Protein AF-0000000087416278 (afdb_homodimer)

InterPro domains:
  IPR004839 Aminotransferase, class I/classII, large domain [PF00155] (40-392)
  IPR015421 Pyridoxal phosphate-dependent transferase, major domain [G3DSA:3.40.640.10] (78-315)
  IPR015422 Pyridoxal phosphate-dependent transferase, small domain [G3DSA:3.90.1150.10] (36-429)
  IPR015424 Pyridoxal phosphate-dependent transferase [SSF53383] (33-431)
  IPR050859 Class-I pyridoxal-phosphate-dependent aminotransferase-like [PTHR42790] (32-434)

Foldseek 3Di:
DPPPPPPVPPPDDDDDDVLPVLLDDALVVVVVVLCVVQVQFQELADQAFAPVLAPPVLLVVLCVVQVVDVVSQVVLQDFDALQADLLLLVLVLCVLCVLQVHHSVQLVADSLLKRKDLFLVLVLLLVCVLFAAAAFEEEEEVQADLVSVSSCSSRNYHYHYAYADLQGGDLVSVLVVCVVCVVVVNLVRAAEYEDAAALGVFALHHHDQVVLLSVQVSQVVSQDVHGHAYEYEDAWLLFFQDDDRHHHSQSSVNVQAHYKYKYGCVHQHNSVLRIIIIRHRPVCSVSSSVVSCVVPNHGNSNSSSSVSSSSVVVNRVVSNVVSNVQQSVLLVLLVVLCCVQVVPPPAKDWDRRRGDWKIKIFHPQLAFQDCPGPLQCCLCPPLRYHWAFSLSRGDDDSVPGRGGMTIGGSRHDHSVSSNSRSNSSSVSRVVSVVVD/DPPPPPPVPPPDDDDDDVLPVQLDDALVVVVVVLCVVQVQFLELADQAFAPVLAPPVLLVVLVVVQVVDVVSQVVLQDFDALQADLLLLVLVLCVLCVLQVHDSVQLVADSLLKRKDLFLVLVLLLVCVLFAAAAFEEEEEVQADLVSVSSCSSRNYHYHYAYADLQGGDLVSVLVVCVVCVVVVNLVRAAEYEDAAALGVFALHHHHQVVLLSVQVSQVVSQDVHGHAYEYEDAWLLFFQDDDRHHHSQSSVNVQAHYKYKYGCVHQHNSVLRIIIIRHRPVCSVSSSVVSCVVPNHGNSNSSSSVSSSSVVVNRVVSSVVVNVQQSVLLVLLVVLCCVQVVPPPQKDWDRRRGDWKIKIFHPQLAFQDCPGPLQCCLCPPLRYHWAFSLSRGDDDSVPGRGGMTIGGSRHDHSVSSNSRSNSSSVSRVVSVVVD

Radius of gyration: 28.09 Å; Cα contacts (8 Å, |Δi|>4): 1821; chains: 2; bounding box: 64×95×95 Å

Nearest PDB structures (foldseek):
  1vp4-assembly1_B  TM=9.566E-01  e=1.755E-38  Thermotoga maritima MSB8
  6t8q-assembly1_A  TM=8.966E-01  e=2.028E-29  Homo sapiens
  4ge4-assembly1_A  TM=8.924E-01  e=4.860E-29  Homo sapiens
  4gdy-assembly1_A  TM=8.925E-01  e=4.602E-29  Homo sapiens
  2xh1-assembly1_B  TM=8.870E-01  e=3.668E-28  Homo sapiens

Solvent-accessible surface area (backbone atoms only — not comparable to full-atom values): 43218 Å² total; per-residue (Å²): 135,78,76,72,75,74,81,77,78,69,76,40,51,78,64,64,10,64,36,46,62,47,29,58,81,52,70,64,59,52,52,51,49,49,47,67,76,39,72,81,37,41,62,26,38,55,87,50,67,35,61,87,70,35,54,45,67,57,50,51,54,26,45,53,60,43,54,71,36,63,68,55,29,23,54,22,34,29,71,56,40,42,47,39,57,66,68,36,37,51,53,47,44,46,50,50,16,58,73,65,72,48,54,57,78,72,67,71,69,59,65,75,26,35,32,42,26,38,18,35,45,27,49,58,36,50,54,45,50,38,44,42,40,69,62,21,29,34,40,31,39,44,62,28,50,39,62,57,51,41,40,43,29,26,50,40,40,38,61,42,66,25,54,50,56,90,48,21,62,36,65,68,49,44,53,50,51,52,50,52,35,43,74,71,70,46,49,90,33,45,39,37,36,45,42,52,48,28,23,15,57,43,52,9,38,35,45,34,72,70,53,32,48,48,49,51,51,49,35,56,68,69,23,60,86,31,40,29,33,35,41,38,39,38,55,29,58,81,36,54,61,49,80,82,88,71,74,60,55,49,74,60,35,81,82,47,71,42,36,33,36,32,30,37,35,42,78,61,53,31,33,2,53,29,42,15,34,32,44,43,21,70,85,49,37,59,62,49,34,53,51,41,39,41,34,34,55,29,47,41,23,34,49,44,48,45,50,36,40,27,55,74,70,54,46,50,63,58,47,32,54,52,47,28,55,54,49,42,54,25,49,50,38,42,52,50,34,43,49,70,52,39,59,83,42,82,63,49,49,66,47,85,43,41,25,47,50,32,35,23,34,37,45,37,84,87,41,40,32,29,83,89,24,67,43,39,48,40,14,42,75,73,48,31,20,39,64,33,38,34,38,62,21,40,69,68,58,73,92,75,35,64,38,23,28,33,31,35,30,45,30,55,44,51,57,67,52,38,39,52,34,43,47,33,41,34,53,28,52,51,54,54,56,67,72,101,134,80,76,71,72,72,81,77,78,69,75,40,52,79,64,65,10,64,34,46,63,47,29,57,82,52,69,65,58,51,53,52,50,49,46,66,76,39,72,81,37,40,62,26,39,55,87,49,68,34,60,87,71,36,55,46,66,57,49,51,54,28,46,53,61,43,56,71,35,64,68,54,29,23,57,22,34,28,70,56,43,44,49,37,57,64,68,37,38,51,52,48,44,46,50,50,17,57,73,64,72,48,55,56,76,73,67,71,69,58,64,75,25,35,33,42,27,36,18,32,44,27,50,57,37,50,52,44,50,38,44,44,40,67,62,21,29,33,40,31,39,45,63,29,50,39,63,58,50,42,39,41,30,26,50,41,40,39,60,43,68,26,53,50,58,90,48,20,61,37,66,69,48,45,51,50,51,51,50,53,35,42,74,71,70,46,50,90,34,44,40,37,36,47,39,52,48,28,22,16,56,43,52,9,37,34,45,35,71,69,52,32,47,47,50,52,50,49,33,56,68,67,23,61,88,31,41,30,32,34,41,38,38,37,53,29,57,80,38,54,60,48,80,82,88,71,75,59,54,50,73,61,34,82,84,45,71,42,36,31,37,33,31,38,33,42,78,62,52,34,35,2,55,28,42,16,34,33,44,42,22,70,86,49,36,61,62,49,35,54,50,40,39,40,34,34,54,30,46,40,23,33,49,44,49,44,50,35,39,27,55,74,71,55,46,50,64,59,46,32,55,52,46,28,55,53,48,40,54,26,49,50,38,44,54,50,33,42,49,72,53,39,61,83,41,84,63,49,49,66,47,85,44,40,24,45,48,33,35,23,34,36,44,37,83,86,40,40,32,28,83,88,24,65,43,38,47,40,16,40,74,72,48,30,21,39,64,33,38,35,38,61,22,40,70,69,56,73,91,75,35,65,38,22,26,34,30,36,29,45,28,56,44,52,57,68,51,38,39,52,33,42,47,33,41,34,52,28,52,50,56,55,56,67,74,98

Structure (mmCIF, N/CA/C/O backbone):
data_AF-0000000087416278-model_v1
#
loop_
_entity.id
_entity.type
_entity.pdbx_description
1 polymer '2-aminoadipate transaminase'
#
loop_
_atom_site.group_PDB
_atom_site.id
_atom_site.type_symbol
_atom_site.label_atom_id
_atom_site.label_alt_id
_atom_site.label_comp_id
_atom_site.label_asym_id
_atom_site.label_entity_id
_atom_site.label_seq_id
_atom_site.pdbx_PDB_ins_code
_atom_site.Cartn_x
_atom_site.Cartn_y
_atom_site.Cartn_z
_atom_site.occupancy
_atom_site.B_iso_or_equiv
_atom_site.auth_seq_id
_atom_site.auth_comp_id
_atom_site.auth_asym_id
_atom_site.auth_atom_id
_atom_site.pdbx_PDB_model_num
ATOM 1 N N . MET A 1 1 ? -26.906 12.406 -51.719 1 22.33 1 MET A N 1
ATOM 2 C CA . MET A 1 1 ? -26.297 12.961 -50.5 1 22.33 1 MET A CA 1
ATOM 3 C C . MET A 1 1 ? -25.875 11.852 -49.562 1 22.33 1 MET A C 1
ATOM 5 O O . MET A 1 1 ? -26.719 11.195 -48.938 1 22.33 1 MET A O 1
ATOM 9 N N . SER A 1 2 ? -24.828 11.156 -49.812 1 25.64 2 SER A N 1
ATOM 10 C CA . SER A 1 2 ? -24.297 9.906 -49.312 1 25.64 2 SER A CA 1
ATOM 11 C C . SER A 1 2 ? -23.812 10.07 -47.844 1 25.64 2 SER A C 1
ATOM 13 O O . SER A 1 2 ? -23 10.945 -47.562 1 25.64 2 SER A O 1
ATOM 15 N N . THR A 1 3 ? -24.703 9.805 -46.875 1 29.39 3 THR A N 1
ATOM 16 C CA . THR A 1 3 ? -24.453 9.875 -45.438 1 29.39 3 THR A CA 1
ATOM 17 C C . THR A 1 3 ? -23.125 9.188 -45.094 1 29.39 3 THR A C 1
ATOM 19 O O . THR A 1 3 ? -22.922 8.016 -45.406 1 29.39 3 THR A O 1
ATOM 22 N N . GLN A 1 4 ? -22.062 9.938 -45.219 1 27.78 4 GLN A N 1
ATOM 23 C CA . GLN A 1 4 ? -20.75 9.484 -44.781 1 27.78 4 GLN A CA 1
ATOM 24 C C . GLN A 1 4 ? -20.859 8.742 -43.438 1 27.78 4 GLN A C 1
ATOM 26 O O . GLN A 1 4 ? -21.312 9.305 -42.438 1 27.78 4 GLN A O 1
ATOM 31 N N . GLN A 1 5 ? -21.266 7.555 -43.531 1 31.34 5 GLN A N 1
ATOM 32 C CA . GLN A 1 5 ? -21.203 6.676 -42.375 1 31.34 5 GLN A CA 1
ATOM 33 C C . GLN A 1 5 ? -19.922 6.934 -41.562 1 31.34 5 GLN A C 1
ATOM 35 O O . GLN A 1 5 ? -18.812 6.664 -42.031 1 31.34 5 GLN A O 1
ATOM 40 N N . GLU A 1 6 ? -19.75 8.172 -40.969 1 32.91 6 GLU A N 1
ATOM 41 C CA . GLU A 1 6 ? -18.641 8.477 -40.094 1 32.91 6 GLU A CA 1
ATOM 42 C C . GLU A 1 6 ? -18.234 7.254 -39.281 1 32.91 6 GLU A C 1
ATOM 44 O O . GLU A 1 6 ? -19.047 6.684 -38.562 1 32.91 6 GLU A O 1
ATOM 49 N N . ASN A 1 7 ? -17.547 6.328 -39.656 1 35.78 7 ASN A N 1
ATOM 50 C CA . ASN A 1 7 ? -16.859 5.172 -39.094 1 35.78 7 ASN A CA 1
ATOM 51 C C . ASN A 1 7 ? -16.297 5.477 -37.719 1 35.78 7 ASN A C 1
ATOM 53 O O . ASN A 1 7 ? -15.141 5.898 -37.594 1 35.78 7 ASN A O 1
ATOM 57 N N . THR A 1 8 ? -16.734 6.219 -36.719 1 42.91 8 THR A N 1
ATOM 58 C CA . THR A 1 8 ? -16.422 6.812 -35.438 1 42.91 8 THR A CA 1
ATOM 59 C C . THR A 1 8 ? -15.992 5.738 -34.438 1 42.91 8 THR A C 1
ATOM 61 O O . THR A 1 8 ? -16.828 5.191 -33.719 1 42.91 8 THR A O 1
ATOM 64 N N . ASN A 1 9 ? -15.148 4.75 -34.688 1 47.38 9 ASN A N 1
ATOM 65 C CA . ASN A 1 9 ? -14.633 3.545 -34.031 1 47.38 9 ASN A CA 1
ATOM 66 C C . ASN A 1 9 ? -14 3.854 -32.688 1 47.38 9 ASN A C 1
ATOM 68 O O . ASN A 1 9 ? -12.961 3.291 -32.344 1 47.38 9 ASN A O 1
ATOM 72 N N . ALA A 1 10 ? -14.312 4.848 -31.984 1 61.44 10 ALA A N 1
ATOM 73 C CA . ALA A 1 10 ? -13.727 5.047 -30.656 1 61.44 10 ALA A CA 1
ATOM 74 C C . ALA A 1 10 ? -14.141 3.93 -29.703 1 61.44 10 ALA A C 1
ATOM 76 O O . ALA A 1 10 ? -15.32 3.578 -29.625 1 61.44 10 ALA A O 1
ATOM 77 N N . PRO A 1 11 ? -13.055 3.258 -29.109 1 72.38 11 PRO A N 1
ATOM 78 C CA . PRO A 1 11 ? -13.43 2.242 -28.125 1 72.38 11 PRO A CA 1
ATOM 79 C C . PRO A 1 11 ? -14.422 2.762 -27.094 1 72.38 11 PRO A C 1
ATOM 81 O O . PRO A 1 11 ? -14.492 3.971 -26.844 1 72.38 11 PRO A O 1
ATOM 84 N N . PRO A 1 12 ? -15.367 1.892 -26.672 1 83.12 12 PRO A N 1
ATOM 85 C CA . PRO A 1 12 ? -16.297 2.303 -25.609 1 83.12 12 PRO A CA 1
ATOM 86 C C . PRO A 1 12 ? -15.578 2.891 -24.391 1 83.12 12 PRO A C 1
ATOM 88 O O . PRO A 1 12 ? -14.406 2.602 -24.172 1 83.12 12 PRO A O 1
ATOM 91 N N . PRO A 1 13 ? -16.281 3.76 -23.781 1 82.69 13 PRO A N 1
ATOM 92 C CA . PRO A 1 13 ? -15.664 4.434 -22.641 1 82.69 13 PRO A CA 1
ATOM 93 C C . PRO A 1 13 ? -15.414 3.494 -21.469 1 82.69 13 PRO A C 1
ATOM 95 O O . PRO A 1 13 ? -16.047 2.441 -21.359 1 82.69 13 PRO A O 1
ATOM 98 N N . SER A 1 14 ? -14.469 3.854 -20.734 1 86.12 14 SER A N 1
ATOM 99 C CA . SER A 1 14 ? -14.258 3.182 -19.453 1 86.12 14 SER A CA 1
ATOM 100 C C . SER A 1 14 ? -15.281 3.635 -18.422 1 86.12 14 SER A C 1
ATOM 102 O O . SER A 1 14 ? -15.602 4.824 -18.328 1 86.12 14 SER A O 1
ATOM 104 N N . ARG A 1 15 ? -15.953 2.729 -17.812 1 88.5 15 ARG A N 1
ATOM 105 C CA . ARG A 1 15 ? -16.812 3.051 -16.672 1 88.5 15 ARG A CA 1
ATOM 106 C C . ARG A 1 15 ? -16.094 2.75 -15.352 1 88.5 15 ARG A C 1
ATOM 108 O O . ARG A 1 15 ? -15.953 1.586 -14.977 1 88.5 15 ARG A O 1
ATOM 115 N N . LEU A 1 16 ? -15.719 3.801 -14.688 1 93.19 16 LEU A N 1
ATOM 116 C CA . LEU A 1 16 ? -14.961 3.682 -13.445 1 93.19 16 LEU A CA 1
ATOM 117 C C . LEU A 1 16 ? -15.898 3.461 -12.266 1 93.19 16 LEU A C 1
ATOM 119 O O . LEU A 1 16 ? -17.109 3.645 -12.383 1 93.19 16 LEU A O 1
ATOM 123 N N . SER A 1 17 ? -15.422 3.041 -11.188 1 94.75 17 SER A N 1
ATOM 124 C CA . SER A 1 17 ? -16.188 2.719 -9.984 1 94.75 17 SER A CA 1
ATOM 125 C C . SER A 1 17 ? -16.703 3.98 -9.312 1 94.75 17 SER A C 1
ATOM 127 O O . SER A 1 17 ? -16.25 5.086 -9.602 1 94.75 17 SER A O 1
ATOM 129 N N . LEU A 1 18 ? -17.656 3.77 -8.375 1 92.12 18 LEU A N 1
ATOM 130 C CA . LEU A 1 18 ? -18.156 4.852 -7.535 1 92.12 18 LEU A CA 1
ATOM 131 C C . LEU A 1 18 ? -17.031 5.445 -6.684 1 92.12 18 LEU A C 1
ATOM 133 O O . LEU A 1 18 ? -16.984 6.66 -6.473 1 92.12 18 LEU A O 1
ATOM 137 N N . ARG A 1 19 ? -16.188 4.621 -6.25 1 90.69 19 ARG A N 1
ATOM 138 C CA . ARG A 1 19 ? -15.055 5.094 -5.449 1 90.69 19 ARG A CA 1
ATOM 139 C C . ARG A 1 19 ? -14.25 6.145 -6.207 1 90.69 19 ARG A C 1
ATOM 141 O O . ARG A 1 19 ? -13.875 7.176 -5.641 1 90.69 19 ARG A O 1
ATOM 148 N N . ARG A 1 20 ? -13.969 5.863 -7.445 1 87.25 20 ARG A N 1
ATOM 149 C CA . ARG A 1 20 ? -13.242 6.828 -8.273 1 87.25 20 ARG A CA 1
ATOM 150 C C . ARG A 1 20 ? -14.031 8.125 -8.422 1 87.25 20 ARG A C 1
ATOM 152 O O . ARG A 1 20 ? -13.469 9.211 -8.352 1 87.25 20 ARG A O 1
ATOM 159 N N . HIS A 1 21 ? -15.281 8 -8.562 1 86.81 21 HIS A N 1
ATOM 160 C CA . HIS A 1 21 ? -16.125 9.18 -8.734 1 86.81 21 HIS A CA 1
ATOM 161 C C . HIS A 1 21 ? -16.188 10.008 -7.461 1 86.81 21 HIS A C 1
ATOM 163 O O . HIS A 1 21 ? -16.109 11.242 -7.516 1 86.81 21 HIS A O 1
ATOM 169 N N . TRP A 1 22 ? -16.219 9.328 -6.379 1 84.88 22 TRP A N 1
ATOM 170 C CA . TRP A 1 22 ? -16.281 10.023 -5.102 1 84.88 22 TRP A CA 1
ATOM 171 C C . TRP A 1 22 ? -14.969 10.727 -4.785 1 84.88 22 TRP A C 1
ATOM 173 O O . TRP A 1 22 ? -14.961 11.828 -4.234 1 84.88 22 TRP A O 1
ATOM 183 N N . GLY A 1 23 ? -13.922 10.133 -5.082 1 82.31 23 GLY A N 1
ATOM 184 C CA . GLY A 1 23 ? -12.609 10.688 -4.781 1 82.31 23 GLY A CA 1
ATOM 185 C C . GLY A 1 23 ? -12.273 11.906 -5.613 1 82.31 23 GLY A C 1
ATOM 186 O O . GLY A 1 23 ? -11.641 12.844 -5.121 1 82.31 23 GLY A O 1
ATOM 187 N N . GLY A 1 24 ? -12.75 11.945 -6.82 1 74.88 24 GLY A N 1
ATOM 188 C CA . GLY A 1 24 ? -12.5 13.07 -7.707 1 74.88 24 GLY A CA 1
ATOM 189 C C . GLY A 1 24 ? -11.031 13.406 -7.844 1 74.88 24 GLY A C 1
ATOM 190 O O . GLY A 1 24 ? -10.172 12.523 -7.723 1 74.88 24 GLY A O 1
ATOM 191 N N . ASP A 1 25 ? -10.75 14.703 -8.109 1 72.31 25 ASP A N 1
ATOM 192 C CA . ASP A 1 25 ? -9.383 15.195 -8.234 1 72.31 25 ASP A CA 1
ATOM 193 C C . ASP A 1 25 ? -8.781 15.492 -6.859 1 72.31 25 ASP A C 1
ATOM 195 O O . ASP A 1 25 ? -9.469 16 -5.969 1 72.31 25 ASP A O 1
ATOM 199 N N . GLN A 1 26 ? -7.57 15.141 -6.73 1 77.88 26 GLN A N 1
ATOM 200 C CA . GLN A 1 26 ? -6.898 15.312 -5.445 1 77.88 26 GLN A CA 1
ATOM 201 C C . GLN A 1 26 ? -6.129 16.625 -5.398 1 77.88 26 GLN A C 1
ATOM 203 O O . GLN A 1 26 ? -5.422 16.984 -6.348 1 77.88 26 GLN A O 1
ATOM 208 N N . PRO A 1 27 ? -6.324 17.359 -4.328 1 77.19 27 PRO A N 1
ATOM 209 C CA . PRO A 1 27 ? -5.578 18.609 -4.18 1 77.19 27 PRO A CA 1
ATOM 210 C C . PRO A 1 27 ? -4.074 18.438 -4.355 1 77.19 27 PRO A C 1
ATOM 212 O O . PRO A 1 27 ? -3.416 19.266 -4.973 1 77.19 27 PRO A O 1
ATOM 215 N N . ILE A 1 28 ? -3.594 17.391 -3.893 1 71.75 28 ILE A N 1
ATOM 216 C CA . ILE A 1 28 ? -2.158 17.125 -3.955 1 71.75 28 ILE A CA 1
ATOM 217 C C . ILE A 1 28 ? -1.716 17.016 -5.414 1 71.75 28 ILE A C 1
ATOM 219 O O . ILE A 1 28 ? -0.63 17.484 -5.773 1 71.75 28 ILE A O 1
ATOM 223 N N . SER A 1 29 ? -2.555 16.359 -6.191 1 71.12 29 SER A N 1
ATOM 224 C CA . SER A 1 29 ? -2.244 16.25 -7.613 1 71.12 29 SER A CA 1
ATOM 225 C C . SER A 1 29 ? -2.156 17.625 -8.266 1 71.12 29 SER A C 1
ATOM 227 O O . SER A 1 29 ? -1.267 17.859 -9.086 1 71.12 29 SER A O 1
ATOM 229 N N . PHE A 1 30 ? -2.955 18.453 -7.875 1 72.44 30 PHE A N 1
ATOM 230 C CA . PHE A 1 30 ? -2.955 19.812 -8.398 1 72.44 30 PHE A CA 1
ATOM 231 C C . PHE A 1 30 ? -1.694 20.547 -7.977 1 72.44 30 PHE A C 1
ATOM 233 O O . PHE A 1 30 ? -1.048 21.203 -8.797 1 72.44 30 PHE A O 1
ATOM 240 N N . LEU A 1 31 ? -1.379 20.406 -6.762 1 77 31 LEU A N 1
ATOM 241 C CA . LEU A 1 31 ? -0.215 21.125 -6.242 1 77 31 LEU A CA 1
ATOM 242 C C . LEU A 1 31 ? 1.067 20.609 -6.895 1 77 31 LEU A C 1
ATOM 244 O O . LEU A 1 31 ? 1.962 21.406 -7.207 1 77 31 LEU A O 1
ATOM 248 N N . MET A 1 32 ? 1.057 19.375 -7.059 1 70.75 32 MET A N 1
ATOM 249 C CA . MET A 1 32 ? 2.209 18.797 -7.738 1 70.75 32 MET A CA 1
ATOM 250 C C . MET A 1 32 ? 2.305 19.297 -9.172 1 70.75 32 MET A C 1
ATOM 252 O O . MET A 1 32 ? 3.396 19.609 -9.656 1 70.75 32 MET A O 1
ATOM 256 N N . GLN A 1 33 ? 1.184 19.359 -9.828 1 72.44 33 GLN A N 1
ATOM 257 C CA . GLN A 1 33 ? 1.142 19.891 -11.188 1 72.44 33 GLN A CA 1
ATOM 258 C C . GLN A 1 33 ? 1.626 21.328 -11.234 1 72.44 33 GLN A C 1
ATOM 260 O O . GLN A 1 33 ? 2.357 21.719 -12.148 1 72.44 33 GLN A O 1
ATOM 265 N N . GLN A 1 34 ? 1.265 22.094 -10.305 1 75.25 34 GLN A N 1
ATOM 266 C CA . GLN A 1 34 ? 1.696 23.484 -10.227 1 75.25 34 GLN A CA 1
ATOM 267 C C . GLN A 1 34 ? 3.205 23.578 -10.016 1 75.25 34 GLN A C 1
ATOM 269 O O . GLN A 1 34 ? 3.859 24.469 -10.562 1 75.25 34 GLN A O 1
ATOM 274 N N . GLY A 1 35 ? 3.68 22.672 -9.258 1 74.31 35 GLY A N 1
ATOM 275 C CA . GLY A 1 35 ? 5.117 22.641 -9.047 1 74.31 35 GLY A CA 1
ATOM 276 C C . GLY A 1 35 ? 5.898 22.375 -10.32 1 74.31 35 GLY A C 1
ATOM 277 O O . GLY A 1 35 ? 6.938 22.984 -10.562 1 74.31 35 GLY A O 1
ATOM 278 N N . VAL A 1 36 ? 5.336 21.547 -11.109 1 67.12 36 VAL A N 1
ATOM 279 C CA . VAL A 1 36 ? 5.98 21.203 -12.367 1 67.12 36 VAL A CA 1
ATOM 280 C C . VAL A 1 36 ? 5.844 22.359 -13.359 1 67.12 36 VAL A C 1
ATOM 282 O O . VAL A 1 36 ? 6.801 22.703 -14.055 1 67.12 36 VAL A O 1
ATOM 285 N N . ALA A 1 37 ? 4.699 22.891 -13.312 1 75.31 37 ALA A N 1
ATOM 286 C CA . ALA A 1 37 ? 4.402 23.953 -14.273 1 75.31 37 ALA A CA 1
ATOM 287 C C . ALA A 1 37 ? 5.156 25.234 -13.922 1 75.31 37 ALA A C 1
ATOM 289 O O . ALA A 1 37 ? 5.383 26.078 -14.789 1 75.31 37 ALA A O 1
ATOM 290 N N . ASN A 1 38 ? 5.559 25.359 -12.656 1 85.94 38 ASN A N 1
ATOM 291 C CA . ASN A 1 38 ? 6.227 26.547 -12.172 1 85.94 38 ASN A CA 1
ATOM 292 C C . ASN A 1 38 ? 7.516 26.219 -11.422 1 85.94 38 ASN A C 1
ATOM 294 O O . ASN A 1 38 ? 7.641 26.5 -10.234 1 85.94 38 ASN A O 1
ATOM 298 N N . PRO A 1 39 ? 8.469 25.75 -12.109 1 79.94 39 PRO A N 1
ATOM 299 C CA . PRO A 1 39 ? 9.68 25.203 -11.477 1 79.94 39 PRO A CA 1
ATOM 300 C C . PRO A 1 39 ? 10.5 26.281 -10.766 1 79.94 39 PRO A C 1
ATOM 302 O O . PRO A 1 39 ? 11.297 25.969 -9.875 1 79.94 39 PRO A O 1
ATOM 305 N N . ASP A 1 40 ? 10.281 27.484 -11.055 1 86.38 40 ASP A N 1
ATOM 306 C CA . ASP A 1 40 ? 11.102 28.547 -10.492 1 86.38 40 ASP A CA 1
ATOM 307 C C . ASP A 1 40 ? 10.43 29.172 -9.266 1 86.38 40 ASP A C 1
ATOM 309 O O . ASP A 1 40 ? 11.016 30.031 -8.594 1 86.38 40 ASP A O 1
ATOM 313 N N . CYS A 1 41 ? 9.297 28.703 -8.945 1 92.38 41 CYS A N 1
ATOM 314 C CA . CYS A 1 41 ? 8.57 29.219 -7.785 1 92.38 41 CYS A CA 1
ATOM 315 C C . CYS A 1 41 ? 9.18 28.719 -6.488 1 92.38 41 CYS A C 1
ATOM 317 O O . CYS A 1 41 ? 9.57 27.547 -6.398 1 92.38 41 CYS A O 1
ATOM 319 N N . ILE A 1 42 ? 9.312 29.625 -5.547 1 94.31 42 ILE A N 1
ATOM 320 C CA . ILE A 1 42 ? 9.625 29.188 -4.188 1 94.31 42 ILE A CA 1
ATOM 321 C C . ILE A 1 42 ? 8.406 28.516 -3.572 1 94.31 42 ILE A C 1
ATOM 323 O O . ILE A 1 42 ? 7.336 29.109 -3.465 1 94.31 42 ILE A O 1
ATOM 327 N N . SER A 1 43 ? 8.578 27.281 -3.207 1 92.88 43 SER A N 1
ATOM 328 C CA . SER A 1 43 ? 7.441 26.547 -2.658 1 92.88 43 SER A CA 1
ATOM 329 C C . SER A 1 43 ? 7.402 26.656 -1.138 1 92.88 43 SER A C 1
ATOM 331 O O . SER A 1 43 ? 8.281 26.125 -0.455 1 92.88 43 SER A O 1
ATOM 333 N N . LEU A 1 44 ? 6.414 27.312 -0.65 1 95.31 44 LEU A N 1
ATOM 334 C CA . LEU A 1 44 ? 6.055 27.234 0.762 1 95.31 44 LEU A CA 1
ATOM 335 C C . LEU A 1 44 ? 4.867 26.297 0.975 1 95.31 44 LEU A C 1
ATOM 337 O O . LEU A 1 44 ? 4.195 26.375 2.006 1 95.31 44 LEU A O 1
ATOM 341 N N . ALA A 1 45 ? 4.59 25.484 -0.092 1 88.94 45 ALA A N 1
ATOM 342 C CA . ALA A 1 45 ? 3.414 24.625 -0.11 1 88.94 45 ALA A CA 1
ATOM 343 C C . ALA A 1 45 ? 3.785 23.188 0.24 1 88.94 45 ALA A C 1
ATOM 345 O O . ALA A 1 45 ? 3.072 22.516 0.995 1 88.94 45 ALA A O 1
ATOM 346 N N . ALA A 1 46 ? 4.816 22.75 -0.251 1 67.69 46 ALA A N 1
ATOM 347 C CA . ALA A 1 46 ? 5.168 21.344 -0.252 1 67.69 46 ALA A CA 1
ATOM 348 C C . ALA A 1 46 ? 5.289 20.797 1.172 1 67.69 46 ALA A C 1
ATOM 350 O O . ALA A 1 46 ? 5.949 21.422 2.018 1 67.69 46 ALA A O 1
ATOM 351 N N . GLY A 1 47 ? 4.641 19.797 1.383 1 72.81 47 GLY A N 1
ATOM 352 C CA . GLY A 1 47 ? 4.758 19.125 2.666 1 72.81 47 GLY A CA 1
ATOM 353 C C . GLY A 1 47 ? 5.887 18.109 2.703 1 72.81 47 GLY A C 1
ATOM 354 O O . GLY A 1 47 ? 5.777 17.078 3.367 1 72.81 47 GLY A O 1
ATOM 355 N N . LEU A 1 48 ? 6.891 18.375 1.987 1 78.88 48 LEU A N 1
ATOM 356 C CA . LEU A 1 48 ? 8.086 17.531 1.985 1 78.88 48 LEU A CA 1
ATOM 357 C C . LEU A 1 48 ? 9 17.891 3.156 1 78.88 48 LEU A C 1
ATOM 359 O O . LEU A 1 48 ? 8.812 18.922 3.805 1 78.88 48 LEU A O 1
ATOM 363 N N . VAL A 1 49 ? 9.914 17.016 3.451 1 89.81 49 VAL A N 1
ATOM 364 C CA . VAL A 1 49 ? 10.914 17.266 4.48 1 89.81 49 VAL A CA 1
ATOM 365 C C . VAL A 1 49 ? 12.172 17.859 3.844 1 89.81 49 VAL A C 1
ATOM 367 O O . VAL A 1 49 ? 12.336 17.812 2.623 1 89.81 49 VAL A O 1
ATOM 370 N N . ASP A 1 50 ? 12.938 18.438 4.602 1 91.31 50 ASP A N 1
ATOM 371 C CA . ASP A 1 50 ? 14.188 19.047 4.137 1 91.31 50 ASP A CA 1
ATOM 372 C C . ASP A 1 50 ? 15.117 17.984 3.549 1 91.31 50 ASP A C 1
ATOM 374 O O . ASP A 1 50 ? 15.523 17.047 4.246 1 91.31 50 ASP A O 1
ATOM 378 N N . GLN A 1 51 ? 15.477 18.203 2.357 1 91.12 51 GLN A N 1
ATOM 379 C CA . GLN A 1 51 ? 16.312 17.219 1.672 1 91.12 51 GLN A CA 1
ATOM 380 C C . GLN A 1 51 ? 17.656 17.062 2.379 1 91.12 51 GLN A C 1
ATOM 382 O O . GLN A 1 51 ? 18.203 15.961 2.467 1 91.12 51 GLN A O 1
ATOM 387 N N . GLY A 1 52 ? 18.203 18.156 2.807 1 93.12 52 GLY A N 1
ATOM 388 C CA . GLY A 1 52 ? 19.516 18.156 3.443 1 93.12 52 GLY A CA 1
ATOM 389 C C . GLY A 1 52 ? 19.531 17.422 4.77 1 93.12 52 GLY A C 1
ATOM 390 O O . GLY A 1 52 ? 20.578 16.969 5.227 1 93.12 52 GLY A O 1
ATOM 391 N N . SER A 1 53 ? 18.375 17.266 5.355 1 94.62 53 SER A N 1
ATOM 392 C CA . SER A 1 53 ? 18.297 16.688 6.691 1 94.62 53 SER A CA 1
ATOM 393 C C . SER A 1 53 ? 18.141 15.18 6.633 1 94.62 53 SER A C 1
ATOM 395 O O . SER A 1 53 ? 18.188 14.5 7.66 1 94.62 53 SER A O 1
ATOM 397 N N . LEU A 1 54 ? 17.969 14.648 5.449 1 97.25 54 LEU A N 1
ATOM 398 C CA . LEU A 1 54 ? 17.672 13.219 5.34 1 97.25 54 LEU A CA 1
ATOM 399 C C . LEU A 1 54 ? 18.859 12.391 5.812 1 97.25 54 LEU A C 1
ATOM 401 O O . LEU A 1 54 ? 20.016 12.734 5.551 1 97.25 54 LEU A O 1
ATOM 405 N N . PRO A 1 55 ? 18.656 11.273 6.426 1 98.06 55 PRO A N 1
ATOM 406 C CA . PRO A 1 55 ? 19.656 10.547 7.211 1 98.06 55 PRO A CA 1
ATOM 407 C C . PRO A 1 55 ? 20.484 9.586 6.363 1 98.06 55 PRO A C 1
ATOM 409 O O . PRO A 1 55 ? 20.594 8.398 6.688 1 98.06 55 PRO A O 1
ATOM 412 N N . ALA A 1 56 ? 21.203 10.117 5.41 1 97.62 56 ALA A N 1
ATOM 413 C CA . ALA A 1 56 ? 22.016 9.297 4.516 1 97.62 56 ALA A CA 1
ATOM 414 C C . ALA A 1 56 ? 23.109 8.57 5.285 1 97.62 56 ALA A C 1
ATOM 416 O O . ALA A 1 56 ? 23.344 7.375 5.074 1 97.62 56 ALA A O 1
ATOM 417 N N . SER A 1 57 ? 23.781 9.242 6.227 1 96.94 57 SER A N 1
ATOM 418 C CA . SER A 1 57 ? 24.875 8.648 6.977 1 96.94 57 SER A CA 1
ATOM 419 C C . SER A 1 57 ? 24.391 7.547 7.906 1 96.94 57 SER A C 1
ATOM 421 O O . SER A 1 57 ? 25.016 6.496 8.023 1 96.94 57 SER A O 1
ATOM 423 N N . GLU A 1 58 ? 23.297 7.805 8.641 1 97.81 58 GLU A N 1
ATOM 424 C CA . GLU A 1 58 ? 22.703 6.812 9.531 1 97.81 58 GLU A CA 1
ATOM 425 C C . GLU A 1 58 ? 22.281 5.562 8.766 1 97.81 58 GLU A C 1
ATOM 427 O O . GLU A 1 58 ? 22.531 4.441 9.219 1 97.81 58 GLU A O 1
ATOM 432 N N . VAL A 1 59 ? 21.688 5.738 7.578 1 98.38 59 VAL A N 1
ATOM 433 C CA . VAL A 1 59 ? 21.219 4.641 6.742 1 98.38 59 VAL A CA 1
ATOM 434 C C . VAL A 1 59 ? 22.406 3.832 6.227 1 98.38 59 VAL A C 1
ATOM 436 O O . VAL A 1 59 ? 22.375 2.6 6.234 1 98.38 59 VAL A O 1
ATOM 439 N N . GLN A 1 60 ? 23.406 4.543 5.793 1 97.62 60 GLN A N 1
ATOM 440 C CA . GLN A 1 60 ? 24.609 3.869 5.324 1 97.62 60 GLN A CA 1
ATOM 441 C C . GLN A 1 60 ? 25.219 2.992 6.418 1 97.62 60 GLN A C 1
ATOM 443 O O . GLN A 1 60 ? 25.578 1.839 6.172 1 97.62 60 GLN A O 1
ATOM 448 N N . ALA A 1 61 ? 25.344 3.508 7.625 1 97.44 61 ALA A N 1
ATOM 449 C CA . ALA A 1 61 ? 25.906 2.764 8.75 1 97.44 61 ALA A CA 1
ATOM 450 C C . ALA A 1 61 ? 25.062 1.529 9.062 1 97.44 61 ALA A C 1
ATOM 452 O O . ALA A 1 61 ? 25.609 0.439 9.266 1 97.44 61 ALA A O 1
ATOM 453 N N . ALA A 1 62 ? 23.766 1.685 9.102 1 98 62 ALA A N 1
ATOM 454 C CA . ALA A 1 62 ? 22.859 0.585 9.406 1 98 62 ALA A CA 1
ATOM 455 C C . ALA A 1 62 ? 22.922 -0.501 8.344 1 98 62 ALA A C 1
ATOM 457 O O . ALA A 1 62 ? 22.891 -1.693 8.656 1 98 62 ALA A O 1
ATOM 458 N N . LEU A 1 63 ? 23.016 -0.087 7.078 1 98.12 63 LEU A N 1
ATOM 459 C CA . LEU A 1 63 ? 23.078 -1.038 5.973 1 98.12 63 LEU A CA 1
ATOM 460 C C . LEU A 1 63 ? 24.375 -1.824 5.992 1 98.12 63 LEU A C 1
ATOM 462 O O . LEU A 1 63 ? 24.391 -3.014 5.672 1 98.12 63 LEU A O 1
ATOM 466 N N . GLN A 1 64 ? 25.438 -1.147 6.309 1 96.25 64 GLN A N 1
ATOM 467 C CA . GLN A 1 64 ? 26.719 -1.838 6.41 1 96.25 64 GLN A CA 1
ATOM 468 C C . GLN A 1 64 ? 26.656 -2.971 7.43 1 96.25 64 GLN A C 1
ATOM 470 O O . GLN A 1 64 ? 27.141 -4.074 7.176 1 96.25 64 GLN A O 1
ATOM 475 N N . GLU A 1 65 ? 26.031 -2.684 8.523 1 96.12 65 GLU A N 1
ATOM 476 C CA . GLU A 1 65 ? 25.891 -3.699 9.562 1 96.12 65 GLU A CA 1
ATOM 477 C C . GLU A 1 65 ? 24.953 -4.816 9.109 1 96.12 65 GLU A C 1
ATOM 479 O O . GLU A 1 65 ? 25.234 -6 9.305 1 96.12 65 GLU A O 1
ATOM 484 N N . MET A 1 66 ? 23.828 -4.508 8.531 1 96.12 66 MET A N 1
ATOM 485 C CA . MET A 1 66 ? 22.797 -5.453 8.117 1 96.12 66 MET A CA 1
ATOM 486 C C . MET A 1 66 ? 23.312 -6.383 7.023 1 96.12 66 MET A C 1
ATOM 488 O O . MET A 1 66 ? 23.062 -7.586 7.051 1 96.12 66 MET A O 1
ATOM 492 N N . LEU A 1 67 ? 24.047 -5.832 6.102 1 96 67 LEU A N 1
ATOM 493 C CA . LEU A 1 67 ? 24.438 -6.582 4.91 1 96 67 LEU A CA 1
ATOM 494 C C . LEU A 1 67 ? 25.734 -7.34 5.145 1 96 67 LEU A C 1
ATOM 496 O O . LEU A 1 67 ? 26.125 -8.195 4.344 1 96 67 LEU A O 1
ATOM 500 N N . ALA A 1 68 ? 26.438 -7.012 6.258 1 94.81 68 ALA A N 1
ATOM 501 C CA . ALA A 1 68 ? 27.641 -7.77 6.625 1 94.81 68 ALA A CA 1
ATOM 502 C C . ALA A 1 68 ? 27.281 -9.203 7.016 1 94.81 68 ALA A C 1
ATOM 504 O O . ALA A 1 68 ? 28.125 -10.102 6.934 1 94.81 68 ALA A O 1
ATOM 505 N N . ASP A 1 69 ? 26.062 -9.391 7.473 1 95 69 ASP A N 1
ATOM 506 C CA . ASP A 1 69 ? 25.516 -10.703 7.793 1 95 69 ASP A CA 1
ATOM 507 C C . ASP A 1 69 ? 24.641 -11.234 6.652 1 95 69 ASP A C 1
ATOM 509 O O . ASP A 1 69 ? 23.484 -10.82 6.504 1 95 69 ASP A O 1
ATOM 513 N N . ASP A 1 70 ? 25.141 -12.219 6.016 1 94.69 70 ASP A N 1
ATOM 514 C CA . ASP A 1 70 ? 24.469 -12.742 4.832 1 94.69 70 ASP A CA 1
ATOM 515 C C . ASP A 1 70 ? 23.094 -13.281 5.184 1 94.69 70 ASP A C 1
ATOM 517 O O . ASP A 1 70 ? 22.141 -13.141 4.398 1 94.69 70 ASP A O 1
ATOM 521 N N . HIS A 1 71 ? 23 -13.867 6.285 1 94.69 71 HIS A N 1
ATOM 522 C CA . HIS A 1 71 ? 21.703 -14.406 6.715 1 94.69 71 HIS A CA 1
ATOM 523 C C . HIS A 1 71 ? 20.688 -13.297 6.957 1 94.69 71 HIS A C 1
ATOM 525 O O . HIS A 1 71 ? 19.531 -13.406 6.551 1 94.69 71 HIS A O 1
ATOM 531 N N . LEU A 1 72 ? 21.141 -12.266 7.578 1 95.19 72 LEU A N 1
ATOM 532 C CA . LEU A 1 72 ? 20.266 -11.133 7.84 1 95.19 72 LEU A CA 1
ATOM 533 C C . LEU A 1 72 ? 19.875 -10.43 6.539 1 95.19 72 LEU A C 1
ATOM 535 O O . LEU A 1 72 ? 18.734 -10.023 6.363 1 95.19 72 LEU A O 1
ATOM 539 N N . ALA A 1 73 ? 20.875 -10.297 5.707 1 97.19 73 ALA A N 1
ATOM 540 C CA . ALA A 1 73 ? 20.641 -9.656 4.414 1 97.19 73 ALA A CA 1
ATOM 541 C C . ALA A 1 73 ? 19.562 -10.406 3.633 1 97.19 73 ALA A C 1
ATOM 543 O O . ALA A 1 73 ? 18.625 -9.789 3.123 1 97.19 73 ALA A O 1
ATOM 544 N N . LYS A 1 74 ? 19.656 -11.688 3.535 1 97 74 LYS A N 1
ATOM 545 C CA . LYS A 1 74 ? 18.719 -12.492 2.771 1 97 74 LYS A CA 1
ATOM 546 C C . LYS A 1 74 ? 17.359 -12.539 3.453 1 97 74 LYS A C 1
ATOM 548 O O . LYS A 1 74 ? 16.312 -12.523 2.783 1 97 74 LYS A O 1
ATOM 553 N N . ARG A 1 75 ? 17.312 -12.547 4.773 1 95.88 75 ARG A N 1
ATOM 554 C CA . ARG A 1 75 ? 16.062 -12.469 5.5 1 95.88 75 ARG A CA 1
ATOM 555 C C . ARG A 1 75 ? 15.328 -11.164 5.195 1 95.88 75 ARG A C 1
ATOM 557 O O . ARG A 1 75 ? 14.102 -11.148 5.051 1 95.88 75 ARG A O 1
ATOM 564 N N . ALA A 1 76 ? 16.094 -10.078 5.121 1 97.81 76 ALA A N 1
ATOM 565 C CA . ALA A 1 76 ? 15.516 -8.766 4.832 1 97.81 76 ALA A CA 1
ATOM 566 C C . ALA A 1 76 ? 14.953 -8.719 3.412 1 97.81 76 ALA A C 1
ATOM 568 O O . ALA A 1 76 ? 13.984 -8.008 3.148 1 97.81 76 ALA A O 1
ATOM 569 N N . LEU A 1 77 ? 15.547 -9.477 2.512 1 98.06 77 LEU A N 1
ATOM 570 C C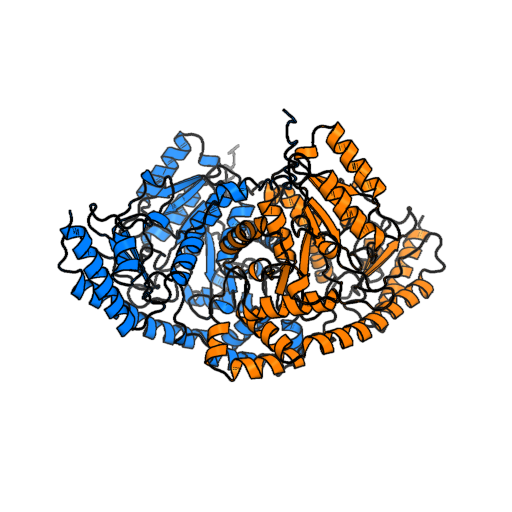A . LEU A 1 77 ? 15.172 -9.445 1.1 1 98.06 77 LEU A CA 1
ATOM 571 C C . LEU A 1 77 ? 14.039 -10.422 0.813 1 98.06 77 LEU A C 1
ATOM 573 O O . LEU A 1 77 ? 13.523 -10.469 -0.307 1 98.06 77 LEU A O 1
ATOM 577 N N . GLN A 1 78 ? 13.555 -11.195 1.793 1 95.88 78 GLN A N 1
ATOM 578 C CA . GLN A 1 78 ? 12.43 -12.125 1.681 1 95.88 78 GLN A CA 1
ATOM 579 C C . GLN A 1 78 ? 11.109 -11.445 2.037 1 95.88 78 GLN A C 1
ATOM 581 O O . GLN A 1 78 ? 11.109 -10.32 2.549 1 95.88 78 GLN A O 1
ATOM 586 N N . TYR A 1 79 ? 10.008 -12.133 1.772 1 92.38 79 TYR A N 1
ATOM 587 C CA . TYR A 1 79 ? 8.703 -11.695 2.252 1 92.38 79 TYR A CA 1
ATOM 588 C C . TYR A 1 79 ? 8.703 -11.523 3.768 1 92.38 79 TYR A C 1
ATOM 590 O O . TYR A 1 79 ? 9.344 -12.305 4.484 1 92.38 79 TYR A O 1
ATOM 598 N N . GLY A 1 80 ? 8.055 -10.508 4.23 1 91.94 80 GLY A N 1
ATOM 599 C CA . GLY A 1 80 ? 7.719 -10.391 5.641 1 91.94 80 GLY A CA 1
ATOM 600 C C . GLY A 1 80 ? 6.32 -10.883 5.957 1 91.94 80 GLY A C 1
ATOM 601 O O . GLY A 1 80 ? 5.797 -11.766 5.281 1 91.94 80 GLY A O 1
ATOM 602 N N . THR A 1 81 ? 5.805 -10.43 7.031 1 90.81 81 THR A N 1
ATOM 603 C CA . THR A 1 81 ? 4.434 -10.719 7.422 1 90.81 81 THR A CA 1
ATOM 604 C C . THR A 1 81 ? 3.557 -9.477 7.301 1 90.81 81 THR A C 1
ATOM 606 O O . THR A 1 81 ? 4.066 -8.367 7.16 1 90.81 81 THR A O 1
ATOM 609 N N . THR A 1 82 ? 2.312 -9.664 7.332 1 91.5 82 THR A N 1
ATOM 610 C CA . THR A 1 82 ? 1.385 -8.539 7.227 1 91.5 82 THR A CA 1
ATOM 611 C C . THR A 1 82 ? 1.479 -7.641 8.453 1 91.5 82 THR A C 1
ATOM 613 O O . THR A 1 82 ? 1.261 -6.434 8.359 1 91.5 82 THR A O 1
ATOM 616 N N . HIS A 1 83 ? 1.864 -8.211 9.648 1 94.5 83 HIS A N 1
ATOM 617 C CA . HIS A 1 83 ? 2.082 -7.41 10.844 1 94.5 83 HIS A CA 1
ATOM 618 C C . HIS A 1 83 ? 3.346 -6.566 10.727 1 94.5 83 HIS A C 1
ATOM 620 O O . HIS A 1 83 ? 3.406 -5.453 11.25 1 94.5 83 HIS A O 1
ATOM 626 N N . GLY A 1 84 ? 4.293 -7.16 10.055 1 96.62 84 GLY A N 1
ATOM 627 C CA . GLY A 1 84 ? 5.598 -6.527 9.945 1 96.62 84 GLY A CA 1
ATOM 628 C C . GLY A 1 84 ? 6.664 -7.203 10.781 1 96.62 84 GLY A C 1
ATOM 629 O O . GLY A 1 84 ? 6.383 -8.164 11.508 1 96.62 84 GLY A O 1
ATOM 630 N N . ASN A 1 85 ? 7.883 -6.797 10.672 1 97.38 85 ASN A N 1
ATOM 631 C CA . ASN A 1 85 ? 9.055 -7.355 11.336 1 97.38 85 ASN A CA 1
ATOM 632 C C . ASN A 1 85 ? 8.867 -7.395 12.852 1 97.38 85 ASN A C 1
ATOM 634 O O . ASN A 1 85 ? 8.648 -6.363 13.484 1 97.38 85 ASN A O 1
ATOM 638 N N . ALA A 1 86 ? 8.992 -8.555 13.43 1 96.19 86 ALA A N 1
ATOM 639 C CA . ALA A 1 86 ? 8.695 -8.773 14.844 1 96.19 86 ALA A CA 1
ATOM 640 C C . ALA A 1 86 ? 9.648 -7.98 15.727 1 96.19 86 ALA A C 1
ATOM 642 O O . ALA A 1 86 ? 9.234 -7.402 16.734 1 96.19 86 ALA A O 1
ATOM 643 N N . GLU A 1 87 ? 10.891 -7.996 15.383 1 97.56 87 GLU A N 1
ATOM 644 C CA . GLU A 1 87 ? 11.875 -7.262 16.172 1 97.56 87 GLU A CA 1
ATOM 645 C C . GLU A 1 87 ? 11.57 -5.766 16.188 1 97.56 87 GLU A C 1
ATOM 647 O O . GLU A 1 87 ? 11.609 -5.125 17.234 1 97.56 87 GLU A O 1
ATOM 652 N N . LEU A 1 88 ? 11.258 -5.242 15.023 1 98.5 88 LEU A N 1
ATOM 653 C CA . LEU A 1 88 ? 10.93 -3.824 14.93 1 98.5 88 LEU A CA 1
ATOM 654 C C . LEU A 1 88 ? 9.664 -3.504 15.719 1 98.5 88 LEU A C 1
ATOM 656 O O . LEU A 1 88 ? 9.602 -2.484 16.406 1 98.5 88 LEU A O 1
ATOM 660 N N . ARG A 1 89 ? 8.633 -4.316 15.625 1 98.5 89 ARG A N 1
ATOM 661 C CA . ARG A 1 89 ? 7.406 -4.09 16.391 1 98.5 89 ARG A CA 1
ATOM 662 C C . ARG A 1 89 ? 7.695 -4.035 17.875 1 98.5 89 ARG A C 1
ATOM 664 O O . ARG A 1 89 ? 7.137 -3.199 18.594 1 98.5 89 ARG A O 1
ATOM 671 N N . GLY A 1 90 ? 8.586 -4.922 18.344 1 98.25 90 GLY A N 1
ATOM 672 C CA . GLY A 1 90 ? 9.008 -4.859 19.734 1 98.25 90 GLY A CA 1
ATOM 673 C C . GLY A 1 90 ? 9.727 -3.568 20.094 1 98.25 90 GLY A C 1
ATOM 674 O O . GLY A 1 90 ? 9.453 -2.957 21.125 1 98.25 90 GLY A O 1
ATOM 675 N N . GLN A 1 91 ? 10.633 -3.164 19.219 1 98.38 91 GLN A N 1
ATOM 676 C CA . GLN A 1 91 ? 11.359 -1.915 19.406 1 98.38 91 GLN A CA 1
ATOM 677 C C . GLN A 1 91 ? 10.406 -0.723 19.453 1 98.38 91 GLN A C 1
ATOM 679 O O . GLN A 1 91 ? 10.602 0.206 20.234 1 98.38 91 GLN A O 1
ATOM 684 N N . LEU A 1 92 ? 9.352 -0.793 18.656 1 98.5 92 LEU A N 1
ATOM 685 C CA . LEU A 1 92 ? 8.406 0.31 18.562 1 98.5 92 LEU A CA 1
ATOM 686 C C . LEU A 1 92 ? 7.527 0.379 19.797 1 98.5 92 LEU A C 1
ATOM 688 O O . LEU A 1 92 ? 7.137 1.468 20.234 1 98.5 92 LEU A O 1
ATOM 692 N N . LEU A 1 93 ? 7.23 -0.719 20.391 1 97.81 93 LEU A N 1
ATOM 693 C CA . LEU A 1 93 ? 6.535 -0.717 21.672 1 97.81 93 LEU A CA 1
ATOM 694 C C . LEU A 1 93 ? 7.387 -0.051 22.75 1 97.81 93 LEU A C 1
ATOM 696 O O . LEU A 1 93 ? 6.871 0.723 23.562 1 97.81 93 LEU A O 1
ATOM 700 N N . GLY A 1 94 ? 8.648 -0.435 22.75 1 97.94 94 GLY A N 1
ATOM 701 C CA . GLY A 1 94 ? 9.562 0.235 23.672 1 97.94 94 GLY A CA 1
ATOM 702 C C . GLY A 1 94 ? 9.641 1.732 23.438 1 97.94 94 GLY A C 1
ATOM 703 O O . GLY A 1 94 ? 9.633 2.512 24.406 1 97.94 94 GLY A O 1
ATOM 704 N N . HIS A 1 95 ? 9.711 2.104 22.203 1 98.06 95 HIS A N 1
ATOM 705 C CA . HIS A 1 95 ? 9.758 3.512 21.828 1 98.06 95 HIS A CA 1
ATOM 706 C C . HIS A 1 95 ? 8.5 4.246 22.297 1 98.06 95 HIS A C 1
ATOM 708 O O . HIS A 1 95 ? 8.586 5.352 22.844 1 98.06 95 HIS A O 1
ATOM 714 N N . LEU A 1 96 ? 7.332 3.627 22.062 1 98.25 96 LEU A N 1
ATOM 715 C CA . LEU A 1 96 ? 6.07 4.215 22.5 1 98.25 96 LEU A CA 1
ATOM 716 C C . LEU A 1 96 ? 6.039 4.355 24.031 1 98.25 96 LEU A C 1
ATOM 718 O O . LEU A 1 96 ? 5.566 5.367 24.547 1 98.25 96 LEU A O 1
ATOM 722 N N . ALA A 1 97 ? 6.5 3.373 24.703 1 98.31 97 ALA A N 1
ATOM 723 C CA . ALA A 1 97 ? 6.555 3.418 26.156 1 98.31 97 ALA A CA 1
ATOM 724 C C . ALA A 1 97 ? 7.383 4.605 26.641 1 98.31 97 ALA A C 1
ATOM 726 O O . ALA A 1 97 ? 6.996 5.297 27.594 1 98.31 97 ALA A O 1
ATOM 727 N N . ARG A 1 98 ? 8.508 4.836 26 1 97.75 98 ARG A N 1
ATOM 728 C CA . ARG A 1 98 ? 9.352 5.973 26.344 1 97.75 98 ARG A CA 1
ATOM 729 C C . ARG A 1 98 ? 8.625 7.293 26.094 1 97.75 98 ARG A C 1
ATOM 731 O O . ARG A 1 98 ? 8.688 8.211 26.922 1 97.75 98 ARG A O 1
ATOM 738 N N . LEU A 1 99 ? 7.945 7.344 24.969 1 97.56 99 LEU A N 1
ATOM 739 C CA . LEU A 1 99 ? 7.211 8.562 24.641 1 97.56 99 LEU A CA 1
ATOM 740 C C . LEU A 1 99 ? 6.105 8.828 25.656 1 97.56 99 LEU A C 1
ATOM 742 O O . LEU A 1 99 ? 5.781 9.984 25.938 1 97.56 99 LEU A O 1
ATOM 746 N N . GLU A 1 100 ? 5.527 7.734 26.141 1 97.75 100 GLU A N 1
ATOM 747 C CA . GLU A 1 100 ? 4.43 7.848 27.094 1 97.75 100 GLU A CA 1
ATOM 748 C C . GLU A 1 100 ? 4.949 7.914 28.531 1 97.75 100 GLU A C 1
ATOM 750 O O . GLU A 1 100 ? 4.168 8.07 29.469 1 97.75 100 GLU A O 1
ATOM 755 N N . HIS A 1 101 ? 6.211 7.738 28.75 1 97.5 101 HIS A N 1
ATOM 756 C CA . HIS A 1 101 ? 6.867 7.781 30.062 1 97.5 101 HIS A CA 1
ATOM 757 C C . HIS A 1 101 ? 6.328 6.691 30.984 1 97.5 101 HIS A C 1
ATOM 759 O O . HIS A 1 101 ? 6.004 6.961 32.156 1 97.5 101 HIS A O 1
ATOM 765 N N . VAL A 1 102 ? 6.188 5.539 30.391 1 97.69 102 VAL A N 1
ATOM 766 C CA . VAL A 1 102 ? 5.773 4.371 31.156 1 97.69 102 VAL A CA 1
ATOM 767 C C . VAL A 1 102 ? 6.629 3.168 30.781 1 97.69 102 VAL A C 1
ATOM 769 O O . VAL A 1 102 ? 7.426 3.24 29.828 1 97.69 102 VAL A O 1
ATOM 772 N N . ASP A 1 103 ? 6.504 2.061 31.531 1 97.25 103 ASP A N 1
ATOM 773 C CA . ASP A 1 103 ? 7.133 0.8 31.156 1 97.25 103 ASP A CA 1
ATOM 774 C C . ASP A 1 103 ? 6.348 0.115 30.031 1 97.25 103 ASP A C 1
ATOM 776 O O . ASP A 1 103 ? 5.133 0.294 29.922 1 97.25 103 ASP A O 1
ATOM 780 N N . VAL A 1 104 ? 7.027 -0.655 29.281 1 96.62 104 VAL A N 1
ATOM 781 C CA . VAL A 1 104 ? 6.426 -1.313 28.125 1 96.62 104 VAL A CA 1
ATOM 782 C C . VAL A 1 104 ? 5.227 -2.146 28.578 1 96.62 104 VAL A C 1
ATOM 784 O O . VAL A 1 104 ? 4.184 -2.15 27.922 1 96.62 104 VAL A O 1
ATOM 787 N N . ASP A 1 105 ? 5.301 -2.809 29.703 1 95.12 105 ASP A N 1
ATOM 788 C CA . ASP A 1 105 ? 4.223 -3.654 30.203 1 95.12 105 ASP A CA 1
ATOM 789 C C . ASP A 1 105 ? 2.998 -2.82 30.578 1 95.12 105 ASP A C 1
ATOM 791 O O . ASP A 1 105 ? 1.866 -3.301 30.5 1 95.12 105 ASP A O 1
ATOM 795 N N . ALA A 1 106 ? 3.229 -1.594 30.938 1 95.75 106 ALA A N 1
ATOM 796 C CA . ALA A 1 106 ? 2.152 -0.707 31.359 1 95.75 106 ALA A CA 1
ATOM 797 C C . ALA A 1 106 ? 1.33 -0.219 30.172 1 95.75 106 ALA A C 1
ATOM 799 O O . ALA A 1 106 ? 0.225 0.302 30.344 1 95.75 106 ALA A O 1
ATOM 800 N N . LEU A 1 107 ? 1.887 -0.383 29.016 1 96.38 107 LEU A N 1
ATOM 801 C CA . LEU A 1 107 ? 1.143 0.016 27.828 1 96.38 107 LEU A CA 1
ATOM 802 C C . LEU A 1 107 ? -0.127 -0.815 27.672 1 96.38 107 LEU A C 1
ATOM 804 O O . LEU A 1 107 ? -1.112 -0.352 27.094 1 96.38 107 LEU A O 1
ATOM 808 N N . GLY A 1 108 ? -0.08 -2.098 28.125 1 95.56 108 GLY A N 1
ATOM 809 C CA . GLY A 1 108 ? -1.264 -2.943 28.109 1 95.56 108 GLY A CA 1
ATOM 810 C C . GLY A 1 108 ? -1.67 -3.387 26.719 1 95.56 108 GLY A C 1
ATOM 811 O O . GLY A 1 108 ? -2.859 -3.512 26.422 1 95.56 108 GLY A O 1
ATOM 812 N N . VAL A 1 109 ? -0.723 -3.469 25.812 1 95.31 109 VAL A N 1
ATOM 813 C CA . VAL A 1 109 ? -1.042 -3.936 24.469 1 95.31 109 VAL A CA 1
ATOM 814 C C . VAL A 1 109 ? -0.096 -5.07 24.078 1 95.31 109 VAL A C 1
ATOM 816 O O . VAL A 1 109 ? 1.067 -5.082 24.484 1 95.31 109 VAL A O 1
ATOM 819 N N . ASP A 1 110 ? -0.623 -6.016 23.297 1 95.12 110 ASP A N 1
ATOM 820 C CA . ASP A 1 110 ? 0.168 -7.09 22.703 1 95.12 110 ASP A CA 1
ATOM 821 C C . ASP A 1 110 ? 0.955 -6.59 21.484 1 95.12 110 ASP A C 1
ATOM 823 O O . ASP A 1 110 ? 0.492 -5.711 20.766 1 95.12 110 ASP A O 1
ATOM 827 N N . VAL A 1 111 ? 2.117 -7.184 21.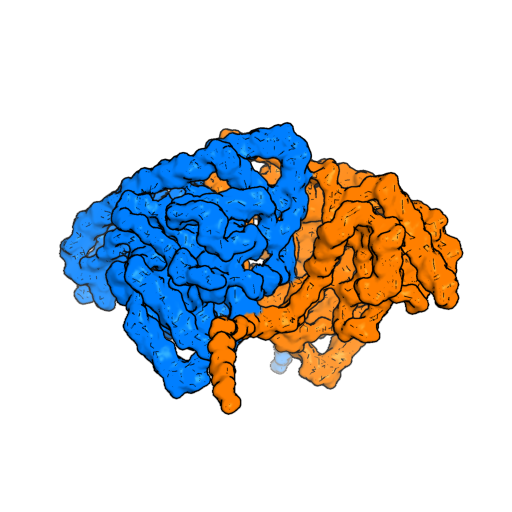312 1 96 111 VAL A N 1
ATOM 828 C CA . VAL A 1 111 ? 2.969 -6.805 20.188 1 96 111 VAL A CA 1
ATOM 829 C C . VAL A 1 111 ? 2.203 -6.98 18.875 1 96 111 VAL A C 1
ATOM 831 O O . VAL A 1 111 ? 2.447 -6.258 17.906 1 96 111 VAL A O 1
ATOM 834 N N . ASN A 1 112 ? 1.207 -7.867 18.828 1 94.81 112 ASN A N 1
ATOM 835 C CA . ASN A 1 112 ? 0.422 -8.109 17.625 1 94.81 112 ASN A CA 1
ATOM 836 C C . ASN A 1 112 ? -0.508 -6.941 17.312 1 94.81 112 ASN A C 1
ATOM 838 O O . ASN A 1 112 ? -1.035 -6.836 16.203 1 94.81 112 ASN A O 1
ATOM 842 N N . GLN A 1 113 ? -0.704 -6.055 18.281 1 97.69 113 GLN A N 1
ATOM 843 C CA . GLN A 1 113 ? -1.531 -4.871 18.078 1 97.69 113 GLN A CA 1
ATOM 844 C C . GLN A 1 113 ? -0.724 -3.742 17.438 1 97.69 113 GLN A C 1
ATOM 846 O O . GLN A 1 113 ? -1.275 -2.693 17.094 1 97.69 113 GLN A O 1
ATOM 851 N N . VAL A 1 114 ? 0.583 -4.004 17.328 1 98.44 114 VAL A N 1
ATOM 852 C CA . VAL A 1 114 ? 1.449 -3.092 16.594 1 98.44 114 VAL A CA 1
ATOM 853 C C . VAL A 1 114 ? 1.589 -3.572 15.148 1 98.44 114 VAL A C 1
ATOM 855 O O . VAL A 1 114 ? 2.111 -4.66 14.898 1 98.44 114 VAL A O 1
ATOM 858 N N . ILE A 1 115 ? 1.098 -2.783 14.211 1 98.31 115 ILE A N 1
ATOM 859 C CA . ILE A 1 115 ? 1.103 -3.176 12.805 1 98.31 115 ILE A CA 1
ATOM 860 C C . ILE A 1 115 ? 1.925 -2.176 12 1 98.31 115 ILE A C 1
ATOM 862 O O . ILE A 1 115 ? 1.672 -0.971 12.047 1 98.31 115 ILE A O 1
ATOM 866 N N . LEU A 1 116 ? 2.953 -2.688 11.312 1 98.5 116 LEU A N 1
ATOM 867 C CA . LEU A 1 116 ? 3.729 -1.854 10.406 1 98.5 116 LEU A CA 1
ATOM 868 C C . LEU A 1 116 ? 2.973 -1.626 9.102 1 98.5 116 LEU A C 1
ATOM 870 O O . LEU A 1 116 ? 2.328 -2.541 8.586 1 98.5 116 LEU A O 1
ATOM 874 N N . THR A 1 117 ? 3.049 -0.456 8.602 1 98.31 117 THR A N 1
ATOM 875 C CA . THR A 1 117 ? 2.344 -0.091 7.379 1 98.31 117 THR A CA 1
ATOM 876 C C . THR A 1 117 ? 3.254 0.704 6.445 1 98.31 117 THR A C 1
ATOM 878 O O . THR A 1 117 ? 4.328 1.153 6.855 1 98.31 117 THR A O 1
ATOM 881 N N . THR A 1 118 ? 2.873 0.824 5.195 1 97.94 118 THR A N 1
ATOM 882 C CA . THR A 1 118 ? 3.574 1.651 4.219 1 97.94 118 THR A CA 1
ATOM 883 C C . THR A 1 118 ? 3.27 3.129 4.445 1 97.94 118 THR A C 1
ATOM 885 O O . THR A 1 118 ? 2.424 3.709 3.76 1 97.94 118 THR A O 1
ATOM 888 N N . GLY A 1 119 ? 3.988 3.676 5.402 1 97.06 119 GLY A N 1
ATOM 889 C CA . GLY A 1 119 ? 3.6 4.977 5.926 1 97.06 119 GLY A CA 1
ATOM 890 C C . GLY A 1 119 ? 2.32 4.934 6.742 1 97.06 119 GLY A C 1
ATOM 891 O O . GLY A 1 119 ? 1.608 3.928 6.734 1 97.06 119 GLY A O 1
ATOM 892 N N . SER A 1 120 ? 2.057 6.027 7.449 1 97.38 120 SER A N 1
ATOM 893 C CA . SER A 1 120 ? 0.815 6.07 8.219 1 97.38 120 SER A CA 1
ATOM 894 C C . SER A 1 120 ? -0.396 6.215 7.301 1 97.38 120 SER A C 1
ATOM 896 O O . SER A 1 120 ? -1.512 5.848 7.676 1 97.38 120 SER A O 1
ATOM 898 N N . GLN A 1 121 ? -0.149 6.707 6.098 1 96.06 121 GLN A N 1
ATOM 899 C CA . GLN A 1 121 ? -1.227 6.891 5.133 1 96.06 121 GLN A CA 1
ATOM 900 C C . GLN A 1 121 ? -1.936 5.57 4.84 1 96.06 121 GLN A C 1
ATOM 902 O O . GLN A 1 121 ? -3.158 5.539 4.684 1 96.06 121 GLN A O 1
ATOM 907 N N . GLN A 1 122 ? -1.182 4.484 4.746 1 98 122 GLN A N 1
ATOM 908 C CA . GLN A 1 122 ? -1.81 3.193 4.484 1 98 122 GLN A CA 1
ATOM 909 C C . GLN A 1 122 ? -2.74 2.791 5.621 1 98 122 GLN A C 1
ATOM 911 O O . GLN A 1 122 ? -3.818 2.242 5.387 1 98 122 GLN A O 1
ATOM 916 N N . LEU A 1 123 ? -2.309 3.006 6.852 1 98.5 123 LEU A N 1
ATOM 917 C CA . LEU A 1 123 ? -3.182 2.689 7.977 1 98.5 123 LEU A CA 1
ATOM 918 C C . LEU A 1 123 ? -4.473 3.5 7.91 1 98.5 123 LEU A C 1
ATOM 920 O O . LEU A 1 123 ? -5.559 2.959 8.117 1 98.5 123 LEU A O 1
ATOM 924 N N . LEU A 1 124 ? -4.332 4.789 7.645 1 98.31 124 LEU A N 1
ATOM 925 C CA . LEU A 1 124 ? -5.5 5.652 7.516 1 98.31 124 LEU A CA 1
ATOM 926 C C . LEU A 1 124 ? -6.465 5.113 6.465 1 98.31 124 LEU A C 1
ATOM 928 O O . LEU A 1 124 ? -7.676 5.055 6.695 1 98.31 124 LEU A O 1
ATOM 932 N N . SER A 1 125 ? -5.918 4.703 5.402 1 97.5 125 SER A N 1
ATOM 933 C CA . SER A 1 125 ? -6.723 4.168 4.309 1 97.5 125 SER A CA 1
ATOM 934 C C . SER A 1 125 ? -7.391 2.857 4.703 1 97.5 125 SER A C 1
ATOM 936 O O . SER A 1 125 ? -8.602 2.693 4.527 1 97.5 125 SER A O 1
ATOM 938 N N . ILE A 1 126 ? -6.652 1.918 5.258 1 97.62 126 ILE A N 1
ATOM 939 C CA . ILE A 1 126 ? -7.141 0.588 5.602 1 97.62 126 ILE A CA 1
ATOM 940 C C . ILE A 1 126 ? -8.219 0.697 6.68 1 97.62 126 ILE A C 1
ATOM 942 O O . ILE A 1 126 ? -9.25 0.028 6.602 1 97.62 126 ILE A O 1
ATOM 946 N N . VAL A 1 127 ? -8 1.535 7.676 1 98.38 127 VAL A N 1
ATOM 947 C CA . VAL A 1 127 ? -8.984 1.723 8.734 1 98.38 127 VAL A CA 1
ATOM 948 C C . VAL A 1 127 ? -10.305 2.209 8.141 1 98.38 127 VAL A C 1
ATOM 950 O O . VAL A 1 127 ? -11.375 1.728 8.516 1 98.38 127 VAL A O 1
ATOM 953 N N . GLY A 1 128 ? -10.211 3.137 7.227 1 97.75 128 GLY A N 1
ATOM 954 C CA . GLY A 1 128 ? -11.422 3.566 6.531 1 97.75 128 GLY A CA 1
ATOM 955 C C . GLY A 1 128 ? -12.117 2.438 5.801 1 97.75 128 GLY A C 1
ATOM 956 O O . GLY A 1 128 ? -13.336 2.275 5.914 1 97.75 128 GLY A O 1
ATOM 957 N N . GLU A 1 129 ? -11.359 1.65 5.133 1 96.5 129 GLU A N 1
ATOM 958 C CA . GLU A 1 129 ? -11.914 0.59 4.297 1 96.5 129 GLU A CA 1
ATOM 959 C C . GLU A 1 129 ? -12.594 -0.482 5.145 1 96.5 129 GLU A C 1
ATOM 961 O O . GLU A 1 129 ? -13.594 -1.07 4.723 1 96.5 129 GLU A O 1
ATOM 966 N N . ILE A 1 130 ? -12.094 -0.766 6.309 1 96.5 130 ILE A N 1
ATOM 967 C CA . ILE A 1 130 ? -12.633 -1.885 7.078 1 96.5 130 ILE A CA 1
ATOM 968 C C . ILE A 1 130 ? -13.758 -1.396 7.984 1 96.5 130 ILE A C 1
ATOM 970 O O . ILE A 1 130 ? -14.508 -2.201 8.539 1 96.5 130 ILE A O 1
ATOM 974 N N . LEU A 1 131 ? -13.906 -0.037 8.156 1 97.69 131 LEU A N 1
ATOM 975 C CA . LEU A 1 131 ? -14.891 0.45 9.117 1 97.69 131 LEU A CA 1
ATOM 976 C C . LEU A 1 131 ? -16.031 1.172 8.414 1 97.69 131 LEU A C 1
ATOM 978 O O . LEU A 1 131 ? -17.125 1.305 8.969 1 97.69 131 LEU A O 1
ATOM 982 N N . LEU A 1 132 ? -15.797 1.648 7.199 1 97.69 132 LEU A N 1
ATOM 983 C CA . LEU A 1 132 ? -16.766 2.578 6.621 1 97.69 132 LEU A CA 1
ATOM 984 C C . LEU A 1 132 ? -17.453 1.959 5.41 1 97.69 132 LEU A C 1
ATOM 986 O O . LEU A 1 132 ? -16.797 1.329 4.57 1 97.69 132 LEU A O 1
ATOM 990 N N . ASP A 1 133 ? -18.703 2.061 5.336 1 97.19 133 ASP A N 1
ATOM 991 C CA . ASP A 1 133 ? -19.531 1.915 4.137 1 97.19 133 ASP A CA 1
ATOM 992 C C . ASP A 1 133 ? -19.984 3.275 3.617 1 97.19 133 ASP A C 1
ATOM 994 O O . ASP A 1 133 ? -19.922 4.277 4.332 1 97.19 133 ASP A O 1
ATOM 998 N N . PRO A 1 134 ? -20.359 3.367 2.318 1 96.44 134 PRO A N 1
ATOM 999 C CA . PRO A 1 134 ? -20.891 4.645 1.834 1 96.44 134 PRO A CA 1
ATOM 1000 C C . PRO A 1 134 ? -21.969 5.227 2.748 1 96.44 134 PRO A C 1
ATOM 1002 O O . PRO A 1 134 ? -22.812 4.488 3.256 1 96.44 134 PRO A O 1
ATOM 1005 N N . ASP A 1 135 ? -21.828 6.492 3.094 1 97.25 135 ASP A N 1
ATOM 1006 C CA . ASP A 1 135 ? -22.781 7.289 3.871 1 97.25 135 ASP A CA 1
ATOM 1007 C C . ASP A 1 135 ? -22.516 7.141 5.371 1 97.25 135 ASP A C 1
ATOM 1009 O O . ASP A 1 135 ? -23.188 7.781 6.188 1 97.25 135 ASP A O 1
ATOM 1013 N N . ASP A 1 136 ? -21.547 6.305 5.742 1 98.25 136 ASP A N 1
ATOM 1014 C CA . ASP A 1 136 ? -21.125 6.328 7.137 1 98.25 136 ASP A CA 1
ATOM 1015 C C . ASP A 1 136 ? -20.469 7.66 7.488 1 98.25 136 ASP A C 1
ATOM 1017 O O . ASP A 1 136 ? -20.016 8.391 6.598 1 98.25 136 ASP A O 1
ATOM 1021 N N . ILE A 1 137 ? -20.453 7.984 8.773 1 98.62 137 ILE A N 1
ATOM 1022 C CA . ILE A 1 137 ? -20.109 9.336 9.195 1 98.62 137 ILE A CA 1
ATOM 1023 C C . ILE A 1 137 ? -18.75 9.336 9.891 1 98.62 137 ILE A C 1
ATOM 1025 O O . ILE A 1 137 ? -18.469 8.469 10.719 1 98.62 137 ILE A O 1
ATOM 1029 N N . VAL A 1 138 ? -17.922 10.25 9.531 1 98.81 138 VAL A N 1
ATOM 1030 C CA . VAL A 1 138 ? -16.656 10.555 10.18 1 98.81 138 VAL A CA 1
ATOM 1031 C C . VAL A 1 138 ? -16.641 12.016 10.617 1 98.81 138 VAL A C 1
ATOM 1033 O O . VAL A 1 138 ? -16.922 12.914 9.82 1 98.81 138 VAL A O 1
ATOM 1036 N N . LEU A 1 139 ? -16.391 12.242 11.883 1 98.88 139 LEU A N 1
ATOM 1037 C CA . LEU A 1 139 ? -16.219 13.602 12.383 1 98.88 139 LEU A CA 1
ATOM 1038 C C . LEU A 1 139 ? -14.75 14 12.352 1 98.88 139 LEU A C 1
ATOM 1040 O O . LEU A 1 139 ? -13.883 13.242 12.797 1 98.88 139 LEU A O 1
ATOM 1044 N N . VAL A 1 140 ? -14.469 15.188 11.797 1 98.75 140 VAL A N 1
ATOM 1045 C CA . VAL A 1 140 ? -13.102 15.664 11.648 1 98.75 140 VAL A CA 1
ATOM 1046 C C . VAL A 1 140 ? -12.992 17.109 12.133 1 98.75 140 VAL A C 1
ATOM 1048 O O . VAL A 1 140 ? -13.984 17.828 12.172 1 98.75 140 VAL A O 1
ATOM 1051 N N . ALA A 1 141 ? -11.789 17.484 12.477 1 98.38 141 ALA A N 1
ATOM 1052 C CA . ALA A 1 141 ? -11.531 18.891 12.797 1 98.38 141 ALA A CA 1
ATOM 1053 C C . ALA A 1 141 ? -11.68 19.766 11.555 1 98.38 141 ALA A C 1
ATOM 1055 O O . ALA A 1 141 ? -11.562 19.281 10.43 1 98.38 141 ALA A O 1
ATOM 1056 N N . ALA A 1 142 ? -11.992 21.016 11.75 1 97.88 142 ALA A N 1
ATOM 1057 C CA . ALA A 1 142 ? -12.039 22.031 10.695 1 97.88 142 ALA A CA 1
ATOM 1058 C C . ALA A 1 142 ? -11.133 23.219 11.031 1 97.88 142 ALA A C 1
ATOM 1060 O O . ALA A 1 142 ? -11.5 24.062 11.844 1 97.88 142 ALA A O 1
ATOM 1061 N N . PRO A 1 143 ? -9.992 23.312 10.43 1 97.44 143 PRO A N 1
ATOM 1062 C CA . PRO A 1 143 ? -9.461 22.531 9.312 1 97.44 143 PRO A CA 1
ATOM 1063 C C . PRO A 1 143 ? -8.836 21.219 9.766 1 97.44 143 PRO A C 1
ATOM 1065 O O . PRO A 1 143 ? -8.703 20.969 10.969 1 97.44 143 PRO A O 1
ATOM 1068 N N . THR A 1 144 ? -8.516 20.344 8.758 1 97.5 144 THR A N 1
ATOM 1069 C CA . THR A 1 144 ? -7.82 19.094 9.039 1 97.5 144 THR A CA 1
ATOM 1070 C C . THR A 1 144 ? -6.953 18.688 7.848 1 97.5 144 THR A C 1
ATOM 1072 O O . THR A 1 144 ? -6.809 19.438 6.887 1 97.5 144 THR A O 1
ATOM 1075 N N . TYR A 1 145 ? -6.316 17.594 7.906 1 96 145 TYR A N 1
ATOM 1076 C CA . TYR A 1 145 ? -5.395 17.062 6.91 1 96 145 TYR A CA 1
ATOM 1077 C C . TYR A 1 145 ? -6.129 16.703 5.625 1 96 145 TYR A C 1
ATOM 1079 O O . TYR A 1 145 ? -6.867 15.719 5.578 1 96 145 TYR A O 1
ATOM 1087 N N . PHE A 1 146 ? -5.852 17.375 4.559 1 91.81 146 PHE A N 1
ATOM 1088 C CA . PHE A 1 146 ? -6.707 17.328 3.375 1 91.81 146 PHE A CA 1
ATOM 1089 C C . PHE A 1 146 ? -6.5 16.031 2.605 1 91.81 146 PHE A C 1
ATOM 1091 O O . PHE A 1 146 ? -7.402 15.57 1.902 1 91.81 146 PHE A O 1
ATOM 1098 N N . VAL A 1 147 ? -5.367 15.375 2.717 1 90.31 147 VAL A N 1
ATOM 1099 C CA . VAL A 1 147 ? -5.164 14.125 2 1 90.31 147 VAL A CA 1
ATOM 1100 C C . VAL A 1 147 ? -6.086 13.047 2.566 1 90.31 147 VAL A C 1
ATOM 1102 O O . VAL A 1 147 ? -6.621 12.219 1.82 1 90.31 147 VAL A O 1
ATOM 1105 N N . TYR A 1 148 ? -6.215 13.062 3.871 1 94.88 148 TYR A N 1
ATOM 1106 C CA . TYR A 1 148 ? -7.117 12.078 4.461 1 94.88 148 TYR A CA 1
ATOM 1107 C C . TYR A 1 148 ? -8.562 12.352 4.051 1 94.88 148 TYR A C 1
ATOM 1109 O O . TYR A 1 148 ? -9.352 11.422 3.879 1 94.88 148 TYR A O 1
ATOM 1117 N N . LEU A 1 149 ? -8.953 13.68 3.9 1 95.06 149 LEU A N 1
ATOM 1118 C CA . LEU A 1 149 ? -10.281 13.992 3.379 1 95.06 149 LEU A CA 1
ATOM 1119 C C . LEU A 1 149 ? -10.5 13.336 2.02 1 95.06 149 LEU A C 1
ATOM 1121 O O . LEU A 1 149 ? -11.594 12.844 1.733 1 95.06 149 LEU A O 1
ATOM 1125 N N . GLY A 1 150 ? -9.445 13.344 1.2 1 92.06 150 GLY A N 1
ATOM 1126 C CA . GLY A 1 150 ? -9.531 12.664 -0.081 1 92.06 150 GLY A CA 1
ATOM 1127 C C . GLY A 1 150 ? -9.805 11.172 0.052 1 92.06 150 GLY A C 1
ATOM 1128 O O . GLY A 1 150 ? -10.602 10.617 -0.701 1 92.06 150 GLY A O 1
ATOM 1129 N N . THR A 1 151 ? -9.172 10.516 1.016 1 94.25 151 THR A N 1
ATOM 1130 C CA . THR A 1 151 ? -9.375 9.094 1.288 1 94.25 151 THR A CA 1
ATOM 1131 C C . THR A 1 151 ? -10.82 8.828 1.704 1 94.25 151 THR A C 1
ATOM 1133 O O . THR A 1 151 ? -11.453 7.902 1.201 1 94.25 151 THR A O 1
ATOM 1136 N N . LEU A 1 152 ? -11.328 9.68 2.604 1 96.94 152 LEU A N 1
ATOM 1137 C CA . LEU A 1 152 ? -12.68 9.508 3.113 1 96.94 152 LEU A CA 1
ATOM 1138 C C . LEU A 1 152 ? -13.711 9.734 2.012 1 96.94 152 LEU A C 1
ATOM 1140 O O . LEU A 1 152 ? -14.703 9.008 1.923 1 96.94 152 LEU A O 1
ATOM 1144 N N . ASN A 1 153 ? -13.445 10.75 1.167 1 94.5 153 ASN A N 1
ATOM 1145 C CA . ASN A 1 153 ? -14.328 10.992 0.031 1 94.5 153 ASN A CA 1
ATOM 1146 C C . ASN A 1 153 ? -14.398 9.773 -0.891 1 94.5 153 ASN A C 1
ATOM 1148 O O . ASN A 1 153 ? -15.477 9.398 -1.347 1 94.5 153 ASN A O 1
ATOM 1152 N N . GLY A 1 154 ? -13.328 9.172 -1.085 1 93.44 154 GLY A N 1
ATOM 1153 C CA . GLY A 1 154 ? -13.266 8.016 -1.961 1 93.44 154 GLY A CA 1
ATOM 1154 C C . GLY A 1 154 ? -14.016 6.812 -1.422 1 93.44 154 GLY A C 1
ATOM 1155 O O . GLY A 1 154 ? -14.336 5.883 -2.17 1 93.44 154 GLY A O 1
ATOM 1156 N N . LEU A 1 155 ? -14.289 6.828 -0.146 1 95.69 155 LEU A N 1
ATOM 1157 C CA . LEU A 1 155 ? -15.031 5.746 0.49 1 95.69 155 LEU A CA 1
ATOM 1158 C C . LEU A 1 155 ? -16.516 6.066 0.542 1 95.69 155 LEU A C 1
ATOM 1160 O O . LEU A 1 155 ? -17.312 5.254 1.011 1 95.69 155 LEU A O 1
ATOM 1164 N N . GLY A 1 156 ? -16.875 7.297 0.064 1 96 156 GLY A N 1
ATOM 1165 C CA . GLY A 1 156 ? -18.266 7.727 0.104 1 96 156 GLY A CA 1
ATOM 1166 C C . GLY A 1 156 ? -18.734 8.102 1.496 1 96 156 GLY A C 1
ATOM 1167 O O . GLY A 1 156 ? -19.938 8.047 1.789 1 96 156 GLY A O 1
ATOM 1168 N N . ALA A 1 157 ? -17.828 8.469 2.35 1 97.38 157 ALA A N 1
ATOM 1169 C CA . ALA A 1 157 ? -18.172 8.812 3.73 1 97.38 157 ALA A CA 1
ATOM 1170 C C . ALA A 1 157 ? -18.844 10.18 3.809 1 97.38 157 ALA A C 1
ATOM 1172 O O . ALA A 1 157 ? -18.562 11.062 2.998 1 97.38 157 ALA A O 1
ATOM 1173 N N . ARG A 1 158 ? -19.75 10.266 4.707 1 97.62 158 ARG A N 1
ATOM 1174 C CA . ARG A 1 158 ? -20.25 11.578 5.113 1 97.62 158 ARG A CA 1
ATOM 1175 C C . ARG A 1 158 ? -19.312 12.219 6.137 1 97.62 158 ARG A C 1
ATOM 1177 O O . ARG A 1 158 ? -19.266 11.797 7.293 1 97.62 158 ARG A O 1
ATOM 1184 N N . ILE A 1 159 ? -18.594 13.258 5.742 1 98.06 159 ILE A N 1
ATOM 1185 C CA . ILE A 1 159 ? -17.609 13.898 6.598 1 98.06 159 ILE A CA 1
ATOM 1186 C C . ILE A 1 159 ? -18.219 15.125 7.27 1 98.06 159 ILE A C 1
ATOM 1188 O O . ILE A 1 159 ? -18.656 16.062 6.59 1 98.06 159 ILE A O 1
ATOM 1192 N N . ILE A 1 160 ? -18.219 15.164 8.562 1 98.31 160 ILE A N 1
ATOM 1193 C CA . ILE A 1 160 ? -18.812 16.25 9.32 1 98.31 160 ILE A CA 1
ATOM 1194 C C . ILE A 1 160 ? -17.719 17.047 10.031 1 98.31 160 ILE A C 1
ATOM 1196 O O . ILE A 1 160 ? -17.047 16.531 10.922 1 98.31 160 ILE A O 1
ATOM 1200 N N . PRO A 1 161 ? -17.578 18.297 9.672 1 98 161 PRO A N 1
ATOM 1201 C CA . PRO A 1 161 ? -16.547 19.125 10.312 1 98 161 PRO A CA 1
ATOM 1202 C C . PRO A 1 161 ? -16.969 19.578 11.711 1 98 161 PRO A C 1
ATOM 1204 O O . PRO A 1 161 ? -18.141 19.875 11.945 1 98 161 PRO A O 1
ATOM 1207 N N . VAL A 1 162 ? -16.031 19.609 12.586 1 98.62 162 VAL A N 1
ATOM 1208 C CA . VAL A 1 162 ? -16.219 20.094 13.953 1 98.62 162 VAL A CA 1
ATOM 1209 C C . VAL A 1 162 ? -15.328 21.328 14.18 1 98.62 162 VAL A C 1
ATOM 1211 O O . VAL A 1 162 ? -14.148 21.328 13.82 1 98.62 162 VAL A O 1
ATOM 1214 N N . ALA A 1 163 ? -15.844 22.281 14.828 1 97.88 163 ALA A N 1
ATOM 1215 C CA . ALA A 1 163 ? -15.148 23.562 15.039 1 97.88 163 ALA A CA 1
ATOM 1216 C C . ALA A 1 163 ? -13.906 23.359 15.898 1 97.88 163 ALA A C 1
ATOM 1218 O O . ALA A 1 163 ? -13.891 22.547 16.812 1 97.88 163 ALA A O 1
ATOM 1219 N N . THR A 1 164 ? -12.883 24.141 15.578 1 98 164 THR A N 1
ATOM 1220 C CA . THR A 1 164 ? -11.625 24.141 16.312 1 98 164 THR A CA 1
ATOM 1221 C C . THR A 1 164 ? -11.305 25.531 16.844 1 98 164 THR A C 1
ATOM 1223 O O . THR A 1 164 ? -11.906 26.516 16.422 1 98 164 THR A O 1
ATOM 1226 N N . ASP A 1 165 ? -10.477 25.609 17.859 1 97.69 165 ASP A N 1
ATOM 1227 C CA . ASP A 1 165 ? -9.914 26.859 18.375 1 97.69 165 ASP A CA 1
ATOM 1228 C C . ASP A 1 165 ? -8.453 26.672 18.766 1 97.69 165 ASP A C 1
ATOM 1230 O O . ASP A 1 165 ? -7.766 25.797 18.234 1 97.69 165 ASP A O 1
ATOM 1234 N N . GLU A 1 166 ? -7.891 27.516 19.547 1 96.44 166 GLU A N 1
ATOM 1235 C CA . GLU A 1 166 ? -6.465 27.531 19.859 1 96.44 166 GLU A CA 1
ATOM 1236 C C . GLU A 1 166 ? -6.055 26.266 20.625 1 96.44 166 GLU A C 1
ATOM 1238 O O . GLU A 1 166 ? -4.863 25.984 20.766 1 96.44 166 GLU A O 1
ATOM 1243 N N . ASP A 1 167 ? -7.086 25.516 21.047 1 97.5 167 ASP A N 1
ATOM 1244 C CA . ASP A 1 167 ? -6.805 24.297 21.797 1 97.5 167 ASP A CA 1
ATOM 1245 C C . ASP A 1 167 ? -7.18 23.062 20.984 1 97.5 167 ASP A C 1
ATOM 1247 O O . ASP A 1 167 ? -7.285 21.953 21.516 1 97.5 167 ASP A O 1
ATOM 1251 N N . GLY A 1 168 ? -7.422 23.234 19.734 1 97.94 168 GLY A N 1
ATOM 1252 C CA . GLY A 1 168 ? -7.801 22.125 18.859 1 97.94 168 GLY A CA 1
ATOM 1253 C C . GLY A 1 168 ? -9.305 21.953 18.734 1 97.94 168 GLY A C 1
ATOM 1254 O O . GLY A 1 168 ? -10.062 22.906 18.938 1 97.94 168 GLY A O 1
ATOM 1255 N N . MET A 1 169 ? -9.742 20.781 18.312 1 98.69 169 MET A N 1
ATOM 1256 C CA . MET A 1 169 ? -11.156 20.484 18.141 1 98.69 169 MET A CA 1
ATOM 1257 C C . MET A 1 169 ? -11.938 20.797 19.406 1 98.69 169 MET A C 1
ATOM 1259 O O . MET A 1 169 ? -11.555 20.359 20.5 1 98.69 169 MET A O 1
ATOM 1263 N N . ARG A 1 170 ? -13.023 21.5 19.297 1 98.81 170 ARG A N 1
ATOM 1264 C CA . ARG A 1 170 ? -13.852 21.828 20.453 1 98.81 170 ARG A CA 1
ATOM 1265 C C . ARG A 1 170 ? -14.719 20.641 20.859 1 98.81 170 ARG A C 1
ATOM 1267 O O . ARG A 1 170 ? -15.523 20.141 20.062 1 98.81 170 ARG A O 1
ATOM 1274 N N . MET A 1 171 ? -14.578 20.297 22.109 1 98.75 171 MET A N 1
ATOM 1275 C CA . MET A 1 171 ? -15.289 19.125 22.609 1 98.75 171 MET A CA 1
ATOM 1276 C C . MET A 1 171 ? -16.781 19.406 22.75 1 98.75 171 MET A C 1
ATOM 1278 O O . MET A 1 171 ? -17.609 18.516 22.578 1 98.75 171 MET A O 1
ATOM 1282 N N . ASP A 1 172 ? -17.125 20.625 23.078 1 98.69 172 ASP A N 1
ATOM 1283 C CA . ASP A 1 172 ? -18.531 21.016 23.125 1 98.69 172 ASP A CA 1
ATOM 1284 C C . ASP A 1 172 ? -19.172 20.953 21.75 1 98.69 172 ASP A C 1
ATOM 1286 O O . ASP A 1 172 ? -20.312 20.5 21.609 1 98.69 172 ASP A O 1
ATOM 1290 N N . ALA A 1 173 ? -18.453 21.375 20.719 1 98.81 173 ALA A N 1
ATOM 1291 C CA . ALA A 1 173 ? -18.938 21.297 19.344 1 98.81 173 ALA A CA 1
ATOM 1292 C C . ALA A 1 173 ? -19.078 19.844 18.891 1 98.81 173 ALA A C 1
ATOM 1294 O O . ALA A 1 173 ? -20.031 19.484 18.188 1 98.81 173 ALA A O 1
ATOM 1295 N N . LEU A 1 174 ? -18.125 19 19.312 1 98.88 174 LEU A N 1
ATOM 1296 C CA . LEU A 1 174 ? -18.172 17.578 18.984 1 98.88 174 LEU A CA 1
ATOM 1297 C C . LEU A 1 174 ? -19.422 16.938 19.594 1 98.88 174 LEU A C 1
ATOM 1299 O O . LEU A 1 174 ? -20.156 16.234 18.891 1 98.88 174 LEU A O 1
ATOM 1303 N N . ALA A 1 175 ? -19.641 17.203 20.828 1 98.62 175 ALA A N 1
ATOM 1304 C CA . ALA A 1 175 ? -20.812 16.672 21.516 1 98.62 175 ALA A CA 1
ATOM 1305 C C . ALA A 1 175 ? -22.109 17.156 20.875 1 98.62 175 ALA A C 1
ATOM 1307 O O . ALA A 1 175 ? -23.047 16.375 20.688 1 98.62 175 ALA A O 1
ATOM 1308 N N . ALA A 1 176 ? -22.125 18.391 20.531 1 98.75 176 ALA A N 1
ATOM 1309 C CA . ALA A 1 176 ? -23.312 18.969 19.906 1 98.75 176 ALA A CA 1
ATOM 1310 C C . ALA A 1 176 ? -23.609 18.312 18.562 1 98.75 176 ALA A C 1
ATOM 1312 O O . ALA A 1 176 ? -24.766 18.047 18.234 1 98.75 176 ALA A O 1
ATOM 1313 N N . LYS A 1 177 ? -22.562 18.078 17.781 1 98.75 177 LYS A N 1
ATOM 1314 C CA . LYS A 1 177 ? -22.734 17.406 16.5 1 98.75 177 LYS A CA 1
ATOM 1315 C C . LYS A 1 177 ? -23.281 16 16.688 1 98.75 177 LYS A C 1
ATOM 1317 O O . LYS A 1 177 ? -24.141 15.555 15.922 1 98.75 177 LYS A O 1
ATOM 1322 N N . LEU A 1 178 ? -22.766 15.305 17.656 1 98.69 178 LEU A N 1
ATOM 1323 C CA . LEU A 1 178 ? -23.219 13.953 17.938 1 98.69 178 LEU A CA 1
ATOM 1324 C C . LEU A 1 178 ? -24.688 13.945 18.375 1 98.69 178 LEU A C 1
ATOM 1326 O O . LEU A 1 178 ? -25.453 13.055 18 1 98.69 178 LEU A O 1
ATOM 1330 N N . GLU A 1 179 ? -25.047 14.953 19.156 1 98.5 179 GLU A N 1
ATOM 1331 C CA . GLU A 1 179 ? -26.438 15.102 19.547 1 98.5 179 GLU A CA 1
ATOM 1332 C C . GLU A 1 179 ? -27.328 15.328 18.328 1 98.5 179 GLU A C 1
ATOM 1334 O O . GLU A 1 179 ? -28.406 14.727 18.219 1 98.5 179 GLU A O 1
ATOM 1339 N N . GLU A 1 180 ? -26.891 16.172 17.469 1 98.56 180 GLU A N 1
ATOM 1340 C CA . GLU A 1 180 ? -27.641 16.438 16.234 1 98.56 180 GLU A CA 1
ATOM 1341 C C . GLU A 1 180 ? -27.781 15.172 15.391 1 98.56 180 GLU A C 1
ATOM 1343 O O . GLU A 1 180 ? -28.859 14.898 14.859 1 98.56 180 GLU A O 1
ATOM 1348 N N . ILE A 1 181 ? -26.766 14.422 15.289 1 98.38 181 ILE A N 1
ATOM 1349 C CA . ILE A 1 181 ? -26.75 13.195 14.492 1 98.38 181 ILE A CA 1
ATOM 1350 C C . ILE A 1 181 ? -27.703 12.18 15.102 1 98.38 181 ILE A C 1
ATOM 1352 O O . ILE A 1 181 ? -28.453 11.508 14.383 1 98.38 181 ILE A O 1
ATOM 1356 N N . GLU A 1 182 ? -27.609 12.031 16.391 1 97.88 182 GLU A N 1
ATOM 1357 C CA . GLU A 1 182 ? -28.531 11.117 17.062 1 97.88 182 GLU A CA 1
ATOM 1358 C C . GLU A 1 182 ? -29.984 11.523 16.844 1 97.88 182 GLU A C 1
ATOM 1360 O O . GLU A 1 182 ? -30.828 10.672 16.562 1 97.88 182 GLU A O 1
ATOM 1365 N N . ALA A 1 183 ? -30.25 12.805 16.969 1 98.19 183 ALA A N 1
ATOM 1366 C CA . ALA A 1 183 ? -31.609 13.312 16.781 1 98.19 183 ALA A CA 1
ATOM 1367 C C . ALA A 1 183 ? -32.125 13.008 15.383 1 98.19 183 ALA A C 1
ATOM 1369 O O . ALA A 1 183 ? -33.312 12.789 15.188 1 98.19 183 ALA A O 1
ATOM 1370 N N . ALA A 1 184 ? -31.25 12.953 14.438 1 98 184 ALA A N 1
ATOM 1371 C CA . ALA A 1 184 ? -31.594 12.664 13.055 1 98 184 ALA A CA 1
ATOM 1372 C C . ALA A 1 184 ? -31.703 11.156 12.82 1 98 184 ALA A C 1
ATOM 1374 O O . ALA A 1 184 ? -32.094 10.719 11.734 1 98 184 ALA A O 1
ATOM 1375 N N . GLY A 1 185 ? -31.344 10.352 13.797 1 97.38 185 GLY A N 1
ATOM 1376 C CA . GLY A 1 185 ? -31.453 8.898 13.703 1 97.38 185 GLY A CA 1
ATOM 1377 C C . GLY A 1 185 ? -30.266 8.258 13.023 1 97.38 185 GLY A C 1
ATOM 1378 O O . GLY A 1 185 ? -30.359 7.125 12.539 1 97.38 185 GLY A O 1
ATOM 1379 N N . ASP A 1 186 ? -29.094 8.953 12.992 1 97.69 186 ASP A N 1
ATOM 1380 C CA . ASP A 1 186 ? -27.969 8.484 12.188 1 97.69 186 ASP A CA 1
ATOM 1381 C C . ASP A 1 186 ? -26.781 8.102 13.078 1 97.69 186 ASP A C 1
ATOM 1383 O O . ASP A 1 186 ? -25.656 7.957 12.594 1 97.69 186 ASP A O 1
ATOM 1387 N N . LEU A 1 187 ? -26.984 7.945 14.375 1 97.44 187 LEU A N 1
ATOM 1388 C CA . LEU A 1 187 ? -25.875 7.68 15.281 1 97.44 187 LEU A CA 1
ATOM 1389 C C . LEU A 1 187 ? -25.203 6.359 14.93 1 97.44 187 LEU A C 1
ATOM 1391 O O . LEU A 1 187 ? -23.984 6.223 15.078 1 97.44 187 LEU A O 1
ATOM 1395 N N . ASP A 1 188 ? -26 5.43 14.469 1 95.81 188 ASP A N 1
ATOM 1396 C CA . ASP A 1 188 ? -25.469 4.117 14.125 1 95.81 188 ASP A CA 1
ATOM 1397 C C . ASP A 1 188 ? -24.578 4.199 12.883 1 95.81 188 ASP A C 1
ATOM 1399 O O . ASP A 1 188 ? -23.891 3.23 12.531 1 95.81 188 ASP A O 1
ATOM 1403 N N . ARG A 1 189 ? -24.469 5.391 12.25 1 97.44 189 ARG A N 1
ATOM 1404 C CA . ARG A 1 189 ? -23.625 5.602 11.078 1 97.44 189 ARG A CA 1
ATOM 1405 C C . ARG A 1 189 ? -22.297 6.254 11.461 1 97.44 189 ARG A C 1
ATOM 1407 O O . ARG A 1 189 ? -21.375 6.328 10.648 1 97.44 189 ARG A O 1
ATOM 1414 N N . VAL A 1 190 ? -22.172 6.715 12.695 1 98.5 190 VAL A N 1
ATOM 1415 C CA . VAL A 1 190 ? -20.938 7.328 13.141 1 98.5 190 VAL A CA 1
ATOM 1416 C C . VAL A 1 190 ? -19.906 6.246 13.461 1 98.5 190 VAL A C 1
ATOM 1418 O O . VAL A 1 190 ? -20.094 5.445 14.383 1 98.5 190 VAL A O 1
ATOM 1421 N N . LYS A 1 191 ? -18.797 6.281 12.742 1 98.31 191 LYS A N 1
ATOM 1422 C CA . LYS A 1 191 ? -17.812 5.215 12.898 1 98.31 191 LYS A CA 1
ATOM 1423 C C . LYS A 1 191 ? -16.516 5.75 13.484 1 98.31 191 LYS A C 1
ATOM 1425 O O . LYS A 1 191 ? -15.805 5.035 14.195 1 98.31 191 LYS A O 1
ATOM 1430 N N . LEU A 1 192 ? -16.188 7.012 13.133 1 98.44 192 LEU A N 1
ATOM 1431 C CA . LEU A 1 192 ? -14.82 7.477 13.391 1 98.44 192 LEU A CA 1
ATOM 1432 C C . LEU A 1 192 ? -14.812 8.953 13.773 1 98.44 192 LEU A C 1
ATOM 1434 O O . LEU A 1 192 ? -15.562 9.75 13.203 1 98.44 192 LEU A O 1
ATOM 1438 N N . ILE A 1 193 ? -14.023 9.281 14.711 1 98.88 193 ILE A N 1
ATOM 1439 C CA . ILE A 1 193 ? -13.555 10.633 14.984 1 98.88 193 ILE A CA 1
ATOM 1440 C C . ILE A 1 193 ? -12.062 10.734 14.648 1 98.88 193 ILE A C 1
ATOM 1442 O O . ILE A 1 193 ? -11.242 10.008 15.211 1 98.88 193 ILE A O 1
ATOM 1446 N N . TYR A 1 194 ? -11.75 11.594 13.703 1 98.81 194 TYR A N 1
ATOM 1447 C CA . TYR A 1 194 ? -10.367 11.742 13.266 1 98.81 194 TYR A CA 1
ATOM 1448 C C . TYR A 1 194 ? -9.734 12.984 13.875 1 98.81 194 TYR A C 1
ATOM 1450 O O . TYR A 1 194 ? -10.273 14.086 13.75 1 98.81 194 TYR A O 1
ATOM 1458 N N . LEU A 1 195 ? -8.531 12.773 14.508 1 98.5 195 LEU A N 1
ATOM 1459 C CA . LEU A 1 195 ? -7.828 13.867 15.172 1 98.5 195 LEU A CA 1
ATOM 1460 C C . LEU A 1 195 ? -6.34 13.828 14.852 1 98.5 195 LEU A C 1
ATOM 1462 O O . LEU A 1 195 ? -5.684 12.805 15.047 1 98.5 195 LEU A O 1
ATOM 1466 N N . VAL A 1 196 ? -5.832 14.891 14.312 1 98.19 196 VAL A N 1
ATOM 1467 C CA . VAL A 1 196 ? -4.391 15.117 14.32 1 98.19 196 VAL A CA 1
ATOM 1468 C C . VAL A 1 196 ? -3.977 15.766 15.641 1 98.19 196 VAL A C 1
ATOM 1470 O O . VAL A 1 196 ? -4.176 16.969 15.836 1 98.19 196 VAL A O 1
ATOM 1473 N N . SER A 1 197 ? -3.352 15.047 16.484 1 97.94 197 SER A N 1
ATOM 1474 C CA . SER A 1 197 ? -3.295 15.438 17.891 1 97.94 197 SER A CA 1
ATOM 1475 C C . SER A 1 197 ? -2.078 16.312 18.172 1 97.94 197 SER A C 1
ATOM 1477 O O . SER A 1 197 ? -2.008 16.969 19.219 1 97.94 197 SER A O 1
ATOM 1479 N N . TYR A 1 198 ? -1.09 16.297 17.297 1 98.44 198 TYR A N 1
ATOM 1480 C CA . TYR A 1 198 ? 0.145 17.047 17.5 1 98.44 198 TYR A CA 1
ATOM 1481 C C . TYR A 1 198 ? 0.458 17.938 16.297 1 98.44 198 TYR A C 1
ATOM 1483 O O . TYR A 1 198 ? 0.659 17.438 15.195 1 98.44 198 TYR A O 1
ATOM 1491 N N . TYR A 1 199 ? 0.538 19.266 16.578 1 97.88 199 TYR A N 1
ATOM 1492 C CA . TYR A 1 199 ? 0.979 20.188 15.547 1 97.88 199 TYR A CA 1
ATOM 1493 C C . TYR A 1 199 ? 0.293 19.906 14.219 1 97.88 199 TYR A C 1
ATOM 1495 O O . TYR A 1 199 ? 0.96 19.703 13.203 1 97.88 199 TYR A O 1
ATOM 1503 N N . GLU A 1 200 ? -0.927 20 14.211 1 97.19 200 GLU A N 1
ATOM 1504 C CA . GLU A 1 200 ? -1.854 19.547 13.172 1 97.19 200 GLU A CA 1
ATOM 1505 C C . GLU A 1 200 ? -1.485 20.141 11.812 1 97.19 200 GLU A C 1
ATOM 1507 O O . GLU A 1 200 ? -1.194 21.328 11.703 1 97.19 200 GLU A O 1
ATOM 1512 N N . ASN A 1 201 ? -1.316 19.281 10.812 1 95.44 201 ASN A N 1
ATOM 1513 C CA . ASN A 1 201 ? -1.459 19.688 9.414 1 95.44 201 ASN A CA 1
ATOM 1514 C C . ASN A 1 201 ? -2.92 19.953 9.055 1 95.44 201 ASN A C 1
ATOM 1516 O O . ASN A 1 201 ? -3.713 19.016 8.953 1 95.44 201 ASN A O 1
ATOM 1520 N N . PRO A 1 202 ? -3.363 21.109 9.023 1 96.19 202 PRO A N 1
ATOM 1521 C CA . PRO A 1 202 ? -2.529 22.219 8.586 1 96.19 202 PRO A CA 1
ATOM 1522 C C . PRO A 1 202 ? -2.277 23.234 9.695 1 96.19 202 PRO A C 1
ATOM 1524 O O . PRO A 1 202 ? -1.41 24.109 9.562 1 96.19 202 PRO A O 1
ATOM 1527 N N . SER A 1 203 ? -2.953 23.234 10.812 1 96.81 203 SER A N 1
ATOM 1528 C CA . SER A 1 203 ? -3.143 24.406 11.664 1 96.81 203 SER A CA 1
ATOM 1529 C C . SER A 1 203 ? -1.92 24.656 12.539 1 96.81 203 SER A C 1
ATOM 1531 O O . SER A 1 203 ? -1.751 25.75 13.078 1 96.81 203 SER A O 1
ATOM 1533 N N . GLY A 1 204 ? -1.168 23.625 12.758 1 97.06 204 GLY A N 1
ATOM 1534 C CA . GLY A 1 204 ? -0.043 23.734 13.672 1 97.06 204 GLY A CA 1
ATOM 1535 C C . GLY A 1 204 ? -0.447 23.641 15.125 1 97.06 204 GLY A C 1
ATOM 1536 O O . GLY A 1 204 ? 0.407 23.656 16.016 1 97.06 204 GLY A O 1
ATOM 1537 N N . ILE A 1 205 ? -1.717 23.469 15.383 1 97.44 205 ILE A N 1
ATOM 1538 C CA . ILE A 1 205 ? -2.258 23.438 16.734 1 97.44 205 ILE A CA 1
ATOM 1539 C C . ILE A 1 205 ? -2.277 22 17.25 1 97.44 205 ILE A C 1
ATOM 1541 O O . ILE A 1 205 ? -2.588 21.078 16.5 1 97.44 205 ILE A O 1
ATOM 1545 N N . SER A 1 206 ? -1.931 21.812 18.516 1 98.19 206 SER A N 1
ATOM 1546 C CA . SER A 1 206 ? -2.092 20.531 19.188 1 98.19 206 SER A CA 1
ATOM 1547 C C . SER A 1 206 ? -3.346 20.516 20.062 1 98.19 206 SER A C 1
ATOM 1549 O O . SER A 1 206 ? -3.688 21.516 20.688 1 98.19 206 SER A O 1
ATOM 1551 N N . LEU A 1 207 ? -3.979 19.406 20.078 1 98.56 207 LEU A N 1
ATOM 1552 C CA . LEU A 1 207 ? -5.102 19.234 21 1 98.56 207 LEU A CA 1
ATOM 1553 C C . LEU A 1 207 ? -4.637 19.328 22.453 1 98.56 207 LEU A C 1
ATOM 1555 O O . LEU A 1 207 ? -3.662 18.672 22.844 1 98.56 207 LEU A O 1
ATOM 1559 N N . SER A 1 208 ? -5.316 20.125 23.234 1 97.88 208 SER A N 1
ATOM 1560 C CA . SER A 1 208 ? -4.898 20.312 24.625 1 97.88 208 SER A CA 1
ATOM 1561 C C . SER A 1 208 ? -5.023 19.031 25.422 1 97.88 208 SER A C 1
ATOM 1563 O O . SER A 1 208 ? -5.75 18.109 25.031 1 97.88 208 SER A O 1
ATOM 1565 N N . ALA A 1 209 ? -4.324 18.938 26.5 1 96.44 209 ALA A N 1
ATOM 1566 C CA . ALA A 1 209 ? -4.309 17.75 27.328 1 96.44 209 ALA A CA 1
ATOM 1567 C C . ALA A 1 209 ? -5.715 17.391 27.812 1 96.44 209 ALA A C 1
ATOM 1569 O O . ALA A 1 209 ? -6.117 16.234 27.781 1 96.44 209 ALA A O 1
ATOM 1570 N N . GLN A 1 210 ? -6.402 18.406 28.266 1 97.62 210 GLN A N 1
ATOM 1571 C CA . GLN A 1 210 ? -7.75 18.203 28.781 1 97.62 210 GLN A CA 1
ATOM 1572 C C . GLN A 1 210 ? -8.68 17.656 27.703 1 97.62 210 GLN A C 1
ATOM 1574 O O . GLN A 1 210 ? -9.453 16.719 27.953 1 97.62 210 GLN A O 1
ATOM 1579 N N . ARG A 1 211 ? -8.531 18.156 26.531 1 98.62 211 ARG A N 1
ATOM 1580 C CA . ARG A 1 211 ? -9.445 17.766 25.469 1 98.62 211 ARG A CA 1
ATOM 1581 C C . ARG A 1 211 ? -9.133 16.375 24.953 1 98.62 211 ARG A C 1
ATOM 1583 O O . ARG A 1 211 ? -9.984 15.727 24.344 1 98.62 211 ARG A O 1
ATOM 1590 N N . ARG A 1 212 ? -7.941 15.922 25.156 1 98.69 212 ARG A N 1
ATOM 1591 C CA . ARG A 1 212 ? -7.582 14.562 24.766 1 98.69 212 ARG A CA 1
ATOM 1592 C C . ARG A 1 212 ? -8.367 13.539 25.578 1 98.69 212 ARG A C 1
ATOM 1594 O O . ARG A 1 212 ? -8.93 12.594 25.016 1 98.69 212 ARG A O 1
ATOM 1601 N N . ALA A 1 213 ? -8.406 13.734 26.875 1 98.38 213 ALA A N 1
ATOM 1602 C CA . ALA A 1 213 ? -9.188 12.867 27.75 1 98.38 213 ALA A CA 1
ATOM 1603 C C . ALA A 1 213 ? -10.68 12.984 27.438 1 98.38 213 ALA A C 1
ATOM 1605 O O . ALA A 1 213 ? -11.398 11.977 27.438 1 98.38 213 ALA A O 1
ATOM 1606 N N . GLU A 1 214 ? -11.133 14.18 27.203 1 98.75 214 GLU A N 1
ATOM 1607 C CA . GLU A 1 214 ? -12.539 14.43 26.906 1 98.75 214 GLU A CA 1
ATOM 1608 C C . GLU A 1 214 ? -12.953 13.734 25.609 1 98.75 214 GLU A C 1
ATOM 1610 O O . GLU A 1 214 ? -14.062 13.211 25.516 1 98.75 214 GLU A O 1
ATOM 1615 N N . ALA A 1 215 ? -12.078 13.734 24.625 1 98.81 215 ALA A N 1
ATOM 1616 C CA . ALA A 1 215 ? -12.367 13.086 23.359 1 98.81 215 ALA A CA 1
ATOM 1617 C C . ALA A 1 215 ? -12.656 11.602 23.547 1 98.81 215 ALA A C 1
ATOM 1619 O O . ALA A 1 215 ? -13.609 11.062 23 1 98.81 215 ALA A O 1
ATOM 1620 N N . VAL A 1 216 ? -11.805 10.945 24.359 1 98.62 216 VAL A N 1
ATOM 1621 C CA . VAL A 1 216 ? -11.992 9.523 24.625 1 98.62 216 VAL A CA 1
ATOM 1622 C C . VAL A 1 216 ? -13.32 9.297 25.344 1 98.62 216 VAL A C 1
ATOM 1624 O O . VAL A 1 216 ? -14.094 8.414 24.969 1 98.62 216 VAL A O 1
ATOM 1627 N N . ALA A 1 217 ? -13.602 10.156 26.328 1 98.38 217 ALA A N 1
ATOM 1628 C CA . ALA A 1 217 ? -14.844 10.031 27.094 1 98.38 217 ALA A CA 1
ATOM 1629 C C . ALA A 1 217 ? -16.062 10.211 26.188 1 98.38 217 ALA A C 1
ATOM 1631 O O . ALA A 1 217 ? -17.047 9.477 26.312 1 98.38 217 ALA A O 1
ATOM 1632 N N . ILE A 1 218 ? -16 11.148 25.297 1 98.62 218 ILE A N 1
ATOM 1633 C CA . ILE A 1 218 ? -17.109 11.43 24.391 1 98.62 218 ILE A CA 1
ATOM 1634 C C . ILE A 1 218 ? -17.312 10.242 23.453 1 98.62 218 ILE A C 1
ATOM 1636 O O . ILE A 1 218 ? -18.438 9.773 23.266 1 98.62 218 ILE A O 1
ATOM 1640 N N . ALA A 1 219 ? -16.234 9.727 22.859 1 98.25 219 ALA A N 1
ATOM 1641 C CA . ALA A 1 219 ? -16.328 8.586 21.953 1 98.25 219 ALA A CA 1
ATOM 1642 C C . ALA A 1 219 ? -16.969 7.391 22.656 1 98.25 219 ALA A C 1
ATOM 1644 O O . ALA A 1 219 ? -17.859 6.742 22.094 1 98.25 219 ALA A O 1
ATOM 1645 N N . GLN A 1 220 ? -16.578 7.137 23.906 1 97.38 220 GLN A N 1
ATOM 1646 C CA . GLN A 1 220 ? -17.094 6.004 24.672 1 97.38 220 GLN A CA 1
ATOM 1647 C C . GLN A 1 220 ? -18.562 6.215 25.047 1 97.38 220 GLN A C 1
ATOM 1649 O O . GLN A 1 220 ? -19.375 5.297 24.922 1 97.38 220 GLN A O 1
ATOM 1654 N N . ARG A 1 221 ? -18.859 7.449 25.438 1 96.69 221 ARG A N 1
ATOM 1655 C CA . ARG A 1 221 ? -20.219 7.773 25.844 1 96.69 221 ARG A CA 1
ATOM 1656 C C . ARG A 1 221 ? -21.188 7.598 24.688 1 96.69 221 ARG A C 1
ATOM 1658 O O . ARG A 1 221 ? -22.312 7.129 24.875 1 96.69 221 ARG A O 1
ATOM 1665 N N . TRP A 1 222 ? -20.75 7.918 23.516 1 97.38 222 TRP A N 1
ATOM 1666 C CA . TRP A 1 222 ? -21.656 7.934 22.375 1 97.38 222 TRP A CA 1
ATOM 1667 C C . TRP A 1 222 ? -21.609 6.605 21.625 1 97.38 222 TRP A C 1
ATOM 1669 O O . TRP A 1 222 ? -22.344 6.402 20.656 1 97.38 222 TRP A O 1
ATOM 1679 N N . SER A 1 223 ? -20.688 5.754 22.031 1 96.44 223 SER A N 1
ATOM 1680 C CA . SER A 1 223 ? -20.688 4.383 21.547 1 96.44 223 SER A CA 1
ATOM 1681 C C . SER A 1 223 ? -21.828 3.578 22.156 1 96.44 223 SER A C 1
ATOM 1683 O O . SER A 1 223 ? -21.641 2.871 23.141 1 96.44 223 SER A O 1
ATOM 1685 N N . LYS A 1 224 ? -22.938 3.654 21.609 1 93.31 224 LYS A N 1
ATOM 1686 C CA . LYS A 1 224 ? -24.125 3.012 22.156 1 93.31 224 LYS A CA 1
ATOM 1687 C C . LYS A 1 224 ? -24.406 1.682 21.453 1 93.31 224 LYS A C 1
ATOM 1689 O O . LYS A 1 224 ? -24.016 0.623 21.969 1 93.31 224 LYS A O 1
ATOM 1694 N N . SER A 1 225 ? -24.781 1.701 20.219 1 89.12 225 SER A N 1
ATOM 1695 C CA . SER A 1 225 ? -25.078 0.483 19.469 1 89.12 225 SER A CA 1
ATOM 1696 C C . SER A 1 225 ? -23.828 -0.076 18.797 1 89.12 225 SER A C 1
ATOM 1698 O O . SER A 1 225 ? -23.781 -1.262 18.469 1 89.12 225 SER A O 1
ATOM 1700 N N . GLN A 1 226 ? -22.922 0.693 18.625 1 93.19 226 GLN A N 1
ATOM 1701 C CA . GLN A 1 226 ? -21.625 0.3 18.062 1 93.19 226 GLN A CA 1
ATOM 1702 C C . GLN A 1 226 ? -20.5 1.197 18.562 1 93.19 226 GLN A C 1
ATOM 1704 O O . GLN A 1 226 ? -20.766 2.295 19.062 1 93.19 226 GLN A O 1
ATOM 1709 N N . ARG A 1 227 ? -19.422 0.732 18.469 1 95.94 227 ARG A N 1
ATOM 1710 C CA . ARG A 1 227 ? -18.25 1.485 18.906 1 95.94 227 ARG A CA 1
ATOM 1711 C C . ARG A 1 227 ? -17.922 2.619 17.922 1 95.94 227 ARG A C 1
ATOM 1713 O O . ARG A 1 227 ? -18 2.438 16.719 1 95.94 227 ARG A O 1
ATOM 1720 N N . ILE A 1 228 ? -17.688 3.752 18.422 1 98 228 ILE A N 1
ATOM 1721 C CA . ILE A 1 228 ? -17.094 4.871 17.703 1 98 228 ILE A CA 1
ATOM 1722 C C . ILE A 1 228 ? -15.602 4.957 18.016 1 98 228 ILE A C 1
ATOM 1724 O O . ILE A 1 228 ? -15.219 5.125 19.172 1 98 228 ILE A O 1
ATOM 1728 N N . TYR A 1 229 ? -14.75 4.809 17 1 98.56 229 TYR A N 1
ATOM 1729 C CA . TYR A 1 229 ? -13.305 4.828 17.203 1 98.56 229 TYR A CA 1
ATOM 1730 C C . TYR A 1 229 ? -12.75 6.242 17.062 1 98.56 229 TYR A C 1
ATOM 1732 O O . TYR A 1 229 ? -13.336 7.074 16.359 1 98.56 229 TYR A O 1
ATOM 1740 N N . ILE A 1 230 ? -11.711 6.512 17.766 1 98.81 230 ILE A N 1
ATOM 1741 C CA . ILE A 1 230 ? -10.867 7.676 17.5 1 98.81 230 ILE A CA 1
ATOM 1742 C C . ILE A 1 230 ? -9.633 7.254 16.703 1 98.81 230 ILE A C 1
ATOM 1744 O O . ILE A 1 230 ? -8.93 6.324 17.094 1 98.81 230 ILE A O 1
ATOM 1748 N N . LEU A 1 231 ? -9.445 7.801 15.602 1 98.88 231 LEU A N 1
ATOM 1749 C CA . LEU A 1 231 ? -8.195 7.668 14.859 1 98.88 231 LEU A CA 1
ATOM 1750 C C . LEU A 1 231 ? -7.266 8.844 15.133 1 98.88 231 LEU A C 1
ATOM 1752 O O . LEU A 1 231 ? -7.484 9.945 14.625 1 98.88 231 LEU A O 1
ATOM 1756 N N . GLU A 1 232 ? -6.293 8.633 15.969 1 98.88 232 GLU A N 1
ATOM 1757 C CA . GLU A 1 232 ? -5.301 9.641 16.328 1 98.88 232 GLU A CA 1
ATOM 1758 C C . GLU A 1 232 ? -4.117 9.617 15.359 1 98.88 232 GLU A C 1
ATOM 1760 O O . GLU A 1 232 ? -3.365 8.641 15.312 1 98.88 232 GLU A O 1
ATOM 1765 N N . ASP A 1 233 ? -3.99 10.609 14.609 1 98.69 233 ASP A N 1
ATOM 1766 C CA . ASP A 1 233 ? -2.852 10.812 13.719 1 98.69 233 ASP A CA 1
ATOM 1767 C C . ASP A 1 233 ? -1.748 11.609 14.422 1 98.69 233 ASP A C 1
ATOM 1769 O O . ASP A 1 233 ? -1.867 12.82 14.602 1 98.69 233 ASP A O 1
ATOM 1773 N N . ALA A 1 234 ? -0.654 10.914 14.734 1 98.69 234 ALA A N 1
ATOM 1774 C CA . ALA A 1 234 ? 0.414 11.516 15.531 1 98.69 234 ALA A CA 1
ATOM 1775 C C . ALA A 1 234 ? 1.703 11.625 14.719 1 98.69 234 ALA A C 1
ATOM 1777 O O . ALA A 1 234 ? 2.797 11.438 15.258 1 98.69 234 ALA A O 1
ATOM 1778 N N . ALA A 1 235 ? 1.596 12 13.492 1 97.38 235 ALA A N 1
ATOM 1779 C CA . ALA A 1 235 ? 2.705 12.023 12.539 1 97.38 235 ALA A CA 1
ATOM 1780 C C . ALA A 1 235 ? 3.803 12.977 13.008 1 97.38 235 ALA A C 1
ATOM 1782 O O . ALA A 1 235 ? 4.984 12.758 12.727 1 97.38 235 ALA A O 1
ATOM 1783 N N . TYR A 1 236 ? 3.471 14 13.805 1 97.62 236 TYR A N 1
ATOM 1784 C CA . TYR A 1 236 ? 4.43 15.07 14.07 1 97.62 236 TYR A CA 1
ATOM 1785 C C . TYR A 1 236 ? 4.836 15.086 15.539 1 97.62 236 TYR A C 1
ATOM 1787 O O . TYR A 1 236 ? 5.543 15.992 15.984 1 97.62 236 TYR A O 1
ATOM 1795 N N . ARG A 1 237 ? 4.395 14.109 16.281 1 98.19 237 ARG A N 1
ATOM 1796 C CA . ARG A 1 237 ? 4.559 14.117 17.734 1 98.19 237 ARG A CA 1
ATOM 1797 C C . ARG A 1 237 ? 6.012 14.367 18.125 1 98.19 237 ARG A C 1
ATOM 1799 O O . ARG A 1 237 ? 6.285 15.109 19.078 1 98.19 237 ARG A O 1
ATOM 1806 N N . GLU A 1 238 ? 6.934 13.867 17.391 1 98.12 238 GLU A N 1
ATOM 1807 C CA . GLU A 1 238 ? 8.328 13.883 17.828 1 98.12 238 GLU A CA 1
ATOM 1808 C C . GLU A 1 238 ? 9.07 15.094 17.266 1 98.12 238 GLU A C 1
ATOM 1810 O O . GLU A 1 238 ? 10.258 15.273 17.516 1 98.12 238 GLU A O 1
ATOM 1815 N N . LEU A 1 239 ? 8.414 15.898 16.531 1 97.88 239 LEU A N 1
ATOM 1816 C CA . LEU A 1 239 ? 8.961 17.172 16.062 1 97.88 239 LEU A CA 1
ATOM 1817 C C . LEU A 1 239 ? 8.453 18.328 16.922 1 97.88 239 LEU A C 1
ATOM 1819 O O . LEU A 1 239 ? 7.855 19.266 16.391 1 97.88 239 LEU A O 1
ATOM 1823 N N . ARG A 1 240 ? 8.695 18.25 18.188 1 98.12 240 ARG A N 1
ATOM 1824 C CA . ARG A 1 240 ? 8.406 19.297 19.141 1 98.12 240 ARG A CA 1
ATOM 1825 C C . ARG A 1 240 ? 9.602 20.234 19.312 1 98.12 240 ARG A C 1
ATOM 1827 O O . ARG A 1 240 ? 10.719 19.781 19.562 1 98.12 240 ARG A O 1
ATOM 1834 N N . TYR A 1 241 ? 9.336 21.484 19.25 1 97.81 241 TYR A N 1
ATOM 1835 C CA . TYR A 1 241 ? 10.406 22.469 19.328 1 97.81 241 TYR A CA 1
ATOM 1836 C C . TYR A 1 241 ? 10.398 23.188 20.688 1 97.81 241 TYR A C 1
ATOM 1838 O O . TYR A 1 241 ? 11.453 23.438 21.266 1 97.81 241 TYR A O 1
ATOM 1846 N N . ASP A 1 242 ? 9.242 23.531 21.062 1 95.94 242 ASP A N 1
ATOM 1847 C CA . ASP A 1 242 ? 8.992 24.109 22.375 1 95.94 242 ASP A CA 1
ATOM 1848 C C . ASP A 1 242 ? 7.559 23.844 22.844 1 95.94 242 ASP A C 1
ATOM 1850 O O . ASP A 1 242 ? 6.84 23.062 22.203 1 95.94 242 ASP A O 1
ATOM 1854 N N . GLY A 1 243 ? 7.176 24.391 24.016 1 93 243 GLY A N 1
ATOM 1855 C CA . GLY A 1 243 ? 5.855 24.109 24.547 1 93 243 GLY A CA 1
ATOM 1856 C C . GLY A 1 243 ? 5.789 22.797 25.328 1 93 243 GLY A C 1
ATOM 1857 O O . GLY A 1 243 ? 6.805 22.125 25.484 1 93 243 GLY A O 1
ATOM 1858 N N . PRO A 1 244 ? 4.621 22.484 25.734 1 93 244 PRO A N 1
ATOM 1859 C CA . PRO A 1 244 ? 4.5 21.328 26.609 1 93 244 PRO A CA 1
ATOM 1860 C C . PRO A 1 244 ? 4.57 20 25.859 1 93 244 PRO A C 1
ATOM 1862 O O . PRO A 1 244 ? 4.125 19.922 24.703 1 93 244 PRO A O 1
ATOM 1865 N N . GLU A 1 245 ? 5.125 19.062 26.531 1 95.94 245 GLU A N 1
ATOM 1866 C CA . GLU A 1 245 ? 5 17.672 26.062 1 95.94 245 GLU A CA 1
ATOM 1867 C C . GLU A 1 245 ? 3.627 17.109 26.406 1 95.94 245 GLU A C 1
ATOM 1869 O O . GLU A 1 245 ? 3.197 17.156 27.562 1 95.94 245 GLU A O 1
ATOM 1874 N N . LEU A 1 246 ? 2.922 16.641 25.453 1 97.69 246 LEU A N 1
ATOM 1875 C CA . LEU A 1 246 ? 1.56 16.156 25.641 1 97.69 246 LEU A CA 1
ATOM 1876 C C . LEU A 1 246 ? 1.494 14.641 25.469 1 97.69 246 LEU A C 1
ATOM 1878 O O . LEU A 1 246 ? 2.164 14.078 24.594 1 97.69 246 LEU A O 1
ATOM 1882 N N . PRO A 1 247 ? 0.719 13.938 26.281 1 97.81 247 PRO A N 1
ATOM 1883 C CA . PRO A 1 247 ? 0.484 12.516 26.031 1 97.81 247 PRO A CA 1
ATOM 1884 C C . PRO A 1 247 ? -0.372 12.266 24.797 1 97.81 247 PRO A C 1
ATOM 1886 O O . PRO A 1 247 ? -0.963 13.203 24.25 1 97.81 247 PRO A O 1
ATOM 1889 N N . SER A 1 248 ? -0.34 11.055 24.359 1 98.56 248 SER A N 1
ATOM 1890 C CA . SER A 1 248 ? -1.238 10.703 23.266 1 98.56 248 SER A CA 1
ATOM 1891 C C . SER A 1 248 ? -2.686 10.633 23.734 1 98.56 248 SER A C 1
ATOM 1893 O O . SER A 1 248 ? -2.947 10.461 24.922 1 98.56 248 SER A O 1
ATOM 1895 N N . ILE A 1 249 ? -3.658 10.859 22.766 1 98.81 249 ILE A N 1
ATOM 1896 C CA . ILE A 1 249 ? -5.051 10.539 23.047 1 98.81 249 ILE A CA 1
ATOM 1897 C C . ILE A 1 249 ? -5.176 9.07 23.438 1 98.81 249 ILE A C 1
ATOM 1899 O O . ILE A 1 249 ? -5.91 8.727 24.375 1 98.81 249 ILE A O 1
ATOM 1903 N N . TRP A 1 250 ? -4.418 8.242 22.766 1 98.75 250 TRP A N 1
ATOM 1904 C CA . TRP A 1 250 ? -4.383 6.793 22.969 1 98.75 250 TRP A CA 1
ATOM 1905 C C . TRP A 1 250 ? -4.117 6.453 24.438 1 98.75 250 TRP A C 1
ATOM 1907 O O . TRP A 1 250 ? -4.691 5.504 24.969 1 98.75 250 TRP A O 1
ATOM 1917 N N . SER A 1 251 ? -3.277 7.215 25.109 1 98 251 SER A N 1
ATOM 1918 C CA . SER A 1 251 ? -2.879 6.906 26.484 1 98 251 SER A CA 1
ATOM 1919 C C . SER A 1 251 ? -4.047 7.074 27.453 1 98 251 SER A C 1
ATOM 1921 O O . SER A 1 251 ? -4.016 6.555 28.562 1 98 251 SER A O 1
ATOM 1923 N N . PHE A 1 252 ? -5.09 7.77 27.047 1 98 252 PHE A N 1
ATOM 1924 C CA . PHE A 1 252 ? -6.258 7.98 27.906 1 98 252 PHE A CA 1
ATOM 1925 C C . PHE A 1 252 ? -7.277 6.867 27.703 1 98 252 PHE A C 1
ATOM 1927 O O . PHE A 1 252 ? -8.242 6.758 28.469 1 98 252 PHE A O 1
ATOM 1934 N N . ASP A 1 253 ? -7.105 6.078 26.625 1 97.62 253 ASP A N 1
ATOM 1935 C CA . ASP A 1 253 ? -7.938 4.902 26.375 1 97.62 253 ASP A CA 1
ATOM 1936 C C . ASP A 1 253 ? -7.453 3.709 27.203 1 97.62 253 ASP A C 1
ATOM 1938 O O . ASP A 1 253 ? -6.738 2.846 26.688 1 97.62 253 ASP A O 1
ATOM 1942 N N . THR A 1 254 ? -7.922 3.541 28.359 1 94.44 254 THR A N 1
ATOM 1943 C CA . THR A 1 254 ? -7.348 2.615 29.328 1 94.44 254 THR A CA 1
ATOM 1944 C C . THR A 1 254 ? -7.676 1.172 28.953 1 94.44 254 THR A C 1
ATOM 1946 O O . THR A 1 254 ? -6.914 0.256 29.281 1 94.44 254 THR A O 1
ATOM 1949 N N . ASP A 1 255 ? -8.75 0.907 28.328 1 93.94 255 ASP A N 1
ATOM 1950 C CA . ASP A 1 255 ? -9.117 -0.463 27.969 1 93.94 255 ASP A CA 1
ATOM 1951 C C . ASP A 1 255 ? -8.602 -0.836 26.594 1 93.94 255 ASP A C 1
ATOM 1953 O O . ASP A 1 255 ? -8.742 -1.981 26.156 1 93.94 255 ASP A O 1
ATOM 1957 N N . ARG A 1 256 ? -7.949 0.139 25.891 1 96.69 256 ARG A N 1
ATOM 1958 C CA . ARG A 1 256 ? -7.289 -0.076 24.609 1 96.69 256 ARG A CA 1
ATOM 1959 C C . ARG A 1 256 ? -8.281 -0.567 23.562 1 96.69 256 ARG A C 1
ATOM 1961 O O . ARG A 1 256 ? -7.949 -1.421 22.734 1 96.69 256 ARG A O 1
ATOM 1968 N N . GLN A 1 257 ? -9.523 -0.011 23.578 1 96.12 257 GLN A N 1
ATOM 1969 C CA . GLN A 1 257 ? -10.57 -0.514 22.703 1 96.12 257 GLN A CA 1
ATOM 1970 C C . GLN A 1 257 ? -11.125 0.599 21.812 1 96.12 257 GLN A C 1
ATOM 1972 O O . GLN A 1 257 ? -11.898 0.336 20.891 1 96.12 257 GLN A O 1
ATOM 1977 N N . THR A 1 258 ? -10.664 1.857 22.062 1 97.5 258 THR A N 1
ATOM 1978 C CA . THR A 1 258 ? -11.352 2.98 21.453 1 97.5 258 THR A CA 1
ATOM 1979 C C . THR A 1 258 ? -10.438 3.711 20.469 1 97.5 258 THR A C 1
ATOM 1981 O O . THR A 1 258 ? -10.867 4.133 19.406 1 97.5 258 THR A O 1
ATOM 1984 N N . VAL A 1 259 ? -9.164 3.834 20.766 1 98.75 259 VAL A N 1
ATOM 1985 C CA . VAL A 1 259 ? -8.281 4.727 20.016 1 98.75 259 VAL A CA 1
ATOM 1986 C C . VAL A 1 259 ? -7.352 3.91 19.125 1 98.75 259 VAL A C 1
ATOM 1988 O O . VAL A 1 259 ? -6.746 2.938 19.578 1 98.75 259 VAL A O 1
ATOM 1991 N N . ILE A 1 260 ? -7.305 4.211 17.906 1 98.81 260 ILE A N 1
ATOM 1992 C CA . ILE A 1 260 ? -6.305 3.76 16.953 1 98.81 260 ILE A CA 1
ATOM 1993 C C . ILE A 1 260 ? -5.207 4.816 16.812 1 98.81 260 ILE A C 1
ATOM 1995 O O . ILE A 1 260 ? -5.48 5.957 16.438 1 98.81 260 ILE A O 1
ATOM 1999 N N . LEU A 1 261 ? -3.996 4.441 17.141 1 98.88 261 LEU A N 1
ATOM 2000 C CA . LEU A 1 261 ? -2.873 5.371 17.062 1 98.88 261 LEU A CA 1
ATOM 2001 C C . LEU A 1 261 ? -2.09 5.16 15.766 1 98.88 261 LEU A C 1
ATOM 2003 O O . LEU A 1 261 ? -1.692 4.035 15.453 1 98.88 261 LEU A O 1
ATOM 2007 N N . ALA A 1 262 ? -1.916 6.199 15.008 1 98.81 262 ALA A N 1
ATOM 2008 C CA . ALA A 1 262 ? -1.124 6.156 13.781 1 98.81 262 ALA A CA 1
ATOM 2009 C C . ALA A 1 262 ? 0.136 7.004 13.914 1 98.81 262 ALA A C 1
ATOM 2011 O O . ALA A 1 262 ? 0.069 8.164 14.32 1 98.81 262 ALA A O 1
ATOM 2012 N N . LYS A 1 263 ? 1.261 6.43 13.555 1 98.5 263 LYS A N 1
ATOM 2013 C CA . LYS A 1 263 ? 2.551 7.113 13.531 1 98.5 263 LYS A CA 1
ATOM 2014 C C . LYS A 1 263 ? 3.311 6.82 12.242 1 98.5 263 LYS A C 1
ATOM 2016 O O . LYS A 1 263 ? 3.008 5.848 11.547 1 98.5 263 LYS A O 1
ATOM 2021 N N . THR A 1 264 ? 4.273 7.66 11.914 1 98 264 THR A N 1
ATOM 2022 C CA . THR A 1 264 ? 5.074 7.496 10.711 1 98 264 THR A CA 1
ATOM 2023 C C . THR A 1 264 ? 6.523 7.906 10.961 1 98 264 THR A C 1
ATOM 2025 O O . THR A 1 264 ? 6.805 8.656 11.898 1 98 264 THR A O 1
ATOM 2028 N N . PHE A 1 265 ? 7.398 7.414 10.188 1 98.44 265 PHE A N 1
ATOM 2029 C CA . PHE A 1 265 ? 8.805 7.805 10.234 1 98.44 265 PHE A CA 1
ATOM 2030 C C . PHE A 1 265 ? 9.148 8.719 9.062 1 98.44 265 PHE A C 1
ATOM 2032 O O . PHE A 1 265 ? 10.32 9.023 8.836 1 98.44 265 PHE A O 1
ATOM 2039 N N . SER A 1 266 ? 8.141 9.117 8.336 1 96.88 266 SER A N 1
ATOM 2040 C CA . SER A 1 266 ? 8.344 9.977 7.172 1 96.88 266 SER A CA 1
ATOM 2041 C C . SER A 1 266 ? 8.883 11.344 7.586 1 96.88 266 SER A C 1
ATOM 2043 O O . SER A 1 266 ? 9.672 11.953 6.855 1 96.88 266 SER A O 1
ATOM 2045 N N . LYS A 1 267 ? 8.406 11.812 8.773 1 96.69 267 LYS A N 1
ATOM 2046 C CA . LYS A 1 267 ? 8.734 13.18 9.18 1 96.69 267 LYS A CA 1
ATOM 2047 C C . LYS A 1 267 ? 9.977 13.203 10.07 1 96.69 267 LYS A C 1
ATOM 2049 O O . LYS A 1 267 ? 10.695 14.203 10.117 1 96.69 267 LYS A O 1
ATOM 2054 N N . THR A 1 268 ? 10.195 12.102 10.727 1 97.94 268 THR A N 1
ATOM 2055 C CA . THR A 1 268 ? 11.234 12.109 11.75 1 97.94 268 THR A CA 1
ATOM 2056 C C . THR A 1 268 ? 12.461 11.328 11.281 1 97.94 268 THR A C 1
ATOM 2058 O O . THR A 1 268 ? 13.5 11.344 11.945 1 97.94 268 THR A O 1
ATOM 2061 N N . PHE A 1 269 ? 12.32 10.656 10.133 1 98.12 269 PHE A N 1
ATOM 2062 C CA . PHE A 1 269 ? 13.469 9.906 9.648 1 98.12 269 PHE A CA 1
ATOM 2063 C C . PHE A 1 269 ? 13.594 10.023 8.133 1 98.12 269 PHE A C 1
ATOM 2065 O O . PHE A 1 269 ? 14.148 11 7.625 1 98.12 269 PHE A O 1
ATOM 2072 N N . ALA A 1 270 ? 12.82 9.211 7.352 1 98.06 270 ALA A N 1
ATOM 2073 C CA . ALA A 1 270 ? 12.961 9.258 5.898 1 98.06 270 ALA A CA 1
ATOM 2074 C C . ALA A 1 270 ? 11.672 8.82 5.211 1 98.06 270 ALA A C 1
ATOM 2076 O O . ALA A 1 270 ? 11.312 7.641 5.25 1 98.06 270 ALA A O 1
ATOM 2077 N N . PRO A 1 271 ? 11.008 9.773 4.547 1 96.81 271 PRO A N 1
ATOM 2078 C CA . PRO A 1 271 ? 9.766 9.383 3.867 1 96.81 271 PRO A CA 1
ATOM 2079 C C . PRO A 1 271 ? 10 8.367 2.75 1 96.81 271 PRO A C 1
ATOM 2081 O O . PRO A 1 271 ? 9.094 7.609 2.408 1 96.81 271 PRO A O 1
ATOM 2084 N N . GLY A 1 272 ? 11.211 8.25 2.24 1 97.5 272 GLY A N 1
ATOM 2085 C CA . GLY A 1 272 ? 11.508 7.328 1.155 1 97.5 272 GLY A CA 1
ATOM 2086 C C . GLY A 1 272 ? 11.453 5.875 1.575 1 97.5 272 GLY A C 1
ATOM 2087 O O . GLY A 1 272 ? 11.391 4.98 0.728 1 97.5 272 GLY A O 1
ATOM 2088 N N . LEU A 1 273 ? 11.531 5.625 2.873 1 98.5 273 LEU A N 1
ATOM 2089 C CA . LEU A 1 273 ? 11.461 4.258 3.383 1 98.5 273 LEU A CA 1
ATOM 2090 C C . LEU A 1 273 ? 10.008 3.793 3.486 1 98.5 273 LEU A C 1
ATOM 2092 O O . LEU A 1 273 ? 9.742 2.592 3.537 1 98.5 273 LEU A O 1
ATOM 2096 N N . ARG A 1 274 ? 9.086 4.699 3.588 1 97.75 274 ARG A N 1
ATOM 2097 C CA . ARG A 1 274 ? 7.652 4.445 3.662 1 97.75 274 ARG A CA 1
ATOM 2098 C C . ARG A 1 274 ? 7.324 3.473 4.793 1 97.75 274 ARG A C 1
ATOM 2100 O O . ARG A 1 274 ? 6.641 2.473 4.578 1 97.75 274 ARG A O 1
ATOM 2107 N N . ILE A 1 275 ? 7.734 3.857 5.977 1 98.5 275 ILE A N 1
ATOM 2108 C CA . ILE A 1 275 ? 7.402 3.039 7.137 1 98.5 275 ILE A CA 1
ATOM 2109 C C . ILE A 1 275 ? 6.586 3.859 8.133 1 98.5 275 ILE A C 1
ATOM 2111 O O . ILE A 1 275 ? 6.969 4.977 8.484 1 98.5 275 ILE A O 1
ATOM 2115 N N . GLY A 1 276 ? 5.453 3.404 8.477 1 98.38 276 GLY A N 1
ATOM 2116 C CA . GLY A 1 276 ? 4.633 3.832 9.602 1 98.38 276 GLY A CA 1
ATOM 2117 C C . GLY A 1 276 ? 4.152 2.678 10.461 1 98.38 276 GLY A C 1
ATOM 2118 O O . GLY A 1 276 ? 4.531 1.527 10.234 1 98.38 276 GLY A O 1
ATOM 2119 N N . PHE A 1 277 ? 3.438 2.957 11.484 1 98.31 277 PHE A N 1
ATOM 2120 C CA . PHE A 1 277 ? 2.859 1.889 12.289 1 98.31 277 PHE A CA 1
ATOM 2121 C C . PHE A 1 277 ? 1.615 2.377 13.023 1 98.31 277 PHE A C 1
ATOM 2123 O O . PHE A 1 277 ? 1.399 3.584 13.156 1 98.31 277 PHE A O 1
ATOM 2130 N N . GLY A 1 278 ? 0.841 1.476 13.367 1 98.38 278 GLY A N 1
ATOM 2131 C CA . GLY A 1 278 ? -0.333 1.717 14.195 1 98.38 278 GLY A CA 1
ATOM 2132 C C . GLY A 1 278 ? -0.375 0.853 15.438 1 98.38 278 GLY A C 1
ATOM 2133 O O . GLY A 1 278 ? 0.234 -0.218 15.477 1 98.38 278 GLY A O 1
ATOM 2134 N N . VAL A 1 279 ? -0.897 1.363 16.484 1 98.75 279 VAL A N 1
ATOM 2135 C CA . VAL A 1 279 ? -1.373 0.587 17.625 1 98.75 279 VAL A CA 1
ATOM 2136 C C . VAL A 1 279 ? -2.898 0.528 17.609 1 98.75 279 VAL A C 1
ATOM 2138 O O . VAL A 1 279 ? -3.566 1.558 17.734 1 98.75 279 VAL A O 1
ATOM 2141 N N . VAL A 1 280 ? -3.432 -0.667 17.484 1 98.56 280 VAL A N 1
ATOM 2142 C CA . VAL A 1 280 ? -4.855 -0.791 17.172 1 98.56 280 VAL A CA 1
ATOM 2143 C C . VAL A 1 280 ? -5.535 -1.642 18.25 1 98.56 280 VAL A C 1
ATOM 2145 O O . VAL A 1 280 ? -4.895 -2.479 18.891 1 98.56 280 VAL A O 1
ATOM 2148 N N . PRO A 1 281 ? -6.848 -1.44 18.5 1 97.75 281 PRO A N 1
ATOM 2149 C CA . PRO A 1 281 ? -7.598 -2.377 19.328 1 97.75 281 PRO A CA 1
ATOM 2150 C C . PRO A 1 281 ? -7.492 -3.82 18.844 1 97.75 281 PRO A C 1
ATOM 2152 O O . PRO A 1 281 ? -7.441 -4.066 17.641 1 97.75 281 PRO A O 1
ATOM 2155 N N . ALA A 1 282 ? -7.488 -4.719 19.766 1 96.5 282 ALA A N 1
ATOM 2156 C CA . ALA A 1 282 ? -7.289 -6.133 19.469 1 96.5 282 ALA A CA 1
ATOM 2157 C C . ALA A 1 282 ? -8.281 -6.621 18.422 1 96.5 282 ALA A C 1
ATOM 2159 O O . ALA A 1 282 ? -7.93 -7.391 17.531 1 96.5 282 ALA A O 1
ATOM 2160 N N . GLU A 1 283 ? -9.453 -6.121 18.453 1 95.25 283 GLU A N 1
ATOM 2161 C CA . GLU A 1 283 ? -10.523 -6.59 17.578 1 95.25 283 GLU A CA 1
ATOM 2162 C C . GLU A 1 283 ? -10.273 -6.156 16.125 1 95.25 283 GLU A C 1
ATOM 2164 O O . GLU A 1 283 ? -10.844 -6.734 15.203 1 95.25 283 GLU A O 1
ATOM 2169 N N . LEU A 1 284 ? -9.445 -5.148 15.938 1 96.62 284 LEU A N 1
ATOM 2170 C CA . LEU A 1 284 ? -9.219 -4.621 14.594 1 96.62 284 LEU A CA 1
ATOM 2171 C C . LEU A 1 284 ? -7.953 -5.211 13.984 1 96.62 284 LEU A C 1
ATOM 2173 O O . LEU A 1 284 ? -7.672 -5 12.805 1 96.62 284 LEU A O 1
ATOM 2177 N N . GLU A 1 285 ? -7.16 -5.973 14.82 1 95.75 285 GLU A N 1
ATOM 2178 C CA . GLU A 1 285 ? -5.887 -6.523 14.359 1 95.75 285 GLU A CA 1
ATOM 2179 C C . GLU A 1 285 ? -6.078 -7.395 13.117 1 95.75 285 GLU A C 1
ATOM 2181 O O . GLU A 1 285 ? -5.477 -7.137 12.078 1 95.75 285 GLU A O 1
ATOM 2186 N N . ARG A 1 286 ? -6.906 -8.383 13.141 1 93.06 286 ARG A N 1
ATOM 2187 C CA . ARG A 1 286 ? -7.086 -9.336 12.047 1 93.06 286 ARG A CA 1
ATOM 2188 C C . ARG A 1 286 ? -7.707 -8.664 10.828 1 93.06 286 ARG A C 1
ATOM 2190 O O . ARG A 1 286 ? -7.223 -8.828 9.703 1 93.06 286 ARG A O 1
ATOM 2197 N N . PRO A 1 287 ? -8.773 -7.824 11.008 1 94.12 287 PRO A N 1
ATOM 2198 C CA . PRO A 1 287 ? -9.344 -7.133 9.852 1 94.12 287 PRO A CA 1
ATOM 2199 C C . PRO A 1 287 ? -8.32 -6.273 9.109 1 94.12 287 PRO A C 1
ATOM 2201 O O . PRO A 1 287 ? -8.297 -6.258 7.879 1 94.12 287 PRO A O 1
ATOM 2204 N N . ILE A 1 288 ? -7.473 -5.617 9.844 1 95.94 288 ILE A N 1
ATOM 2205 C CA . ILE A 1 288 ? -6.473 -4.746 9.242 1 95.94 288 ILE A CA 1
ATOM 2206 C C . ILE A 1 288 ? -5.43 -5.586 8.508 1 95.94 288 ILE A C 1
ATOM 2208 O O . ILE A 1 288 ? -5.094 -5.297 7.355 1 95.94 288 ILE A O 1
ATOM 2212 N N . CYS A 1 289 ? -4.965 -6.625 9.109 1 93.69 289 CYS A N 1
ATOM 2213 C CA . CYS A 1 289 ? -3.936 -7.469 8.516 1 93.69 289 CYS A CA 1
ATOM 2214 C C . CYS A 1 289 ? -4.465 -8.188 7.281 1 93.69 289 CYS A C 1
ATOM 2216 O O . CYS A 1 289 ? -3.744 -8.336 6.289 1 93.69 289 CYS A O 1
ATOM 2218 N N . ASP A 1 290 ? -5.715 -8.641 7.344 1 91.69 290 ASP A N 1
ATOM 2219 C CA . ASP A 1 290 ? -6.309 -9.305 6.184 1 91.69 290 ASP A CA 1
ATOM 2220 C C . ASP A 1 290 ? -6.414 -8.344 5 1 91.69 290 ASP A C 1
ATOM 2222 O O . ASP A 1 290 ? -6.074 -8.703 3.871 1 91.69 290 ASP A O 1
ATOM 2226 N N . ARG A 1 291 ? -6.855 -7.117 5.266 1 93.75 291 ARG A N 1
ATOM 2227 C CA . ARG A 1 291 ? -6.965 -6.133 4.195 1 93.75 291 ARG A CA 1
ATOM 2228 C C . ARG A 1 291 ? -5.594 -5.781 3.631 1 93.75 291 ARG A C 1
ATOM 2230 O O . ARG A 1 291 ? -5.426 -5.676 2.414 1 93.75 291 ARG A O 1
ATOM 2237 N N . LYS A 1 292 ? -4.688 -5.633 4.523 1 93.5 292 LYS A N 1
ATOM 2238 C CA . LYS A 1 292 ? -3.324 -5.324 4.105 1 93.5 292 LYS A CA 1
ATOM 2239 C C . LYS A 1 292 ? -2.742 -6.449 3.254 1 93.5 292 LYS A C 1
ATOM 2241 O O . LYS A 1 292 ? -2.076 -6.191 2.25 1 93.5 292 LYS A O 1
ATOM 2246 N N . GLY A 1 293 ? -2.979 -7.664 3.68 1 90.94 293 GLY A N 1
ATOM 2247 C CA . GLY A 1 293 ? -2.537 -8.812 2.904 1 90.94 293 GLY A CA 1
ATOM 2248 C C . GLY A 1 293 ? -3.072 -8.812 1.484 1 90.94 293 GLY A C 1
ATOM 2249 O O . GLY A 1 293 ? -2.34 -9.109 0.54 1 90.94 293 GLY A O 1
ATOM 2250 N N . ASN A 1 294 ? -4.312 -8.422 1.344 1 90.88 294 ASN A N 1
ATOM 2251 C CA . ASN A 1 294 ? -4.938 -8.352 0.027 1 90.88 294 ASN A CA 1
ATOM 2252 C C . ASN A 1 294 ? -4.441 -7.148 -0.766 1 90.88 294 ASN A C 1
ATOM 2254 O O . ASN A 1 294 ? -4.473 -7.156 -1.997 1 90.88 294 ASN A O 1
ATOM 2258 N N . GLU A 1 295 ? -3.965 -6.184 -0.042 1 93.62 295 GLU A N 1
ATOM 2259 C CA . GLU A 1 295 ? -3.582 -4.926 -0.676 1 93.62 295 GLU A CA 1
ATOM 2260 C C . GLU A 1 295 ? -2.176 -5.008 -1.263 1 93.62 295 GLU A C 1
ATOM 2262 O O . GLU A 1 295 ? -1.954 -4.621 -2.412 1 93.62 295 GLU A O 1
ATOM 2267 N N . ASP A 1 296 ? -1.229 -5.48 -0.398 1 91.31 296 ASP A N 1
ATOM 2268 C CA . ASP A 1 296 ? 0.144 -5.406 -0.887 1 91.31 296 ASP A CA 1
ATOM 2269 C C . ASP A 1 296 ? 0.986 -6.555 -0.336 1 91.31 296 ASP A C 1
ATOM 2271 O O . ASP A 1 296 ? 2.203 -6.59 -0.529 1 91.31 296 ASP A O 1
ATOM 2275 N N . PHE A 1 297 ? 0.454 -7.531 0.363 1 86.88 297 PHE A N 1
ATOM 2276 C CA . PHE A 1 297 ? 1.149 -8.672 0.95 1 86.88 297 PHE A CA 1
ATOM 2277 C C . PHE A 1 297 ? 2.143 -8.211 2.01 1 86.88 297 PHE A C 1
ATOM 2279 O O . PHE A 1 297 ? 3.074 -8.938 2.355 1 86.88 297 PHE A O 1
ATOM 2286 N N . GLY A 1 298 ? 2.021 -7.004 2.424 1 90.62 298 GLY A N 1
ATOM 2287 C CA . GLY A 1 298 ? 2.898 -6.473 3.453 1 90.62 298 GLY A CA 1
ATOM 2288 C C . GLY A 1 298 ? 3.811 -5.367 2.949 1 90.62 298 GLY A C 1
ATOM 2289 O O . GLY A 1 298 ? 4.133 -5.316 1.761 1 90.62 298 GLY A O 1
ATOM 2290 N N . SER A 1 299 ? 4.273 -4.57 3.863 1 95.19 299 SER A N 1
ATOM 2291 C CA . SER A 1 299 ? 5.191 -3.475 3.562 1 95.19 299 SER A CA 1
ATOM 2292 C C . SER A 1 299 ? 6.609 -3.99 3.332 1 95.19 299 SER A C 1
ATOM 2294 O O . SER A 1 299 ? 6.938 -5.113 3.723 1 95.19 299 SER A O 1
ATOM 2296 N N . ALA A 1 300 ? 7.434 -3.227 2.717 1 97.88 300 ALA A N 1
ATOM 2297 C CA . ALA A 1 300 ? 8.781 -3.643 2.326 1 97.88 300 ALA A CA 1
ATOM 2298 C C . ALA A 1 300 ? 9.562 -4.16 3.529 1 97.88 300 ALA A C 1
ATOM 2300 O O . ALA A 1 300 ? 9.922 -3.387 4.422 1 97.88 300 ALA A O 1
ATOM 2301 N N . ASN A 1 301 ? 9.82 -5.426 3.502 1 97.81 301 ASN A N 1
ATOM 2302 C CA . ASN A 1 301 ? 10.523 -6.098 4.59 1 97.81 301 ASN A CA 1
ATOM 2303 C C . ASN A 1 301 ? 11.953 -5.582 4.738 1 97.81 301 ASN A C 1
ATOM 2305 O O . ASN A 1 301 ? 12.445 -5.426 5.855 1 97.81 301 ASN A O 1
ATOM 2309 N N . PHE A 1 302 ? 12.602 -5.281 3.596 1 98.75 302 PHE A N 1
ATOM 2310 C CA . PHE A 1 302 ? 13.961 -4.754 3.584 1 98.75 302 PHE A CA 1
ATOM 2311 C C . PHE A 1 302 ? 14.047 -3.469 4.395 1 98.75 302 PHE A C 1
ATOM 2313 O O . PHE A 1 302 ? 14.945 -3.316 5.227 1 98.75 302 PHE A O 1
ATOM 2320 N N . ASN A 1 303 ? 13.156 -2.584 4.219 1 98.88 303 ASN A N 1
ATOM 2321 C CA . ASN A 1 303 ? 13.148 -1.293 4.898 1 98.88 303 ASN A CA 1
ATOM 2322 C C . ASN A 1 303 ? 12.875 -1.446 6.391 1 98.88 303 ASN A C 1
ATOM 2324 O O . ASN A 1 303 ? 13.383 -0.67 7.203 1 98.88 303 ASN A O 1
ATOM 2328 N N . GLN A 1 304 ? 12.016 -2.398 6.742 1 98.75 304 GLN A N 1
ATOM 2329 C CA . GLN A 1 304 ? 11.727 -2.637 8.148 1 98.75 304 GLN A CA 1
ATOM 2330 C C . GLN A 1 304 ? 12.953 -3.152 8.891 1 98.75 304 GLN A C 1
ATOM 2332 O O . GLN A 1 304 ? 13.227 -2.73 10.016 1 98.75 304 GLN A O 1
ATOM 2337 N N . HIS A 1 305 ? 13.688 -4.086 8.234 1 98.69 305 HIS A N 1
ATOM 2338 C CA . HIS A 1 305 ? 14.938 -4.551 8.82 1 98.69 305 HIS A CA 1
ATOM 2339 C C . HIS A 1 305 ? 15.945 -3.41 8.945 1 98.69 305 HIS A C 1
ATOM 2341 O O . HIS A 1 305 ? 16.656 -3.314 9.953 1 98.69 305 HIS A O 1
ATOM 2347 N N . LEU A 1 306 ? 16 -2.568 7.941 1 98.75 306 LEU A N 1
ATOM 2348 C CA . LEU A 1 306 ? 16.875 -1.4 7.984 1 98.75 306 LEU A CA 1
ATOM 2349 C C . LEU A 1 306 ? 16.547 -0.513 9.18 1 98.75 306 LEU A C 1
ATOM 2351 O O . LEU A 1 306 ? 17.422 -0.136 9.945 1 98.75 306 LEU A O 1
ATOM 2355 N N . LEU A 1 307 ? 15.258 -0.202 9.359 1 98.81 307 LEU A N 1
ATOM 2356 C CA . LEU A 1 307 ? 14.844 0.653 10.469 1 98.81 307 LEU A CA 1
ATOM 2357 C C . LEU A 1 307 ? 15.109 -0.025 11.805 1 98.81 307 LEU A C 1
ATOM 2359 O O . LEU A 1 307 ? 15.5 0.634 12.773 1 98.81 307 LEU A O 1
ATOM 2363 N N . SER A 1 308 ? 14.883 -1.348 11.828 1 98.69 308 SER A N 1
ATOM 2364 C CA . SER A 1 308 ? 15.211 -2.1 13.039 1 98.69 308 SER A CA 1
ATOM 2365 C C . SER A 1 308 ? 16.672 -1.932 13.414 1 98.69 308 SER A C 1
ATOM 2367 O O . SER A 1 308 ? 17 -1.752 14.586 1 98.69 308 SER A O 1
ATOM 2369 N N . GLN A 1 309 ? 17.562 -2.004 12.406 1 98.44 309 GLN A N 1
ATOM 2370 C CA . GLN A 1 309 ? 18.984 -1.816 12.648 1 98.44 309 GLN A CA 1
ATOM 2371 C C . GLN A 1 309 ? 19.281 -0.396 13.125 1 98.44 309 GLN A C 1
ATOM 2373 O O . GLN A 1 309 ? 20.125 -0.191 14 1 98.44 309 GLN A O 1
ATOM 2378 N N . VAL A 1 310 ? 18.625 0.598 12.578 1 98.69 310 VAL A N 1
ATOM 2379 C CA . VAL A 1 310 ? 18.766 1.994 12.969 1 98.69 310 VAL A CA 1
ATOM 2380 C C . VAL A 1 310 ? 18.438 2.15 14.453 1 98.69 310 VAL A C 1
ATOM 2382 O O . VAL A 1 310 ? 19.172 2.797 15.195 1 98.69 310 VAL A O 1
ATOM 2385 N N . PHE A 1 311 ? 17.344 1.552 14.906 1 98.5 311 PHE A N 1
ATOM 2386 C CA . PHE A 1 311 ? 16.922 1.608 16.297 1 98.5 311 PHE A CA 1
ATOM 2387 C C . PHE A 1 311 ? 17.938 0.889 17.188 1 98.5 311 PHE A C 1
ATOM 2389 O O . PHE A 1 311 ? 18.297 1.394 18.25 1 98.5 311 PHE A O 1
ATOM 2396 N N . ARG A 1 312 ? 18.344 -0.261 16.766 1 97.31 312 ARG A N 1
ATOM 2397 C CA . ARG A 1 312 ? 19.281 -1.063 17.531 1 97.31 312 ARG A CA 1
ATOM 2398 C C . ARG A 1 312 ? 20.578 -0.302 17.781 1 97.31 312 ARG A C 1
ATOM 2400 O O . ARG A 1 312 ? 21.188 -0.421 18.844 1 97.31 312 ARG A O 1
ATOM 2407 N N . MET A 1 313 ? 20.984 0.484 16.812 1 97.5 313 MET A N 1
ATOM 2408 C CA . MET A 1 313 ? 22.266 1.183 16.844 1 97.5 313 MET A CA 1
ATOM 2409 C C . MET A 1 313 ? 22.125 2.541 17.531 1 97.5 313 MET A C 1
ATOM 2411 O O . MET A 1 313 ? 23.109 3.277 17.672 1 97.5 313 MET A O 1
ATOM 2415 N N . GLY A 1 314 ? 20.891 2.971 17.875 1 97 314 GLY A N 1
ATOM 2416 C CA . GLY A 1 314 ? 20.672 4.23 18.562 1 97 314 GLY A CA 1
ATOM 2417 C C . GLY A 1 314 ? 20.75 5.438 17.656 1 97 314 GLY A C 1
ATOM 2418 O O . GLY A 1 314 ? 20.938 6.562 18.109 1 97 314 GLY A O 1
ATOM 2419 N N . LEU A 1 315 ? 20.578 5.254 16.375 1 98.12 315 LEU A N 1
ATOM 2420 C CA . LEU A 1 315 ? 20.781 6.309 15.383 1 98.12 315 LEU A CA 1
ATOM 2421 C C . LEU A 1 315 ? 19.531 7.164 15.227 1 98.12 315 LEU A C 1
ATOM 2423 O O . LEU A 1 315 ? 19.609 8.32 14.812 1 98.12 315 LEU A O 1
ATOM 2427 N N . TYR A 1 316 ? 18.391 6.613 15.57 1 98.38 316 TYR A N 1
ATOM 2428 C CA . TYR A 1 316 ? 17.125 7.309 15.367 1 98.38 316 TYR A CA 1
ATOM 2429 C C . TYR A 1 316 ? 17.016 8.523 16.281 1 98.38 316 TYR A C 1
ATOM 2431 O O . TYR A 1 316 ? 16.75 9.641 15.812 1 98.38 316 TYR A O 1
ATOM 2439 N N . ASP A 1 317 ? 17.281 8.367 17.547 1 96.88 317 ASP A N 1
ATOM 2440 C CA . ASP A 1 317 ? 17.078 9.422 18.531 1 96.88 317 ASP A CA 1
ATOM 2441 C C . ASP A 1 317 ? 18 10.609 18.266 1 96.88 317 ASP A C 1
ATOM 2443 O O . ASP A 1 317 ? 17.578 11.766 18.359 1 96.88 317 ASP A O 1
ATOM 2447 N N . SER A 1 318 ? 19.203 10.297 17.953 1 96.88 318 SER A N 1
ATOM 2448 C CA . SER A 1 318 ? 20.141 11.359 17.656 1 96.88 318 SER A CA 1
ATOM 2449 C C . SER A 1 318 ? 19.734 12.141 16.406 1 96.88 318 SER A C 1
ATOM 2451 O O . SER A 1 318 ? 19.875 13.359 16.359 1 96.88 318 SER A O 1
ATOM 2453 N N . HIS A 1 319 ? 19.234 11.398 15.461 1 98.12 319 HIS A N 1
ATOM 2454 C CA . HIS A 1 319 ? 18.766 12.055 14.242 1 98.12 319 HIS A CA 1
ATOM 2455 C C . HIS A 1 319 ? 17.594 12.977 14.523 1 98.12 319 HIS A C 1
ATOM 2457 O O . HIS A 1 319 ? 17.562 14.117 14.047 1 98.12 319 HIS A O 1
ATOM 2463 N N . VAL A 1 320 ? 16.641 12.539 15.312 1 98.19 320 VAL A N 1
ATOM 2464 C CA . VAL A 1 320 ? 15.461 13.328 15.633 1 98.19 320 VAL A CA 1
ATOM 2465 C C . VAL A 1 320 ? 15.867 14.594 16.391 1 98.19 320 VAL A C 1
ATOM 2467 O O . VAL A 1 320 ? 15.32 15.672 16.156 1 98.19 320 VAL A O 1
ATOM 2470 N N . ALA A 1 321 ? 16.812 14.453 17.266 1 97.69 321 ALA A N 1
ATOM 2471 C CA . ALA A 1 321 ? 17.312 15.617 18 1 97.69 321 ALA A CA 1
ATOM 2472 C C . ALA A 1 321 ? 17.891 16.656 17.047 1 97.69 321 ALA A C 1
ATOM 2474 O O . ALA A 1 321 ? 17.641 17.859 17.219 1 97.69 321 ALA A O 1
ATOM 2475 N N . SER A 1 322 ? 18.609 16.203 16.078 1 97.38 322 SER A N 1
ATOM 2476 C CA . SER A 1 322 ? 19.172 17.109 15.078 1 97.38 322 SER A CA 1
ATOM 2477 C C . SER A 1 322 ? 18.078 17.766 14.25 1 97.38 322 SER A C 1
ATOM 2479 O O . SER A 1 322 ? 18.188 18.938 13.883 1 97.38 322 SER A O 1
ATOM 2481 N N . LEU A 1 323 ? 17.047 17.016 13.938 1 97.75 323 LEU A N 1
ATOM 2482 C CA . LEU A 1 323 ? 15.922 17.562 13.188 1 97.75 323 LEU A CA 1
ATOM 2483 C C . LEU A 1 323 ? 15.234 18.672 13.977 1 97.75 323 LEU A C 1
ATOM 2485 O O . LEU A 1 323 ? 14.875 19.703 13.414 1 97.75 323 LEU A O 1
ATOM 2489 N N . ARG A 1 324 ? 15.039 18.438 15.258 1 98.06 324 ARG A N 1
ATOM 2490 C CA . ARG A 1 324 ? 14.367 19.422 16.094 1 98.06 324 ARG A CA 1
ATOM 2491 C C . ARG A 1 324 ? 15.133 20.734 16.094 1 98.06 324 ARG A C 1
ATOM 2493 O O . ARG A 1 324 ? 14.523 21.812 16.031 1 98.06 324 ARG A O 1
ATOM 2500 N N . GLU A 1 325 ? 16.391 20.641 16.156 1 97.81 325 GLU A N 1
ATOM 2501 C CA . GLU A 1 325 ? 17.203 21.844 16.125 1 97.81 325 GLU A CA 1
ATOM 2502 C C . GLU A 1 325 ? 17.062 22.578 14.789 1 97.81 325 GLU A C 1
ATOM 2504 O O . GLU A 1 325 ? 16.859 23.797 14.766 1 97.81 325 GLU A O 1
ATOM 2509 N N . MET A 1 326 ? 17.125 21.859 13.75 1 97.44 326 MET A N 1
ATOM 2510 C CA . MET A 1 326 ? 17.062 22.438 12.414 1 97.44 326 MET A CA 1
ATOM 2511 C C . MET A 1 326 ? 15.695 23.062 12.156 1 97.44 326 MET A C 1
ATOM 2513 O O . MET A 1 326 ? 15.602 24.203 11.68 1 97.44 326 MET A O 1
ATOM 2517 N N . TYR A 1 327 ? 14.68 22.328 12.453 1 97.81 327 TYR A N 1
ATOM 2518 C CA . TYR A 1 327 ? 13.336 22.812 12.141 1 97.81 327 TYR A CA 1
ATOM 2519 C C . TYR A 1 327 ? 12.922 23.922 13.094 1 97.81 327 TYR A C 1
ATOM 2521 O O . TYR A 1 327 ? 12.086 24.766 12.758 1 97.81 327 TYR A O 1
ATOM 2529 N N . THR A 1 328 ? 13.5 23.953 14.344 1 98.25 328 THR A N 1
ATOM 2530 C CA . THR A 1 328 ? 13.281 25.109 15.219 1 98.25 328 THR A CA 1
ATOM 2531 C C . THR A 1 328 ? 13.75 26.391 14.547 1 98.25 328 THR A C 1
ATOM 2533 O O . THR A 1 328 ? 13.031 27.391 14.539 1 98.25 328 THR A O 1
ATOM 2536 N N . ALA A 1 329 ? 14.906 26.344 14.008 1 98.12 329 ALA A N 1
ATOM 2537 C CA . ALA A 1 329 ? 15.477 27.516 13.336 1 98.12 329 ALA A CA 1
ATOM 2538 C C . ALA A 1 329 ? 14.617 27.938 12.148 1 98.12 329 ALA A C 1
ATOM 2540 O O . ALA A 1 329 ? 14.406 29.125 11.914 1 98.12 329 ALA A O 1
ATOM 2541 N N . LYS A 1 330 ? 14.141 26.984 11.391 1 97.94 330 LYS A N 1
ATOM 2542 C CA . LYS A 1 330 ? 13.32 27.281 10.219 1 97.94 330 LYS A CA 1
ATOM 2543 C C . LYS A 1 330 ? 11.961 27.844 10.625 1 97.94 330 LYS A C 1
ATOM 2545 O O . LYS A 1 330 ? 11.461 28.797 10 1 97.94 330 LYS A O 1
ATOM 2550 N N . ARG A 1 331 ? 11.367 27.219 11.656 1 98.12 331 ARG A N 1
ATOM 2551 C CA . ARG A 1 331 ? 10.117 27.734 12.211 1 98.12 331 ARG A CA 1
ATOM 2552 C C . ARG A 1 331 ? 10.289 29.172 12.68 1 98.12 331 ARG A C 1
ATOM 2554 O O . ARG A 1 331 ? 9.477 30.047 12.336 1 98.12 331 ARG A O 1
ATOM 2561 N N . ASP A 1 332 ? 11.344 29.453 13.398 1 98.62 332 ASP A N 1
ATOM 2562 C CA . ASP A 1 332 ? 11.602 30.797 13.898 1 98.62 332 ASP A CA 1
ATOM 2563 C C . ASP A 1 332 ? 11.82 31.781 12.75 1 98.62 332 ASP A C 1
ATOM 2565 O O . ASP A 1 332 ? 11.375 32.938 12.82 1 98.62 332 ASP A O 1
ATOM 2569 N N . ALA A 1 333 ? 12.5 31.328 11.711 1 98.69 333 ALA A N 1
ATOM 2570 C CA . ALA A 1 333 ? 12.711 32.156 10.539 1 98.69 333 ALA A CA 1
ATOM 2571 C C . ALA A 1 333 ? 11.391 32.531 9.883 1 98.69 333 ALA A C 1
ATOM 2573 O O . ALA A 1 333 ? 11.195 33.688 9.477 1 98.69 333 ALA A O 1
ATOM 2574 N N . MET A 1 334 ? 10.523 31.625 9.758 1 98.62 334 MET A N 1
ATOM 2575 C CA . MET A 1 334 ? 9.234 31.906 9.117 1 98.62 334 MET A CA 1
ATOM 2576 C C . MET A 1 334 ? 8.391 32.844 9.977 1 98.62 334 MET A C 1
ATOM 2578 O O . MET A 1 334 ? 7.73 33.75 9.453 1 98.62 334 MET A O 1
ATOM 2582 N N . LEU A 1 335 ? 8.375 32.625 11.289 1 98.69 335 LEU A N 1
ATOM 2583 C CA . LEU A 1 335 ? 7.613 33.5 12.188 1 98.69 335 LEU A CA 1
ATOM 2584 C C . LEU A 1 335 ? 8.164 34.906 12.18 1 98.69 335 LEU A C 1
ATOM 2586 O O . LEU A 1 335 ? 7.406 35.875 12.219 1 98.69 335 LEU A O 1
ATOM 2590 N N . LYS A 1 336 ? 9.461 34.969 12.148 1 98.69 336 LYS A N 1
ATOM 2591 C CA . LYS A 1 336 ? 10.086 36.281 12.039 1 98.69 336 LYS A CA 1
ATOM 2592 C C . LYS A 1 336 ? 9.695 36.969 10.734 1 98.69 336 LYS A C 1
ATOM 2594 O O . LYS A 1 336 ? 9.383 38.188 10.727 1 98.69 336 LYS A O 1
ATOM 2599 N N . ALA A 1 337 ? 9.781 36.219 9.688 1 98.81 337 ALA A N 1
ATOM 2600 C CA . ALA A 1 337 ? 9.383 36.75 8.391 1 98.81 337 ALA A CA 1
ATOM 2601 C C . ALA A 1 337 ? 7.914 37.156 8.391 1 98.81 337 ALA A C 1
ATOM 2603 O O . ALA A 1 337 ? 7.543 38.188 7.785 1 98.81 337 ALA A O 1
ATOM 2604 N N . ALA A 1 338 ? 7.043 36.406 9 1 98.75 338 ALA A N 1
ATOM 2605 C CA . ALA A 1 338 ? 5.629 36.75 9.125 1 98.75 338 ALA A CA 1
ATOM 2606 C C . ALA A 1 338 ? 5.457 38.094 9.836 1 98.75 338 ALA A C 1
ATOM 2608 O O . ALA A 1 338 ? 4.691 38.938 9.383 1 98.75 338 ALA A O 1
ATOM 2609 N N . GLU A 1 339 ? 6.156 38.281 10.883 1 98.5 339 GLU A N 1
ATOM 2610 C CA . GLU A 1 339 ? 6.109 39.531 11.633 1 98.5 339 GLU A CA 1
ATOM 2611 C C . GLU A 1 339 ? 6.605 40.688 10.781 1 98.5 339 GLU A C 1
ATOM 2613 O O . GLU A 1 339 ? 6 41.75 10.773 1 98.5 339 GLU A O 1
ATOM 2618 N N . THR A 1 340 ? 7.637 40.438 10.078 1 98.56 340 THR A N 1
ATOM 2619 C CA . THR A 1 340 ? 8.297 41.5 9.305 1 98.56 340 THR A CA 1
ATOM 2620 C C . THR A 1 340 ? 7.43 41.906 8.125 1 98.56 340 THR A C 1
ATOM 2622 O O . THR A 1 340 ? 7.27 43.125 7.867 1 98.56 340 THR A O 1
ATOM 2625 N N . TYR A 1 341 ? 6.875 40.938 7.457 1 98.5 341 TYR A N 1
ATOM 2626 C CA . TYR A 1 341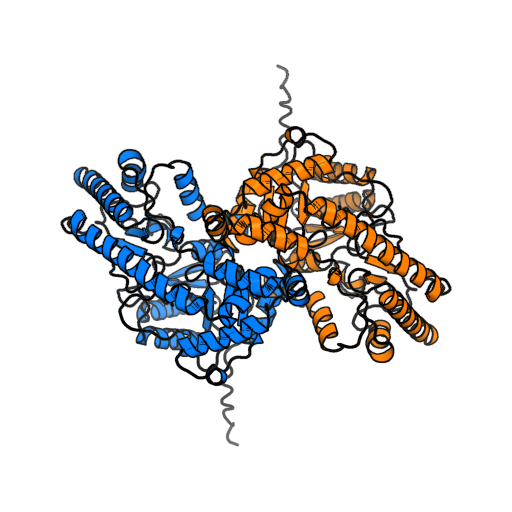 ? 6.297 41.281 6.16 1 98.5 341 TYR A CA 1
ATOM 2627 C C . TYR A 1 341 ? 4.777 41.344 6.25 1 98.5 341 TYR A C 1
ATOM 2629 O O . TYR A 1 341 ? 4.133 42 5.422 1 98.5 341 TYR A O 1
ATOM 2637 N N . PHE A 1 342 ? 4.16 40.656 7.211 1 98.06 342 PHE A N 1
ATOM 2638 C CA . PHE A 1 342 ? 2.705 40.594 7.273 1 98.06 342 PHE A CA 1
ATOM 2639 C C . PHE A 1 342 ? 2.182 41.312 8.5 1 98.06 342 PHE A C 1
ATOM 2641 O O . PHE A 1 342 ? 0.985 41.594 8.602 1 98.06 342 PHE A O 1
ATOM 2648 N N . GLY A 1 343 ? 3.008 41.594 9.484 1 96.5 343 GLY A N 1
ATOM 2649 C CA . GLY A 1 343 ? 2.592 42.125 10.773 1 96.5 343 GLY A CA 1
ATOM 2650 C C . GLY A 1 343 ? 1.829 43.438 10.68 1 96.5 343 GLY A C 1
ATOM 2651 O O . GLY A 1 343 ? 0.988 43.719 11.531 1 96.5 343 GLY A O 1
ATOM 2652 N N . ASN A 1 344 ? 2.129 44.156 9.633 1 95.19 344 ASN A N 1
ATOM 2653 C CA . ASN A 1 344 ? 1.5 45.469 9.516 1 95.19 344 ASN A CA 1
ATOM 2654 C C . ASN A 1 344 ? 0.299 45.438 8.57 1 95.19 344 ASN A C 1
ATOM 2656 O O . ASN A 1 344 ? -0.303 46.469 8.289 1 95.19 344 ASN A O 1
ATOM 2660 N N . ILE A 1 345 ? -0.025 44.281 8.141 1 94.94 345 ILE A N 1
ATOM 2661 C CA . ILE A 1 345 ? -1.202 44.156 7.293 1 94.94 345 ILE A CA 1
ATOM 2662 C C . ILE A 1 345 ? -2.438 43.906 8.156 1 94.94 345 ILE A C 1
ATOM 2664 O O . ILE A 1 345 ? -2.539 42.875 8.82 1 94.94 345 ILE A O 1
ATOM 2668 N N . PRO A 1 346 ? -3.373 44.844 8.125 1 94.44 346 PRO A N 1
ATOM 2669 C CA . PRO A 1 346 ? -4.559 44.656 8.969 1 94.44 346 PRO A CA 1
ATOM 2670 C C . PRO A 1 346 ? -5.336 43.375 8.648 1 94.44 346 PRO A C 1
ATOM 2672 O O . PRO A 1 346 ? -5.531 43.062 7.477 1 94.44 346 PRO A O 1
ATOM 2675 N N . GLY A 1 347 ? -5.695 42.688 9.68 1 95.44 347 GLY A N 1
ATOM 2676 C CA . GLY A 1 347 ? -6.562 41.531 9.508 1 95.44 347 GLY A CA 1
ATOM 2677 C C . GLY A 1 347 ? -5.801 40.25 9.258 1 95.44 347 GLY A C 1
ATOM 2678 O O . GLY A 1 347 ? -6.402 39.188 9.062 1 95.44 347 GLY A O 1
ATOM 2679 N N . VAL A 1 348 ? -4.488 40.312 9.227 1 97.62 348 VAL A N 1
ATOM 2680 C CA . VAL A 1 348 ? -3.678 39.125 9.031 1 97.62 348 VAL A CA 1
ATOM 2681 C C . VAL A 1 348 ? -3.244 38.562 10.383 1 97.62 348 VAL A C 1
ATOM 2683 O O . VAL A 1 348 ? -2.889 39.344 11.289 1 97.62 348 VAL A O 1
ATOM 2686 N N . SER A 1 349 ? -3.398 37.344 10.555 1 97.88 349 SER A N 1
ATOM 2687 C CA . SER A 1 349 ? -2.93 36.625 11.742 1 97.88 349 SER A CA 1
ATOM 2688 C C . SER A 1 349 ? -2.375 35.25 11.391 1 97.88 349 SER A C 1
ATOM 2690 O O . SER A 1 349 ? -2.572 34.781 10.281 1 97.88 349 SER A O 1
ATOM 2692 N N . TRP A 1 350 ? -1.647 34.688 12.281 1 98.25 350 TRP A N 1
ATOM 2693 C CA . TRP A 1 350 ? -1.125 33.344 12.07 1 98.25 350 TRP A CA 1
ATOM 2694 C C . TRP A 1 350 ? -0.937 32.594 13.391 1 98.25 350 TRP A C 1
ATOM 2696 O O . TRP A 1 350 ? -0.873 33.25 14.453 1 98.25 350 TRP A O 1
ATOM 2706 N N . VAL A 1 351 ? -0.862 31.297 13.352 1 97.69 351 VAL A N 1
ATOM 2707 C CA . VAL A 1 351 ? -0.67 30.438 14.508 1 97.69 351 VAL A CA 1
ATOM 2708 C C . VAL A 1 351 ? 0.822 30.25 14.773 1 97.69 351 VAL A C 1
ATOM 2710 O O . VAL A 1 351 ? 1.611 30.094 13.836 1 97.69 351 VAL A O 1
ATOM 2713 N N . HIS A 1 352 ? 1.211 30.391 16.031 1 97.44 352 HIS A N 1
ATOM 2714 C CA . HIS A 1 352 ? 2.547 29.984 16.453 1 97.44 352 HIS A CA 1
ATOM 2715 C C . HIS A 1 352 ? 2.607 28.484 16.719 1 97.44 352 HIS A C 1
ATOM 2717 O O . HIS A 1 352 ? 2.119 28 17.75 1 97.44 352 HIS A O 1
ATOM 2723 N N . PRO A 1 353 ? 3.168 27.703 15.828 1 97.5 353 PRO A N 1
ATOM 2724 C CA . PRO A 1 353 ? 3.268 26.266 16.094 1 97.5 353 PRO A CA 1
ATOM 2725 C C . PRO A 1 353 ? 4.402 25.922 17.047 1 97.5 353 PRO A C 1
ATOM 2727 O O . PRO A 1 353 ? 5.496 26.469 16.938 1 97.5 353 PRO A O 1
ATOM 2730 N N . TYR A 1 354 ? 4.199 24.984 17.906 1 98 354 TYR A N 1
ATOM 2731 C CA . TYR A 1 354 ? 5.207 24.531 18.859 1 98 354 TYR A CA 1
ATOM 2732 C C . TYR A 1 354 ? 5.965 23.328 18.312 1 98 354 TYR A C 1
ATOM 2734 O O . TYR A 1 354 ? 6.867 22.812 18.969 1 98 354 TYR A O 1
ATOM 2742 N N . GLY A 1 355 ? 5.645 22.906 17.188 1 98 355 GLY A N 1
ATOM 2743 C CA . GLY A 1 355 ? 6.234 21.781 16.453 1 98 355 GLY A CA 1
ATOM 2744 C C . GLY A 1 355 ? 5.652 21.594 15.07 1 98 355 GLY A C 1
ATOM 2745 O O . GLY A 1 355 ? 4.938 22.469 14.57 1 98 355 GLY A O 1
ATOM 2746 N N . GLY A 1 356 ? 6.027 20.5 14.406 1 97.12 356 GLY A N 1
ATOM 2747 C CA . GLY A 1 356 ? 5.52 20.203 13.078 1 97.12 356 GLY A CA 1
ATOM 2748 C C . GLY A 1 356 ? 6.258 20.938 11.977 1 97.12 356 GLY A C 1
ATOM 2749 O O . GLY A 1 356 ? 7.469 21.156 12.078 1 97.12 356 GLY A O 1
ATOM 2750 N N . LEU A 1 357 ? 5.504 21.25 10.859 1 97.5 357 LEU A N 1
ATOM 2751 C CA . LEU A 1 357 ? 6.215 21.766 9.695 1 97.5 357 LEU A CA 1
ATOM 2752 C C . LEU A 1 357 ? 5.453 22.938 9.078 1 97.5 357 LEU A C 1
ATOM 2754 O O . LEU A 1 357 ? 5.797 23.391 7.984 1 97.5 357 LEU A O 1
ATOM 2758 N N . TYR A 1 358 ? 4.391 23.453 9.82 1 97.69 358 TYR A N 1
ATOM 2759 C CA . TYR A 1 358 ? 3.498 24.359 9.102 1 97.69 358 TYR A CA 1
ATOM 2760 C C . TYR A 1 358 ? 3.135 25.562 9.961 1 97.69 358 TYR A C 1
ATOM 2762 O O . TYR A 1 358 ? 3.127 25.484 11.188 1 97.69 358 TYR A O 1
ATOM 2770 N N . VAL A 1 359 ? 2.857 26.641 9.305 1 98.31 359 VAL A N 1
ATOM 2771 C CA . VAL A 1 359 ? 2.221 27.828 9.867 1 98.31 359 VAL A CA 1
ATOM 2772 C C . VAL A 1 359 ? 0.901 28.109 9.148 1 98.31 359 VAL A C 1
ATOM 2774 O O . VAL A 1 359 ? 0.855 28.156 7.918 1 98.31 359 VAL A O 1
ATOM 2777 N N . TRP A 1 360 ? -0.119 28.172 9.906 1 98.44 360 TRP A N 1
ATOM 2778 C CA . TRP A 1 360 ? -1.45 28.484 9.398 1 98.44 360 TRP A CA 1
ATOM 2779 C C . TRP A 1 360 ? -1.72 29.984 9.461 1 98.44 360 TRP A C 1
ATOM 2781 O O . TRP A 1 360 ? -1.685 30.578 10.539 1 98.44 360 TRP A O 1
ATOM 2791 N N . MET A 1 361 ? -1.967 30.609 8.312 1 98.56 361 MET A N 1
ATOM 2792 C CA . MET A 1 361 ? -2.15 32.062 8.25 1 98.56 361 MET A CA 1
ATOM 2793 C C . MET A 1 361 ? -3.561 32.406 7.785 1 98.56 361 MET A C 1
ATOM 2795 O O . MET A 1 361 ? -4.098 31.75 6.879 1 98.56 361 MET A O 1
ATOM 2799 N N . THR A 1 362 ? -4.152 33.344 8.406 1 98.12 362 THR A N 1
ATOM 2800 C CA . THR A 1 362 ? -5.473 33.844 8.07 1 98.12 362 THR A CA 1
ATOM 2801 C C . THR A 1 362 ? -5.375 35.281 7.539 1 98.12 362 THR A C 1
ATOM 2803 O O . THR A 1 362 ? -4.73 36.125 8.148 1 98.12 362 THR A O 1
ATOM 2806 N N . LEU A 1 363 ? -5.953 35.469 6.438 1 97.88 363 LEU A N 1
ATOM 2807 C CA . LEU A 1 363 ? -6.012 36.812 5.812 1 97.88 363 LEU A CA 1
ATOM 2808 C C . LEU A 1 363 ? -7.395 37.406 5.984 1 97.88 363 LEU A C 1
ATOM 2810 O O . LEU A 1 363 ? -8.312 36.781 6.484 1 97.88 363 LEU A O 1
ATOM 2814 N N . PRO A 1 364 ? -7.473 38.688 5.613 1 95.31 364 PRO A N 1
ATOM 2815 C CA . PRO A 1 364 ? -8.812 39.281 5.621 1 95.31 364 PRO A CA 1
ATOM 2816 C C . PRO A 1 364 ? -9.789 38.562 4.707 1 95.31 364 PRO A C 1
ATOM 2818 O O . PRO A 1 364 ? -9.391 38 3.684 1 95.31 364 PRO A O 1
ATOM 2821 N N . GLU A 1 365 ? -11.016 38.625 5.016 1 91.19 365 GLU A N 1
ATOM 2822 C CA . GLU A 1 365 ? -12.047 37.875 4.297 1 91.19 365 GLU A CA 1
ATOM 2823 C C . GLU A 1 365 ? -12.086 38.281 2.826 1 91.19 365 GLU A C 1
ATOM 2825 O O . GLU A 1 365 ? -12.508 37.5 1.975 1 91.19 365 GLU A O 1
ATOM 2830 N N . SER A 1 366 ? -11.617 39.406 2.574 1 88.75 366 SER A N 1
ATOM 2831 C CA . SER A 1 366 ? -11.641 39.906 1.205 1 88.75 366 SER A CA 1
ATOM 2832 C C . SER A 1 366 ? -10.539 39.25 0.364 1 88.75 366 SER A C 1
ATOM 2834 O O . SER A 1 366 ? -10.547 39.375 -0.864 1 88.75 366 SER A O 1
ATOM 2836 N N . SER A 1 367 ? -9.688 38.562 1.024 1 92.31 367 SER A N 1
ATOM 2837 C CA . SER A 1 367 ? -8.578 37.906 0.319 1 92.31 367 SER A CA 1
ATOM 2838 C C . SER A 1 367 ? -8.914 36.469 -0.05 1 92.31 367 SER A C 1
ATOM 2840 O O . SER A 1 367 ? -8.875 35.594 0.801 1 92.31 367 SER A O 1
ATOM 2842 N N . ASP A 1 368 ? -9.117 36.219 -1.285 1 95 368 ASP A N 1
ATOM 2843 C CA . ASP A 1 368 ? -9.438 34.875 -1.768 1 95 368 ASP A CA 1
ATOM 2844 C C . ASP A 1 368 ? -8.172 34.062 -1.985 1 95 368 ASP A C 1
ATOM 2846 O O . ASP A 1 368 ? -7.484 34.219 -2.996 1 95 368 ASP A O 1
ATOM 2850 N N . THR A 1 369 ? -7.93 33.125 -1.085 1 96.06 369 THR A N 1
ATOM 2851 C CA . THR A 1 369 ? -6.727 32.312 -1.113 1 96.06 369 THR A CA 1
ATOM 2852 C C . THR A 1 369 ? -6.965 31.031 -1.907 1 96.06 369 THR A C 1
ATOM 2854 O O . THR A 1 369 ? -6.055 30.203 -2.055 1 96.06 369 THR A O 1
ATOM 2857 N N . SER A 1 370 ? -8.133 30.844 -2.494 1 93.94 370 SER A N 1
ATOM 2858 C CA . SER A 1 370 ? -8.492 29.609 -3.18 1 93.94 370 SER A CA 1
ATOM 2859 C C . SER A 1 370 ? -7.609 29.391 -4.406 1 93.94 370 SER A C 1
ATOM 2861 O O . SER A 1 370 ? -6.949 30.312 -4.879 1 93.94 370 SER A O 1
ATOM 2863 N N . LEU A 1 371 ? -7.598 28.156 -4.828 1 87 371 LEU A N 1
ATOM 2864 C CA . LEU A 1 371 ? -6.766 27.781 -5.969 1 87 371 LEU A CA 1
ATOM 2865 C C . LEU A 1 371 ? -7.133 28.609 -7.199 1 87 371 LEU A C 1
ATOM 2867 O O . LEU A 1 371 ? -6.266 28.922 -8.016 1 87 371 LEU A O 1
ATOM 2871 N N . ASP A 1 372 ? -8.375 28.922 -7.371 1 88.75 372 ASP A N 1
ATOM 2872 C CA . ASP A 1 372 ? -8.828 29.688 -8.516 1 88.75 372 ASP A CA 1
ATOM 2873 C C . ASP A 1 372 ? -8.93 31.172 -8.172 1 88.75 372 ASP A C 1
ATOM 2875 O O . ASP A 1 372 ? -9.422 31.969 -8.969 1 88.75 372 ASP A O 1
ATOM 2879 N N . GLY A 1 373 ? -8.461 31.5 -7.016 1 92 373 GLY A N 1
ATOM 2880 C CA . GLY A 1 373 ? -8.547 32.875 -6.559 1 92 373 GLY A CA 1
ATOM 2881 C C . GLY A 1 373 ? -7.469 33.781 -7.141 1 92 373 GLY A C 1
ATOM 2882 O O . GLY A 1 373 ? -6.48 33.281 -7.691 1 92 373 GLY A O 1
ATOM 2883 N N . GLN A 1 374 ? -7.672 35 -6.988 1 94.06 374 GLN A N 1
ATOM 2884 C CA . GLN A 1 374 ? -6.754 36 -7.527 1 94.06 374 GLN A CA 1
ATOM 2885 C C . GLN A 1 374 ? -5.402 35.938 -6.82 1 94.06 374 GLN A C 1
ATOM 2887 O O . GLN A 1 374 ? -4.359 36.094 -7.457 1 94.06 374 GLN A O 1
ATOM 2892 N N . LEU A 1 375 ? -5.445 35.719 -5.574 1 96.44 375 LEU A N 1
ATOM 2893 C CA . LEU A 1 375 ? -4.203 35.75 -4.805 1 96.44 375 LEU A CA 1
ATOM 2894 C C . LEU A 1 375 ? -3.264 34.625 -5.238 1 96.44 375 LEU A C 1
ATOM 2896 O O . LEU A 1 375 ? -2.057 34.844 -5.367 1 96.44 375 LEU A O 1
ATOM 2900 N N . PHE A 1 376 ? -3.816 33.438 -5.379 1 95.19 376 PHE A N 1
ATOM 2901 C CA . PHE A 1 376 ? -2.975 32.312 -5.781 1 95.19 376 PHE A CA 1
ATOM 2902 C C . PHE A 1 376 ? -2.309 32.594 -7.121 1 95.19 376 PHE A C 1
ATOM 2904 O O . PHE A 1 376 ? -1.11 32.344 -7.289 1 95.19 376 PHE A O 1
ATOM 2911 N N . ARG A 1 377 ? -3.051 33.094 -8.039 1 93.81 377 ARG A N 1
ATOM 2912 C CA . ARG A 1 377 ? -2.521 33.438 -9.359 1 93.81 377 ARG A CA 1
ATOM 2913 C C . ARG A 1 377 ? -1.42 34.5 -9.242 1 93.81 377 ARG A C 1
ATOM 2915 O O . ARG A 1 377 ? -0.355 34.344 -9.844 1 93.81 377 ARG A O 1
ATOM 2922 N N . GLU A 1 378 ? -1.719 35.531 -8.523 1 95.5 378 GLU A N 1
ATOM 2923 C CA . GLU A 1 378 ? -0.757 36.594 -8.328 1 95.5 378 GLU A CA 1
ATOM 2924 C C . GLU A 1 378 ? 0.523 36.094 -7.676 1 95.5 378 GLU A C 1
ATOM 2926 O O . GLU A 1 378 ? 1.626 36.438 -8.102 1 95.5 378 GLU A O 1
ATOM 2931 N N . ALA A 1 379 ? 0.398 35.281 -6.676 1 96.94 379 ALA A N 1
ATOM 2932 C CA . ALA A 1 379 ? 1.538 34.75 -5.934 1 96.94 379 ALA A CA 1
ATOM 2933 C C . ALA A 1 379 ? 2.416 33.875 -6.832 1 96.94 379 ALA A C 1
ATOM 2935 O O . ALA A 1 379 ? 3.639 34.031 -6.852 1 96.94 379 ALA A O 1
ATOM 2936 N N . VAL A 1 380 ? 1.791 33.031 -7.609 1 94.94 380 VAL A N 1
ATOM 2937 C CA . VAL A 1 380 ? 2.529 32.031 -8.391 1 94.94 380 VAL A CA 1
ATOM 2938 C C . VAL A 1 380 ? 3.064 32.688 -9.664 1 94.94 380 VAL A C 1
ATOM 2940 O O . VAL A 1 380 ? 4.254 32.562 -9.969 1 94.94 380 VAL A O 1
ATOM 2943 N N . GLN A 1 381 ? 2.254 33.406 -10.352 1 93.25 381 GLN A N 1
ATOM 2944 C CA . GLN A 1 381 ? 2.6 33.844 -11.688 1 93.25 381 GLN A CA 1
ATOM 2945 C C . GLN A 1 381 ? 3.426 35.125 -11.625 1 93.25 381 GLN A C 1
ATOM 2947 O O . GLN A 1 381 ? 4.34 35.344 -12.43 1 93.25 381 GLN A O 1
ATOM 2952 N N . THR A 1 382 ? 3.131 35.969 -10.734 1 95.5 382 THR A N 1
ATOM 2953 C CA . THR A 1 382 ? 3.771 37.281 -10.703 1 95.5 382 THR A CA 1
ATOM 2954 C C . THR A 1 382 ? 4.93 37.312 -9.719 1 95.5 382 THR A C 1
ATOM 2956 O O . THR A 1 382 ? 5.996 37.844 -10.008 1 95.5 382 THR A O 1
ATOM 2959 N N . HIS A 1 383 ? 4.715 36.688 -8.586 1 97.25 383 HIS A N 1
ATOM 2960 C CA . HIS A 1 383 ? 5.703 36.844 -7.523 1 97.25 383 HIS A CA 1
ATOM 2961 C C . HIS A 1 383 ? 6.527 35.562 -7.344 1 97.25 383 HIS A C 1
ATOM 2963 O O . HIS A 1 383 ? 7.535 35.562 -6.633 1 97.25 383 HIS A O 1
ATOM 2969 N N . GLY A 1 384 ? 6.086 34.469 -7.871 1 96.31 384 GLY A N 1
ATOM 2970 C CA . GLY A 1 384 ? 6.887 33.25 -7.906 1 96.31 384 GLY A CA 1
ATOM 2971 C C . GLY A 1 384 ? 6.949 32.531 -6.57 1 96.31 384 GLY A C 1
ATOM 2972 O O . GLY A 1 384 ? 8.016 32.094 -6.148 1 96.31 384 GLY A O 1
ATOM 2973 N N . VAL A 1 385 ? 5.863 32.469 -5.887 1 96.94 385 VAL A N 1
ATOM 2974 C CA . VAL A 1 385 ? 5.781 31.766 -4.609 1 96.94 385 VAL A CA 1
ATOM 2975 C C . VAL A 1 385 ? 4.465 31 -4.523 1 96.94 385 VAL A C 1
ATOM 2977 O O . VAL A 1 385 ? 3.439 31.453 -5.035 1 96.94 385 VAL A O 1
ATOM 2980 N N . MET A 1 386 ? 4.527 29.859 -3.91 1 95.5 386 MET A N 1
ATOM 2981 C CA . MET A 1 386 ? 3.34 29.016 -3.832 1 95.5 386 MET A CA 1
ATOM 2982 C C . MET A 1 386 ? 3.008 28.672 -2.383 1 95.5 386 MET A C 1
ATOM 2984 O O . MET A 1 386 ? 3.904 28.391 -1.585 1 95.5 386 MET A O 1
ATOM 2988 N N . TYR A 1 387 ? 1.778 28.75 -2.043 1 96.06 387 TYR A N 1
ATOM 2989 C CA . TYR A 1 387 ? 1.236 28.312 -0.766 1 96.06 387 TYR A CA 1
ATOM 2990 C C . TYR A 1 387 ? 0.153 27.25 -0.972 1 96.06 387 TYR A C 1
ATOM 2992 O O . TYR A 1 387 ? -0.219 26.953 -2.107 1 96.06 387 TYR A O 1
ATOM 3000 N N . VAL A 1 388 ? -0.312 26.609 0.1 1 95.62 388 VAL A N 1
ATOM 3001 C CA . VAL A 1 388 ? -1.45 25.703 0.009 1 95.62 388 VAL A CA 1
ATOM 3002 C C . VAL A 1 388 ? -2.732 26.438 0.382 1 95.62 388 VAL A C 1
ATOM 3004 O O . VAL A 1 388 ? -2.857 26.953 1.496 1 95.62 388 VAL A O 1
ATOM 3007 N N . PRO A 1 389 ? -3.693 26.5 -0.552 1 95.88 389 PRO A N 1
ATOM 3008 C CA . PRO A 1 389 ? -4.992 27.078 -0.195 1 95.88 389 PRO A CA 1
ATOM 3009 C C . PRO A 1 389 ? -5.648 26.359 0.985 1 95.88 389 PRO A C 1
ATOM 3011 O O . PRO A 1 389 ? -5.746 25.125 0.993 1 95.88 389 PRO A O 1
ATOM 3014 N N . GLY A 1 390 ? -6.062 27.141 1.923 1 96.12 390 GLY A N 1
ATOM 3015 C CA . GLY A 1 390 ? -6.648 26.578 3.125 1 96.12 390 GLY A CA 1
ATOM 3016 C C . GLY A 1 390 ? -7.926 25.812 2.857 1 96.12 390 GLY A C 1
ATOM 3017 O O . GLY A 1 390 ? -8.266 24.875 3.596 1 96.12 390 GLY A O 1
ATOM 3018 N N . GLU A 1 391 ? -8.633 26.141 1.796 1 94.94 391 GLU A N 1
ATOM 3019 C CA . GLU A 1 391 ? -9.922 25.531 1.487 1 94.94 391 GLU A CA 1
ATOM 3020 C C . GLU A 1 391 ? -9.797 24.016 1.34 1 94.94 391 GLU A C 1
ATOM 3022 O O . GLU A 1 391 ? -10.766 23.297 1.57 1 94.94 391 GLU A O 1
ATOM 3027 N N . PHE A 1 392 ? -8.602 23.531 0.993 1 93.56 392 PHE A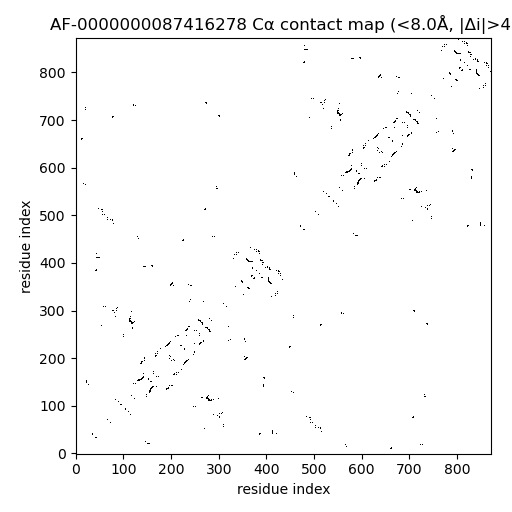 N 1
ATOM 3028 C CA . PHE A 1 392 ? -8.391 22.094 0.813 1 93.56 392 PHE A CA 1
ATOM 3029 C C . PHE A 1 392 ? -8.555 21.359 2.135 1 93.56 392 PHE A C 1
ATOM 3031 O O . PHE A 1 392 ? -8.82 20.156 2.148 1 93.56 392 PHE A O 1
ATOM 3038 N N . SER A 1 393 ? -8.422 22.078 3.23 1 96.19 393 SER A N 1
ATOM 3039 C CA . SER A 1 393 ? -8.328 21.422 4.535 1 96.19 393 SER A CA 1
ATOM 3040 C C . SER A 1 393 ? -9.68 21.422 5.242 1 96.19 393 SER A C 1
ATOM 3042 O O . SER A 1 393 ? -9.766 21.125 6.438 1 96.19 393 SER A O 1
ATOM 3044 N N . PHE A 1 394 ? -10.734 21.75 4.484 1 96.12 394 PHE A N 1
ATOM 3045 C CA . PHE A 1 394 ? -12.086 21.75 5.039 1 96.12 394 PHE A CA 1
ATOM 3046 C C . PHE A 1 394 ? -12.977 20.75 4.312 1 96.12 394 PHE A C 1
ATOM 3048 O O . PHE A 1 394 ? -12.914 20.641 3.086 1 96.12 394 PHE A O 1
ATOM 3055 N N . ALA A 1 395 ? -13.68 20.016 5.07 1 94.69 395 ALA A N 1
ATOM 3056 C CA . ALA A 1 395 ? -14.664 19.094 4.504 1 94.69 395 ALA A CA 1
ATOM 3057 C C . ALA A 1 395 ? -15.938 19.844 4.102 1 94.69 395 ALA A C 1
ATOM 3059 O O . ALA A 1 395 ? -16.156 20.984 4.543 1 94.69 395 ALA A O 1
ATOM 3060 N N . GLY A 1 396 ? -16.719 19.203 3.258 1 89.44 396 GLY A N 1
ATOM 3061 C CA . GLY A 1 396 ? -18 19.766 2.859 1 89.44 396 GLY A CA 1
ATOM 3062 C C . GLY A 1 396 ? -17.969 20.422 1.485 1 89.44 396 GLY A C 1
ATOM 3063 O O . GLY A 1 396 ? -16.984 20.266 0.749 1 89.44 396 GLY A O 1
ATOM 3064 N N . GLU A 1 397 ? -18.969 21.141 1.197 1 88.19 397 GLU A N 1
ATOM 3065 C CA . GLU A 1 397 ? -19.094 21.797 -0.106 1 88.19 397 GLU A CA 1
ATOM 3066 C C . GLU A 1 397 ? -18.141 22.969 -0.228 1 88.19 397 GLU A C 1
ATOM 3068 O O . GLU A 1 397 ? -17.953 23.734 0.722 1 88.19 397 GLU A O 1
ATOM 3073 N N . ARG A 1 398 ? -17.547 23.094 -1.309 1 84.25 398 ARG A N 1
ATOM 3074 C CA . ARG A 1 398 ? -16.531 24.094 -1.559 1 84.25 398 ARG A CA 1
ATOM 3075 C C . ARG A 1 398 ? -17.062 25.5 -1.253 1 84.25 398 ARG A C 1
ATOM 3077 O O . ARG A 1 398 ? -16.344 26.328 -0.672 1 84.25 398 ARG A O 1
ATOM 3084 N N . ALA A 1 399 ? -18.328 25.703 -1.607 1 85.12 399 ALA A N 1
ATOM 3085 C CA . ALA A 1 399 ? -18.938 27.031 -1.469 1 85.12 399 ALA A CA 1
ATOM 3086 C C . ALA A 1 399 ? -19.031 27.438 -0.001 1 85.12 399 ALA A C 1
ATOM 3088 O O . ALA A 1 399 ? -19.109 28.625 0.316 1 85.12 399 ALA A O 1
ATOM 3089 N N . GLU A 1 400 ? -18.922 26.469 0.871 1 89.38 400 GLU A N 1
ATOM 3090 C CA . GLU A 1 400 ? -19.109 26.734 2.295 1 89.38 400 GLU A CA 1
ATOM 3091 C C . GLU A 1 400 ? -17.766 26.797 3.021 1 89.38 400 GLU A C 1
ATOM 3093 O O . GLU A 1 400 ? -17.703 27.141 4.203 1 89.38 400 GLU A O 1
ATOM 3098 N N . ARG A 1 401 ? -16.719 26.5 2.357 1 93 401 ARG A N 1
ATOM 3099 C CA . ARG A 1 401 ? -15.391 26.453 2.975 1 93 401 ARG A CA 1
ATOM 3100 C C . ARG A 1 401 ? -14.781 27.844 3.088 1 93 401 ARG A C 1
ATOM 3102 O O . ARG A 1 401 ? -14.914 28.656 2.174 1 93 401 ARG A O 1
ATOM 3109 N N . PRO A 1 402 ? -14.133 28.094 4.227 1 94.75 402 PRO A N 1
ATOM 3110 C CA . PRO A 1 402 ? -13.367 29.344 4.266 1 94.75 402 PRO A CA 1
ATOM 3111 C C . PRO A 1 402 ? -12.32 29.422 3.152 1 94.75 402 PRO A C 1
ATOM 3113 O O . PRO A 1 402 ? -11.688 28.422 2.814 1 94.75 402 PRO A O 1
ATOM 3116 N N . ASN A 1 403 ? -12.164 30.625 2.607 1 95.69 403 ASN A N 1
ATOM 3117 C CA . ASN A 1 403 ? -11.25 30.781 1.483 1 95.69 403 ASN A CA 1
ATOM 3118 C C . ASN A 1 403 ? -10.258 31.922 1.714 1 95.69 403 ASN A C 1
ATOM 3120 O O . ASN A 1 403 ? -9.82 32.562 0.762 1 95.69 403 ASN A O 1
ATOM 3124 N N . HIS A 1 404 ? -9.969 32.219 2.973 1 96.88 404 HIS A N 1
ATOM 3125 C CA . HIS A 1 404 ? -9.047 33.281 3.273 1 96.88 404 HIS A CA 1
ATOM 3126 C C . HIS A 1 404 ? -7.898 32.812 4.164 1 96.88 404 HIS A C 1
ATOM 3128 O O . HIS A 1 404 ? -7.32 33.594 4.914 1 96.88 404 HIS A O 1
ATOM 3134 N N . GLN A 1 405 ? -7.652 31.531 4.152 1 97.5 405 GLN A N 1
ATOM 3135 C CA . GLN A 1 405 ? -6.562 30.953 4.934 1 97.5 405 GLN A CA 1
ATOM 3136 C C . GLN A 1 405 ? -5.59 30.188 4.039 1 97.5 405 GLN A C 1
ATOM 3138 O O . GLN A 1 405 ? -5.945 29.781 2.934 1 97.5 405 GLN A O 1
ATOM 3143 N N . MET A 1 406 ? -4.383 30.047 4.488 1 97.5 406 MET A N 1
ATOM 3144 C CA . MET A 1 406 ? -3.369 29.297 3.752 1 97.5 406 MET A CA 1
ATOM 3145 C C . MET A 1 406 ? -2.438 28.562 4.707 1 97.5 406 MET A C 1
ATOM 3147 O O . MET A 1 406 ? -2.23 29 5.84 1 97.5 406 MET A O 1
ATOM 3151 N N . ARG A 1 407 ? -1.913 27.453 4.297 1 97.62 407 ARG A N 1
ATOM 3152 C CA . ARG A 1 407 ? -0.863 26.719 5 1 97.62 407 ARG A CA 1
ATOM 3153 C C . ARG A 1 407 ? 0.505 27 4.391 1 97.62 407 ARG A C 1
ATOM 3155 O O . ARG A 1 407 ? 0.687 26.891 3.178 1 97.62 407 ARG A O 1
ATOM 3162 N N . LEU A 1 408 ? 1.407 27.344 5.1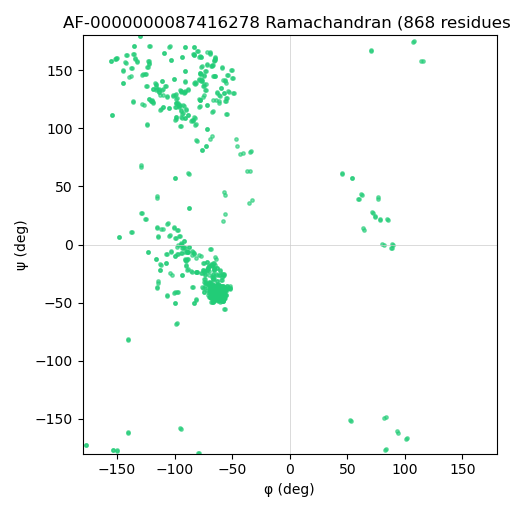99 1 97.81 408 LEU A N 1
ATOM 3163 C CA . LEU A 1 408 ? 2.787 27.609 4.805 1 97.81 408 LEU A CA 1
ATOM 3164 C C . LEU A 1 408 ? 3.734 26.594 5.441 1 97.81 408 LEU A C 1
ATOM 3166 O O . LEU A 1 408 ? 3.662 26.344 6.645 1 97.81 408 LEU A O 1
ATOM 3170 N N . SER A 1 409 ? 4.621 26.062 4.656 1 96.88 409 SER A N 1
ATOM 3171 C CA . SER A 1 409 ? 5.543 25.047 5.156 1 96.88 409 SER A CA 1
ATOM 3172 C C . SER A 1 409 ? 6.957 25.609 5.285 1 96.88 409 SER A C 1
ATOM 3174 O O . SER A 1 409 ? 7.422 26.344 4.414 1 96.88 409 SER A O 1
ATOM 3176 N N . TYR A 1 410 ? 7.625 25.328 6.355 1 96.81 410 TYR A N 1
ATOM 3177 C CA . TYR A 1 410 ? 9.039 25.656 6.512 1 96.81 410 TYR A CA 1
ATOM 3178 C C . TYR A 1 410 ? 9.898 24.391 6.398 1 96.81 410 TYR A C 1
ATOM 3180 O O . TYR A 1 410 ? 11.055 24.391 6.824 1 96.81 410 TYR A O 1
ATOM 3188 N N . GLY A 1 411 ? 9.359 23.359 5.848 1 93.62 411 GLY A N 1
ATOM 3189 C CA . GLY A 1 411 ? 10.039 22.062 5.785 1 93.62 411 GLY A CA 1
ATOM 3190 C C . GLY A 1 411 ? 11.125 22.016 4.73 1 93.62 411 GLY A C 1
ATOM 3191 O O . GLY A 1 411 ? 12.203 21.469 4.969 1 93.62 411 GLY A O 1
ATOM 3192 N N . VAL A 1 412 ? 10.938 22.656 3.586 1 90.56 412 VAL A N 1
ATOM 3193 C CA . VAL A 1 412 ? 11.789 22.422 2.424 1 90.56 412 VAL A CA 1
ATOM 3194 C C . VAL A 1 412 ? 12.836 23.531 2.312 1 90.56 412 VAL A C 1
ATOM 3196 O O . VAL A 1 412 ? 14.031 23.25 2.209 1 90.56 412 VAL A O 1
ATOM 3199 N N . GLN A 1 413 ? 12.398 24.781 2.371 1 93.88 413 GLN A N 1
ATOM 3200 C CA . GLN A 1 413 ? 13.273 25.938 2.129 1 93.88 413 GLN A CA 1
ATOM 3201 C C . GLN A 1 413 ? 14.227 26.156 3.301 1 93.88 413 GLN A C 1
ATOM 3203 O O . GLN A 1 413 ? 13.883 25.859 4.449 1 93.88 413 GLN A O 1
ATOM 3208 N N . ASP A 1 414 ? 15.336 26.656 3.018 1 95.12 414 ASP A N 1
ATOM 3209 C CA . ASP A 1 414 ? 16.203 27.141 4.086 1 95.12 414 ASP A CA 1
ATOM 3210 C C . ASP A 1 414 ? 15.766 28.516 4.562 1 95.12 414 ASP A C 1
ATOM 3212 O O . ASP A 1 414 ? 14.773 29.062 4.082 1 95.12 414 ASP A O 1
ATOM 3216 N N . ALA A 1 415 ? 16.484 29.047 5.504 1 96.81 415 ALA A N 1
ATOM 3217 C CA . ALA A 1 415 ? 16.078 30.312 6.125 1 96.81 415 ALA A CA 1
ATOM 3218 C C . ALA A 1 415 ? 16 31.438 5.094 1 96.81 415 ALA A C 1
ATOM 3220 O O . ALA A 1 415 ? 15.086 32.25 5.137 1 96.81 415 ALA A O 1
ATOM 3221 N N . ALA A 1 416 ? 16.953 31.453 4.195 1 97.5 416 ALA A N 1
ATOM 3222 C CA . ALA A 1 416 ? 16.969 32.5 3.16 1 97.5 416 ALA A CA 1
ATOM 3223 C C . ALA A 1 416 ? 15.773 32.344 2.223 1 97.5 416 ALA A C 1
ATOM 3225 O O . ALA A 1 416 ? 15.141 33.312 1.846 1 97.5 416 ALA A O 1
ATOM 3226 N N . GLY A 1 417 ? 15.531 31.109 1.831 1 96.94 417 GLY A N 1
ATOM 3227 C CA . GLY A 1 417 ? 14.375 30.828 0.988 1 96.94 417 GLY A CA 1
ATOM 3228 C C . GLY A 1 417 ? 13.055 31.141 1.664 1 96.94 417 GLY A C 1
ATOM 3229 O O . GLY A 1 417 ? 12.117 31.625 1.021 1 96.94 417 GLY A O 1
ATOM 3230 N N . ILE A 1 418 ? 12.969 30.859 2.93 1 98.06 418 ILE A N 1
ATOM 3231 C CA . ILE A 1 418 ? 11.773 31.172 3.707 1 98.06 418 ILE A CA 1
ATOM 3232 C C . ILE A 1 418 ? 11.555 32.688 3.732 1 98.06 418 ILE A C 1
ATOM 3234 O O . ILE A 1 418 ? 10.445 33.156 3.459 1 98.06 418 ILE A O 1
ATOM 3238 N N . ASP A 1 419 ? 12.586 33.344 4.012 1 98.56 419 ASP A N 1
ATOM 3239 C CA . ASP A 1 419 ? 12.492 34.812 4.082 1 98.56 419 ASP A CA 1
ATOM 3240 C C . ASP A 1 419 ? 12.039 35.406 2.748 1 98.56 419 ASP A C 1
ATOM 3242 O O . ASP A 1 419 ? 11.094 36.188 2.699 1 98.56 419 ASP A O 1
ATOM 3246 N N . LEU A 1 420 ? 12.672 34.969 1.662 1 98.38 420 LEU A N 1
ATOM 3247 C CA . LEU A 1 420 ? 12.344 35.438 0.331 1 98.38 420 LEU A CA 1
ATOM 3248 C C . LEU A 1 420 ? 10.922 35.062 -0.06 1 98.38 420 LEU A C 1
ATOM 3250 O O . LEU A 1 420 ? 10.188 35.844 -0.632 1 98.38 420 LEU A O 1
ATOM 3254 N N . GLY A 1 421 ? 10.578 33.844 0.206 1 98.25 421 GLY A N 1
ATOM 3255 C CA . GLY A 1 421 ? 9.234 33.375 -0.091 1 98.25 421 GLY A CA 1
ATOM 3256 C C . GLY A 1 421 ? 8.164 34.188 0.64 1 98.25 421 GLY A C 1
ATOM 3257 O O . GLY A 1 421 ? 7.148 34.562 0.049 1 98.25 421 GLY A O 1
ATOM 3258 N N . MET A 1 422 ? 8.422 34.438 1.861 1 98.62 422 MET A N 1
ATOM 3259 C CA . MET A 1 422 ? 7.48 35.188 2.67 1 98.62 422 MET A CA 1
ATOM 3260 C C . MET A 1 422 ? 7.391 36.656 2.188 1 98.62 422 MET A C 1
ATOM 3262 O O . MET A 1 422 ? 6.312 37.25 2.176 1 98.62 422 MET A O 1
ATOM 3266 N N . GLN A 1 423 ? 8.508 37.188 1.824 1 98.62 423 GLN A N 1
ATOM 3267 C CA . GLN A 1 423 ? 8.531 38.531 1.261 1 98.62 423 GLN A CA 1
ATOM 3268 C C . GLN A 1 423 ? 7.695 38.625 -0.012 1 98.62 423 GLN A C 1
ATOM 3270 O O . GLN A 1 423 ? 6.887 39.531 -0.173 1 98.62 423 GLN A O 1
ATOM 3275 N N . ARG A 1 424 ? 7.891 37.688 -0.837 1 98.31 424 ARG A N 1
ATOM 3276 C CA . ARG A 1 424 ? 7.156 37.625 -2.096 1 98.31 424 ARG A CA 1
ATOM 3277 C C . ARG A 1 424 ? 5.664 37.438 -1.852 1 98.31 424 ARG A C 1
ATOM 3279 O O . ARG A 1 424 ? 4.832 38.062 -2.523 1 98.31 424 ARG A O 1
ATOM 3286 N N . LEU A 1 425 ? 5.375 36.562 -0.936 1 98.38 425 LEU A N 1
ATOM 3287 C CA . LEU A 1 425 ? 3.977 36.281 -0.625 1 98.38 425 LEU A CA 1
ATOM 3288 C C . LEU A 1 425 ? 3.283 37.531 -0.064 1 98.38 425 LEU A C 1
ATOM 3290 O O . LEU A 1 425 ? 2.139 37.812 -0.419 1 98.38 425 LEU A O 1
ATOM 3294 N N . ALA A 1 426 ? 3.982 38.25 0.786 1 98.25 426 ALA A N 1
ATOM 3295 C CA . ALA A 1 426 ? 3.43 39.469 1.344 1 98.25 426 ALA A CA 1
ATOM 3296 C C . ALA A 1 426 ? 3.17 40.5 0.248 1 98.25 426 ALA A C 1
ATOM 3298 O O . ALA A 1 426 ? 2.17 41.219 0.29 1 98.25 426 ALA A O 1
ATOM 3299 N N . ALA A 1 427 ? 4.07 40.594 -0.678 1 97.81 427 ALA A N 1
ATOM 3300 C CA . ALA A 1 427 ? 3.887 41.5 -1.808 1 97.81 427 ALA A CA 1
ATOM 3301 C C . ALA A 1 427 ? 2.637 41.125 -2.605 1 97.81 427 ALA A C 1
ATOM 3303 O O . ALA A 1 427 ? 1.885 42.031 -3.027 1 97.81 427 ALA A O 1
ATOM 3304 N N . ALA A 1 428 ? 2.438 39.875 -2.824 1 97.5 428 ALA A N 1
ATOM 3305 C CA . ALA A 1 428 ? 1.244 39.406 -3.525 1 97.5 428 ALA A CA 1
ATOM 3306 C C . ALA A 1 428 ? -0.022 39.781 -2.76 1 97.5 428 ALA A C 1
ATOM 3308 O O . ALA A 1 428 ? -1.003 40.25 -3.352 1 97.5 428 ALA A O 1
ATOM 3309 N N . VAL A 1 429 ? -0.012 39.562 -1.465 1 97.5 429 VAL A N 1
ATOM 3310 C CA . VAL A 1 429 ? -1.16 39.875 -0.617 1 97.5 429 VAL A CA 1
ATOM 3311 C C . VAL A 1 429 ? -1.474 41.375 -0.685 1 97.5 429 VAL A C 1
ATOM 3313 O O . VAL A 1 429 ? -2.631 41.75 -0.857 1 97.5 429 VAL A O 1
ATOM 3316 N N . LYS A 1 430 ? -0.469 42.188 -0.617 1 96.06 430 LYS A N 1
ATOM 3317 C CA . LYS A 1 430 ? -0.643 43.625 -0.66 1 96.06 430 LYS A CA 1
ATOM 3318 C C . LYS A 1 430 ? -1.197 44.094 -2.01 1 96.06 430 LYS A C 1
ATOM 3320 O O . LYS A 1 430 ? -2.039 45 -2.074 1 96.06 430 LYS A O 1
ATOM 3325 N N . SER A 1 431 ? -0.703 43.438 -2.98 1 94.5 431 SER A N 1
ATOM 3326 C CA . SER A 1 431 ? -1.169 43.781 -4.32 1 94.5 431 SER A CA 1
ATOM 3327 C C . SER A 1 431 ? -2.662 43.5 -4.473 1 94.5 431 SER A C 1
ATOM 3329 O O . SER A 1 431 ? -3.387 44.281 -5.07 1 94.5 431 SER A O 1
ATOM 3331 N N . VAL A 1 432 ? -3.119 42.375 -3.967 1 93.5 432 VAL A N 1
ATOM 3332 C CA . VAL A 1 432 ? -4.516 42 -4.109 1 93.5 432 VAL A CA 1
ATOM 3333 C C . VAL A 1 432 ? -5.395 42.844 -3.199 1 93.5 432 VAL A C 1
ATOM 3335 O O . VAL A 1 432 ? -6.52 43.188 -3.561 1 93.5 432 VAL A O 1
ATOM 3338 N N . LEU A 1 433 ? -4.918 43.188 -2.021 1 90.81 433 LEU A N 1
ATOM 3339 C CA . LEU A 1 433 ? -5.68 44 -1.082 1 90.81 433 LEU A CA 1
ATOM 3340 C C . LEU A 1 433 ? -5.805 45.438 -1.587 1 90.81 433 LEU A C 1
ATOM 3342 O O . LEU A 1 433 ? -6.781 46.125 -1.284 1 90.81 433 LEU A O 1
ATOM 3346 N N . ALA A 1 434 ? -4.836 45.906 -2.264 1 84.12 434 ALA A N 1
ATOM 3347 C CA . ALA A 1 434 ? -4.871 47.281 -2.812 1 84.12 434 ALA A CA 1
ATOM 3348 C C . ALA A 1 434 ? -5.891 47.375 -3.945 1 84.12 434 ALA A C 1
ATOM 3350 O O . ALA A 1 434 ? -6.379 48.469 -4.25 1 84.12 434 ALA A O 1
ATOM 3351 N N . GLU A 1 435 ? -6.105 46.312 -4.52 1 72.06 435 GLU A N 1
ATOM 3352 C CA . GLU A 1 435 ? -7.059 46.312 -5.629 1 72.06 435 GLU A CA 1
ATOM 3353 C C . GLU A 1 435 ? -8.492 46.25 -5.121 1 72.06 435 GLU A C 1
ATOM 3355 O O . GLU A 1 435 ? -9.43 46.531 -5.859 1 72.06 435 GLU A O 1
ATOM 3360 N N . VAL A 1 436 ? -8.719 46 -3.941 1 64.25 436 VAL A N 1
ATOM 3361 C CA . VAL A 1 436 ? -10.07 45.938 -3.393 1 64.25 436 VAL A CA 1
ATOM 3362 C C . VAL A 1 436 ? -10.406 47.25 -2.688 1 64.25 436 VAL A C 1
ATOM 3364 O O . VAL A 1 436 ? -9.531 47.875 -2.098 1 64.25 436 VAL A O 1
ATOM 3367 N N . MET B 1 1 ? -35.688 -12.672 45.438 1 22.98 1 MET B N 1
ATOM 3368 C CA . MET B 1 1 ? -34.906 -13.164 44.312 1 22.98 1 MET B CA 1
ATOM 3369 C C . MET B 1 1 ? -34.281 -12.008 43.531 1 22.98 1 MET B C 1
ATOM 3371 O O . MET B 1 1 ? -34.969 -11.305 42.781 1 22.98 1 MET B O 1
ATOM 3375 N N . SER B 1 2 ? -33.281 -11.359 44.031 1 24.91 2 SER B N 1
ATOM 3376 C CA . SER B 1 2 ? -32.625 -10.117 43.656 1 24.91 2 SER B CA 1
ATOM 3377 C C . SER B 1 2 ? -31.906 -10.273 42.344 1 24.91 2 SER B C 1
ATOM 3379 O O . SER B 1 2 ? -31.062 -11.164 42.156 1 24.91 2 SER B O 1
ATOM 3381 N N . THR B 1 3 ? -32.594 -9.914 41.219 1 29.3 3 THR B N 1
ATOM 3382 C CA . THR B 1 3 ? -32.062 -9.938 39.844 1 29.3 3 THR B CA 1
ATOM 3383 C C . THR B 1 3 ? -30.672 -9.281 39.812 1 29.3 3 THR B C 1
ATOM 3385 O O . THR B 1 3 ? -30.516 -8.125 40.188 1 29.3 3 THR B O 1
ATOM 3388 N N . GLN B 1 4 ? -29.672 -10.086 40 1 27.78 4 GLN B N 1
ATOM 3389 C CA . GLN B 1 4 ? -28.281 -9.664 39.844 1 27.78 4 GLN B CA 1
ATOM 3390 C C . GLN B 1 4 ? -28.125 -8.797 38.594 1 27.78 4 GLN B C 1
ATOM 3392 O O . GLN B 1 4 ? -28.422 -9.234 37.469 1 27.78 4 GLN B O 1
ATOM 3397 N N . GLN B 1 5 ? -28.516 -7.598 38.719 1 31.86 5 GLN B N 1
ATOM 3398 C CA . GLN B 1 5 ? -28.203 -6.633 37.688 1 31.86 5 GLN B CA 1
ATOM 3399 C C . GLN B 1 5 ? -26.844 -6.898 37.062 1 31.86 5 GLN B C 1
ATOM 3401 O O . GLN B 1 5 ? -25.812 -6.746 37.719 1 31.86 5 GLN B O 1
ATOM 3406 N N . GLU B 1 6 ? -26.656 -8.094 36.375 1 32.97 6 GLU B N 1
ATOM 3407 C CA . GLU B 1 6 ? -25.422 -8.391 35.656 1 32.97 6 GLU B CA 1
ATOM 3408 C C . GLU B 1 6 ? -24.828 -7.137 35.031 1 32.97 6 GLU B C 1
ATOM 3410 O O . GLU B 1 6 ? -25.5 -6.453 34.25 1 32.97 6 GLU B O 1
ATOM 3415 N N . ASN B 1 7 ? -24.188 -6.312 35.625 1 36.28 7 ASN B N 1
ATOM 3416 C CA . ASN B 1 7 ? -23.344 -5.176 35.25 1 36.28 7 ASN B CA 1
ATOM 3417 C C . ASN B 1 7 ? -22.609 -5.43 33.938 1 36.28 7 ASN B C 1
ATOM 3419 O O . ASN B 1 7 ? -21.5 -5.961 33.938 1 36.28 7 ASN B O 1
ATOM 3423 N N . THR B 1 8 ? -22.984 -6.027 32.812 1 43 8 THR B N 1
ATOM 3424 C CA . THR B 1 8 ? -22.562 -6.543 31.531 1 43 8 THR B CA 1
ATOM 3425 C C . THR B 1 8 ? -21.859 -5.461 30.719 1 43 8 THR B C 1
ATOM 3427 O O . THR B 1 8 ? -22.484 -4.77 29.922 1 43 8 THR B O 1
ATOM 3430 N N . ASN B 1 9 ? -20.984 -4.59 31.172 1 48 9 ASN B N 1
ATOM 3431 C CA . ASN B 1 9 ? -20.234 -3.418 30.734 1 48 9 ASN B CA 1
ATOM 3432 C C . ASN B 1 9 ? -19.375 -3.727 29.516 1 48 9 ASN B C 1
ATOM 3434 O O . ASN B 1 9 ? -18.297 -3.156 29.344 1 48 9 ASN B O 1
ATOM 3438 N N . ALA B 1 10 ? -19.594 -4.711 28.75 1 61.59 10 ALA B N 1
ATOM 3439 C CA . ALA B 1 10 ? -18.781 -4.91 27.547 1 61.59 10 ALA B CA 1
ATOM 3440 C C . ALA B 1 10 ? -19.016 -3.789 26.531 1 61.59 10 ALA B C 1
ATOM 3442 O O . ALA B 1 10 ? -20.156 -3.422 26.25 1 61.59 10 ALA B O 1
ATOM 3443 N N . PRO B 1 11 ? -17.828 -3.119 26.141 1 71.69 11 PRO B N 1
ATOM 3444 C CA . PRO B 1 11 ? -18.016 -2.1 25.109 1 71.69 11 PRO B CA 1
ATOM 3445 C C . PRO B 1 11 ? -18.828 -2.611 23.906 1 71.69 11 PRO B C 1
ATOM 3447 O O . PRO B 1 11 ? -18.875 -3.818 23.656 1 71.69 11 PRO B O 1
ATOM 3450 N N . PRO B 1 12 ? -19.656 -1.734 23.344 1 82.75 12 PRO B N 1
ATOM 3451 C CA . PRO B 1 12 ? -20.406 -2.137 22.141 1 82.75 12 PRO B CA 1
ATOM 3452 C C . PRO B 1 12 ? -19.5 -2.736 21.062 1 82.75 12 PRO B C 1
ATOM 3454 O O . PRO B 1 12 ? -18.297 -2.471 21.047 1 82.75 12 PRO B O 1
ATOM 3457 N N . PRO B 1 13 ? -20.094 -3.586 20.344 1 82.94 13 PRO B N 1
ATOM 3458 C CA . PRO B 1 13 ? -19.297 -4.273 19.328 1 82.94 13 PRO B CA 1
ATOM 3459 C C . PRO B 1 13 ? -18.844 -3.34 18.203 1 82.94 13 PRO B C 1
ATOM 3461 O O . PRO B 1 13 ? -19.438 -2.277 18 1 82.94 13 PRO B O 1
ATOM 3464 N N . SER B 1 14 ? -17.781 -3.711 17.641 1 86.69 14 SER B N 1
ATOM 3465 C CA . SER B 1 14 ? -17.359 -3.043 16.406 1 86.69 14 SER B CA 1
ATOM 3466 C C . SER B 1 14 ? -18.219 -3.479 15.219 1 86.69 14 SER B C 1
ATOM 3468 O O . SER B 1 14 ? -18.547 -4.656 15.094 1 86.69 14 SER B O 1
ATOM 3470 N N . ARG B 1 15 ? -18.734 -2.562 14.508 1 89.5 15 ARG B N 1
ATOM 3471 C CA . ARG B 1 15 ? -19.391 -2.869 13.242 1 89.5 15 ARG B CA 1
ATOM 3472 C C . ARG B 1 15 ? -18.469 -2.588 12.062 1 89.5 15 ARG B C 1
ATOM 3474 O O . ARG B 1 15 ? -18.219 -1.43 11.711 1 89.5 15 ARG B O 1
ATOM 3481 N N . LEU B 1 16 ? -18 -3.658 11.477 1 93.38 16 LEU B N 1
ATOM 3482 C CA . LEU B 1 16 ? -17.047 -3.561 10.367 1 93.38 16 LEU B CA 1
ATOM 3483 C C . LEU B 1 16 ? -17.781 -3.318 9.047 1 93.38 16 LEU B C 1
ATOM 3485 O O . LEU B 1 16 ? -19 -3.48 8.969 1 93.38 16 LEU B O 1
ATOM 3489 N N . SER B 1 17 ? -17.125 -2.891 8.078 1 94.69 17 SER B N 1
ATOM 3490 C CA . SER B 1 17 ? -17.656 -2.559 6.762 1 94.69 17 SER B CA 1
ATOM 3491 C C . SER B 1 17 ? -18.094 -3.814 6.012 1 94.69 17 SER B C 1
ATOM 3493 O O . SER B 1 17 ? -17.719 -4.926 6.379 1 94.69 17 SER B O 1
ATOM 3495 N N . LEU B 1 18 ? -18.859 -3.59 4.926 1 92.75 18 LEU B N 1
ATOM 3496 C CA . LEU B 1 18 ? -19.25 -4.668 4.027 1 92.75 18 LEU B CA 1
ATOM 3497 C C . LEU B 1 18 ? -18.031 -5.301 3.375 1 92.75 18 LEU B C 1
ATOM 3499 O O . LEU B 1 18 ? -17.984 -6.516 3.174 1 92.75 18 LEU B O 1
ATOM 3503 N N . ARG B 1 19 ? -17.078 -4.508 3.082 1 91 19 ARG B N 1
ATOM 3504 C CA . ARG B 1 19 ? -15.859 -5.016 2.482 1 91 19 ARG B CA 1
ATOM 3505 C C . ARG B 1 19 ? -15.227 -6.09 3.361 1 91 19 ARG B C 1
ATOM 3507 O O . ARG B 1 19 ? -14.797 -7.133 2.863 1 91 19 ARG B O 1
ATOM 3514 N N . ARG B 1 20 ? -15.148 -5.812 4.633 1 87.69 20 ARG B N 1
ATOM 3515 C CA . ARG B 1 20 ? -14.602 -6.793 5.566 1 87.69 20 ARG B CA 1
ATOM 3516 C C . ARG B 1 20 ? -15.438 -8.07 5.574 1 87.69 20 ARG B C 1
ATOM 3518 O O . ARG B 1 20 ? -14.891 -9.172 5.594 1 87.69 20 ARG B O 1
ATOM 3525 N N . HIS B 1 21 ? -16.688 -7.906 5.492 1 86.81 21 HIS B N 1
ATOM 3526 C CA . HIS B 1 21 ? -17.578 -9.055 5.516 1 86.81 21 HIS B CA 1
ATOM 3527 C C . HIS B 1 21 ? -17.438 -9.891 4.246 1 86.81 21 HIS B C 1
ATOM 3529 O O . HIS B 1 21 ? -17.406 -11.117 4.309 1 86.81 21 HIS B O 1
ATOM 3535 N N . TRP B 1 22 ? -17.25 -9.203 3.17 1 85.12 22 TRP B N 1
ATOM 3536 C CA . TRP B 1 22 ? -17.125 -9.898 1.895 1 85.12 22 TRP B CA 1
ATOM 3537 C C . TRP B 1 22 ? -15.789 -10.633 1.806 1 85.12 22 TRP B C 1
ATOM 3539 O O . TRP B 1 22 ? -15.719 -11.734 1.261 1 85.12 22 TRP B O 1
ATOM 3549 N N . GLY B 1 23 ? -14.797 -10.062 2.275 1 81.62 23 GLY B N 1
ATOM 3550 C CA . GLY B 1 23 ? -13.469 -10.641 2.193 1 81.62 23 GLY B CA 1
ATOM 3551 C C . GLY B 1 23 ? -13.297 -11.867 3.07 1 81.62 23 GLY B C 1
ATOM 3552 O O . GLY B 1 23 ? -12.625 -12.828 2.684 1 81.62 23 GLY B O 1
ATOM 3553 N N . GLY B 1 24 ? -13.953 -11.883 4.191 1 74.5 24 GLY B N 1
ATOM 3554 C CA . GLY B 1 24 ? -13.883 -13.008 5.113 1 74.5 24 GLY B CA 1
ATOM 3555 C C . GLY B 1 24 ? -12.461 -13.383 5.48 1 74.5 24 GLY B C 1
ATOM 3556 O O . GLY B 1 24 ? -11.57 -12.531 5.484 1 74.5 24 GLY B O 1
ATOM 3557 N N . ASP B 1 25 ? -12.266 -14.68 5.801 1 72.25 25 ASP B N 1
ATOM 3558 C CA . ASP B 1 25 ? -10.945 -15.203 6.148 1 72.25 25 ASP B CA 1
ATOM 3559 C C . ASP B 1 25 ? -10.133 -15.531 4.895 1 72.25 25 ASP B C 1
ATOM 3561 O O . ASP B 1 25 ? -10.68 -16.031 3.91 1 72.25 25 ASP B O 1
ATOM 3565 N N . GLN B 1 26 ? -8.914 -15.211 4.969 1 78 26 GLN B N 1
ATOM 3566 C CA . GLN B 1 26 ? -8.047 -15.406 3.816 1 78 26 GLN B CA 1
ATOM 3567 C C . GLN B 1 26 ? -7.32 -16.75 3.898 1 78 26 GLN B C 1
ATOM 3569 O O . GLN B 1 26 ? -6.793 -17.109 4.953 1 78 26 GLN B O 1
ATOM 3574 N N . PRO B 1 27 ? -7.359 -17.469 2.816 1 77.19 27 PRO B N 1
ATOM 3575 C CA . PRO B 1 27 ? -6.637 -18.75 2.793 1 77.19 27 PRO B CA 1
ATOM 3576 C C . PRO B 1 27 ? -5.18 -18.609 3.223 1 77.19 27 PRO B C 1
ATOM 3578 O O . PRO B 1 27 ? -4.66 -19.469 3.943 1 77.19 27 PRO B O 1
ATOM 3581 N N . ILE B 1 28 ? -4.598 -17.578 2.842 1 72.19 28 ILE B N 1
ATOM 3582 C CA . ILE B 1 28 ? -3.186 -17.359 3.143 1 72.19 28 ILE B CA 1
ATOM 3583 C C . ILE B 1 28 ? -2.992 -17.266 4.652 1 72.19 28 ILE B C 1
ATOM 3585 O O . ILE B 1 28 ? -1.992 -17.75 5.191 1 72.19 28 ILE B O 1
ATOM 3589 N N . SER B 1 29 ? -3.926 -16.562 5.277 1 71.19 29 SER B N 1
ATOM 3590 C CA . SER B 1 29 ? -3.854 -16.453 6.73 1 71.19 29 SER B CA 1
ATOM 3591 C C . SER B 1 29 ? -3.916 -17.828 7.391 1 71.19 29 SER B C 1
ATOM 3593 O O . SER B 1 29 ? -3.182 -18.094 8.344 1 71.19 29 SER B O 1
ATOM 3595 N N . PHE B 1 30 ? -4.684 -18.625 6.859 1 72.5 30 PHE B N 1
ATOM 3596 C CA . PHE B 1 30 ? -4.809 -19.984 7.379 1 72.5 30 PHE B CA 1
ATOM 3597 C C . PHE B 1 30 ? -3.518 -20.766 7.172 1 72.5 30 PHE B C 1
ATOM 3599 O O . PHE B 1 30 ? -3.035 -21.438 8.094 1 72.5 30 PHE B O 1
ATOM 3606 N N . LEU B 1 31 ? -2.99 -20.656 6.027 1 77.44 31 LEU B N 1
ATOM 3607 C CA . LEU B 1 31 ? -1.776 -21.406 5.711 1 77.44 31 LEU B CA 1
ATOM 3608 C C . LEU B 1 31 ? -0.61 -20.922 6.574 1 77.44 31 LEU B C 1
ATOM 3610 O O . LEU B 1 31 ? 0.197 -21.734 7.035 1 77.44 31 LEU B O 1
ATOM 3614 N N . MET B 1 32 ? -0.602 -19.688 6.742 1 70.94 32 MET B N 1
ATOM 3615 C CA . MET B 1 32 ? 0.435 -19.125 7.609 1 70.94 32 MET B CA 1
ATOM 3616 C C . MET B 1 32 ? 0.275 -19.625 9.039 1 70.94 32 MET B C 1
ATOM 3618 O O . MET B 1 32 ? 1.262 -19.953 9.703 1 70.94 32 MET B O 1
ATOM 3622 N N . GLN B 1 33 ? -0.946 -19.656 9.492 1 72.25 33 GLN B N 1
ATOM 3623 C CA . GLN B 1 33 ? -1.229 -20.188 10.82 1 72.25 33 GLN B CA 1
ATOM 3624 C C . GLN B 1 33 ? -0.793 -21.641 10.945 1 72.25 33 GLN B C 1
ATOM 3626 O O . GLN B 1 33 ? -0.239 -22.047 11.969 1 72.25 33 GLN B O 1
ATOM 3631 N N . GLN B 1 34 ? -1.015 -22.406 9.969 1 75.44 34 GLN B N 1
ATOM 3632 C CA . GLN B 1 34 ? -0.607 -23.812 9.961 1 75.44 34 GLN B CA 1
ATOM 3633 C C . GLN B 1 34 ? 0.913 -23.938 10.008 1 75.44 34 GLN B C 1
ATOM 3635 O O . GLN B 1 34 ? 1.444 -24.844 10.664 1 75.44 34 GLN B O 1
ATOM 3640 N N . GLY B 1 35 ? 1.532 -23.047 9.344 1 74.62 35 GLY B N 1
ATOM 3641 C CA . GLY B 1 35 ? 2.986 -23.031 9.375 1 74.62 35 GLY B CA 1
ATOM 3642 C C . GLY B 1 35 ? 3.545 -22.781 10.766 1 74.62 35 GLY B C 1
ATOM 3643 O O . GLY B 1 35 ? 4.512 -23.438 11.18 1 74.62 35 GLY B O 1
ATOM 3644 N N . VAL B 1 36 ? 2.877 -21.938 11.453 1 67.31 36 VAL B N 1
ATOM 3645 C CA . VAL B 1 36 ? 3.309 -21.594 12.805 1 67.31 36 VAL B CA 1
ATOM 3646 C C . VAL B 1 36 ? 2.982 -22.75 13.75 1 67.31 36 VAL B C 1
ATOM 3648 O O . VAL B 1 36 ? 3.797 -23.109 14.602 1 67.31 36 VAL B O 1
ATOM 3651 N N . ALA B 1 37 ? 1.85 -23.266 13.508 1 75.44 37 ALA B N 1
ATOM 3652 C CA . ALA B 1 37 ? 1.371 -24.312 14.398 1 75.44 37 ALA B CA 1
ATOM 3653 C C . ALA B 1 37 ? 2.145 -25.609 14.188 1 75.44 37 ALA B C 1
ATOM 3655 O O . ALA B 1 37 ? 2.203 -26.469 15.078 1 75.44 37 ALA B O 1
ATOM 3656 N N . ASN B 1 38 ? 2.746 -25.75 13.008 1 86.19 38 ASN B N 1
ATOM 3657 C CA . ASN B 1 38 ? 3.459 -26.969 12.633 1 86.19 38 ASN B CA 1
ATOM 3658 C C . ASN B 1 38 ? 4.863 -26.672 12.125 1 86.19 38 ASN B C 1
ATOM 3660 O O . ASN B 1 38 ? 5.184 -26.969 10.969 1 86.19 38 ASN B O 1
ATOM 3664 N N . PRO B 1 39 ? 5.707 -26.203 12.953 1 80.19 39 PRO B N 1
ATOM 3665 C CA . PRO B 1 39 ? 7.016 -25.703 12.531 1 80.19 39 PRO B CA 1
ATOM 3666 C C . PRO B 1 39 ? 7.926 -26.781 11.969 1 80.19 39 PRO B C 1
ATOM 3668 O O . PRO B 1 39 ? 8.867 -26.484 11.234 1 80.19 39 PRO B O 1
ATOM 3671 N N . ASP B 1 40 ? 7.625 -27.984 12.203 1 86.62 40 ASP B N 1
ATOM 3672 C CA . ASP B 1 40 ? 8.508 -29.078 11.781 1 86.62 40 ASP B CA 1
ATOM 3673 C C . ASP B 1 40 ? 8.031 -29.672 10.461 1 86.62 40 ASP B C 1
ATOM 3675 O O . ASP B 1 40 ? 8.703 -30.547 9.898 1 86.62 40 ASP B O 1
ATOM 3679 N N . CYS B 1 41 ? 6.98 -29.188 9.969 1 92.5 41 CYS B N 1
ATOM 3680 C CA . CYS B 1 41 ? 6.453 -29.688 8.703 1 92.5 41 CYS B CA 1
ATOM 3681 C C . CYS B 1 41 ? 7.285 -29.188 7.531 1 92.5 41 CYS B C 1
ATOM 3683 O O . CYS B 1 41 ? 7.715 -28.031 7.512 1 92.5 41 CYS B O 1
ATOM 3685 N N . ILE B 1 42 ? 7.547 -30.109 6.609 1 94.44 42 ILE B N 1
ATOM 3686 C CA . ILE B 1 42 ? 8.094 -29.688 5.324 1 94.44 42 ILE B CA 1
ATOM 3687 C C . ILE B 1 42 ? 7.012 -28.969 4.516 1 94.44 42 ILE B C 1
ATOM 3689 O O . ILE B 1 42 ? 5.961 -29.547 4.227 1 94.44 42 ILE B O 1
ATOM 3693 N N . SER B 1 43 ? 7.273 -27.75 4.191 1 93 43 SER B N 1
ATOM 3694 C CA . SER B 1 43 ? 6.266 -26.984 3.465 1 93 43 SER B CA 1
ATOM 3695 C C . SER B 1 43 ? 6.484 -27.078 1.958 1 93 43 SER B C 1
ATOM 3697 O O . SER B 1 43 ? 7.48 -26.578 1.437 1 93 43 SER B O 1
ATOM 3699 N N . LEU B 1 44 ? 5.574 -27.719 1.301 1 95.44 44 LEU B N 1
ATOM 3700 C CA . LEU B 1 44 ? 5.461 -27.641 -0.152 1 95.44 44 LEU B CA 1
ATOM 3701 C C . LEU B 1 44 ? 4.352 -26.672 -0.558 1 95.44 44 LEU B C 1
ATOM 3703 O O . LEU B 1 44 ? 3.867 -26.719 -1.69 1 95.44 44 LEU B O 1
ATOM 3707 N N . ALA B 1 45 ? 3.906 -25.859 0.446 1 89.31 45 ALA B N 1
ATOM 3708 C CA . ALA B 1 45 ? 2.764 -24.969 0.271 1 89.31 45 ALA B CA 1
ATOM 3709 C C . ALA B 1 45 ? 3.221 -23.531 -0.016 1 89.31 45 ALA B C 1
ATOM 3711 O O . ALA B 1 45 ? 2.658 -22.859 -0.879 1 89.31 45 ALA B O 1
ATOM 3712 N N . ALA B 1 46 ? 4.168 -23.125 0.635 1 68.12 46 ALA B N 1
ATOM 3713 C CA . ALA B 1 46 ? 4.547 -21.719 0.691 1 68.12 46 ALA B CA 1
ATOM 3714 C C . ALA B 1 46 ? 4.922 -21.188 -0.691 1 68.12 46 ALA B C 1
ATOM 3716 O O . ALA B 1 46 ? 5.695 -21.828 -1.412 1 68.12 46 ALA B O 1
ATOM 3717 N N . GLY B 1 47 ? 4.34 -20.156 -1.012 1 73.25 47 GLY B N 1
ATOM 3718 C CA . GLY B 1 47 ? 4.691 -19.484 -2.256 1 73.25 47 GLY B CA 1
ATOM 3719 C C . GLY B 1 47 ? 5.836 -18.5 -2.102 1 73.25 47 GLY B C 1
ATOM 3720 O O . GLY B 1 47 ? 5.871 -17.469 -2.775 1 73.25 47 GLY B O 1
ATOM 3721 N N . LEU B 1 48 ? 6.695 -18.797 -1.221 1 79.19 48 LEU B N 1
ATOM 3722 C CA . LEU B 1 48 ? 7.895 -17.984 -1.012 1 79.19 48 LEU B CA 1
ATOM 3723 C C . LEU B 1 48 ? 8.984 -18.375 -2.006 1 79.19 48 LEU B C 1
ATOM 3725 O O . LEU B 1 48 ? 8.883 -19.406 -2.678 1 79.19 48 LEU B O 1
ATOM 3729 N N . VAL B 1 49 ? 9.953 -17.516 -2.145 1 90 49 VAL B N 1
ATOM 3730 C CA . VAL B 1 49 ? 11.109 -17.797 -2.988 1 90 49 VAL B CA 1
ATOM 3731 C C . VAL B 1 49 ? 12.227 -18.406 -2.146 1 90 49 VAL B C 1
ATOM 3733 O O . VAL B 1 49 ? 12.18 -18.375 -0.915 1 90 49 VAL B O 1
ATOM 3736 N N . ASP B 1 50 ? 13.102 -19.016 -2.764 1 91.81 50 ASP B N 1
ATOM 3737 C CA . ASP B 1 50 ? 14.234 -19.641 -2.098 1 91.81 50 ASP B CA 1
ATOM 3738 C C . ASP B 1 50 ? 15.086 -18.609 -1.362 1 91.81 50 ASP B C 1
ATOM 3740 O O . ASP B 1 50 ? 15.633 -17.688 -1.983 1 91.81 50 ASP B O 1
ATOM 3744 N N . GLN B 1 51 ? 15.211 -18.812 -0.126 1 91.12 51 GLN B N 1
ATOM 3745 C CA . GLN B 1 51 ? 15.953 -17.844 0.684 1 91.12 51 GLN B CA 1
ATOM 3746 C C . GLN B 1 51 ? 17.406 -17.734 0.221 1 91.12 51 GLN B C 1
ATOM 3748 O O . GLN B 1 51 ? 17.969 -16.641 0.219 1 91.12 51 GLN B O 1
ATOM 3753 N N . GLY B 1 52 ? 17.984 -18.828 -0.107 1 93.06 52 GLY B N 1
ATOM 3754 C CA . GLY B 1 52 ? 19.375 -18.875 -0.509 1 93.06 52 GLY B CA 1
ATOM 3755 C C . GLY B 1 52 ? 19.641 -18.141 -1.816 1 93.06 52 GLY B C 1
ATOM 3756 O O . GLY B 1 52 ? 20.766 -17.734 -2.082 1 93.06 52 GLY B O 1
ATOM 3757 N N . SER B 1 53 ? 18.609 -17.984 -2.588 1 94.62 53 SER B N 1
ATOM 3758 C CA . SER B 1 53 ? 18.781 -17.406 -3.92 1 94.62 53 SER B CA 1
ATOM 3759 C C . SER B 1 53 ? 18.656 -15.883 -3.889 1 94.62 53 SER B C 1
ATOM 3761 O O . SER B 1 53 ? 18.891 -15.219 -4.895 1 94.62 53 SER B O 1
ATOM 3763 N N . LEU B 1 54 ? 18.312 -15.344 -2.75 1 97.25 54 LEU B N 1
ATOM 3764 C CA . LEU B 1 54 ? 18.031 -13.914 -2.691 1 97.25 54 LEU B CA 1
ATOM 3765 C C . LEU B 1 54 ? 19.297 -13.109 -2.953 1 97.25 54 LEU B C 1
ATOM 3767 O O . LEU B 1 54 ? 20.391 -13.484 -2.498 1 97.25 54 LEU B O 1
ATOM 3771 N N . PRO B 1 55 ? 19.234 -11.984 -3.592 1 98.06 55 PRO B N 1
ATOM 3772 C CA . PRO B 1 55 ? 20.359 -11.281 -4.195 1 98.06 55 PRO B CA 1
ATOM 3773 C C . PRO B 1 55 ? 21.062 -10.344 -3.217 1 98.06 55 PRO B C 1
ATOM 3775 O O . PRO B 1 55 ? 21.234 -9.156 -3.516 1 98.06 55 PRO B O 1
ATOM 3778 N N . ALA B 1 56 ? 21.594 -10.891 -2.154 1 97.56 56 ALA B N 1
ATOM 3779 C CA . ALA B 1 56 ? 22.266 -10.086 -1.135 1 97.56 56 ALA B CA 1
ATOM 3780 C C . ALA B 1 56 ? 23.484 -9.383 -1.704 1 97.56 56 ALA B C 1
ATOM 3782 O O . ALA B 1 56 ? 23.703 -8.195 -1.457 1 97.56 56 ALA B O 1
ATOM 3783 N N . SER B 1 57 ? 24.297 -10.07 -2.523 1 96.94 57 SER B N 1
ATOM 3784 C CA . SER B 1 57 ? 25.531 -9.5 -3.076 1 96.94 57 SER B CA 1
ATOM 3785 C C . SER B 1 57 ? 25.219 -8.391 -4.074 1 96.94 57 SER B C 1
ATOM 3787 O O . SER B 1 57 ? 25.891 -7.352 -4.078 1 96.94 57 SER B O 1
ATOM 3789 N N . GLU B 1 58 ? 24.266 -8.633 -4.984 1 97.81 58 GLU B N 1
ATOM 3790 C CA . GLU B 1 58 ? 23.844 -7.625 -5.961 1 97.81 58 GLU B CA 1
ATOM 3791 C C . GLU B 1 58 ? 23.328 -6.367 -5.273 1 97.81 58 GLU B C 1
ATOM 3793 O O . GLU B 1 58 ? 23.672 -5.25 -5.672 1 97.81 58 GLU B O 1
ATOM 3798 N N . VAL B 1 59 ? 22.531 -6.527 -4.199 1 98.38 59 VAL B N 1
ATOM 3799 C CA . VAL B 1 59 ? 21.953 -5.418 -3.449 1 98.38 59 VAL B CA 1
ATOM 3800 C C . VAL B 1 59 ? 23.062 -4.637 -2.738 1 98.38 59 VAL B C 1
ATOM 3802 O O . VAL B 1 59 ? 23.062 -3.404 -2.748 1 98.38 59 VAL B O 1
ATOM 3805 N N . GLN B 1 60 ? 23.953 -5.375 -2.146 1 97.62 60 GLN B N 1
ATOM 3806 C CA . GLN B 1 60 ? 25.078 -4.727 -1.481 1 97.62 60 GLN B CA 1
ATOM 3807 C C . GLN B 1 60 ? 25.875 -3.865 -2.457 1 97.62 60 GLN B C 1
ATOM 3809 O O . GLN B 1 60 ? 26.219 -2.721 -2.15 1 97.62 60 GLN B O 1
ATOM 3814 N N . ALA B 1 61 ? 26.203 -4.387 -3.625 1 97.44 61 ALA B N 1
ATOM 3815 C CA . ALA B 1 61 ? 26.969 -3.658 -4.641 1 97.44 61 ALA B CA 1
ATOM 3816 C C . ALA B 1 61 ? 26.219 -2.406 -5.086 1 97.44 61 ALA B C 1
ATOM 3818 O O . ALA B 1 61 ? 26.812 -1.329 -5.195 1 97.44 61 ALA B O 1
ATOM 3819 N N . ALA B 1 62 ? 24.938 -2.527 -5.344 1 98.06 62 ALA B N 1
ATOM 3820 C CA . ALA B 1 62 ? 24.125 -1.408 -5.801 1 98.06 62 ALA B CA 1
ATOM 3821 C C . ALA B 1 62 ? 24.031 -0.323 -4.73 1 98.06 62 ALA B C 1
ATOM 3823 O O . ALA B 1 62 ? 24.078 0.869 -5.043 1 98.06 62 ALA B O 1
ATOM 3824 N N . LEU B 1 63 ? 23.906 -0.737 -3.467 1 98.19 63 LEU B N 1
ATOM 3825 C CA . LEU B 1 63 ? 23.781 0.214 -2.365 1 98.19 63 LEU B CA 1
ATOM 3826 C C . LEU B 1 63 ? 25.094 0.97 -2.166 1 98.19 63 LEU B C 1
ATOM 3828 O O . LEU B 1 63 ? 25.094 2.158 -1.841 1 98.19 63 LEU B O 1
ATOM 3832 N N . GLN B 1 64 ? 26.172 0.273 -2.299 1 96.31 64 GLN B N 1
ATOM 3833 C CA . GLN B 1 64 ? 27.469 0.933 -2.188 1 96.31 64 GLN B CA 1
ATOM 3834 C C . GLN B 1 64 ? 27.594 2.066 -3.201 1 96.31 64 GLN B C 1
ATOM 3836 O O . GLN B 1 64 ? 28.062 3.156 -2.865 1 96.31 64 GLN B O 1
ATOM 3841 N N . GLU B 1 65 ? 27.172 1.792 -4.395 1 96.12 65 GLU B N 1
ATOM 3842 C CA . GLU B 1 65 ? 27.219 2.811 -5.438 1 96.12 65 GLU B CA 1
ATOM 3843 C C . GLU B 1 65 ? 26.25 3.949 -5.148 1 96.12 65 GLU B C 1
ATOM 3845 O O . GLU B 1 65 ? 26.594 5.121 -5.285 1 96.12 65 GLU B O 1
ATOM 3850 N N . MET B 1 66 ? 25.047 3.662 -4.75 1 96.12 66 MET B N 1
ATOM 3851 C CA . MET B 1 66 ? 23.984 4.633 -4.512 1 96.12 66 MET B CA 1
ATOM 3852 C C . MET B 1 66 ? 24.328 5.547 -3.344 1 96.12 66 MET B C 1
ATOM 3854 O O . MET B 1 66 ? 24.109 6.758 -3.406 1 96.12 66 MET B O 1
ATOM 3858 N N . LEU B 1 67 ? 24.891 4.984 -2.314 1 96 67 LEU B N 1
ATOM 3859 C CA . LEU B 1 67 ? 25.094 5.723 -1.073 1 96 67 LEU B CA 1
ATOM 3860 C C . LEU B 1 67 ? 26.438 6.449 -1.086 1 96 67 LEU B C 1
ATOM 3862 O O . LEU B 1 67 ? 26.703 7.297 -0.23 1 96 67 LEU B O 1
ATOM 3866 N N . ALA B 1 68 ? 27.312 6.102 -2.066 1 94.81 68 ALA B N 1
ATOM 3867 C CA . ALA B 1 68 ? 28.562 6.824 -2.223 1 94.81 68 ALA B CA 1
ATOM 3868 C C . ALA B 1 68 ? 28.328 8.266 -2.66 1 94.81 68 ALA B C 1
ATOM 3870 O O . ALA B 1 68 ? 29.156 9.141 -2.436 1 94.81 68 ALA B O 1
ATOM 3871 N N . ASP B 1 69 ? 27.203 8.484 -3.309 1 94.88 69 ASP B N 1
ATOM 3872 C CA . ASP B 1 69 ? 26.75 9.82 -3.713 1 94.88 69 ASP B CA 1
ATOM 3873 C C . ASP B 1 69 ? 25.719 10.367 -2.74 1 94.88 69 ASP B C 1
ATOM 3875 O O . ASP B 1 69 ? 24.547 9.977 -2.789 1 94.88 69 ASP B O 1
ATOM 3879 N N . ASP B 1 70 ? 26.141 11.344 -2.023 1 94.62 70 ASP B N 1
ATOM 3880 C CA . ASP B 1 70 ? 25.281 11.883 -0.976 1 94.62 70 ASP B CA 1
ATOM 3881 C C . ASP B 1 70 ? 23.984 12.445 -1.56 1 94.62 70 ASP B C 1
ATOM 3883 O O . ASP B 1 70 ? 22.922 12.336 -0.95 1 94.62 70 ASP B O 1
ATOM 3887 N N . HIS B 1 71 ? 24.094 13.031 -2.658 1 94.69 71 HIS B N 1
ATOM 3888 C CA . HIS B 1 71 ? 22.906 13.602 -3.301 1 94.69 71 HIS B CA 1
ATOM 3889 C C . HIS B 1 71 ? 21.922 12.508 -3.715 1 94.69 71 HIS B C 1
ATOM 3891 O O . HIS B 1 71 ? 20.719 12.648 -3.512 1 94.69 71 HIS B O 1
ATOM 3897 N N . LEU B 1 72 ? 22.438 11.461 -4.25 1 95.25 72 LEU B N 1
ATOM 3898 C CA . LEU B 1 72 ? 21.594 10.352 -4.656 1 95.25 72 LEU B CA 1
ATOM 3899 C C . LEU B 1 72 ? 20.984 9.656 -3.441 1 95.25 72 LEU B C 1
ATOM 3901 O O . LEU B 1 72 ? 19.812 9.273 -3.463 1 95.25 72 LEU B O 1
ATOM 3905 N N . ALA B 1 73 ? 21.828 9.508 -2.455 1 97.25 73 ALA B N 1
ATOM 3906 C CA . ALA B 1 73 ? 21.344 8.883 -1.224 1 97.25 73 ALA B CA 1
ATOM 3907 C C . ALA B 1 73 ? 20.172 9.656 -0.638 1 97.25 73 ALA B C 1
ATOM 3909 O O . ALA B 1 73 ? 19.141 9.062 -0.297 1 97.25 73 ALA B O 1
ATOM 3910 N N . LYS B 1 74 ? 20.281 10.938 -0.515 1 97.06 74 LYS B N 1
ATOM 3911 C CA . LYS B 1 74 ? 19.25 11.766 0.076 1 97.06 74 LYS B CA 1
ATOM 3912 C C . LYS B 1 74 ? 18.016 11.836 -0.827 1 97.06 74 LYS B C 1
ATOM 3914 O O . LYS B 1 74 ? 16.891 11.852 -0.343 1 97.06 74 LYS B O 1
ATOM 3919 N N . ARG B 1 75 ? 18.219 11.844 -2.135 1 95.94 75 ARG B N 1
ATOM 3920 C CA . ARG B 1 75 ? 17.094 11.789 -3.064 1 95.94 75 ARG B CA 1
ATOM 3921 C C . ARG B 1 75 ? 16.281 10.508 -2.887 1 95.94 75 ARG B C 1
ATOM 3923 O O . ARG B 1 75 ? 15.055 10.523 -2.955 1 95.94 75 ARG B O 1
ATOM 3930 N N . ALA B 1 76 ? 17 9.414 -2.688 1 97.88 76 ALA B N 1
ATOM 3931 C CA . ALA B 1 76 ? 16.344 8.117 -2.5 1 97.88 76 ALA B CA 1
ATOM 3932 C C . ALA B 1 76 ? 15.555 8.086 -1.198 1 97.88 76 ALA B C 1
ATOM 3934 O O . ALA B 1 76 ? 14.531 7.398 -1.104 1 97.88 76 ALA B O 1
ATOM 3935 N N . LEU B 1 77 ? 16 8.828 -0.21 1 98.06 77 LEU B N 1
ATOM 3936 C CA . LEU B 1 77 ? 15.398 8.812 1.118 1 98.06 77 LEU B CA 1
ATOM 3937 C C . LEU B 1 77 ? 14.25 9.812 1.211 1 98.06 77 LEU B C 1
ATOM 3939 O O . LEU B 1 77 ? 13.562 9.875 2.229 1 98.06 77 LEU B O 1
ATOM 3943 N N . GLN B 1 78 ? 13.953 10.594 0.166 1 95.81 78 GLN B N 1
ATOM 3944 C CA . GLN B 1 78 ? 12.859 11.547 0.091 1 95.81 78 GLN B CA 1
ATOM 3945 C C . GLN B 1 78 ? 11.602 10.898 -0.482 1 95.81 78 GLN B C 1
ATOM 3947 O O . GLN B 1 78 ? 11.648 9.773 -0.986 1 95.81 78 GLN B O 1
ATOM 3952 N N . TYR B 1 79 ? 10.484 11.617 -0.401 1 92.25 79 TYR B N 1
ATOM 3953 C CA . TYR B 1 79 ? 9.266 11.219 -1.09 1 92.25 79 TYR B CA 1
ATOM 3954 C C . TYR B 1 79 ? 9.508 11.039 -2.584 1 92.25 79 TYR B C 1
ATOM 3956 O O . TYR B 1 79 ? 10.273 11.797 -3.186 1 92.25 79 TYR B O 1
ATOM 3964 N N . GLY B 1 80 ? 8.93 10.031 -3.146 1 91.94 80 GLY B N 1
ATOM 3965 C CA . GLY B 1 80 ? 8.82 9.914 -4.59 1 91.94 80 GLY B CA 1
ATOM 3966 C C . GLY B 1 80 ? 7.508 10.438 -5.137 1 91.94 80 GLY B C 1
ATOM 3967 O O . GLY B 1 80 ? 6.891 11.32 -4.543 1 91.94 80 GLY B O 1
ATOM 3968 N N . THR B 1 81 ? 7.172 10.008 -6.285 1 90.69 81 THR B N 1
ATOM 3969 C CA . THR B 1 81 ? 5.891 10.336 -6.898 1 90.69 81 THR B CA 1
ATOM 3970 C C . THR B 1 81 ? 4.98 9.109 -6.934 1 90.69 81 THR B C 1
ATOM 3972 O O . THR B 1 81 ? 5.434 7.988 -6.715 1 90.69 81 THR B O 1
ATOM 3975 N N . THR B 1 82 ? 3.76 9.328 -7.164 1 91.56 82 THR B N 1
ATOM 3976 C CA . THR B 1 82 ? 2.801 8.227 -7.223 1 91.56 82 THR B CA 1
ATOM 3977 C C . THR B 1 82 ? 3.084 7.324 -8.422 1 91.56 82 THR B C 1
ATOM 3979 O O . THR B 1 82 ? 2.83 6.121 -8.375 1 91.56 82 THR B O 1
ATOM 3982 N N . HIS B 1 83 ? 3.674 7.891 -9.539 1 94.5 83 HIS B N 1
ATOM 3983 C CA . HIS B 1 83 ? 4.074 7.09 -10.688 1 94.5 83 HIS B CA 1
ATOM 3984 C C . HIS B 1 83 ? 5.277 6.211 -10.352 1 94.5 83 HIS B C 1
ATOM 3986 O O . HIS B 1 83 ? 5.398 5.098 -10.867 1 94.5 83 HIS B O 1
ATOM 3992 N N . GLY B 1 84 ? 6.117 6.785 -9.539 1 96.62 84 GLY B N 1
ATOM 3993 C CA . GLY B 1 84 ? 7.367 6.121 -9.203 1 96.62 84 GLY B CA 1
ATOM 3994 C C . GLY B 1 84 ? 8.578 6.77 -9.844 1 96.62 84 GLY B C 1
ATOM 3995 O O . GLY B 1 84 ? 8.445 7.738 -10.602 1 96.62 84 GLY B O 1
ATOM 3996 N N . ASN B 1 85 ? 9.75 6.324 -9.539 1 97.38 85 ASN B N 1
ATOM 3997 C CA . ASN B 1 85 ? 11.023 6.855 -9.992 1 97.38 85 ASN B CA 1
ATOM 3998 C C . ASN B 1 85 ? 11.102 6.902 -11.516 1 97.38 85 ASN B C 1
ATOM 4000 O O . ASN B 1 85 ? 10.969 5.871 -12.18 1 97.38 85 ASN B O 1
ATOM 4004 N N . ALA B 1 86 ? 11.352 8.062 -12.055 1 96.19 86 ALA B N 1
ATOM 4005 C CA . ALA B 1 86 ? 11.305 8.289 -13.5 1 96.19 86 ALA B CA 1
ATOM 4006 C C . ALA B 1 86 ? 12.375 7.469 -14.219 1 96.19 86 ALA B C 1
ATOM 4008 O O . ALA B 1 86 ? 12.117 6.898 -15.281 1 96.19 86 ALA B O 1
ATOM 4009 N N . GLU B 1 87 ? 13.539 7.449 -13.68 1 97.56 87 GLU B N 1
ATOM 4010 C CA . GLU B 1 87 ? 14.625 6.691 -14.297 1 97.56 87 GLU B CA 1
ATOM 4011 C C . GLU B 1 87 ? 14.289 5.203 -14.359 1 97.56 87 GLU B C 1
ATOM 4013 O O . GLU B 1 87 ? 14.484 4.562 -15.398 1 97.56 87 GLU B O 1
ATOM 4018 N N . LEU B 1 88 ? 13.766 4.691 -13.273 1 98.5 88 LEU B N 1
ATOM 4019 C CA . LEU B 1 88 ? 13.398 3.279 -13.242 1 98.5 88 LEU B CA 1
ATOM 4020 C C . LEU B 1 88 ? 12.273 2.99 -14.234 1 98.5 88 LEU B C 1
ATOM 4022 O O . LEU B 1 88 ? 12.305 1.972 -14.93 1 98.5 88 LEU B O 1
ATOM 4026 N N . ARG B 1 89 ? 11.258 3.82 -14.305 1 98.44 89 ARG B N 1
ATOM 4027 C CA . ARG B 1 89 ? 10.172 3.621 -15.258 1 98.44 89 ARG B CA 1
ATOM 4028 C C . ARG B 1 89 ? 10.703 3.561 -16.688 1 98.44 89 ARG B C 1
ATOM 4030 O O . ARG B 1 89 ? 10.258 2.74 -17.484 1 98.44 89 ARG B O 1
ATOM 4037 N N . GLY B 1 90 ? 11.688 4.43 -17 1 98.25 90 GLY B N 1
ATOM 4038 C CA . GLY B 1 90 ? 12.336 4.355 -18.297 1 98.25 90 GLY B CA 1
ATOM 4039 C C . GLY B 1 90 ? 13.07 3.049 -18.531 1 98.25 90 GLY B C 1
ATOM 4040 O O . GLY B 1 90 ? 12.961 2.445 -19.594 1 98.25 90 GLY B O 1
ATOM 4041 N N . GLN B 1 91 ? 13.812 2.625 -17.516 1 98.38 91 GLN B N 1
ATOM 4042 C CA . GLN B 1 91 ? 14.531 1.358 -17.594 1 98.38 91 GLN B CA 1
ATOM 4043 C C . GLN B 1 91 ? 13.57 0.189 -17.781 1 98.38 91 GLN B C 1
ATOM 4045 O O . GLN B 1 91 ? 13.875 -0.746 -18.531 1 98.38 91 GLN B O 1
ATOM 4050 N N . LEU B 1 92 ? 12.406 0.28 -17.172 1 98.5 92 LEU B N 1
ATOM 4051 C CA . LEU B 1 92 ? 11.43 -0.801 -17.25 1 98.5 92 LEU B CA 1
ATOM 4052 C C . LEU B 1 92 ? 10.766 -0.85 -18.625 1 98.5 92 LEU B C 1
ATOM 4054 O O . LEU B 1 92 ? 10.43 -1.929 -19.109 1 98.5 92 LEU B O 1
ATOM 4058 N N . LEU B 1 93 ? 10.594 0.264 -19.234 1 97.81 93 LEU B N 1
ATOM 4059 C CA . LEU B 1 93 ? 10.125 0.279 -20.625 1 97.81 93 LEU B CA 1
ATOM 4060 C C . LEU B 1 93 ? 11.125 -0.409 -21.547 1 97.81 93 LEU B C 1
ATOM 4062 O O . LEU B 1 93 ? 10.734 -1.172 -22.438 1 97.81 93 LEU B O 1
ATOM 4066 N N . GLY B 1 94 ? 12.383 -0.062 -21.344 1 97.94 94 GLY B N 1
ATOM 4067 C CA . GLY B 1 94 ? 13.414 -0.755 -22.094 1 97.94 94 GLY B CA 1
ATOM 4068 C C . GLY B 1 94 ? 13.422 -2.254 -21.859 1 97.94 94 GLY B C 1
ATOM 4069 O O . GLY B 1 94 ? 13.562 -3.035 -22.812 1 97.94 94 GLY B O 1
ATOM 4070 N N . HIS B 1 95 ? 13.281 -2.623 -20.625 1 98.06 95 HIS B N 1
ATOM 4071 C CA . HIS B 1 95 ? 13.227 -4.035 -20.25 1 98.06 95 HIS B CA 1
ATOM 4072 C C . HIS B 1 95 ? 12.055 -4.738 -20.922 1 98.06 95 HIS B C 1
ATOM 4074 O O . HIS B 1 95 ? 12.203 -5.844 -21.453 1 98.06 95 HIS B O 1
ATOM 4080 N N . LEU B 1 96 ? 10.867 -4.094 -20.891 1 98.25 96 LEU B N 1
ATOM 4081 C CA . LEU B 1 96 ? 9.688 -4.652 -21.547 1 98.25 96 LEU B CA 1
ATOM 4082 C C . LEU B 1 96 ? 9.906 -4.797 -23.047 1 98.25 96 LEU B C 1
ATOM 4084 O O . LEU B 1 96 ? 9.508 -5.801 -23.641 1 98.25 96 LEU B O 1
ATOM 4088 N N . ALA B 1 97 ? 10.5 -3.826 -23.641 1 98.31 97 ALA B N 1
ATOM 4089 C CA . ALA B 1 97 ? 10.797 -3.875 -25.062 1 98.31 97 ALA B CA 1
ATOM 4090 C C . ALA B 1 97 ? 11.664 -5.086 -25.406 1 98.31 97 ALA B C 1
ATOM 4092 O O . ALA B 1 97 ? 11.43 -5.77 -26.406 1 98.31 97 ALA B O 1
ATOM 4093 N N . ARG B 1 98 ? 12.664 -5.34 -24.578 1 97.75 98 ARG B N 1
ATOM 4094 C CA . ARG B 1 98 ? 13.531 -6.496 -24.781 1 97.75 98 ARG B CA 1
ATOM 4095 C C . ARG B 1 98 ? 12.742 -7.797 -24.656 1 97.75 98 ARG B C 1
ATOM 4097 O O . ARG B 1 98 ? 12.922 -8.719 -25.469 1 97.75 98 ARG B O 1
ATOM 4104 N N . LEU B 1 99 ? 11.875 -7.836 -23.656 1 97.56 99 LEU B N 1
ATOM 4105 C CA . LEU B 1 99 ? 11.07 -9.031 -23.453 1 97.56 99 LEU B CA 1
ATOM 4106 C C . LEU B 1 99 ? 10.148 -9.273 -24.656 1 97.56 99 LEU B C 1
ATOM 4108 O O . LEU B 1 99 ? 9.852 -10.422 -24.984 1 97.56 99 LEU B O 1
ATOM 4112 N N . GLU B 1 100 ? 9.688 -8.172 -25.234 1 97.75 100 GLU B N 1
ATOM 4113 C CA . GLU B 1 100 ? 8.758 -8.266 -26.359 1 97.75 100 GLU B CA 1
ATOM 4114 C C . GLU B 1 100 ? 9.508 -8.344 -27.688 1 97.75 100 GLU B C 1
ATOM 4116 O O . GLU B 1 100 ? 8.891 -8.492 -28.75 1 97.75 100 GLU B O 1
ATOM 4121 N N . HIS B 1 101 ? 10.805 -8.188 -27.688 1 97.5 101 HIS B N 1
ATOM 4122 C CA . HIS B 1 101 ? 11.664 -8.25 -28.875 1 97.5 101 HIS B CA 1
ATOM 4123 C C . HIS B 1 101 ? 11.312 -7.148 -29.859 1 97.5 101 HIS B C 1
ATOM 4125 O O . HIS B 1 101 ? 11.188 -7.41 -31.062 1 97.5 101 HIS B O 1
ATOM 4131 N N . VAL B 1 102 ? 11.094 -5.996 -29.297 1 97.62 102 VAL B N 1
ATOM 4132 C CA . VAL B 1 102 ? 10.844 -4.82 -30.125 1 97.62 102 VAL B CA 1
ATOM 4133 C C . VAL B 1 102 ? 11.648 -3.637 -29.594 1 97.62 102 VAL B C 1
ATOM 4135 O O . VAL B 1 102 ? 12.273 -3.727 -28.531 1 97.62 102 VAL B O 1
ATOM 4138 N N . ASP B 1 103 ? 11.68 -2.529 -30.359 1 97.25 103 ASP B N 1
ATOM 4139 C CA . ASP B 1 103 ? 12.258 -1.281 -29.875 1 97.25 103 ASP B CA 1
ATOM 4140 C C . ASP B 1 103 ? 11.312 -0.576 -28.906 1 97.25 103 ASP B C 1
ATOM 4142 O O . ASP B 1 103 ? 10.094 -0.729 -29 1 97.25 103 ASP B O 1
ATOM 4146 N N . VAL B 1 104 ? 11.875 0.18 -28.062 1 96.62 104 VAL B N 1
ATOM 4147 C CA . VAL B 1 104 ? 11.102 0.856 -27.016 1 96.62 104 VAL B CA 1
ATOM 4148 C C . VAL B 1 104 ? 10.016 1.713 -27.656 1 96.62 104 VAL B C 1
ATOM 4150 O O . VAL B 1 104 ? 8.875 1.741 -27.188 1 96.62 104 VAL B O 1
ATOM 4153 N N . ASP B 1 105 ? 10.297 2.373 -28.75 1 95.19 105 ASP B N 1
ATOM 4154 C CA . ASP B 1 105 ? 9.336 3.242 -29.438 1 95.19 105 ASP B CA 1
ATOM 4155 C C . ASP B 1 105 ? 8.172 2.436 -30 1 95.19 105 ASP B C 1
ATOM 4157 O O . ASP B 1 105 ? 7.055 2.939 -30.109 1 95.19 105 ASP B O 1
ATOM 4161 N N . ALA B 1 106 ? 8.438 1.201 -30.328 1 95.81 106 ALA B N 1
ATOM 4162 C CA . ALA B 1 106 ? 7.426 0.339 -30.922 1 95.81 106 ALA B CA 1
ATOM 4163 C C . ALA B 1 106 ? 6.406 -0.127 -29.891 1 95.81 106 ALA B C 1
ATOM 4165 O O . ALA B 1 106 ? 5.332 -0.619 -30.25 1 95.81 106 ALA B O 1
ATOM 4166 N N . LEU B 1 107 ? 6.77 0.025 -28.656 1 96.38 107 LEU B N 1
ATOM 4167 C CA . LEU B 1 107 ? 5.824 -0.352 -27.609 1 96.38 107 LEU B CA 1
ATOM 4168 C C . LEU B 1 107 ? 4.57 0.511 -27.672 1 96.38 107 LEU B C 1
ATOM 4170 O O . LEU B 1 107 ? 3.49 0.074 -27.266 1 96.38 107 LEU B O 1
ATOM 4174 N N . GLY B 1 108 ? 4.727 1.787 -28.109 1 95.56 108 GLY B N 1
ATOM 4175 C CA . GLY B 1 108 ? 3.582 2.662 -28.297 1 95.56 108 GLY B CA 1
ATOM 4176 C C . GLY B 1 108 ? 2.959 3.115 -26.984 1 95.56 108 GLY B C 1
ATOM 4177 O O . GLY B 1 108 ? 1.739 3.264 -26.891 1 95.56 108 GLY B O 1
ATOM 4178 N N . VAL B 1 109 ? 3.734 3.182 -25.938 1 95.31 109 VAL B N 1
ATOM 4179 C CA . VAL B 1 109 ? 3.207 3.648 -24.656 1 95.31 109 VAL B CA 1
ATOM 4180 C C . VAL B 1 109 ? 4.094 4.766 -24.109 1 95.31 109 VAL B C 1
ATOM 4182 O O . VAL B 1 109 ? 5.309 4.758 -24.312 1 95.31 109 VAL B O 1
ATOM 4185 N N . ASP B 1 110 ? 3.471 5.727 -23.422 1 95.25 110 ASP B N 1
ATOM 4186 C CA . ASP B 1 110 ? 4.172 6.785 -22.703 1 95.25 110 ASP B CA 1
ATOM 4187 C C . ASP B 1 110 ? 4.73 6.27 -21.375 1 95.25 110 ASP B C 1
ATOM 4189 O O . ASP B 1 110 ? 4.133 5.402 -20.734 1 95.25 110 ASP B O 1
ATOM 4193 N N . VAL B 1 111 ? 5.855 6.836 -21 1 96.06 111 VAL B N 1
ATOM 4194 C CA . VAL B 1 111 ? 6.492 6.438 -19.75 1 96.06 111 VAL B CA 1
ATOM 4195 C C . VAL B 1 111 ? 5.52 6.633 -18.594 1 96.06 111 VAL B C 1
ATOM 4197 O O . VAL B 1 111 ? 5.578 5.906 -17.594 1 96.06 111 VAL B O 1
ATOM 4200 N N . ASN B 1 112 ? 4.551 7.543 -18.703 1 94.88 112 ASN B N 1
ATOM 4201 C CA . ASN B 1 112 ? 3.58 7.805 -17.641 1 94.88 112 ASN B CA 1
ATOM 4202 C C . ASN B 1 112 ? 2.588 6.656 -17.5 1 94.88 112 ASN B C 1
ATOM 4204 O O . ASN B 1 112 ? 1.883 6.562 -16.484 1 94.88 112 ASN B O 1
ATOM 4208 N N . GLN B 1 113 ? 2.537 5.781 -18.5 1 97.69 113 GLN B N 1
ATOM 4209 C CA . GLN B 1 113 ? 1.66 4.617 -18.422 1 97.69 113 GLN B CA 1
ATOM 4210 C C . GLN B 1 113 ? 2.326 3.471 -17.672 1 97.69 113 GLN B C 1
ATOM 4212 O O . GLN B 1 113 ? 1.703 2.436 -17.422 1 97.69 113 GLN B O 1
ATOM 4217 N N . VAL B 1 114 ? 3.6 3.695 -17.344 1 98.44 114 VAL B N 1
ATOM 4218 C CA . VAL B 1 114 ? 4.312 2.764 -16.469 1 98.44 114 VAL B CA 1
ATOM 4219 C C . VAL B 1 114 ? 4.223 3.24 -15.023 1 98.44 114 VAL B C 1
ATOM 4221 O O . VAL B 1 114 ? 4.73 4.312 -14.68 1 98.44 114 VAL B O 1
ATOM 4224 N N . ILE B 1 115 ? 3.561 2.461 -14.195 1 98.38 115 ILE B N 1
ATOM 4225 C CA . ILE B 1 115 ? 3.342 2.855 -12.805 1 98.38 115 ILE B CA 1
ATOM 4226 C C . ILE B 1 115 ? 3.992 1.839 -11.867 1 98.38 115 ILE B C 1
ATOM 4228 O O . ILE B 1 115 ? 3.723 0.639 -11.961 1 98.38 115 ILE B O 1
ATOM 4232 N N . LEU B 1 116 ? 4.91 2.33 -11.031 1 98.5 116 LEU B N 1
ATOM 4233 C CA . LEU B 1 116 ? 5.5 1.481 -10 1 98.5 116 LEU B CA 1
ATOM 4234 C C . LEU B 1 116 ? 4.531 1.275 -8.844 1 98.5 116 LEU B C 1
ATOM 4236 O O . LEU B 1 116 ? 3.826 2.207 -8.445 1 98.5 116 LEU B O 1
ATOM 4240 N N . THR B 1 117 ? 4.5 0.103 -8.336 1 98.31 117 THR B N 1
ATOM 4241 C CA . THR B 1 117 ? 3.592 -0.241 -7.25 1 98.31 117 THR B CA 1
ATOM 4242 C C . THR B 1 117 ? 4.312 -1.054 -6.18 1 98.31 117 THR B C 1
ATOM 4244 O O . THR B 1 117 ? 5.434 -1.52 -6.398 1 98.31 117 THR B O 1
ATOM 4247 N N . THR B 1 118 ? 3.717 -1.158 -5 1 97.94 118 THR B N 1
ATOM 4248 C CA . THR B 1 118 ? 4.227 -1.998 -3.922 1 97.94 118 THR B CA 1
ATOM 4249 C C . THR B 1 118 ? 3.926 -3.46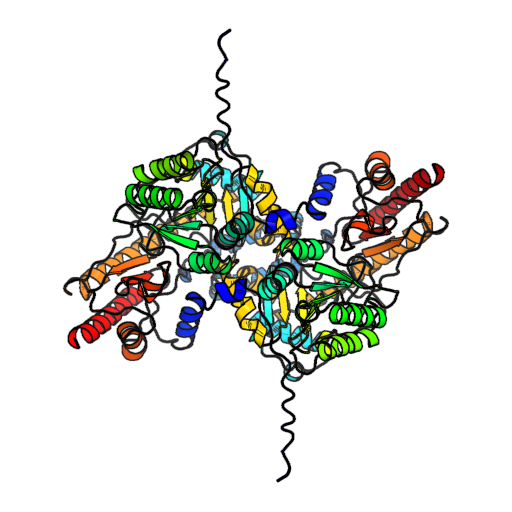9 -4.195 1 97.94 118 THR B C 1
ATOM 4251 O O . THR B 1 118 ? 2.967 -4.023 -3.654 1 97.94 118 THR B O 1
ATOM 4254 N N . GLY B 1 119 ? 4.777 -4.035 -5.02 1 97.06 119 GLY B N 1
ATOM 4255 C CA . GLY B 1 119 ? 4.449 -5.332 -5.598 1 97.06 119 GLY B CA 1
ATOM 4256 C C . GLY B 1 119 ? 3.322 -5.262 -6.613 1 97.06 119 GLY B C 1
ATOM 4257 O O . GLY B 1 119 ? 2.639 -4.242 -6.723 1 97.06 119 GLY B O 1
ATOM 4258 N N . SER B 1 120 ? 3.16 -6.344 -7.371 1 97.44 120 SER B N 1
ATOM 4259 C CA . SER B 1 120 ? 2.066 -6.363 -8.336 1 97.44 120 SER B CA 1
ATOM 4260 C C . SER B 1 120 ? 0.715 -6.48 -7.641 1 97.44 120 SER B C 1
ATOM 4262 O O . SER B 1 120 ? -0.312 -6.086 -8.195 1 97.44 120 SER B O 1
ATOM 4264 N N . GLN B 1 121 ? 0.741 -6.977 -6.414 1 96.06 121 GLN B N 1
ATOM 4265 C CA . GLN B 1 121 ? -0.486 -7.133 -5.641 1 96.06 121 GLN B CA 1
ATOM 4266 C C . GLN B 1 121 ? -1.205 -5.797 -5.473 1 96.06 121 GLN B C 1
ATOM 4268 O O . GLN B 1 121 ? -2.436 -5.738 -5.52 1 96.06 121 GLN B O 1
ATOM 4273 N N . GLN B 1 122 ? -0.445 -4.727 -5.246 1 98 122 GLN B N 1
ATOM 4274 C CA . GLN B 1 122 ? -1.076 -3.42 -5.09 1 98 122 GLN B CA 1
ATOM 4275 C C . GLN B 1 122 ? -1.795 -3 -6.367 1 98 122 GLN B C 1
ATOM 4277 O O . GLN B 1 122 ? -2.887 -2.43 -6.316 1 98 122 GLN B O 1
ATOM 4282 N N . LEU B 1 123 ? -1.181 -3.234 -7.508 1 98.5 123 LEU B N 1
ATOM 4283 C CA . LEU B 1 123 ? -1.844 -2.898 -8.758 1 98.5 123 LEU B CA 1
ATOM 4284 C C . LEU B 1 123 ? -3.146 -3.678 -8.914 1 98.5 123 LEU B C 1
ATOM 4286 O O . LEU B 1 123 ? -4.172 -3.113 -9.305 1 98.5 123 LEU B O 1
ATOM 4290 N N . LEU B 1 124 ? -3.082 -4.969 -8.633 1 98.31 124 LEU B N 1
ATOM 4291 C CA . LEU B 1 124 ? -4.277 -5.805 -8.703 1 98.31 124 LEU B CA 1
ATOM 4292 C C . LEU B 1 124 ? -5.391 -5.238 -7.832 1 98.31 124 LEU B C 1
ATOM 4294 O O . LEU B 1 124 ? -6.543 -5.156 -8.258 1 98.31 124 LEU B O 1
ATOM 4298 N N . SER B 1 125 ? -5.02 -4.836 -6.688 1 97.5 125 SER B N 1
ATOM 4299 C CA . SER B 1 125 ? -5.984 -4.285 -5.746 1 97.5 125 SER B CA 1
ATOM 4300 C C . SER B 1 125 ? -6.547 -2.959 -6.246 1 97.5 125 SER B C 1
ATOM 4302 O O . SER B 1 125 ? -7.766 -2.77 -6.285 1 97.5 125 SER B O 1
ATOM 4304 N N . ILE B 1 126 ? -5.699 -2.035 -6.664 1 97.62 126 ILE B N 1
ATOM 4305 C CA . ILE B 1 126 ? -6.09 -0.694 -7.082 1 97.62 126 ILE B CA 1
ATOM 4306 C C . ILE B 1 126 ? -6.973 -0.779 -8.328 1 97.62 126 ILE B C 1
ATOM 4308 O O . ILE B 1 126 ? -7.988 -0.086 -8.422 1 97.62 126 ILE B O 1
ATOM 4312 N N . VAL B 1 127 ? -6.621 -1.626 -9.273 1 98.38 127 VAL B N 1
ATOM 4313 C CA . VAL B 1 127 ? -7.41 -1.792 -10.484 1 98.38 127 VAL B CA 1
ATOM 4314 C C . VAL B 1 127 ? -8.82 -2.248 -10.125 1 98.38 127 VAL B C 1
ATOM 4316 O O . VAL B 1 127 ? -9.805 -1.739 -10.672 1 98.38 127 VAL B O 1
ATOM 4319 N N . GLY B 1 128 ? -8.914 -3.172 -9.219 1 97.81 128 GLY B N 1
ATOM 4320 C CA . GLY B 1 128 ? -10.227 -3.572 -8.742 1 97.81 128 GLY B CA 1
ATOM 4321 C C . GLY B 1 128 ? -11.016 -2.426 -8.133 1 97.81 128 GLY B C 1
ATOM 4322 O O . GLY B 1 128 ? -12.188 -2.236 -8.453 1 97.81 128 GLY B O 1
ATOM 4323 N N . GLU B 1 129 ? -10.359 -1.657 -7.348 1 96.56 129 GLU B N 1
ATOM 4324 C CA . GLU B 1 129 ? -11.023 -0.583 -6.613 1 96.56 129 GLU B CA 1
ATOM 4325 C C . GLU B 1 129 ? -11.523 0.504 -7.559 1 96.56 129 GLU B C 1
ATOM 4327 O O . GLU B 1 129 ? -12.562 1.118 -7.312 1 96.56 129 GLU B O 1
ATOM 4332 N N . ILE B 1 130 ? -10.828 0.771 -8.617 1 96.62 130 ILE B N 1
ATOM 4333 C CA . ILE B 1 130 ? -11.195 1.902 -9.461 1 96.62 130 ILE B CA 1
ATOM 4334 C C . ILE B 1 130 ? -12.164 1.441 -10.547 1 96.62 130 ILE B C 1
ATOM 4336 O O . ILE B 1 130 ? -12.789 2.264 -11.219 1 96.62 130 ILE B O 1
ATOM 4340 N N . LEU B 1 131 ? -12.32 0.088 -10.75 1 97.75 131 LEU B N 1
ATOM 4341 C CA . LEU B 1 131 ? -13.141 -0.376 -11.867 1 97.75 131 LEU B CA 1
ATOM 4342 C C . LEU B 1 131 ? -14.406 -1.068 -11.359 1 97.75 131 LEU B C 1
ATOM 4344 O O . LEU B 1 131 ? -15.391 -1.173 -12.094 1 97.75 131 LEU B O 1
ATOM 4348 N N . LEU B 1 132 ? -14.383 -1.552 -10.125 1 97.75 132 LEU B N 1
ATOM 4349 C CA . LEU B 1 132 ? -15.453 -2.457 -9.719 1 97.75 132 LEU B CA 1
ATOM 4350 C C . LEU B 1 132 ? -16.328 -1.82 -8.641 1 97.75 132 LEU B C 1
ATOM 4352 O O . LEU B 1 132 ? -15.812 -1.216 -7.695 1 97.75 132 LEU B O 1
ATOM 4356 N N . ASP B 1 133 ? -17.578 -1.887 -8.781 1 97.19 133 ASP B N 1
ATOM 4357 C CA . ASP B 1 133 ? -18.578 -1.72 -7.734 1 97.19 133 ASP B CA 1
ATOM 4358 C C . ASP B 1 133 ? -19.156 -3.068 -7.301 1 97.19 133 ASP B C 1
ATOM 4360 O O . ASP B 1 133 ? -18.984 -4.07 -8 1 97.19 133 ASP B O 1
ATOM 4364 N N . PRO B 1 134 ? -19.75 -3.145 -6.09 1 96.44 134 PRO B N 1
ATOM 4365 C CA . PRO B 1 134 ? -20.375 -4.41 -5.699 1 96.44 134 PRO B CA 1
ATOM 4366 C C . PRO B 1 134 ? -21.297 -4.973 -6.781 1 96.44 134 PRO B C 1
ATOM 4368 O O . PRO B 1 134 ? -22.031 -4.219 -7.426 1 96.44 134 PRO B O 1
ATOM 4371 N N . ASP B 1 135 ? -21.125 -6.234 -7.102 1 97.25 135 ASP B N 1
ATOM 4372 C CA . ASP B 1 135 ? -21.953 -7.016 -8.023 1 97.25 135 ASP B CA 1
ATOM 4373 C C . ASP B 1 135 ? -21.438 -6.879 -9.461 1 97.25 135 ASP B C 1
ATOM 4375 O O . ASP B 1 135 ? -21.969 -7.504 -10.375 1 97.25 135 ASP B O 1
ATOM 4379 N N . ASP B 1 136 ? -20.406 -6.07 -9.664 1 98.25 136 ASP B N 1
ATOM 4380 C CA . ASP B 1 136 ? -19.75 -6.109 -10.969 1 98.25 136 ASP B CA 1
ATOM 4381 C C . ASP B 1 136 ? -19.078 -7.457 -11.203 1 98.25 136 ASP B C 1
ATOM 4383 O O . ASP B 1 136 ? -18.812 -8.195 -10.258 1 98.25 136 ASP B O 1
ATOM 4387 N N . ILE B 1 137 ? -18.844 -7.781 -12.469 1 98.62 137 ILE B N 1
ATOM 4388 C CA . ILE B 1 137 ? -18.484 -9.148 -12.836 1 98.62 137 ILE B CA 1
ATOM 4389 C C . ILE B 1 137 ? -17.016 -9.18 -13.289 1 98.62 137 ILE B C 1
ATOM 4391 O O . ILE B 1 137 ? -16.578 -8.328 -14.062 1 98.62 137 ILE B O 1
ATOM 4395 N N . VAL B 1 138 ? -16.281 -10.109 -12.789 1 98.81 138 VAL B N 1
ATOM 4396 C CA . VAL B 1 138 ? -14.93 -10.445 -13.219 1 98.81 138 VAL B CA 1
ATOM 4397 C C . VAL B 1 138 ? -14.883 -11.906 -13.648 1 98.81 138 VAL B C 1
ATOM 4399 O O . VAL B 1 138 ? -15.312 -12.797 -12.914 1 98.81 138 VAL B O 1
ATOM 4402 N N . LEU B 1 139 ? -14.422 -12.141 -14.859 1 98.88 139 LEU B N 1
ATOM 4403 C CA . LEU B 1 139 ? -14.195 -13.508 -15.328 1 98.88 139 LEU B CA 1
ATOM 4404 C C . LEU B 1 139 ? -12.766 -13.945 -15.055 1 98.88 139 LEU B C 1
ATOM 4406 O O . LEU B 1 139 ? -11.82 -13.203 -15.336 1 98.88 139 LEU B O 1
ATOM 4410 N N . VAL B 1 140 ? -12.625 -15.133 -14.461 1 98.75 140 VAL B N 1
ATOM 4411 C CA . VAL B 1 140 ? -11.312 -15.633 -14.078 1 98.75 140 VAL B CA 1
ATOM 4412 C C . VAL B 1 140 ? -11.156 -17.078 -14.539 1 98.75 140 VAL B C 1
ATOM 4414 O O . VAL B 1 140 ? -12.148 -17.781 -14.75 1 98.75 140 VAL B O 1
ATOM 4417 N N . ALA B 1 141 ? -9.914 -17.484 -14.688 1 98.38 141 ALA B N 1
ATOM 4418 C CA . ALA B 1 141 ? -9.648 -18.891 -14.961 1 98.38 141 ALA B CA 1
ATOM 4419 C C . ALA B 1 141 ? -10.016 -19.766 -13.766 1 98.38 141 ALA B C 1
ATOM 4421 O O . ALA B 1 141 ? -10.086 -19.281 -12.633 1 98.38 141 ALA B O 1
ATOM 4422 N N . ALA B 1 142 ? -10.32 -21.031 -14.008 1 97.88 142 ALA B N 1
ATOM 4423 C CA . ALA B 1 142 ? -10.562 -22.031 -12.977 1 97.88 142 ALA B CA 1
ATOM 4424 C C . ALA B 1 142 ? -9.641 -23.234 -13.156 1 97.88 142 ALA B C 1
ATOM 4426 O O . ALA B 1 142 ? -9.883 -24.094 -14.023 1 97.88 142 ALA B O 1
ATOM 4427 N N . PRO B 1 143 ? -8.625 -23.359 -12.383 1 97.38 143 PRO B N 1
ATOM 4428 C CA . PRO B 1 143 ? -8.266 -22.578 -11.188 1 97.38 143 PRO B CA 1
ATOM 4429 C C . PRO B 1 143 ? -7.543 -21.281 -11.531 1 97.38 143 PRO B C 1
ATOM 4431 O O . PRO B 1 143 ? -7.199 -21.047 -12.688 1 97.38 143 PRO B O 1
ATOM 4434 N N . THR B 1 144 ? -7.371 -20.422 -10.484 1 97.56 144 THR B N 1
ATOM 4435 C CA . THR B 1 144 ? -6.609 -19.188 -10.633 1 97.56 144 THR B CA 1
ATOM 4436 C C . THR B 1 144 ? -5.945 -18.797 -9.32 1 97.56 144 THR B C 1
ATOM 4438 O O . THR B 1 144 ? -5.98 -19.562 -8.352 1 97.56 144 THR B O 1
ATOM 4441 N N . TYR B 1 145 ? -5.301 -17.719 -9.258 1 95.81 145 TYR B N 1
ATOM 4442 C CA . TYR B 1 145 ? -4.547 -17.203 -8.125 1 95.81 145 TYR B CA 1
ATOM 4443 C C . TYR B 1 145 ? -5.477 -16.828 -6.977 1 95.81 145 TYR B C 1
ATOM 4445 O O . TYR B 1 145 ? -6.191 -15.82 -7.051 1 95.81 145 TYR B O 1
ATOM 4453 N N . PHE B 1 146 ? -5.395 -17.5 -5.883 1 91.69 146 PHE B N 1
ATOM 4454 C CA . PHE B 1 146 ? -6.434 -17.438 -4.863 1 91.69 146 PHE B CA 1
ATOM 4455 C C . PHE B 1 146 ? -6.328 -16.141 -4.059 1 91.69 146 PHE B C 1
ATOM 4457 O O . PHE B 1 146 ? -7.32 -15.664 -3.514 1 91.69 146 PHE B O 1
ATOM 4464 N N . VAL B 1 147 ? -5.176 -15.516 -3.979 1 90.38 147 VAL B N 1
ATOM 4465 C CA . VAL B 1 147 ? -5.066 -14.266 -3.234 1 90.38 147 VAL B CA 1
ATOM 4466 C C . VAL B 1 147 ? -5.855 -13.164 -3.945 1 90.38 147 VAL B C 1
ATOM 4468 O O . VAL B 1 147 ? -6.484 -12.328 -3.299 1 90.38 147 VAL B O 1
ATOM 4471 N N . TYR B 1 148 ? -5.77 -13.188 -5.25 1 94.88 148 TYR B N 1
ATOM 4472 C CA . TYR B 1 148 ? -6.535 -12.188 -5.98 1 94.88 148 TYR B CA 1
ATOM 4473 C C . TYR B 1 148 ? -8.031 -12.422 -5.82 1 94.88 148 TYR B C 1
ATOM 4475 O O . TYR B 1 148 ? -8.82 -11.469 -5.781 1 94.88 148 TYR B O 1
ATOM 4483 N N . LEU B 1 149 ? -8.477 -13.727 -5.746 1 95.06 149 LEU B N 1
ATOM 4484 C CA . LEU B 1 149 ? -9.875 -14.016 -5.453 1 95.06 149 LEU B CA 1
ATOM 4485 C C . LEU B 1 149 ? -10.305 -13.352 -4.152 1 95.06 149 LEU B C 1
ATOM 4487 O O . LEU B 1 149 ? -11.422 -12.836 -4.055 1 95.06 149 LEU B O 1
ATOM 4491 N N . GLY B 1 150 ? -9.414 -13.383 -3.166 1 92.19 150 GLY B N 1
ATOM 4492 C CA . GLY B 1 150 ? -9.688 -12.695 -1.915 1 92.19 150 GLY B CA 1
ATOM 4493 C C . GLY B 1 150 ? -9.898 -11.203 -2.09 1 92.19 150 GLY B C 1
ATOM 4494 O O . GLY B 1 150 ? -10.805 -10.625 -1.478 1 92.19 150 GLY B O 1
ATOM 4495 N N . THR B 1 151 ? -9.102 -10.562 -2.936 1 94.31 151 THR B N 1
ATOM 4496 C CA . THR B 1 151 ? -9.227 -9.141 -3.238 1 94.31 151 THR B CA 1
ATOM 4497 C C . THR B 1 151 ? -10.578 -8.844 -3.891 1 94.31 151 THR B C 1
ATOM 4499 O O . THR B 1 151 ? -11.266 -7.895 -3.502 1 94.31 151 THR B O 1
ATOM 4502 N N . LEU B 1 152 ? -10.945 -9.68 -4.859 1 96.94 152 LEU B N 1
ATOM 4503 C CA . LEU B 1 152 ? -12.195 -9.477 -5.59 1 96.94 152 LEU B CA 1
ATOM 4504 C C . LEU B 1 152 ? -13.398 -9.68 -4.68 1 96.94 152 LEU B C 1
ATOM 4506 O O . LEU B 1 152 ? -14.375 -8.93 -4.758 1 96.94 152 LEU B O 1
ATOM 4510 N N . ASN B 1 153 ? -13.297 -10.695 -3.803 1 94.5 153 ASN B N 1
ATOM 4511 C CA . ASN B 1 153 ? -14.367 -10.914 -2.832 1 94.5 153 ASN B CA 1
ATOM 4512 C C . ASN B 1 153 ? -14.562 -9.695 -1.934 1 94.5 153 ASN B C 1
ATOM 4514 O O . ASN B 1 153 ? -15.695 -9.289 -1.669 1 94.5 153 ASN B O 1
ATOM 4518 N N . GLY B 1 154 ? -13.523 -9.109 -1.555 1 93.5 154 GLY B N 1
ATOM 4519 C CA . GLY B 1 154 ? -13.586 -7.957 -0.677 1 93.5 154 GLY B CA 1
ATOM 4520 C C . GLY B 1 154 ? -14.211 -6.742 -1.333 1 93.5 154 GLY B C 1
ATOM 4521 O O . GLY B 1 154 ? -14.633 -5.809 -0.648 1 93.5 154 GLY B O 1
ATOM 4522 N N . LEU B 1 155 ? -14.25 -6.754 -2.635 1 95.75 155 LEU B N 1
ATOM 4523 C CA . LEU B 1 155 ? -14.852 -5.656 -3.385 1 95.75 155 LEU B CA 1
ATOM 4524 C C . LEU B 1 155 ? -16.328 -5.941 -3.686 1 95.75 155 LEU B C 1
ATOM 4526 O O . LEU B 1 155 ? -17.016 -5.109 -4.277 1 95.75 155 LEU B O 1
ATOM 4530 N N . GLY B 1 156 ? -16.781 -7.164 -3.277 1 95.94 156 GLY B N 1
ATOM 4531 C CA . GLY B 1 156 ? -18.156 -7.559 -3.553 1 95.94 156 GLY B CA 1
ATOM 4532 C C . GLY B 1 156 ? -18.391 -7.926 -5.004 1 95.94 156 GLY B C 1
ATOM 4533 O O . GLY B 1 156 ? -19.516 -7.844 -5.496 1 95.94 156 GLY B O 1
ATOM 4534 N N . ALA B 1 157 ? -17.359 -8.312 -5.699 1 97.38 157 ALA B N 1
ATOM 4535 C CA . ALA B 1 157 ? -17.469 -8.648 -7.117 1 97.38 157 ALA B CA 1
ATOM 4536 C C . ALA B 1 157 ? -18.156 -10 -7.309 1 97.38 157 ALA B C 1
ATOM 4538 O O . ALA B 1 157 ? -18.016 -10.891 -6.469 1 97.38 157 ALA B O 1
ATOM 4539 N N . ARG B 1 158 ? -18.891 -10.078 -8.352 1 97.62 158 ARG B N 1
ATOM 4540 C CA . ARG B 1 158 ? -19.344 -11.375 -8.836 1 97.62 158 ARG B CA 1
ATOM 4541 C C . ARG B 1 158 ? -18.266 -12.039 -9.695 1 97.62 158 ARG B C 1
ATOM 4543 O O . ARG B 1 158 ? -18.016 -11.609 -10.82 1 97.62 158 ARG B O 1
ATOM 4550 N N . ILE B 1 159 ? -17.672 -13.094 -9.188 1 98.06 159 ILE B N 1
ATOM 4551 C CA . ILE B 1 159 ? -16.562 -13.758 -9.859 1 98.06 159 ILE B CA 1
ATOM 4552 C C . ILE B 1 159 ? -17.078 -14.969 -10.625 1 98.06 159 ILE B C 1
ATOM 4554 O O . ILE B 1 159 ? -17.656 -15.891 -10.039 1 98.06 159 ILE B O 1
ATOM 4558 N N . ILE B 1 160 ? -16.859 -15.008 -11.906 1 98.31 160 ILE B N 1
ATOM 4559 C CA . ILE B 1 160 ? -17.344 -16.094 -12.758 1 98.31 160 ILE B CA 1
ATOM 4560 C C . ILE B 1 160 ? -16.172 -16.906 -13.281 1 98.31 160 ILE B C 1
ATOM 4562 O O . ILE B 1 160 ? -15.336 -16.406 -14.039 1 98.31 160 ILE B O 1
ATOM 4566 N N . PRO B 1 161 ? -16.109 -18.156 -12.898 1 98 161 PRO B N 1
ATOM 4567 C CA . PRO B 1 161 ? -15.016 -19.016 -13.367 1 98 161 PRO B CA 1
ATOM 4568 C C . PRO B 1 161 ? -15.195 -19.469 -14.812 1 98 161 PRO B C 1
ATOM 4570 O O . PRO B 1 161 ? -16.312 -19.734 -15.242 1 98 161 PRO B O 1
ATOM 4573 N N . VAL B 1 162 ? -14.125 -19.516 -15.523 1 98.62 162 VAL B N 1
ATOM 4574 C CA . VAL B 1 162 ? -14.078 -20 -16.906 1 98.62 162 VAL B CA 1
ATOM 4575 C C . VAL B 1 162 ? -13.195 -21.25 -16.984 1 98.62 162 VAL B C 1
ATOM 4577 O O . VAL B 1 162 ? -12.094 -21.266 -16.422 1 98.62 162 VAL B O 1
ATOM 4580 N N . ALA B 1 163 ? -13.617 -22.203 -17.719 1 97.88 163 ALA B N 1
ATOM 4581 C CA . ALA B 1 163 ? -12.93 -23.484 -17.812 1 97.88 163 ALA B CA 1
ATOM 4582 C C . ALA B 1 163 ? -11.547 -23.328 -18.438 1 97.88 163 ALA B C 1
ATOM 4584 O O . ALA B 1 163 ? -11.367 -22.516 -19.344 1 97.88 163 ALA B O 1
ATOM 4585 N N . THR B 1 164 ? -10.633 -24.125 -17.953 1 98 164 THR B N 1
ATOM 4586 C CA . THR B 1 164 ? -9.266 -24.156 -18.469 1 98 164 THR B CA 1
ATOM 4587 C C . THR B 1 164 ? -8.891 -25.562 -18.938 1 98 164 THR B C 1
ATOM 4589 O O . THR B 1 164 ? -9.578 -26.531 -18.625 1 98 164 THR B O 1
ATOM 4592 N N . ASP B 1 165 ? -7.91 -25.672 -19.797 1 97.62 165 ASP B N 1
ATOM 4593 C CA . ASP B 1 165 ? -7.297 -26.922 -20.219 1 97.62 165 ASP B CA 1
ATOM 4594 C C . ASP B 1 165 ? -5.785 -26.781 -20.359 1 97.62 165 ASP B C 1
ATOM 4596 O O . ASP B 1 165 ? -5.18 -25.922 -19.719 1 97.62 165 ASP B O 1
ATOM 4600 N N . GLU B 1 166 ? -5.125 -27.625 -21.016 1 96.38 166 GLU B N 1
ATOM 4601 C CA . GLU B 1 166 ? -3.668 -27.688 -21.094 1 96.38 166 GLU B CA 1
ATOM 4602 C C . GLU B 1 166 ? -3.105 -26.438 -21.766 1 96.38 166 GLU B C 1
ATOM 4604 O O . GLU B 1 166 ? -1.902 -26.172 -21.703 1 96.38 166 GLU B O 1
ATOM 4609 N N . ASP B 1 167 ? -4.027 -25.656 -22.391 1 97.5 167 ASP B N 1
ATOM 4610 C CA . ASP B 1 167 ? -3.592 -24.438 -23.062 1 97.5 167 ASP B CA 1
ATOM 4611 C C . ASP B 1 167 ? -4.066 -23.203 -22.328 1 97.5 167 ASP B C 1
ATOM 4613 O O . ASP B 1 167 ? -4.055 -22.094 -22.875 1 97.5 167 ASP B O 1
ATOM 4617 N N . GLY B 1 168 ? -4.523 -23.359 -21.125 1 97.94 168 GLY B N 1
ATOM 4618 C CA . GLY B 1 168 ? -5.012 -22.234 -20.344 1 97.94 168 GLY B CA 1
ATOM 4619 C C . GLY B 1 168 ? -6.508 -22.031 -20.469 1 97.94 168 GLY B C 1
ATOM 4620 O O . GLY B 1 168 ? -7.246 -22.953 -20.781 1 97.94 168 GLY B O 1
ATOM 4621 N N . MET B 1 169 ? -6.992 -20.844 -20.109 1 98.69 169 MET B N 1
ATOM 4622 C CA . MET B 1 169 ? -8.414 -20.531 -20.172 1 98.69 169 MET B CA 1
ATOM 4623 C C . MET B 1 169 ? -8.977 -20.812 -21.562 1 98.69 169 MET B C 1
ATOM 4625 O O . MET B 1 169 ? -8.406 -20.375 -22.562 1 98.69 169 MET B O 1
ATOM 4629 N N . ARG B 1 170 ? -10.078 -21.484 -21.641 1 98.81 170 ARG B N 1
ATOM 4630 C CA . ARG B 1 170 ? -10.719 -21.797 -22.906 1 98.81 170 ARG B CA 1
ATOM 4631 C C . ARG B 1 170 ? -11.469 -20.594 -23.453 1 98.81 170 ARG B C 1
ATOM 4633 O O . ARG B 1 170 ? -12.383 -20.078 -22.812 1 98.81 170 ARG B O 1
ATOM 4640 N N . MET B 1 171 ? -11.109 -20.25 -24.672 1 98.75 171 MET B N 1
ATOM 4641 C CA . MET B 1 171 ? -11.695 -19.062 -25.281 1 98.75 171 MET B CA 1
ATOM 4642 C C . MET B 1 171 ? -13.148 -19.312 -25.672 1 98.75 171 MET B C 1
ATOM 4644 O O . MET B 1 171 ? -13.977 -18.406 -25.625 1 98.75 171 MET B O 1
ATOM 4648 N N . ASP B 1 172 ? -13.477 -20.531 -26.047 1 98.69 172 ASP B N 1
ATOM 4649 C CA . ASP B 1 172 ? -14.859 -20.875 -26.344 1 98.69 172 ASP B CA 1
ATOM 4650 C C . ASP B 1 172 ? -15.727 -20.797 -25.078 1 98.69 172 ASP B C 1
ATOM 4652 O O . ASP B 1 172 ? -16.859 -20.312 -25.125 1 98.69 172 ASP B O 1
ATOM 4656 N N . ALA B 1 173 ? -15.188 -21.219 -23.953 1 98.81 173 ALA B N 1
ATOM 4657 C CA . ALA B 1 173 ? -15.898 -21.141 -22.688 1 98.81 173 ALA B CA 1
ATOM 4658 C C . ALA B 1 173 ? -16.078 -19.688 -22.25 1 98.81 173 ALA B C 1
ATOM 4660 O O . ALA B 1 173 ? -17.125 -19.312 -21.719 1 98.81 173 ALA B O 1
ATOM 4661 N N . LEU B 1 174 ? -15.047 -18.875 -22.5 1 98.88 174 LEU B N 1
ATOM 4662 C CA . LEU B 1 174 ? -15.117 -17.438 -22.188 1 98.88 174 LEU B CA 1
ATOM 4663 C C . LEU B 1 174 ? -16.234 -16.766 -22.984 1 98.88 174 LEU B C 1
ATOM 4665 O O . LEU B 1 174 ? -17.047 -16.047 -22.422 1 98.88 174 LEU B O 1
ATOM 4669 N N . ALA B 1 175 ? -16.25 -17.047 -24.25 1 98.62 175 ALA B N 1
ATOM 4670 C CA . ALA B 1 175 ? -17.266 -16.469 -25.109 1 98.62 175 ALA B CA 1
ATOM 4671 C C . ALA B 1 175 ? -18.672 -16.922 -24.703 1 98.62 175 ALA B C 1
ATOM 4673 O O . ALA B 1 175 ? -19.594 -16.125 -24.672 1 98.62 175 ALA B O 1
ATOM 4674 N N . ALA B 1 176 ? -18.766 -18.172 -24.375 1 98.75 176 ALA B N 1
ATOM 4675 C CA . ALA B 1 176 ? -20.062 -18.719 -23.953 1 98.75 176 ALA B CA 1
ATOM 4676 C C . ALA B 1 176 ? -20.562 -18.047 -22.672 1 98.75 176 ALA B C 1
ATOM 4678 O O . ALA B 1 176 ? -21.75 -17.75 -22.547 1 98.75 176 ALA B O 1
ATOM 4679 N N . LYS B 1 177 ? -19.656 -17.844 -21.734 1 98.75 177 LYS B N 1
ATOM 4680 C CA . LYS B 1 177 ? -20.016 -17.172 -20.5 1 98.75 177 LYS B CA 1
ATOM 4681 C C . LYS B 1 177 ? -20.5 -15.742 -20.766 1 98.75 177 LYS B C 1
ATOM 4683 O O . LYS B 1 177 ? -21.453 -15.273 -20.156 1 98.75 177 LYS B O 1
ATOM 4688 N N . LEU B 1 178 ? -19.812 -15.062 -21.641 1 98.69 178 LEU B N 1
ATOM 4689 C CA . LEU B 1 178 ? -20.188 -13.688 -21.984 1 98.69 178 LEU B CA 1
ATOM 4690 C C . LEU B 1 178 ? -21.547 -13.656 -22.656 1 98.69 178 LEU B C 1
ATOM 4692 O O . LEU B 1 178 ? -22.344 -12.742 -22.422 1 98.69 178 LEU B O 1
ATOM 4696 N N . GLU B 1 179 ? -21.812 -14.648 -23.484 1 98.56 179 GLU B N 1
ATOM 4697 C CA . GLU B 1 179 ? -23.125 -14.766 -24.109 1 98.56 179 GLU B CA 1
ATOM 4698 C C . GLU B 1 179 ? -24.219 -14.969 -23.062 1 98.56 179 GLU B C 1
ATOM 4700 O O . GLU B 1 179 ? -25.281 -14.344 -23.141 1 98.56 179 GLU B O 1
ATOM 4705 N N . GLU B 1 180 ? -23.938 -15.82 -22.141 1 98.56 180 GLU B N 1
ATOM 4706 C CA . GLU B 1 180 ? -24.875 -16.062 -21.047 1 98.56 180 GLU B CA 1
ATOM 4707 C C . GLU B 1 180 ? -25.141 -14.805 -20.25 1 98.56 180 GLU B C 1
ATOM 4709 O O . GLU B 1 180 ? -26.281 -14.508 -19.891 1 98.56 180 GLU B O 1
ATOM 4714 N N . ILE B 1 181 ? -24.141 -14.078 -19.969 1 98.38 181 ILE B N 1
ATOM 4715 C CA . ILE B 1 181 ? -24.219 -12.859 -19.172 1 98.38 181 ILE B CA 1
ATOM 4716 C C . ILE B 1 181 ? -25.047 -11.812 -19.938 1 98.38 181 ILE B C 1
ATOM 4718 O O . ILE B 1 181 ? -25.875 -11.125 -19.344 1 98.38 181 ILE B O 1
ATOM 4722 N N . GLU B 1 182 ? -24.734 -11.664 -21.188 1 97.88 182 GLU B N 1
ATOM 4723 C CA . GLU B 1 182 ? -25.5 -10.734 -22 1 97.88 182 GLU B CA 1
ATOM 4724 C C . GLU B 1 182 ? -26.969 -11.094 -22.031 1 97.88 182 GLU B C 1
ATOM 4726 O O . GLU B 1 182 ? -27.844 -10.227 -21.891 1 97.88 182 GLU B O 1
ATOM 4731 N N . ALA B 1 183 ? -27.25 -12.375 -22.219 1 98.19 183 ALA B N 1
ATOM 4732 C CA . ALA B 1 183 ? -28.641 -12.852 -22.25 1 98.19 183 ALA B CA 1
ATOM 4733 C C . ALA B 1 183 ? -29.375 -12.531 -20.953 1 98.19 183 ALA B C 1
ATOM 4735 O O . ALA B 1 183 ? -30.578 -12.281 -20.953 1 98.19 183 ALA B O 1
ATOM 4736 N N . ALA B 1 184 ? -28.656 -12.5 -19.875 1 98 184 ALA B N 1
ATOM 4737 C CA . ALA B 1 184 ? -29.219 -12.203 -18.562 1 98 184 ALA B CA 1
ATOM 4738 C C . ALA B 1 184 ? -29.344 -10.695 -18.344 1 98 184 ALA B C 1
ATOM 4740 O O . ALA B 1 184 ? -29.891 -10.25 -17.344 1 98 184 ALA B O 1
ATOM 4741 N N . GLY B 1 185 ? -28.812 -9.891 -19.234 1 97.38 185 GLY B N 1
ATOM 4742 C CA . GLY B 1 185 ? -28.891 -8.445 -19.156 1 97.38 185 GLY B CA 1
ATOM 4743 C C . GLY B 1 185 ? -27.812 -7.824 -18.297 1 97.38 185 GLY B C 1
ATOM 4744 O O . GLY B 1 185 ? -27.969 -6.695 -17.828 1 97.38 185 GLY B O 1
ATOM 4745 N N . ASP B 1 186 ? -26.688 -8.555 -18.078 1 97.69 186 ASP B N 1
ATOM 4746 C CA . ASP B 1 186 ? -25.703 -8.109 -17.094 1 97.69 186 ASP B CA 1
ATOM 4747 C C . ASP B 1 186 ? -24.375 -7.754 -17.781 1 97.69 186 ASP B C 1
ATOM 4749 O O . ASP B 1 186 ? -23.344 -7.633 -17.109 1 97.69 186 ASP B O 1
ATOM 4753 N N . LEU B 1 187 ? -24.359 -7.602 -19.078 1 97.5 187 LEU B N 1
ATOM 4754 C CA . LEU B 1 187 ? -23.094 -7.359 -19.797 1 97.5 187 LEU B CA 1
ATOM 4755 C C . LEU B 1 187 ? -22.453 -6.059 -19.328 1 97.5 187 LEU B C 1
ATOM 4757 O O . LEU B 1 187 ? -21.234 -5.953 -19.266 1 97.5 187 LEU B O 1
ATOM 4761 N N . ASP B 1 188 ? -23.297 -5.105 -19.016 1 95.88 188 ASP B N 1
ATOM 4762 C CA . ASP B 1 188 ? -22.797 -3.807 -18.578 1 95.88 188 ASP B CA 1
ATOM 4763 C C . ASP B 1 188 ? -22.125 -3.906 -17.203 1 95.88 188 ASP B C 1
ATOM 4765 O O . ASP B 1 188 ? -21.484 -2.957 -16.75 1 95.88 188 ASP B O 1
ATOM 4769 N N . ARG B 1 189 ? -22.156 -5.102 -16.562 1 97.5 189 ARG B N 1
ATOM 4770 C CA . ARG B 1 189 ? -21.531 -5.328 -15.266 1 97.5 189 ARG B CA 1
ATOM 4771 C C . ARG B 1 189 ? -20.172 -6.016 -15.43 1 97.5 189 ARG B C 1
ATOM 4773 O O . ARG B 1 189 ? -19.406 -6.109 -14.477 1 97.5 189 ARG B O 1
ATOM 4780 N N . VAL B 1 190 ? -19.844 -6.477 -16.625 1 98.5 190 VAL B N 1
ATOM 4781 C CA . VAL B 1 190 ? -18.562 -7.121 -16.859 1 98.5 190 VAL B CA 1
ATOM 4782 C C . VAL B 1 190 ? -17.469 -6.059 -17 1 98.5 190 VAL B C 1
ATOM 4784 O O . VAL B 1 190 ? -17.5 -5.254 -17.938 1 98.5 190 VAL B O 1
ATOM 4787 N N . LYS B 1 191 ? -16.516 -6.129 -16.094 1 98.31 191 LYS B N 1
ATOM 4788 C CA . LYS B 1 191 ? -15.492 -5.082 -16.094 1 98.31 191 LYS B CA 1
ATOM 4789 C C . LYS B 1 191 ? -14.117 -5.648 -16.438 1 98.31 191 LYS B C 1
ATOM 4791 O O . LYS B 1 191 ? -13.281 -4.953 -17.016 1 98.31 191 LYS B O 1
ATOM 4796 N N . LEU B 1 192 ? -13.883 -6.918 -16.047 1 98.44 192 LEU B N 1
ATOM 4797 C CA . LEU B 1 192 ? -12.508 -7.414 -16.078 1 98.44 192 LEU B CA 1
ATOM 4798 C C . LEU B 1 192 ? -12.477 -8.891 -16.453 1 98.44 192 LEU B C 1
ATOM 4800 O O . LEU B 1 192 ? -13.328 -9.664 -16.016 1 98.44 192 LEU B O 1
ATOM 4804 N N . ILE B 1 193 ? -11.547 -9.242 -17.25 1 98.88 193 ILE B N 1
ATOM 4805 C CA . ILE B 1 193 ? -11.07 -10.602 -17.438 1 98.88 193 ILE B CA 1
ATOM 4806 C C . ILE B 1 193 ? -9.664 -10.742 -16.859 1 98.88 193 ILE B C 1
ATOM 4808 O O . ILE B 1 193 ? -8.742 -10.031 -17.281 1 98.88 193 ILE B O 1
ATOM 4812 N N . TYR B 1 194 ? -9.539 -11.602 -15.875 1 98.81 194 TYR B N 1
ATOM 4813 C CA . TYR B 1 194 ? -8.25 -11.781 -15.211 1 98.81 194 TYR B CA 1
ATOM 4814 C C . TYR B 1 194 ? -7.555 -13.047 -15.711 1 98.81 194 TYR B C 1
ATOM 4816 O O . TYR B 1 194 ? -8.133 -14.133 -15.68 1 98.81 194 TYR B O 1
ATOM 4824 N N . LEU B 1 195 ? -6.25 -12.852 -16.141 1 98.5 195 LEU B N 1
ATOM 4825 C CA . LEU B 1 195 ? -5.473 -13.961 -16.672 1 98.5 195 LEU B CA 1
ATOM 4826 C C . LEU B 1 195 ? -4.055 -13.961 -16.109 1 98.5 195 LEU B C 1
ATOM 4828 O O . LEU B 1 195 ? -3.354 -12.953 -16.188 1 98.5 195 LEU B O 1
ATOM 4832 N N . VAL B 1 196 ? -3.678 -15.031 -15.5 1 98.19 196 VAL B N 1
ATOM 4833 C CA . VAL B 1 196 ? -2.26 -15.297 -15.266 1 98.19 196 VAL B CA 1
ATOM 4834 C C . VAL B 1 196 ? -1.649 -15.961 -16.5 1 98.19 196 VAL B C 1
ATOM 4836 O O . VAL B 1 196 ? -1.847 -17.156 -16.734 1 98.19 196 VAL B O 1
ATOM 4839 N N . SER B 1 197 ? -0.867 -15.25 -17.234 1 97.94 197 SER B N 1
ATOM 4840 C CA . SER B 1 197 ? -0.582 -15.648 -18.609 1 97.94 197 SER B CA 1
ATOM 4841 C C . SER B 1 197 ? 0.645 -16.547 -18.688 1 97.94 197 SER B C 1
ATOM 4843 O O . SER B 1 197 ? 0.877 -17.219 -19.703 1 97.94 197 SER B O 1
ATOM 4845 N N . TYR B 1 198 ? 1.472 -16.562 -17.641 1 98.44 198 TYR B N 1
ATOM 4846 C CA . TYR B 1 198 ? 2.707 -17.344 -17.641 1 98.44 198 TYR B CA 1
ATOM 4847 C C . TYR B 1 198 ? 2.789 -18.219 -16.391 1 98.44 198 TYR B C 1
ATOM 4849 O O . TYR B 1 198 ? 2.814 -17.719 -15.273 1 98.44 198 TYR B O 1
ATOM 4857 N N . TYR B 1 199 ? 2.877 -19.547 -16.656 1 97.88 199 TYR B N 1
ATOM 4858 C CA . TYR B 1 199 ? 3.117 -20.484 -15.562 1 97.88 199 TYR B CA 1
ATOM 4859 C C . TYR B 1 199 ? 2.227 -20.172 -14.367 1 97.88 199 TYR B C 1
ATOM 4861 O O . TYR B 1 199 ? 2.719 -19.984 -13.25 1 97.88 199 TYR B O 1
ATOM 4869 N N . GLU B 1 200 ? 1.022 -20.25 -14.562 1 97.19 200 GLU B N 1
ATOM 4870 C CA . GLU B 1 200 ? -0.051 -19.781 -13.695 1 97.19 200 GLU B CA 1
ATOM 4871 C C . GLU B 1 200 ? 0.067 -20.375 -12.297 1 97.19 200 GLU B C 1
ATOM 4873 O O . GLU B 1 200 ? 0.298 -21.578 -12.148 1 97.19 200 GLU B O 1
ATOM 4878 N N . ASN B 1 201 ? 0.086 -19.531 -11.273 1 95.44 201 ASN B N 1
ATOM 4879 C CA . ASN B 1 201 ? -0.302 -19.938 -9.922 1 95.44 201 ASN B CA 1
ATOM 4880 C C . ASN B 1 201 ? -1.809 -20.156 -9.82 1 95.44 201 ASN B C 1
ATOM 4882 O O . ASN B 1 201 ? -2.586 -19.203 -9.852 1 95.44 201 ASN B O 1
ATOM 4886 N N . PRO B 1 202 ? -2.275 -21.297 -9.875 1 96.19 202 PRO B N 1
ATOM 4887 C CA . PRO B 1 202 ? -1.556 -22.438 -9.305 1 96.19 202 PRO B CA 1
ATOM 4888 C C . PRO B 1 202 ? -1.141 -23.469 -10.359 1 96.19 202 PRO B C 1
ATOM 4890 O O . PRO B 1 202 ? -0.331 -24.359 -10.078 1 96.19 202 PRO B O 1
ATOM 4893 N N . SER B 1 203 ? -1.607 -23.438 -11.562 1 96.75 203 SER B N 1
ATOM 4894 C CA . SER B 1 203 ? -1.677 -24.609 -12.438 1 96.75 203 SER B CA 1
ATOM 4895 C C . SER B 1 203 ? -0.33 -24.891 -13.094 1 96.75 203 SER B C 1
ATOM 4897 O O . SER B 1 203 ? -0.098 -25.984 -13.609 1 96.75 203 SER B O 1
ATOM 4899 N N . GLY B 1 204 ? 0.464 -23.859 -13.188 1 97.06 204 GLY B N 1
ATOM 4900 C CA . GLY B 1 204 ? 1.723 -24.016 -13.898 1 97.06 204 GLY B CA 1
ATOM 4901 C C . GLY B 1 204 ? 1.57 -23.906 -15.406 1 97.06 204 GLY B C 1
ATOM 4902 O O . GLY B 1 204 ? 2.561 -23.938 -16.141 1 97.06 204 GLY B O 1
ATOM 4903 N N . ILE B 1 205 ? 0.369 -23.703 -15.867 1 97.38 205 ILE B N 1
ATOM 4904 C CA . ILE B 1 205 ? 0.062 -23.656 -17.297 1 97.38 205 ILE B CA 1
ATOM 4905 C C . ILE B 1 205 ? 0.168 -22.219 -17.797 1 97.38 205 ILE B C 1
ATOM 4907 O O . ILE B 1 205 ? -0.227 -21.281 -17.109 1 97.38 205 ILE B O 1
ATOM 4911 N N . SER B 1 206 ? 0.718 -22.047 -19 1 98.19 206 SER B N 1
ATOM 4912 C CA . SER B 1 206 ? 0.703 -20.766 -19.688 1 98.19 206 SER B CA 1
ATOM 4913 C C . SER B 1 206 ? -0.388 -20.719 -20.75 1 98.19 206 SER B C 1
ATOM 4915 O O . SER B 1 206 ? -0.648 -21.719 -21.422 1 98.19 206 SER B O 1
ATOM 4917 N N . LEU B 1 207 ? -0.99 -19.594 -20.875 1 98.56 207 LEU B N 1
ATOM 4918 C CA . LEU B 1 207 ? -1.938 -19.406 -21.969 1 98.56 207 LEU B CA 1
ATOM 4919 C C . LEU B 1 207 ? -1.238 -19.516 -23.328 1 98.56 207 LEU B C 1
ATOM 4921 O O . LEU B 1 207 ? -0.2 -18.891 -23.547 1 98.56 207 LEU B O 1
ATOM 4925 N N . SER B 1 208 ? -1.795 -20.297 -24.203 1 97.81 208 SER B N 1
ATOM 4926 C CA . SER B 1 208 ? -1.156 -20.516 -25.5 1 97.81 208 SER B CA 1
ATOM 4927 C C . SER B 1 208 ? -1.105 -19.219 -26.312 1 97.81 208 SER B C 1
ATOM 4929 O O . SER B 1 208 ? -1.864 -18.281 -26.047 1 97.81 208 SER B O 1
ATOM 4931 N N . ALA B 1 209 ? -0.236 -19.156 -27.266 1 96.5 209 ALA B N 1
ATOM 4932 C CA . ALA B 1 209 ? -0.05 -17.969 -28.078 1 96.5 209 ALA B CA 1
ATOM 4933 C C . ALA B 1 209 ? -1.343 -17.578 -28.797 1 96.5 209 ALA B C 1
ATOM 4935 O O . ALA B 1 209 ? -1.713 -16.406 -28.828 1 96.5 209 ALA B O 1
ATOM 4936 N N . GLN B 1 210 ? -1.973 -18.562 -29.344 1 97.62 210 GLN B N 1
ATOM 4937 C CA . GLN B 1 210 ? -3.207 -18.328 -30.078 1 97.62 210 GLN B CA 1
ATOM 4938 C C . GLN B 1 210 ? -4.289 -17.75 -29.172 1 97.62 210 GLN B C 1
ATOM 4940 O O . GLN B 1 210 ? -4.984 -16.812 -29.562 1 97.62 210 GLN B O 1
ATOM 4945 N N . ARG B 1 211 ? -4.355 -18.25 -28 1 98.62 211 ARG B N 1
ATOM 4946 C CA . ARG B 1 211 ? -5.43 -17.844 -27.109 1 98.62 211 ARG B CA 1
ATOM 4947 C C . ARG B 1 211 ? -5.172 -16.453 -26.547 1 98.62 211 ARG B C 1
ATOM 4949 O O . ARG B 1 211 ? -6.102 -15.781 -26.078 1 98.62 211 ARG B O 1
ATOM 4956 N N . ARG B 1 212 ? -3.953 -16.031 -26.547 1 98.69 212 ARG B N 1
ATOM 4957 C CA . ARG B 1 212 ? -3.631 -14.672 -26.094 1 98.69 212 ARG B CA 1
ATOM 4958 C C . ARG B 1 212 ? -4.242 -13.633 -27.016 1 98.69 212 ARG B C 1
ATOM 4960 O O . ARG B 1 212 ? -4.867 -12.672 -26.562 1 98.69 212 ARG B O 1
ATOM 4967 N N . ALA B 1 213 ? -4.07 -13.836 -28.312 1 98.38 213 ALA B N 1
ATOM 4968 C CA . ALA B 1 213 ? -4.68 -12.945 -29.297 1 98.38 213 ALA B CA 1
ATOM 4969 C C . ALA B 1 213 ? -6.203 -13.031 -29.25 1 98.38 213 ALA B C 1
ATOM 4971 O O . ALA B 1 213 ? -6.887 -12.008 -29.359 1 98.38 213 ALA B O 1
ATOM 4972 N N . GLU B 1 214 ? -6.711 -14.211 -29.094 1 98.75 214 GLU B N 1
ATOM 4973 C CA . GLU B 1 214 ? -8.156 -14.43 -29.031 1 98.75 214 GLU B CA 1
ATOM 4974 C C . GLU B 1 214 ? -8.766 -13.727 -27.812 1 98.75 214 GLU B C 1
ATOM 4976 O O . GLU B 1 214 ? -9.867 -13.18 -27.906 1 98.75 214 GLU B O 1
ATOM 4981 N N . ALA B 1 215 ? -8.062 -13.758 -26.703 1 98.81 215 ALA B N 1
ATOM 4982 C CA . ALA B 1 215 ? -8.555 -13.094 -25.5 1 98.81 215 ALA B CA 1
ATOM 4983 C C . ALA B 1 215 ? -8.766 -11.602 -25.734 1 98.81 215 ALA B C 1
ATOM 4985 O O . ALA B 1 215 ? -9.789 -11.039 -25.344 1 98.81 215 ALA B O 1
ATOM 4986 N N . VAL B 1 216 ? -7.777 -10.961 -26.391 1 98.62 216 VAL B N 1
ATOM 4987 C CA . VAL B 1 216 ? -7.879 -9.531 -26.688 1 98.62 216 VAL B CA 1
ATOM 4988 C C . VAL B 1 216 ? -9.062 -9.281 -27.625 1 98.62 216 VAL B C 1
ATOM 4990 O O . VAL B 1 216 ? -9.875 -8.383 -27.375 1 98.62 216 VAL B O 1
ATOM 4993 N N . ALA B 1 217 ? -9.203 -10.133 -28.625 1 98.38 217 ALA B N 1
ATOM 4994 C CA . ALA B 1 217 ? -10.297 -9.984 -29.594 1 98.38 217 ALA B CA 1
ATOM 4995 C C . ALA B 1 217 ? -11.656 -10.133 -28.906 1 98.38 217 ALA B C 1
ATOM 4997 O O . ALA B 1 217 ? -12.586 -9.375 -29.188 1 98.38 217 ALA B O 1
ATOM 4998 N N . ILE B 1 218 ? -11.758 -11.078 -28.016 1 98.62 218 ILE B N 1
ATOM 4999 C CA . ILE B 1 218 ? -13.008 -11.32 -27.297 1 98.62 218 ILE B CA 1
ATOM 5000 C C . ILE B 1 218 ? -13.336 -10.133 -26.406 1 98.62 218 ILE B C 1
ATOM 5002 O O . ILE B 1 218 ? -14.469 -9.641 -26.406 1 98.62 218 ILE B O 1
ATOM 5006 N N . ALA B 1 219 ? -12.367 -9.648 -25.641 1 98.25 219 ALA B N 1
ATOM 5007 C CA . ALA B 1 219 ? -12.594 -8.5 -24.766 1 98.25 219 ALA B CA 1
ATOM 5008 C C . ALA B 1 219 ? -13.086 -7.293 -25.562 1 98.25 219 ALA B C 1
ATOM 5010 O O . ALA B 1 219 ? -14.039 -6.625 -25.172 1 98.25 219 ALA B O 1
ATOM 5011 N N . GLN B 1 220 ? -12.477 -7.051 -26.734 1 97.44 220 GLN B N 1
ATOM 5012 C CA . GLN B 1 220 ? -12.828 -5.906 -27.562 1 97.44 220 GLN B CA 1
ATOM 5013 C C . GLN B 1 220 ? -14.211 -6.082 -28.188 1 97.44 220 GLN B C 1
ATOM 5015 O O . GLN B 1 220 ? -15.008 -5.145 -28.203 1 97.44 220 GLN B O 1
ATOM 5020 N N . ARG B 1 221 ? -14.469 -7.309 -28.625 1 96.75 221 ARG B N 1
ATOM 5021 C CA . ARG B 1 221 ? -15.75 -7.605 -29.266 1 96.75 221 ARG B CA 1
ATOM 5022 C C . ARG B 1 221 ? -16.906 -7.402 -28.281 1 96.75 221 ARG B C 1
ATOM 5024 O O . ARG B 1 221 ? -17.969 -6.91 -28.656 1 96.75 221 ARG B O 1
ATOM 5031 N N . TRP B 1 222 ? -16.672 -7.734 -27.062 1 97.44 222 TRP B N 1
ATOM 5032 C CA . TRP B 1 222 ? -17.75 -7.727 -26.078 1 97.44 222 TRP B CA 1
ATOM 5033 C C . TRP B 1 222 ? -17.797 -6.398 -25.328 1 97.44 222 TRP B C 1
ATOM 5035 O O . TRP B 1 222 ? -18.688 -6.176 -24.5 1 97.44 222 TRP B O 1
ATOM 5045 N N . SER B 1 223 ? -16.797 -5.566 -25.578 1 96.56 223 SER B N 1
ATOM 5046 C CA . SER B 1 223 ? -16.859 -4.195 -25.094 1 96.56 223 SER B CA 1
ATOM 5047 C C . SER B 1 223 ? -17.859 -3.367 -25.891 1 96.56 223 SER B C 1
ATOM 5049 O O . SER B 1 223 ? -17.484 -2.67 -26.828 1 96.56 223 SER B O 1
ATOM 5051 N N . LYS B 1 224 ? -19.047 -3.414 -25.547 1 93.5 224 LYS B N 1
ATOM 5052 C CA . LYS B 1 224 ? -20.109 -2.746 -26.281 1 93.5 224 LYS B CA 1
ATOM 5053 C C . LYS B 1 224 ? -20.469 -1.407 -25.641 1 93.5 224 LYS B C 1
ATOM 5055 O O . LYS B 1 224 ? -19.984 -0.358 -26.062 1 93.5 224 LYS B O 1
ATOM 5060 N N . SER B 1 225 ? -21.047 -1.398 -24.453 1 89.38 225 SER B N 1
ATOM 5061 C CA . SER B 1 225 ? -21.438 -0.171 -23.766 1 89.38 225 SER B CA 1
ATOM 5062 C C . SER B 1 225 ? -20.297 0.358 -22.906 1 89.38 225 SER B C 1
ATOM 5064 O O . SER B 1 225 ? -20.266 1.543 -22.562 1 89.38 225 SER B O 1
ATOM 5066 N N . GLN B 1 226 ? -19.453 -0.443 -22.578 1 93.25 226 GLN B N 1
ATOM 5067 C CA . GLN B 1 226 ? -18.266 -0.081 -21.797 1 93.25 226 GLN B CA 1
ATOM 5068 C C . GLN B 1 226 ? -17.094 -1.007 -22.109 1 93.25 226 GLN B C 1
ATOM 5070 O O . GLN B 1 226 ? -17.297 -2.1 -22.656 1 93.25 226 GLN B O 1
ATOM 5075 N N . ARG B 1 227 ? -16.031 -0.571 -21.828 1 96 227 ARG B N 1
ATOM 5076 C CA . ARG B 1 227 ? -14.812 -1.352 -22.062 1 96 227 ARG B CA 1
ATOM 5077 C C . ARG B 1 227 ? -14.695 -2.492 -21.062 1 96 227 ARG B C 1
ATOM 5079 O O . ARG B 1 227 ? -14.969 -2.311 -19.875 1 96 227 ARG B O 1
ATOM 5086 N N . ILE B 1 228 ? -14.398 -3.635 -21.516 1 98 228 ILE B N 1
ATOM 5087 C CA . ILE B 1 228 ? -13.969 -4.766 -20.703 1 98 228 ILE B CA 1
ATOM 5088 C C . ILE B 1 228 ? -12.445 -4.891 -20.766 1 98 228 ILE B C 1
ATOM 5090 O O . ILE B 1 228 ? -11.875 -5.062 -21.844 1 98 228 ILE B O 1
ATOM 5094 N N . TYR B 1 229 ? -11.766 -4.754 -19.625 1 98.62 229 TYR B N 1
ATOM 5095 C CA . TYR B 1 229 ? -10.312 -4.805 -19.578 1 98.62 229 TYR B CA 1
ATOM 5096 C C . TYR B 1 229 ? -9.82 -6.23 -19.344 1 98.62 229 TYR B C 1
ATOM 5098 O O . TYR B 1 229 ? -10.539 -7.051 -18.766 1 98.62 229 TYR B O 1
ATOM 5106 N N . ILE B 1 230 ? -8.68 -6.527 -19.875 1 98.88 230 ILE B N 1
ATOM 5107 C CA . ILE B 1 230 ? -7.926 -7.711 -19.469 1 98.88 230 ILE B CA 1
ATOM 5108 C C . ILE B 1 230 ? -6.84 -7.316 -18.469 1 98.88 230 ILE B C 1
ATOM 5110 O O . ILE B 1 230 ? -6.051 -6.406 -18.734 1 98.88 230 ILE B O 1
ATOM 5114 N N . LEU B 1 231 ? -6.852 -7.859 -17.344 1 98.88 231 LEU B N 1
ATOM 5115 C CA . LEU B 1 231 ? -5.746 -7.758 -16.406 1 98.88 231 LEU B CA 1
ATOM 5116 C C . LEU B 1 231 ? -4.809 -8.953 -16.531 1 98.88 231 LEU B C 1
ATOM 5118 O O . LEU B 1 231 ? -5.133 -10.055 -16.062 1 98.88 231 LEU B O 1
ATOM 5122 N N . GLU B 1 232 ? -3.703 -8.773 -17.188 1 98.88 232 GLU B N 1
ATOM 5123 C CA . GLU B 1 232 ? -2.688 -9.805 -17.375 1 98.88 232 GLU B CA 1
ATOM 5124 C C . GLU B 1 232 ? -1.684 -9.805 -16.219 1 98.88 232 GLU B C 1
ATOM 5126 O O . GLU B 1 232 ? -0.926 -8.844 -16.047 1 98.88 232 GLU B O 1
ATOM 5131 N N . ASP B 1 233 ? -1.705 -10.797 -15.453 1 98.69 233 ASP B N 1
ATOM 5132 C CA . ASP B 1 233 ? -0.738 -11.031 -14.383 1 98.69 233 ASP B CA 1
ATOM 5133 C C . ASP B 1 233 ? 0.449 -11.852 -14.891 1 98.69 233 ASP B C 1
ATOM 5135 O O . ASP B 1 233 ? 0.333 -13.062 -15.086 1 98.69 233 ASP B O 1
ATOM 5139 N N . ALA B 1 234 ? 1.6 -11.18 -15.016 1 98.69 234 ALA B N 1
ATOM 5140 C CA . ALA B 1 234 ? 2.771 -11.805 -15.625 1 98.69 234 ALA B CA 1
ATOM 5141 C C . ALA B 1 234 ? 3.902 -11.953 -14.609 1 98.69 234 ALA B C 1
ATOM 5143 O O . ALA B 1 234 ? 5.074 -11.789 -14.953 1 98.69 234 ALA B O 1
ATOM 5144 N N . ALA B 1 235 ? 3.576 -12.312 -13.414 1 97.38 235 ALA B N 1
ATOM 5145 C CA . ALA B 1 235 ? 4.512 -12.367 -12.289 1 97.38 235 ALA B CA 1
ATOM 5146 C C . ALA B 1 235 ? 5.648 -13.344 -12.562 1 97.38 235 ALA B C 1
ATOM 5148 O O . ALA B 1 235 ? 6.77 -13.156 -12.086 1 97.38 235 ALA B O 1
ATOM 5149 N N . TYR B 1 236 ? 5.426 -14.367 -13.414 1 97.62 236 TYR B N 1
ATOM 5150 C CA . TYR B 1 236 ? 6.387 -15.453 -13.523 1 97.62 236 TYR B CA 1
ATOM 5151 C C . TYR B 1 236 ? 7.031 -15.484 -14.898 1 97.62 236 TYR B C 1
ATOM 5153 O O . TYR B 1 236 ? 7.773 -16.406 -15.227 1 97.62 236 TYR B O 1
ATOM 5161 N N . ARG B 1 237 ? 6.758 -14.492 -15.711 1 98.19 237 ARG B N 1
ATOM 5162 C CA . ARG B 1 237 ? 7.16 -14.508 -17.109 1 98.19 237 ARG B CA 1
ATOM 5163 C C . ARG B 1 237 ? 8.648 -14.805 -17.25 1 98.19 237 ARG B C 1
ATOM 5165 O O . ARG B 1 237 ? 9.062 -15.555 -18.141 1 98.19 237 ARG B O 1
ATOM 5172 N N . GLU B 1 238 ? 9.453 -14.312 -16.375 1 98.12 238 GLU B N 1
ATOM 5173 C CA . GLU B 1 238 ? 10.898 -14.367 -16.578 1 98.12 238 GLU B CA 1
ATOM 5174 C C . GLU B 1 238 ? 11.5 -15.594 -15.891 1 98.12 238 GLU B C 1
ATOM 5176 O O . GLU B 1 238 ? 12.711 -15.805 -15.938 1 98.12 238 GLU B O 1
ATOM 5181 N N . LEU B 1 239 ? 10.711 -16.391 -15.273 1 97.88 239 LEU B N 1
ATOM 5182 C CA . LEU B 1 239 ? 11.141 -17.672 -14.719 1 97.88 239 LEU B CA 1
ATOM 5183 C C . LEU B 1 239 ? 10.758 -18.812 -15.648 1 97.88 239 LEU B C 1
ATOM 5185 O O . LEU B 1 239 ? 10.07 -19.75 -15.234 1 97.88 239 LEU B O 1
ATOM 5189 N N . ARG B 1 240 ? 11.211 -18.75 -16.859 1 98.12 240 ARG B N 1
ATOM 5190 C CA . ARG B 1 240 ? 11.062 -19.797 -17.859 1 98.12 240 ARG B CA 1
ATOM 5191 C C . ARG B 1 240 ? 12.242 -20.766 -17.828 1 98.12 240 ARG B C 1
ATOM 5193 O O . ARG B 1 240 ? 13.398 -20.328 -17.875 1 98.12 240 ARG B O 1
ATOM 5200 N N . TYR B 1 241 ? 11.938 -22.016 -17.812 1 97.81 241 TYR B N 1
ATOM 5201 C CA . TYR B 1 241 ? 12.984 -23.016 -17.719 1 97.81 241 TYR B CA 1
ATOM 5202 C C . TYR B 1 241 ? 13.18 -23.734 -19.047 1 97.81 241 TYR B C 1
ATOM 5204 O O . TYR B 1 241 ? 14.312 -24.031 -19.438 1 97.81 241 TYR B O 1
ATOM 5212 N N . ASP B 1 242 ? 12.109 -24.047 -19.625 1 95.88 242 ASP B N 1
ATOM 5213 C CA . ASP B 1 242 ? 12.062 -24.625 -20.969 1 95.88 242 ASP B CA 1
ATOM 5214 C C . ASP B 1 242 ? 10.742 -24.312 -21.656 1 95.88 242 ASP B C 1
ATOM 5216 O O . ASP B 1 242 ? 9.938 -23.531 -21.156 1 95.88 242 ASP B O 1
ATOM 5220 N N . GLY B 1 243 ? 10.555 -24.859 -22.875 1 93.06 243 GLY B N 1
ATOM 5221 C CA . GLY B 1 243 ? 9.352 -24.547 -23.641 1 93.06 243 GLY B CA 1
ATOM 5222 C C . GLY B 1 243 ? 9.453 -23.234 -24.406 1 93.06 243 GLY B C 1
ATOM 5223 O O . GLY B 1 243 ? 10.5 -22.594 -24.391 1 93.06 243 GLY B O 1
ATOM 5224 N N . PRO B 1 244 ? 8.375 -22.906 -25.031 1 93.12 244 PRO B N 1
ATOM 5225 C CA . PRO B 1 244 ? 8.438 -21.734 -25.906 1 93.12 244 PRO B CA 1
ATOM 5226 C C . PRO B 1 244 ? 8.406 -20.406 -25.141 1 93.12 244 PRO B C 1
ATOM 5228 O O . PRO B 1 244 ? 7.773 -20.312 -24.094 1 93.12 244 PRO B O 1
ATOM 5231 N N . GLU B 1 245 ? 9.102 -19.484 -25.703 1 95.94 245 GLU B N 1
ATOM 5232 C CA . GLU B 1 245 ? 8.922 -18.109 -25.25 1 95.94 245 GLU B CA 1
ATOM 5233 C C . GLU B 1 245 ? 7.645 -17.5 -25.828 1 95.94 245 GLU B C 1
ATOM 5235 O O . GLU B 1 245 ? 7.418 -17.547 -27.031 1 95.94 245 GLU B O 1
ATOM 5240 N N . LEU B 1 246 ? 6.793 -17.016 -25 1 97.62 246 LEU B N 1
ATOM 5241 C CA . LEU B 1 246 ? 5.492 -16.5 -25.422 1 97.62 246 LEU B CA 1
ATOM 5242 C C . LEU B 1 246 ? 5.43 -14.984 -25.25 1 97.62 246 LEU B C 1
ATOM 5244 O O . LEU B 1 246 ? 5.957 -14.438 -24.281 1 97.62 246 LEU B O 1
ATOM 5248 N N . PRO B 1 247 ? 4.82 -14.273 -26.188 1 97.81 247 PRO B N 1
ATOM 5249 C CA . PRO B 1 247 ? 4.578 -12.844 -25.969 1 97.81 247 PRO B CA 1
ATOM 5250 C C . PRO B 1 247 ? 3.533 -12.57 -24.891 1 97.81 247 PRO B C 1
ATOM 5252 O O . PRO B 1 247 ? 2.842 -13.492 -24.453 1 97.81 247 PRO B O 1
ATOM 5255 N N . SER B 1 248 ? 3.516 -11.359 -24.453 1 98.56 248 SER B N 1
ATOM 5256 C CA . SER B 1 248 ? 2.453 -10.984 -23.531 1 98.56 248 SER B CA 1
ATOM 5257 C C . SER B 1 248 ? 1.108 -10.883 -24.234 1 98.56 248 SER B C 1
ATOM 5259 O O . SER B 1 248 ? 1.057 -10.711 -25.453 1 98.56 248 SER B O 1
ATOM 5261 N N . ILE B 1 249 ? -0.023 -11.07 -23.438 1 98.81 249 ILE B N 1
ATOM 5262 C CA . ILE B 1 249 ? -1.341 -10.719 -23.953 1 98.81 249 ILE B CA 1
ATOM 5263 C C . ILE B 1 249 ? -1.36 -9.25 -24.359 1 98.81 249 ILE B C 1
ATOM 5265 O O . ILE B 1 249 ? -1.919 -8.891 -25.406 1 98.81 249 ILE B O 1
ATOM 5269 N N . TRP B 1 250 ? -0.701 -8.438 -23.578 1 98.75 250 TRP B N 1
ATOM 5270 C CA . TRP B 1 250 ? -0.6 -6.996 -23.766 1 98.75 250 TRP B CA 1
ATOM 5271 C C . TRP B 1 250 ? -0.08 -6.66 -25.156 1 98.75 250 TRP B C 1
ATOM 5273 O O . TRP B 1 250 ? -0.534 -5.699 -25.781 1 98.75 250 TRP B O 1
ATOM 5283 N N . SER B 1 251 ? 0.844 -7.438 -25.688 1 98.06 251 SER B N 1
ATOM 5284 C CA . SER B 1 251 ? 1.476 -7.141 -26.969 1 98.06 251 SER B CA 1
ATOM 5285 C C . SER B 1 251 ? 0.483 -7.281 -28.125 1 98.06 251 SER B C 1
ATOM 5287 O O . SER B 1 251 ? 0.716 -6.762 -29.219 1 98.06 251 SER B O 1
ATOM 5289 N N . PHE B 1 252 ? -0.632 -7.953 -27.906 1 98 252 PHE B N 1
ATOM 5290 C CA . PHE B 1 252 ? -1.641 -8.133 -28.938 1 98 252 PHE B CA 1
ATOM 5291 C C . PHE B 1 252 ? -2.658 -7 -28.906 1 98 252 PHE B C 1
ATOM 5293 O O . PHE B 1 252 ? -3.479 -6.871 -29.828 1 98 252 PHE B O 1
ATOM 5300 N N . ASP B 1 253 ? -2.65 -6.207 -27.812 1 97.62 253 ASP B N 1
ATOM 5301 C CA . ASP B 1 253 ? -3.482 -5.016 -27.719 1 97.62 253 ASP B CA 1
ATOM 5302 C C . ASP B 1 253 ? -2.838 -3.832 -28.438 1 97.62 253 ASP B C 1
ATOM 5304 O O . ASP B 1 253 ? -2.201 -2.986 -27.812 1 97.62 253 ASP B O 1
ATOM 5308 N N . THR B 1 254 ? -3.096 -3.658 -29.656 1 94.44 254 THR B N 1
ATOM 5309 C CA . THR B 1 254 ? -2.344 -2.75 -30.516 1 94.44 254 THR B CA 1
ATOM 5310 C C . THR B 1 254 ? -2.691 -1.297 -30.203 1 94.44 254 THR B C 1
ATOM 5312 O O . THR B 1 254 ? -1.865 -0.401 -30.391 1 94.44 254 THR B O 1
ATOM 5315 N N . ASP B 1 255 ? -3.857 -1.004 -29.766 1 93.94 255 ASP B N 1
ATOM 5316 C CA . ASP B 1 255 ? -4.246 0.375 -29.484 1 93.94 255 ASP B CA 1
ATOM 5317 C C . ASP B 1 255 ? -3.955 0.74 -28.016 1 93.94 255 ASP B C 1
ATOM 5319 O O . ASP B 1 255 ? -4.145 1.888 -27.609 1 93.94 255 ASP B O 1
ATOM 5323 N N . ARG B 1 256 ? -3.451 -0.252 -27.234 1 96.75 256 ARG B N 1
ATOM 5324 C CA . ARG B 1 256 ? -3.016 -0.047 -25.844 1 96.75 256 ARG B CA 1
ATOM 5325 C C . ARG B 1 256 ? -4.16 0.466 -24.984 1 96.75 256 ARG B C 1
ATOM 5327 O O . ARG B 1 256 ? -3.955 1.313 -24.109 1 96.75 256 ARG B O 1
ATOM 5334 N N . GLN B 1 257 ? -5.398 -0.071 -25.219 1 96.19 257 GLN B N 1
ATOM 5335 C CA . GLN B 1 257 ? -6.566 0.458 -24.516 1 96.19 257 GLN B CA 1
ATOM 5336 C C . GLN B 1 257 ? -7.285 -0.638 -23.734 1 96.19 257 GLN B C 1
ATOM 5338 O O . GLN B 1 257 ? -8.188 -0.355 -22.953 1 96.19 257 GLN B O 1
ATOM 5343 N N . THR B 1 258 ? -6.816 -1.909 -23.922 1 97.56 258 THR B N 1
ATOM 5344 C CA . THR B 1 258 ? -7.629 -3.014 -23.422 1 97.56 258 THR B CA 1
ATOM 5345 C C . THR B 1 258 ? -6.902 -3.762 -22.297 1 97.56 258 THR B C 1
ATOM 5347 O O . THR B 1 258 ? -7.523 -4.168 -21.312 1 97.56 258 THR B O 1
ATOM 5350 N N . VAL B 1 259 ? -5.598 -3.918 -22.375 1 98.75 259 VAL B N 1
ATOM 5351 C CA . VAL B 1 259 ? -4.883 -4.828 -21.5 1 98.75 259 VAL B CA 1
ATOM 5352 C C . VAL B 1 259 ? -4.098 -4.031 -20.453 1 98.75 259 VAL B C 1
ATOM 5354 O O . VAL B 1 259 ? -3.4 -3.072 -20.797 1 98.75 259 VAL B O 1
ATOM 5357 N N . ILE B 1 260 ? -4.27 -4.328 -19.25 1 98.81 260 ILE B N 1
ATOM 5358 C CA . ILE B 1 260 ? -3.434 -3.902 -18.141 1 98.81 260 ILE B CA 1
ATOM 5359 C C . ILE B 1 260 ? -2.4 -4.98 -17.812 1 98.81 260 ILE B C 1
ATOM 5361 O O . ILE B 1 260 ? -2.76 -6.113 -17.484 1 98.81 260 ILE B O 1
ATOM 5365 N N . LEU B 1 261 ? -1.146 -4.633 -17.938 1 98.88 261 LEU B N 1
ATOM 5366 C CA . LEU B 1 261 ? -0.075 -5.586 -17.672 1 98.88 261 LEU B CA 1
ATOM 5367 C C . LEU B 1 261 ? 0.487 -5.395 -16.266 1 98.88 261 LEU B C 1
ATOM 5369 O O . LEU B 1 261 ? 0.848 -4.277 -15.891 1 98.88 261 LEU B O 1
ATOM 5373 N N . ALA B 1 262 ? 0.509 -6.438 -15.5 1 98.81 262 ALA B N 1
ATOM 5374 C CA . ALA B 1 262 ? 1.086 -6.41 -14.156 1 98.81 262 ALA B CA 1
ATOM 5375 C C . ALA B 1 262 ? 2.33 -7.289 -14.078 1 98.81 262 ALA B C 1
ATOM 5377 O O . ALA B 1 262 ? 2.305 -8.453 -14.492 1 98.81 262 ALA B O 1
ATOM 5378 N N . LYS B 1 263 ? 3.395 -6.738 -13.531 1 98.5 263 LYS B N 1
ATOM 5379 C CA . LYS B 1 263 ? 4.645 -7.453 -13.297 1 98.5 263 LYS B CA 1
ATOM 5380 C C . LYS B 1 263 ? 5.184 -7.172 -11.898 1 98.5 263 LYS B C 1
ATOM 5382 O O . LYS B 1 263 ? 4.793 -6.191 -11.258 1 98.5 263 LYS B O 1
ATOM 5387 N N . THR B 1 264 ? 6.051 -8.047 -11.414 1 98 264 THR B N 1
ATOM 5388 C CA . THR B 1 264 ? 6.645 -7.898 -10.086 1 98 264 THR B CA 1
ATOM 5389 C C . THR B 1 264 ? 8.102 -8.344 -10.094 1 98 264 THR B C 1
ATOM 5391 O O . THR B 1 264 ? 8.523 -9.094 -10.977 1 98 264 THR B O 1
ATOM 5394 N N . PHE B 1 265 ? 8.859 -7.859 -9.18 1 98.44 265 PHE B N 1
ATOM 5395 C CA . PHE B 1 265 ? 10.242 -8.289 -8.992 1 98.44 265 PHE B CA 1
ATOM 5396 C C . PHE B 1 265 ? 10.367 -9.203 -7.785 1 98.44 265 PHE B C 1
ATOM 5398 O O . PHE B 1 265 ? 11.477 -9.531 -7.363 1 98.44 265 PHE B O 1
ATOM 5405 N N . SER B 1 266 ? 9.234 -9.586 -7.234 1 96.88 266 SER B N 1
ATOM 5406 C CA . SER B 1 266 ? 9.227 -10.445 -6.055 1 96.88 266 SER B CA 1
ATOM 5407 C C . SER B 1 266 ? 9.797 -11.82 -6.375 1 96.88 266 SER B C 1
ATOM 5409 O O . SER B 1 266 ? 10.438 -12.445 -5.523 1 96.88 266 SER B O 1
ATOM 5411 N N . LYS B 1 267 ? 9.508 -12.289 -7.625 1 96.75 267 LYS B N 1
ATOM 5412 C CA . LYS B 1 267 ? 9.867 -13.656 -7.973 1 96.75 267 LYS B CA 1
ATOM 5413 C C . LYS B 1 267 ? 11.242 -13.711 -8.641 1 96.75 267 LYS B C 1
ATOM 5415 O O . LYS B 1 267 ? 11.938 -14.727 -8.555 1 96.75 267 LYS B O 1
ATOM 5420 N N . THR B 1 268 ? 11.594 -12.625 -9.25 1 97.94 268 THR B N 1
ATOM 5421 C CA . THR B 1 268 ? 12.789 -12.656 -10.086 1 97.94 268 THR B CA 1
ATOM 5422 C C . THR B 1 268 ? 13.938 -11.906 -9.406 1 97.94 268 THR B C 1
ATOM 5424 O O . THR B 1 268 ? 15.07 -11.945 -9.883 1 97.94 268 THR B O 1
ATOM 5427 N N . PHE B 1 269 ? 13.625 -11.227 -8.305 1 98.12 269 PHE B N 1
ATOM 5428 C CA . PHE B 1 269 ? 14.695 -10.492 -7.633 1 98.12 269 PHE B CA 1
ATOM 5429 C C . PHE B 1 269 ? 14.562 -10.617 -6.121 1 98.12 269 PHE B C 1
ATOM 5431 O O . PHE B 1 269 ? 15.008 -11.602 -5.527 1 98.12 269 PHE B O 1
ATOM 5438 N N . ALA B 1 270 ? 13.68 -9.789 -5.48 1 98.06 270 ALA B N 1
ATOM 5439 C CA . ALA B 1 270 ? 13.57 -9.836 -4.023 1 98.06 270 ALA B CA 1
ATOM 5440 C C . ALA B 1 270 ? 12.195 -9.367 -3.559 1 98.06 270 ALA B C 1
ATOM 5442 O O . ALA B 1 270 ? 11.875 -8.18 -3.645 1 98.06 270 ALA B O 1
ATOM 5443 N N . PRO B 1 271 ? 11.406 -10.305 -3.02 1 96.88 271 PRO B N 1
ATOM 5444 C CA . PRO B 1 271 ? 10.078 -9.898 -2.555 1 96.88 271 PRO B CA 1
ATOM 5445 C C . PRO B 1 271 ? 10.141 -8.883 -1.413 1 96.88 271 PRO B C 1
ATOM 5447 O O . PRO B 1 271 ? 9.203 -8.102 -1.226 1 96.88 271 PRO B O 1
ATOM 5450 N N . GLY B 1 272 ? 11.25 -8.789 -0.703 1 97.56 272 GLY B N 1
ATOM 5451 C CA . GLY B 1 272 ? 11.375 -7.871 0.42 1 97.56 272 GLY B CA 1
ATOM 5452 C C . GLY B 1 272 ? 11.43 -6.414 0.001 1 97.56 272 GLY B C 1
ATOM 5453 O O . GLY B 1 272 ? 11.242 -5.52 0.827 1 97.56 272 GLY B O 1
ATOM 5454 N N . LEU B 1 273 ? 11.734 -6.168 -1.267 1 98.5 273 LEU B N 1
ATOM 5455 C CA . LEU B 1 273 ? 11.781 -4.801 -1.777 1 98.5 273 LEU B CA 1
ATOM 5456 C C . LEU B 1 273 ? 10.383 -4.301 -2.123 1 98.5 273 LEU B C 1
ATOM 5458 O O . LEU B 1 273 ? 10.156 -3.094 -2.211 1 98.5 273 LEU B O 1
ATOM 5462 N N . ARG B 1 274 ? 9.477 -5.184 -2.385 1 97.75 274 ARG B N 1
ATOM 5463 C CA . ARG B 1 274 ? 8.078 -4.898 -2.701 1 97.75 274 ARG B CA 1
ATOM 5464 C C . ARG B 1 274 ? 7.969 -3.916 -3.863 1 97.75 274 ARG B C 1
ATOM 5466 O O . ARG B 1 274 ? 7.281 -2.898 -3.764 1 97.75 274 ARG B O 1
ATOM 5473 N N . ILE B 1 275 ? 8.562 -4.309 -4.969 1 98.5 275 ILE B N 1
ATOM 5474 C CA . ILE B 1 275 ? 8.453 -3.482 -6.168 1 98.5 275 ILE B CA 1
ATOM 5475 C C . ILE B 1 275 ? 7.797 -4.285 -7.289 1 98.5 275 ILE B C 1
ATOM 5477 O O . ILE B 1 275 ? 8.211 -5.41 -7.578 1 98.5 275 ILE B O 1
ATOM 5481 N N . GLY B 1 276 ? 6.746 -3.805 -7.816 1 98.38 276 GLY B N 1
ATOM 5482 C CA . GLY B 1 276 ? 6.117 -4.215 -9.062 1 98.38 276 GLY B CA 1
ATOM 5483 C C . GLY B 1 276 ? 5.82 -3.055 -9.992 1 98.38 276 GLY B C 1
ATOM 5484 O O . GLY B 1 276 ? 6.18 -1.911 -9.703 1 98.38 276 GLY B O 1
ATOM 5485 N N . PHE B 1 277 ? 5.277 -3.316 -11.125 1 98.31 277 PHE B N 1
ATOM 5486 C CA . PHE B 1 277 ? 4.871 -2.236 -12.016 1 98.31 277 PHE B CA 1
ATOM 5487 C C . PHE B 1 277 ? 3.756 -2.695 -12.945 1 98.31 277 PHE B C 1
ATOM 5489 O O . PHE B 1 277 ? 3.537 -3.896 -13.117 1 98.31 277 PHE B O 1
ATOM 5496 N N . GLY B 1 278 ? 3.066 -1.788 -13.414 1 98.38 278 GLY B N 1
ATOM 5497 C CA . GLY B 1 278 ? 2.041 -2.004 -14.422 1 98.38 278 GLY B CA 1
ATOM 5498 C C . GLY B 1 278 ? 2.227 -1.141 -15.656 1 98.38 278 GLY B C 1
ATOM 5499 O O . GLY B 1 278 ? 2.854 -0.081 -15.586 1 98.38 278 GLY B O 1
ATOM 5500 N N . VAL B 1 279 ? 1.867 -1.636 -16.781 1 98.75 279 VAL B N 1
ATOM 5501 C CA . VAL B 1 279 ? 1.609 -0.851 -17.984 1 98.75 279 VAL B CA 1
ATOM 5502 C C . VAL B 1 279 ? 0.105 -0.754 -18.219 1 98.75 279 VAL B C 1
ATOM 5504 O O . VAL B 1 279 ? -0.559 -1.768 -18.453 1 98.75 279 VAL B O 1
ATOM 5507 N N . VAL B 1 280 ? -0.414 0.452 -18.172 1 98.62 280 VAL B N 1
ATOM 5508 C CA . VAL B 1 280 ? -1.863 0.609 -18.109 1 98.62 280 VAL B CA 1
ATOM 5509 C C . VAL B 1 280 ? -2.338 1.474 -19.281 1 98.62 280 VAL B C 1
ATOM 5511 O O . VAL B 1 280 ? -1.578 2.295 -19.797 1 98.62 280 VAL B O 1
ATOM 5514 N N . PRO B 1 281 ? -3.592 1.307 -19.75 1 97.81 281 PRO B N 1
ATOM 5515 C CA . PRO B 1 281 ? -4.168 2.26 -20.703 1 97.81 281 PRO B CA 1
ATOM 5516 C C . PRO B 1 281 ? -4.113 3.701 -20.203 1 97.81 281 PRO B C 1
ATOM 5518 O O . PRO B 1 281 ? -4.262 3.947 -19 1 97.81 281 PRO B O 1
ATOM 5521 N N . ALA B 1 282 ? -3.926 4.594 -21.109 1 96.5 282 ALA B N 1
ATOM 5522 C CA . ALA B 1 282 ? -3.746 6.004 -20.766 1 96.5 282 ALA B CA 1
ATOM 5523 C C . ALA B 1 282 ? -4.895 6.512 -19.906 1 96.5 282 ALA B C 1
ATOM 5525 O O . ALA B 1 282 ? -4.676 7.277 -18.953 1 96.5 282 ALA B O 1
ATOM 5526 N N . GLU B 1 283 ? -6.059 6.047 -20.141 1 95.31 283 GLU B N 1
ATOM 5527 C CA . GLU B 1 283 ? -7.246 6.539 -19.438 1 95.31 283 GLU B CA 1
ATOM 5528 C C . GLU B 1 283 ? -7.262 6.098 -17.984 1 95.31 283 GLU B C 1
ATOM 5530 O O . GLU B 1 283 ? -7.961 6.691 -17.156 1 95.31 283 GLU B O 1
ATOM 5535 N N . LEU B 1 284 ? -6.492 5.07 -17.656 1 96.69 284 LEU B N 1
ATOM 5536 C CA . LEU B 1 284 ? -6.508 4.543 -16.297 1 96.69 284 LEU B CA 1
ATOM 5537 C C . LEU B 1 284 ? -5.348 5.105 -15.477 1 96.69 284 LEU B C 1
ATOM 5539 O O . LEU B 1 284 ? -5.27 4.887 -14.266 1 96.69 284 LEU B O 1
ATOM 5543 N N . GLU B 1 285 ? -4.402 5.844 -16.172 1 95.81 285 GLU B N 1
ATOM 5544 C CA . GLU B 1 285 ? -3.211 6.367 -15.5 1 95.81 285 GLU B CA 1
ATOM 5545 C C . GLU B 1 285 ? -3.586 7.242 -14.312 1 95.81 285 GLU B C 1
ATOM 5547 O O . GLU B 1 285 ? -3.174 6.973 -13.18 1 95.81 285 GLU B O 1
ATOM 5552 N N . ARG B 1 286 ? -4.375 8.258 -14.461 1 93.19 286 ARG B N 1
ATOM 5553 C CA . ARG B 1 286 ? -4.715 9.211 -13.414 1 93.19 286 ARG B CA 1
ATOM 5554 C C . ARG B 1 286 ? -5.543 8.555 -12.312 1 93.19 286 ARG B C 1
ATOM 5556 O O . ARG B 1 286 ? -5.254 8.711 -11.125 1 93.19 286 ARG B O 1
ATOM 5563 N N . PRO B 1 287 ? -6.594 7.734 -12.672 1 94.31 287 PRO B N 1
ATOM 5564 C CA . PRO B 1 287 ? -7.363 7.059 -11.625 1 94.31 287 PRO B CA 1
ATOM 5565 C C . PRO B 1 287 ? -6.496 6.176 -10.727 1 94.31 287 PRO B C 1
ATOM 5567 O O . PRO B 1 287 ? -6.676 6.16 -9.508 1 94.31 287 PRO B O 1
ATOM 5570 N N . ILE B 1 288 ? -5.551 5.5 -11.32 1 96 288 ILE B N 1
ATOM 5571 C CA . ILE B 1 288 ? -4.684 4.605 -10.555 1 96 288 ILE B CA 1
ATOM 5572 C C . ILE B 1 288 ? -3.764 5.422 -9.656 1 96 288 ILE B C 1
ATOM 5574 O O . ILE B 1 288 ? -3.627 5.129 -8.461 1 96 288 ILE B O 1
ATOM 5578 N N . CYS B 1 289 ? -3.178 6.449 -10.164 1 93.69 289 CYS B N 1
ATOM 5579 C CA . CYS B 1 289 ? -2.244 7.273 -9.406 1 93.69 289 CYS B CA 1
ATOM 5580 C C . CYS B 1 289 ? -2.957 8 -8.273 1 93.69 289 CYS B C 1
ATOM 5582 O O . CYS B 1 289 ? -2.414 8.133 -7.172 1 93.69 289 CYS B O 1
ATOM 5584 N N . ASP B 1 290 ? -4.172 8.492 -8.539 1 91.75 290 ASP B N 1
ATOM 5585 C CA . ASP B 1 290 ? -4.938 9.164 -7.496 1 91.75 290 ASP B CA 1
ATOM 5586 C C . ASP B 1 290 ? -5.262 8.211 -6.348 1 91.75 290 ASP B C 1
ATOM 5588 O O . ASP B 1 290 ? -5.105 8.562 -5.176 1 91.75 290 ASP B O 1
ATOM 5592 N N . ARG B 1 291 ? -5.684 6.992 -6.695 1 93.81 291 ARG B N 1
ATOM 5593 C CA . ARG B 1 291 ? -5.996 6.012 -5.66 1 93.81 291 ARG B CA 1
ATOM 5594 C C . ARG B 1 291 ? -4.746 5.629 -4.875 1 93.81 291 ARG B C 1
ATOM 5596 O O . ARG B 1 291 ? -4.789 5.52 -3.648 1 93.81 291 ARG B O 1
ATOM 5603 N N . LYS B 1 292 ? -3.709 5.449 -5.598 1 93.5 292 LYS B N 1
ATOM 5604 C CA . LYS B 1 292 ? -2.441 5.109 -4.961 1 93.5 292 LYS B CA 1
ATOM 5605 C C . LYS B 1 292 ? -1.984 6.223 -4.02 1 93.5 292 LYS B C 1
ATOM 5607 O O . LYS B 1 292 ? -1.5 5.953 -2.92 1 93.5 292 LYS B O 1
ATOM 5612 N N . GLY B 1 293 ? -2.117 7.445 -4.48 1 90.94 293 GLY B N 1
ATOM 5613 C CA . GLY B 1 293 ? -1.781 8.586 -3.641 1 90.94 293 GLY B CA 1
ATOM 5614 C C . GLY B 1 293 ? -2.547 8.609 -2.332 1 90.94 293 GLY B C 1
ATOM 5615 O O . GLY B 1 293 ? -1.977 8.891 -1.276 1 90.94 293 GLY B O 1
ATOM 5616 N N . ASN B 1 294 ? -3.803 8.25 -2.396 1 90.88 294 ASN B N 1
ATOM 5617 C CA . ASN B 1 294 ? -4.641 8.195 -1.203 1 90.88 294 ASN B CA 1
ATOM 5618 C C . ASN B 1 294 ? -4.312 6.984 -0.339 1 90.88 294 ASN B C 1
ATOM 5620 O O . ASN B 1 294 ? -4.543 7 0.872 1 90.88 294 ASN B O 1
ATOM 5624 N N . GLU B 1 295 ? -3.75 6.004 -0.974 1 93.62 295 GLU B N 1
ATOM 5625 C CA . GLU B 1 295 ? -3.508 4.738 -0.284 1 93.62 295 GLU B CA 1
ATOM 5626 C C . GLU B 1 295 ? -2.217 4.793 0.529 1 93.62 295 GLU B C 1
ATOM 5628 O O . GLU B 1 295 ? -2.197 4.402 1.698 1 93.62 295 GLU B O 1
ATOM 5633 N N . ASP B 1 296 ? -1.129 5.242 -0.171 1 91.38 296 ASP B N 1
ATOM 5634 C CA . ASP B 1 296 ? 0.142 5.145 0.541 1 91.38 296 ASP B CA 1
ATOM 5635 C C . ASP B 1 296 ? 1.089 6.27 0.135 1 91.38 296 ASP B C 1
ATOM 5637 O O . ASP B 1 296 ? 2.258 6.277 0.528 1 91.38 296 ASP B O 1
ATOM 5641 N N . PHE B 1 297 ? 0.694 7.25 -0.648 1 87.06 297 PHE B N 1
ATOM 5642 C CA . PHE B 1 297 ? 1.5 8.375 -1.109 1 87.06 297 PHE B CA 1
ATOM 5643 C C . PHE B 1 297 ? 2.643 7.895 -1.996 1 87.06 297 PHE B C 1
ATOM 5645 O O . PHE B 1 297 ? 3.609 8.625 -2.223 1 87.06 297 PHE B O 1
ATOM 5652 N N . GLY B 1 298 ? 2.592 6.684 -2.404 1 90.62 298 GLY B N 1
ATOM 5653 C CA . GLY B 1 298 ? 3.621 6.133 -3.271 1 90.62 298 GLY B CA 1
ATOM 5654 C C . GLY B 1 298 ? 4.406 5.008 -2.627 1 90.62 298 GLY B C 1
ATOM 5655 O O . GLY B 1 298 ? 4.516 4.945 -1.399 1 90.62 298 GLY B O 1
ATOM 5656 N N . SER B 1 299 ? 5 4.207 -3.449 1 95.31 299 SER B N 1
ATOM 5657 C CA . SER B 1 299 ? 5.828 3.09 -3.006 1 95.31 299 SER B CA 1
ATOM 5658 C C . SER B 1 299 ? 7.195 3.572 -2.529 1 95.31 299 SER B C 1
ATOM 5660 O O . SER B 1 299 ? 7.609 4.688 -2.846 1 95.31 299 SER B O 1
ATOM 5662 N N . ALA B 1 300 ? 7.887 2.781 -1.777 1 97.88 300 ALA B N 1
ATOM 5663 C CA . ALA B 1 300 ? 9.156 3.166 -1.164 1 97.88 300 ALA B CA 1
ATOM 5664 C C . ALA B 1 300 ? 10.148 3.658 -2.215 1 97.88 300 ALA B C 1
ATOM 5666 O O . ALA B 1 300 ? 10.625 2.877 -3.039 1 97.88 300 ALA B O 1
ATOM 5667 N N . ASN B 1 301 ? 10.43 4.926 -2.146 1 97.75 301 ASN B N 1
ATOM 5668 C CA . ASN B 1 301 ? 11.32 5.574 -3.102 1 97.75 301 ASN B CA 1
ATOM 5669 C C . ASN B 1 301 ? 12.742 5.023 -3.008 1 97.75 301 ASN B C 1
ATOM 5671 O O . ASN B 1 301 ? 13.414 4.855 -4.027 1 97.75 301 ASN B O 1
ATOM 5675 N N . PHE B 1 302 ? 13.172 4.707 -1.782 1 98.75 302 PHE B N 1
ATOM 5676 C CA . PHE B 1 302 ? 14.5 4.145 -1.543 1 98.75 302 PHE B CA 1
ATOM 5677 C C . PHE B 1 302 ? 14.695 2.857 -2.334 1 98.75 302 PHE B C 1
ATOM 5679 O O . PHE B 1 302 ? 15.711 2.682 -3.006 1 98.75 302 PHE B O 1
ATOM 5686 N N . ASN B 1 303 ? 13.758 1.992 -2.311 1 98.88 303 ASN B N 1
ATOM 5687 C CA . ASN B 1 303 ? 13.828 0.701 -2.986 1 98.88 303 ASN B CA 1
ATOM 5688 C C . ASN B 1 303 ? 13.82 0.86 -4.504 1 98.88 303 ASN B C 1
ATOM 5690 O O . ASN B 1 303 ? 14.438 0.072 -5.219 1 98.88 303 ASN B O 1
ATOM 5694 N N . GLN B 1 304 ? 13.062 1.84 -4.984 1 98.75 304 GLN B N 1
ATOM 5695 C CA . GLN B 1 304 ? 13.016 2.086 -6.422 1 98.75 304 GLN B CA 1
ATOM 5696 C C . GLN B 1 304 ? 14.367 2.568 -6.941 1 98.75 304 GLN B C 1
ATOM 5698 O O . GLN B 1 304 ? 14.812 2.139 -8.008 1 98.75 304 GLN B O 1
ATOM 5703 N N . HIS B 1 305 ? 15 3.48 -6.172 1 98.69 305 HIS B N 1
ATOM 5704 C CA . HIS B 1 305 ? 16.344 3.914 -6.531 1 98.69 305 HIS B CA 1
ATOM 5705 C C . HIS B 1 305 ? 17.328 2.75 -6.5 1 98.69 305 HIS B C 1
ATOM 5707 O O . HIS B 1 305 ? 18.188 2.635 -7.371 1 98.69 305 HIS B O 1
ATOM 5713 N N . LEU B 1 306 ? 17.188 1.909 -5.5 1 98.75 306 LEU B N 1
ATOM 5714 C CA . LEU B 1 306 ? 18.031 0.721 -5.398 1 98.75 306 LEU B CA 1
ATOM 5715 C C . LEU B 1 306 ? 17.875 -0.161 -6.633 1 98.75 306 LEU B C 1
ATOM 5717 O O . LEU B 1 306 ? 18.875 -0.559 -7.242 1 98.75 306 LEU B O 1
ATOM 5721 N N . LEU B 1 307 ? 16.641 -0.444 -7.027 1 98.81 307 LEU B N 1
ATOM 5722 C CA . LEU B 1 307 ? 16.406 -1.29 -8.195 1 98.81 307 LEU B CA 1
ATOM 5723 C C . LEU B 1 307 ? 16.906 -0.62 -9.469 1 98.81 307 LEU B C 1
ATOM 5725 O O . LEU B 1 307 ? 17.438 -1.289 -10.359 1 98.81 307 LEU B O 1
ATOM 5729 N N . SER B 1 308 ? 16.703 0.709 -9.523 1 98.69 308 SER B N 1
ATOM 5730 C CA . SER B 1 308 ? 17.25 1.451 -10.656 1 98.69 308 SER B CA 1
ATOM 5731 C C . SER B 1 308 ? 18.766 1.247 -10.781 1 98.69 308 SER B C 1
ATOM 5733 O O . SER B 1 308 ? 19.281 1.058 -11.883 1 98.69 308 SER B O 1
ATOM 5735 N N . GLN B 1 309 ? 19.453 1.304 -9.641 1 98.44 309 GLN B N 1
ATOM 5736 C CA . GLN B 1 309 ? 20.906 1.083 -9.641 1 98.44 309 GLN B CA 1
ATOM 5737 C C . GLN B 1 309 ? 21.234 -0.344 -10.062 1 98.44 309 GLN B C 1
ATOM 5739 O O . GLN B 1 309 ? 22.219 -0.57 -10.781 1 98.44 309 GLN B O 1
ATOM 5744 N N . VAL B 1 310 ? 20.469 -1.322 -9.641 1 98.69 310 VAL B N 1
ATOM 5745 C CA . VAL B 1 310 ? 20.656 -2.723 -10.008 1 98.69 310 VAL B CA 1
ATOM 5746 C C . VAL B 1 310 ? 20.562 -2.871 -11.523 1 98.69 310 VAL B C 1
ATOM 5748 O O . VAL B 1 310 ? 21.406 -3.535 -12.141 1 98.69 310 VAL B O 1
ATOM 5751 N N . PHE B 1 311 ? 19.578 -2.252 -12.148 1 98.5 311 PHE B N 1
ATOM 5752 C CA . PHE B 1 311 ? 19.406 -2.297 -13.594 1 98.5 311 PHE B CA 1
ATOM 5753 C C . PHE B 1 311 ? 20.562 -1.603 -14.297 1 98.5 311 PHE B C 1
ATOM 5755 O O . PHE B 1 311 ? 21.094 -2.117 -15.289 1 98.5 311 PHE B O 1
ATOM 5762 N N . ARG B 1 312 ? 20.922 -0.456 -13.805 1 97.31 312 ARG B N 1
ATOM 5763 C CA . ARG B 1 312 ? 22 0.323 -14.406 1 97.31 312 ARG B CA 1
ATOM 5764 C C . ARG B 1 312 ? 23.297 -0.471 -14.43 1 97.31 312 ARG B C 1
ATOM 5766 O O . ARG B 1 312 ? 24.078 -0.369 -15.383 1 97.31 312 ARG B O 1
ATOM 5773 N N . MET B 1 313 ? 23.531 -1.273 -13.414 1 97.5 313 MET B N 1
ATOM 5774 C CA . MET B 1 313 ? 24.781 -2.004 -13.242 1 97.5 313 MET B CA 1
ATOM 5775 C C . MET B 1 313 ? 24.719 -3.357 -13.938 1 97.5 313 MET B C 1
ATOM 5777 O O . MET B 1 313 ? 25.688 -4.117 -13.914 1 97.5 313 MET B O 1
ATOM 5781 N N . GLY B 1 314 ? 23.547 -3.766 -14.477 1 97.06 314 GLY B N 1
ATOM 5782 C CA . GLY B 1 314 ? 23.406 -5.02 -15.203 1 97.06 314 GLY B CA 1
ATOM 5783 C C . GLY B 1 314 ? 23.312 -6.227 -14.289 1 97.06 314 GLY B C 1
ATOM 5784 O O . GLY B 1 314 ? 23.531 -7.359 -14.719 1 97.06 314 GLY B O 1
ATOM 5785 N N . LEU B 1 315 ? 22.922 -6.035 -13.055 1 98.19 315 LEU B N 1
ATOM 5786 C CA . LEU B 1 315 ? 22.938 -7.094 -12.055 1 98.19 315 LEU B CA 1
ATOM 5787 C C . LEU B 1 315 ? 21.656 -7.914 -12.109 1 98.19 315 LEU B C 1
ATOM 5789 O O . LEU B 1 315 ? 21.641 -9.078 -11.688 1 98.19 315 LEU B O 1
ATOM 5793 N N . TYR B 1 316 ? 20.609 -7.344 -12.641 1 98.38 316 TYR B N 1
ATOM 5794 C CA . TYR B 1 316 ? 19.312 -8.008 -12.648 1 98.38 316 TYR B CA 1
ATOM 5795 C C . TYR B 1 316 ? 19.328 -9.227 -13.57 1 98.38 316 TYR B C 1
ATOM 5797 O O . TYR B 1 316 ? 18.969 -10.328 -13.156 1 98.38 316 TYR B O 1
ATOM 5805 N N . ASP B 1 317 ? 19.797 -9.07 -14.781 1 96.88 317 ASP B N 1
ATOM 5806 C CA . ASP B 1 317 ? 19.75 -10.125 -15.789 1 96.88 317 ASP B CA 1
ATOM 5807 C C . ASP B 1 317 ? 20.578 -11.328 -15.359 1 96.88 317 ASP B C 1
ATOM 5809 O O . ASP B 1 317 ? 20.156 -12.477 -15.531 1 96.88 317 ASP B O 1
ATOM 5813 N N . SER B 1 318 ? 21.719 -11.039 -14.859 1 96.88 318 SER B N 1
ATOM 5814 C CA . SER B 1 318 ? 22.578 -12.125 -14.406 1 96.88 318 SER B CA 1
ATOM 5815 C C . SER B 1 318 ? 21.938 -12.891 -13.25 1 96.88 318 SER B C 1
ATOM 5817 O O . SER B 1 318 ? 22.047 -14.117 -13.172 1 96.88 318 SER B O 1
ATOM 5819 N N . HIS B 1 319 ? 21.297 -12.148 -12.398 1 98.12 319 HIS B N 1
ATOM 5820 C CA . HIS B 1 319 ? 20.625 -12.789 -11.281 1 98.12 319 HIS B CA 1
ATOM 5821 C C . HIS B 1 319 ? 19.5 -13.68 -11.758 1 98.12 319 HIS B C 1
ATOM 5823 O O . HIS B 1 319 ? 19.359 -14.82 -11.297 1 98.12 319 HIS B O 1
ATOM 5829 N N . VAL B 1 320 ? 18.703 -13.219 -12.688 1 98.19 320 VAL B N 1
ATOM 5830 C CA . VAL B 1 320 ? 17.562 -13.984 -13.203 1 98.19 320 VAL B CA 1
ATOM 5831 C C . VAL B 1 320 ? 18.062 -15.258 -13.875 1 98.19 320 VAL B C 1
ATOM 5833 O O . VAL B 1 320 ? 17.453 -16.328 -13.734 1 98.19 320 VAL B O 1
ATOM 5836 N N . ALA B 1 321 ? 19.156 -15.141 -14.586 1 97.69 321 ALA B N 1
ATOM 5837 C CA . ALA B 1 321 ? 19.734 -16.312 -15.227 1 97.69 321 ALA B CA 1
ATOM 5838 C C . ALA B 1 321 ? 20.125 -17.375 -14.195 1 97.69 321 ALA B C 1
ATOM 5840 O O . ALA B 1 321 ? 19.875 -18.562 -14.398 1 97.69 321 ALA B O 1
ATOM 5841 N N . SER B 1 322 ? 20.688 -16.922 -13.117 1 97.38 322 SER B N 1
ATOM 5842 C CA . SER B 1 322 ? 21.047 -17.844 -12.047 1 97.38 322 SER B CA 1
ATOM 5843 C C . SER B 1 322 ? 19.812 -18.469 -11.406 1 97.38 322 SER B C 1
ATOM 5845 O O . SER B 1 322 ? 19.844 -19.641 -11.031 1 97.38 322 SER B O 1
ATOM 5847 N N . LEU B 1 323 ? 18.766 -17.703 -11.266 1 97.75 323 LEU B N 1
ATOM 5848 C CA . LEU B 1 323 ? 17.516 -18.219 -10.719 1 97.75 323 LEU B CA 1
ATOM 5849 C C . LEU B 1 323 ? 16.938 -19.312 -11.609 1 97.75 323 LEU B C 1
ATOM 5851 O O . LEU B 1 323 ? 16.469 -20.328 -11.117 1 97.75 323 LEU B O 1
ATOM 5855 N N . ARG B 1 324 ? 16.969 -19.062 -12.906 1 98.06 324 ARG B N 1
ATOM 5856 C CA . ARG B 1 324 ? 16.422 -20.047 -13.844 1 98.06 324 ARG B CA 1
ATOM 5857 C C . ARG B 1 324 ? 17.141 -21.375 -13.727 1 98.06 324 ARG B C 1
ATOM 5859 O O . ARG B 1 324 ? 16.516 -22.438 -13.766 1 98.06 324 ARG B O 1
ATOM 5866 N N . GLU B 1 325 ? 18.391 -21.312 -13.57 1 97.81 325 GLU B N 1
ATOM 5867 C CA . GLU B 1 325 ? 19.172 -22.531 -13.406 1 97.81 325 GLU B CA 1
ATOM 5868 C C . GLU B 1 325 ? 18.781 -23.266 -12.125 1 97.81 325 GLU B C 1
ATOM 5870 O O . GLU B 1 325 ? 18.547 -24.469 -12.141 1 97.81 325 GLU B O 1
ATOM 5875 N N . MET B 1 326 ? 18.688 -22.531 -11.086 1 97.44 326 MET B N 1
ATOM 5876 C CA . MET B 1 326 ? 18.391 -23.125 -9.773 1 97.44 326 MET B CA 1
ATOM 5877 C C . MET B 1 326 ? 16.984 -23.703 -9.75 1 97.44 326 MET B C 1
ATOM 5879 O O . MET B 1 326 ? 16.781 -24.828 -9.297 1 97.44 326 MET B O 1
ATOM 5883 N N . TYR B 1 327 ? 16.031 -22.953 -10.211 1 97.81 327 TYR B N 1
ATOM 5884 C CA . TYR B 1 327 ? 14.648 -23.406 -10.133 1 97.81 327 TYR B CA 1
ATOM 5885 C C . TYR B 1 327 ? 14.375 -24.5 -11.148 1 97.81 327 TYR B C 1
ATOM 5887 O O . TYR B 1 327 ? 13.469 -25.312 -10.953 1 97.81 327 TYR B O 1
ATOM 5895 N N . THR B 1 328 ? 15.156 -24.547 -12.281 1 98.25 328 THR B N 1
ATOM 5896 C CA . THR B 1 328 ? 15.062 -25.688 -13.188 1 98.25 328 THR B CA 1
ATOM 5897 C C . THR B 1 328 ? 15.383 -26.984 -12.445 1 98.25 328 THR B C 1
ATOM 5899 O O . THR B 1 328 ? 14.648 -27.969 -12.57 1 98.25 328 THR B O 1
ATOM 5902 N N . ALA B 1 329 ? 16.422 -26.969 -11.719 1 98.19 329 ALA B N 1
ATOM 5903 C CA . ALA B 1 329 ? 16.844 -28.141 -10.961 1 98.19 329 ALA B CA 1
ATOM 5904 C C . ALA B 1 329 ? 15.789 -28.547 -9.938 1 98.19 329 ALA B C 1
ATOM 5906 O O . ALA B 1 329 ? 15.516 -29.734 -9.75 1 98.19 329 ALA B O 1
ATOM 5907 N N . LYS B 1 330 ? 15.219 -27.594 -9.266 1 97.94 330 LYS B N 1
ATOM 5908 C CA . LYS B 1 330 ? 14.203 -27.875 -8.25 1 97.94 330 LYS B CA 1
ATOM 5909 C C . LYS B 1 330 ? 12.922 -28.406 -8.883 1 97.94 330 LYS B C 1
ATOM 5911 O O . LYS B 1 330 ? 12.305 -29.328 -8.359 1 97.94 330 LYS B O 1
ATOM 5916 N N . ARG B 1 331 ? 12.523 -27.766 -10 1 98.12 331 ARG B N 1
ATOM 5917 C CA . ARG B 1 331 ? 11.375 -28.25 -10.758 1 98.12 331 ARG B CA 1
ATOM 5918 C C . ARG B 1 331 ? 11.594 -29.703 -11.195 1 98.12 331 ARG B C 1
ATOM 5920 O O . ARG B 1 331 ? 10.719 -30.547 -11 1 98.12 331 ARG B O 1
ATOM 5927 N N . ASP B 1 332 ? 12.75 -30 -11.719 1 98.62 332 ASP B N 1
ATOM 5928 C CA . ASP B 1 332 ? 13.062 -31.344 -12.172 1 98.62 332 ASP B CA 1
ATOM 5929 C C . ASP B 1 332 ? 13.062 -32.344 -11.008 1 98.62 332 ASP B C 1
ATOM 5931 O O . ASP B 1 332 ? 12.609 -33.469 -11.156 1 98.62 332 ASP B O 1
ATOM 5935 N N . ALA B 1 333 ? 13.555 -31.891 -9.867 1 98.69 333 ALA B N 1
ATOM 5936 C CA . ALA B 1 333 ? 13.547 -32.75 -8.672 1 98.69 333 ALA B CA 1
ATOM 5937 C C . ALA B 1 333 ? 12.125 -33.094 -8.258 1 98.69 333 ALA B C 1
ATOM 5939 O O . ALA B 1 333 ? 11.836 -34.219 -7.895 1 98.69 333 ALA B O 1
ATOM 5940 N N . MET B 1 334 ? 11.273 -32.156 -8.281 1 98.62 334 MET B N 1
ATOM 5941 C CA . MET B 1 334 ? 9.891 -32.406 -7.871 1 98.62 334 MET B CA 1
ATOM 5942 C C . MET B 1 334 ? 9.18 -33.312 -8.859 1 98.62 334 MET B C 1
ATOM 5944 O O . MET B 1 334 ? 8.422 -34.188 -8.453 1 98.62 334 MET B O 1
ATOM 5948 N N . LEU B 1 335 ? 9.391 -33.125 -10.164 1 98.69 335 LEU B N 1
ATOM 5949 C CA . LEU B 1 335 ? 8.773 -33.938 -11.18 1 98.69 335 LEU B CA 1
ATOM 5950 C C . LEU B 1 335 ? 9.289 -35.375 -11.086 1 98.69 335 LEU B C 1
ATOM 5952 O O . LEU B 1 335 ? 8.516 -36.344 -11.25 1 98.69 335 LEU B O 1
ATOM 5956 N N . LYS B 1 336 ? 10.562 -35.469 -10.836 1 98.69 336 LYS B N 1
ATOM 5957 C CA . LYS B 1 336 ? 11.125 -36.812 -10.625 1 98.69 336 LYS B CA 1
ATOM 5958 C C . LYS B 1 336 ? 10.508 -37.469 -9.406 1 98.69 336 LYS B C 1
ATOM 5960 O O . LYS B 1 336 ? 10.172 -38.656 -9.453 1 98.69 336 LYS B O 1
ATOM 5965 N N . ALA B 1 337 ? 10.43 -36.719 -8.352 1 98.81 337 ALA B N 1
ATOM 5966 C CA . ALA B 1 337 ? 9.805 -37.25 -7.141 1 98.81 337 ALA B CA 1
ATOM 5967 C C . ALA B 1 337 ? 8.352 -37.625 -7.391 1 98.81 337 ALA B C 1
ATOM 5969 O O . ALA B 1 337 ? 7.855 -38.625 -6.863 1 98.81 337 ALA B O 1
ATOM 5970 N N . ALA B 1 338 ? 7.602 -36.844 -8.141 1 98.75 338 ALA B N 1
ATOM 5971 C CA . ALA B 1 338 ? 6.223 -37.156 -8.5 1 98.75 338 ALA B CA 1
ATOM 5972 C C . ALA B 1 338 ? 6.141 -38.5 -9.234 1 98.75 338 ALA B C 1
ATOM 5974 O O . ALA B 1 338 ? 5.285 -39.344 -8.914 1 98.75 338 ALA B O 1
ATOM 5975 N N . GLU B 1 339 ? 7 -38.688 -10.156 1 98.5 339 GLU B N 1
ATOM 5976 C CA . GLU B 1 339 ? 7.047 -39.938 -10.906 1 98.5 339 GLU B CA 1
ATOM 5977 C C . GLU B 1 339 ? 7.363 -41.125 -9.984 1 98.5 339 GLU B C 1
ATOM 5979 O O . GLU B 1 339 ? 6.738 -42.188 -10.078 1 98.5 339 GLU B O 1
ATOM 5984 N N . THR B 1 340 ? 8.273 -40.906 -9.117 1 98.56 340 THR B N 1
ATOM 5985 C CA . THR B 1 340 ? 8.766 -41.969 -8.242 1 98.56 340 THR B CA 1
ATOM 5986 C C . THR B 1 340 ? 7.699 -42.375 -7.23 1 98.56 340 THR B C 1
ATOM 5988 O O . THR B 1 340 ? 7.465 -43.562 -7.008 1 98.56 340 THR B O 1
ATOM 5991 N N . TYR B 1 341 ? 7.066 -41.375 -6.66 1 98.5 341 TYR B N 1
ATOM 5992 C CA . TYR B 1 341 ? 6.266 -41.688 -5.48 1 98.5 341 TYR B CA 1
ATOM 5993 C C . TYR B 1 341 ? 4.781 -41.75 -5.824 1 98.5 341 TYR B C 1
ATOM 5995 O O . TYR B 1 341 ? 3.994 -42.375 -5.121 1 98.5 341 TYR B O 1
ATOM 6003 N N . PHE B 1 342 ? 4.355 -41.031 -6.875 1 98.12 342 PHE B N 1
ATOM 6004 C CA . PHE B 1 342 ? 2.936 -40.906 -7.184 1 98.12 342 PHE B CA 1
ATOM 6005 C C . PHE B 1 342 ? 2.609 -41.625 -8.484 1 98.12 342 PHE B C 1
ATOM 6007 O O . PHE B 1 342 ? 1.44 -41.875 -8.789 1 98.12 342 PHE B O 1
ATOM 6014 N N . GLY B 1 343 ? 3.586 -41.938 -9.312 1 96.56 343 GLY B N 1
ATOM 6015 C CA . GLY B 1 343 ? 3.385 -42.438 -10.664 1 96.56 343 GLY B CA 1
ATOM 6016 C C . GLY B 1 343 ? 2.582 -43.719 -10.703 1 96.56 343 GLY B C 1
ATOM 6017 O O . GLY B 1 343 ? 1.894 -44 -11.688 1 96.56 343 GLY B O 1
ATOM 6018 N N . ASN B 1 344 ? 2.68 -44.469 -9.609 1 95.19 344 ASN B N 1
ATOM 6019 C CA . ASN B 1 344 ? 2.008 -45.781 -9.602 1 95.19 344 ASN B CA 1
ATOM 6020 C C . ASN B 1 344 ? 0.667 -45.719 -8.875 1 95.19 344 ASN B C 1
ATOM 6022 O O . ASN B 1 344 ? 0.002 -46.719 -8.695 1 95.19 344 ASN B O 1
ATOM 6026 N N . ILE B 1 345 ? 0.3 -44.562 -8.5 1 95 345 ILE B N 1
ATOM 6027 C CA . ILE B 1 345 ? -1 -44.406 -7.859 1 95 345 ILE B CA 1
ATOM 6028 C C . ILE B 1 345 ? -2.066 -44.125 -8.914 1 95 345 ILE B C 1
ATOM 6030 O O . ILE B 1 345 ? -2.031 -43.094 -9.586 1 95 345 ILE B O 1
ATOM 6034 N N . PRO B 1 346 ? -3.012 -45.031 -9.055 1 94.38 346 PRO B N 1
ATOM 6035 C CA . PRO B 1 346 ? -4.031 -44.812 -10.086 1 94.38 346 PRO B CA 1
ATOM 6036 C C . PRO B 1 346 ? -4.824 -43.531 -9.898 1 94.38 346 PRO B C 1
ATOM 6038 O O . PRO B 1 346 ? 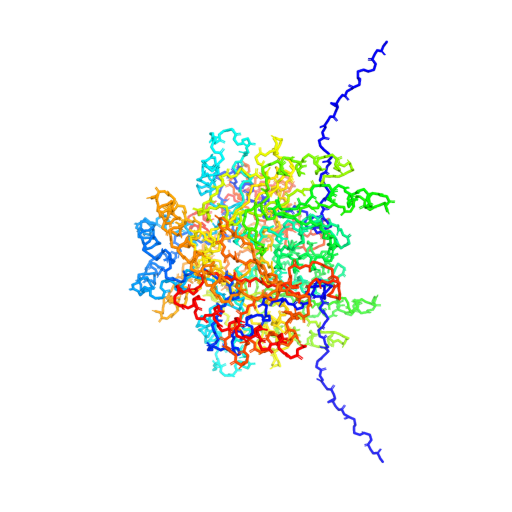-5.207 -43.188 -8.773 1 94.38 346 PRO B O 1
ATOM 6041 N N . GLY B 1 347 ? -5 -42.812 -10.969 1 95.44 347 GLY B N 1
ATOM 6042 C CA . GLY B 1 347 ? -5.859 -41.656 -10.945 1 95.44 347 GLY B CA 1
ATOM 6043 C C . GLY B 1 347 ? -5.121 -40.375 -10.562 1 95.44 347 GLY B C 1
ATOM 6044 O O . GLY B 1 347 ? -5.723 -39.312 -10.461 1 95.44 347 GLY B O 1
ATOM 6045 N N . VAL B 1 348 ? -3.836 -40.5 -10.312 1 97.62 348 VAL B N 1
ATOM 6046 C CA . VAL B 1 348 ? -3.043 -39.312 -9.984 1 97.62 348 VAL B CA 1
ATOM 6047 C C . VAL B 1 348 ? -2.373 -38.781 -11.242 1 97.62 348 VAL B C 1
ATOM 6049 O O . VAL B 1 348 ? -1.887 -39.562 -12.078 1 97.62 348 VAL B O 1
ATOM 6052 N N . SER B 1 349 ? -2.457 -37.531 -11.438 1 97.81 349 SER B N 1
ATOM 6053 C CA . SER B 1 349 ? -1.773 -36.844 -12.531 1 97.81 349 SER B CA 1
ATOM 6054 C C . SER B 1 349 ? -1.255 -35.469 -12.086 1 97.81 349 SER B C 1
ATOM 6056 O O . SER B 1 349 ? -1.631 -34.969 -11.023 1 97.81 349 SER B O 1
ATOM 6058 N N . TRP B 1 350 ? -0.371 -34.938 -12.828 1 98.25 350 TRP B N 1
ATOM 6059 C CA . TRP B 1 350 ? 0.137 -33.594 -12.523 1 98.25 350 TRP B CA 1
ATOM 6060 C C . TRP B 1 350 ? 0.562 -32.875 -13.797 1 98.25 350 TRP B C 1
ATOM 6062 O O . TRP B 1 350 ? 0.787 -33.5 -14.828 1 98.25 350 TRP B O 1
ATOM 6072 N N . VAL B 1 351 ? 0.656 -31.562 -13.75 1 97.69 351 VAL B N 1
ATOM 6073 C CA . VAL B 1 351 ? 1.06 -30.703 -14.859 1 97.69 351 VAL B CA 1
ATOM 6074 C C . VAL B 1 351 ? 2.578 -30.547 -14.867 1 97.69 351 VAL B C 1
ATOM 6076 O O . VAL B 1 351 ? 3.203 -30.406 -13.812 1 97.69 351 VAL B O 1
ATOM 6079 N N . HIS B 1 352 ? 3.178 -30.703 -16.047 1 97.44 352 HIS B N 1
ATOM 6080 C CA . HIS B 1 352 ? 4.574 -30.328 -16.234 1 97.44 352 HIS B CA 1
ATOM 6081 C C . HIS B 1 352 ? 4.711 -28.828 -16.469 1 97.44 352 HIS B C 1
ATOM 6083 O O . HIS B 1 352 ? 4.406 -28.344 -17.562 1 97.44 352 HIS B O 1
ATOM 6089 N N . PRO B 1 353 ? 5.141 -28.062 -15.5 1 97.44 353 PRO B N 1
ATOM 6090 C CA . PRO B 1 353 ? 5.316 -26.625 -15.734 1 97.44 353 PRO B CA 1
ATOM 6091 C C . PRO B 1 353 ? 6.605 -26.312 -16.484 1 97.44 353 PRO B C 1
ATOM 6093 O O . PRO B 1 353 ? 7.656 -26.891 -16.203 1 97.44 353 PRO B O 1
ATOM 6096 N N . TYR B 1 354 ? 6.57 -25.375 -17.375 1 97.94 354 TYR B N 1
ATOM 6097 C CA . TYR B 1 354 ? 7.738 -24.938 -18.141 1 97.94 354 TYR B CA 1
ATOM 6098 C C . TYR B 1 354 ? 8.422 -23.75 -17.469 1 97.94 354 TYR B C 1
ATOM 6100 O O . TYR B 1 354 ? 9.438 -23.25 -17.969 1 97.94 354 TYR B O 1
ATOM 6108 N N . GLY B 1 355 ? 7.926 -23.312 -16.406 1 98 355 GLY B N 1
ATOM 6109 C CA . GLY B 1 355 ? 8.414 -22.219 -15.586 1 98 355 GLY B CA 1
ATOM 6110 C C . GLY B 1 355 ? 7.605 -22.016 -14.32 1 98 355 GLY B C 1
ATOM 6111 O O . GLY B 1 355 ? 6.785 -22.859 -13.953 1 98 355 GLY B O 1
ATOM 6112 N N . GLY B 1 356 ? 7.898 -20.938 -13.594 1 97.12 356 GLY B N 1
ATOM 6113 C CA . GLY B 1 356 ? 7.18 -20.625 -12.367 1 97.12 356 GLY B CA 1
ATOM 6114 C C . GLY B 1 356 ? 7.707 -21.359 -11.156 1 97.12 356 GLY B C 1
ATOM 6115 O O . GLY B 1 356 ? 8.906 -21.625 -11.055 1 97.12 356 GLY B O 1
ATOM 6116 N N . LEU B 1 357 ? 6.766 -21.656 -10.188 1 97.5 357 LEU B N 1
ATOM 6117 C CA . LEU B 1 357 ? 7.258 -22.188 -8.922 1 97.5 357 LEU B CA 1
ATOM 6118 C C . LEU B 1 357 ? 6.375 -23.344 -8.438 1 97.5 357 LEU B C 1
ATOM 6120 O O . LEU B 1 357 ? 6.52 -23.797 -7.305 1 97.5 357 LEU B O 1
ATOM 6124 N N . TYR B 1 358 ? 5.441 -23.844 -9.352 1 97.69 358 TYR B N 1
ATOM 6125 C CA . TYR B 1 358 ? 4.418 -24.719 -8.789 1 97.69 358 TYR B CA 1
ATOM 6126 C C . TYR B 1 358 ? 4.176 -25.922 -9.703 1 97.69 358 TYR B C 1
ATOM 6128 O O . TYR B 1 358 ? 4.371 -25.828 -10.914 1 97.69 358 TYR B O 1
ATOM 6136 N N . VAL B 1 359 ? 3.764 -26.984 -9.109 1 98.25 359 VAL B N 1
ATOM 6137 C CA . VAL B 1 359 ? 3.201 -28.156 -9.781 1 98.25 359 VAL B CA 1
ATOM 6138 C C . VAL B 1 359 ? 1.772 -28.391 -9.297 1 98.25 359 VAL B C 1
ATOM 6140 O O . VAL B 1 359 ? 1.519 -28.438 -8.086 1 98.25 359 VAL B O 1
ATOM 6143 N N . TRP B 1 360 ? 0.895 -28.438 -10.211 1 98.44 360 TRP B N 1
ATOM 6144 C CA . TRP B 1 360 ? -0.511 -28.719 -9.93 1 98.44 360 TRP B CA 1
ATOM 6145 C C . TRP B 1 360 ? -0.804 -30.219 -10.047 1 98.44 360 TRP B C 1
ATOM 6147 O O . TRP B 1 360 ? -0.603 -30.812 -11.102 1 98.44 360 TRP B O 1
ATOM 6157 N N . MET B 1 361 ? -1.255 -30.828 -8.961 1 98.56 361 MET B N 1
ATOM 6158 C CA . MET B 1 361 ? -1.481 -32.281 -8.93 1 98.56 361 MET B CA 1
ATOM 6159 C C . MET B 1 361 ? -2.959 -32.594 -8.711 1 98.56 361 MET B C 1
ATOM 6161 O O . MET B 1 361 ? -3.623 -31.938 -7.906 1 98.56 361 MET B O 1
ATOM 6165 N N . THR B 1 362 ? -3.459 -33.5 -9.43 1 98.06 362 THR B N 1
ATOM 6166 C CA . THR B 1 362 ? -4.828 -34 -9.328 1 98.06 362 THR B CA 1
ATOM 6167 C C . THR B 1 362 ? -4.852 -35.406 -8.781 1 98.06 362 THR B C 1
ATOM 6169 O O . THR B 1 362 ? -4.129 -36.281 -9.273 1 98.06 362 THR B O 1
ATOM 6172 N N . LEU B 1 363 ? -5.629 -35.594 -7.797 1 97.88 363 LEU B N 1
ATOM 6173 C CA . LEU B 1 363 ? -5.824 -36.906 -7.191 1 97.88 363 LEU B CA 1
ATOM 6174 C C . LEU B 1 363 ? -7.172 -37.5 -7.598 1 97.88 363 LEU B C 1
ATOM 6176 O O . LEU B 1 363 ? -7.977 -36.844 -8.25 1 97.88 363 LEU B O 1
ATOM 6180 N N . PRO B 1 364 ? -7.328 -38.781 -7.246 1 95.25 364 PRO B N 1
ATOM 6181 C CA . PRO B 1 364 ? -8.656 -39.344 -7.477 1 95.25 364 PRO B CA 1
ATOM 6182 C C . PRO B 1 364 ? -9.758 -38.594 -6.738 1 95.25 364 PRO B C 1
ATOM 6184 O O . PRO B 1 364 ? -9.523 -38.031 -5.66 1 95.25 364 PRO B O 1
ATOM 6187 N N . GLU B 1 365 ? -10.922 -38.625 -7.258 1 91.19 365 GLU B N 1
ATOM 6188 C CA . GLU B 1 365 ? -12.047 -37.844 -6.723 1 91.19 365 GLU B CA 1
ATOM 6189 C C . GLU B 1 365 ? -12.344 -38.25 -5.277 1 91.19 365 GLU B C 1
ATOM 6191 O O . GLU B 1 365 ? -12.883 -37.469 -4.508 1 91.19 365 GLU B O 1
ATOM 6196 N N . SER B 1 366 ? -11.945 -39.375 -4.938 1 88.5 366 SER B N 1
ATOM 6197 C CA . SER B 1 366 ? -12.211 -39.875 -3.594 1 88.5 366 SER B CA 1
ATOM 6198 C C . SER B 1 366 ? -11.258 -39.281 -2.578 1 88.5 366 SER B C 1
ATOM 6200 O O . SER B 1 366 ? -11.469 -39.375 -1.368 1 88.5 366 SER B O 1
ATOM 6202 N N . SER B 1 367 ? -10.289 -38.594 -3.092 1 92.12 367 SER B N 1
ATOM 6203 C CA . SER B 1 367 ? -9.305 -37.969 -2.207 1 92.12 367 SER B CA 1
ATOM 6204 C C . SER B 1 367 ? -9.672 -36.531 -1.896 1 92.12 367 SER B C 1
ATOM 6206 O O . SER B 1 367 ? -9.484 -35.656 -2.732 1 92.12 367 SER B O 1
ATOM 6208 N N . ASP B 1 368 ? -10.055 -36.25 -0.705 1 94.94 368 ASP B N 1
ATOM 6209 C CA . ASP B 1 368 ? -10.422 -34.906 -0.279 1 94.94 368 ASP B CA 1
ATOM 6210 C C . ASP B 1 368 ? -9.195 -34.125 0.15 1 94.94 368 ASP B C 1
ATOM 6212 O O . ASP B 1 368 ? -8.688 -34.312 1.258 1 94.94 368 ASP B O 1
ATOM 6216 N N . THR B 1 369 ? -8.781 -33.188 -0.693 1 96.06 369 THR B N 1
ATOM 6217 C CA . THR B 1 369 ? -7.582 -32.406 -0.461 1 96.06 369 THR B CA 1
ATOM 6218 C C . THR B 1 369 ? -7.918 -31.109 0.285 1 96.06 369 THR B C 1
ATOM 6220 O O . THR B 1 369 ? -7.027 -30.312 0.582 1 96.06 369 THR B O 1
ATOM 6223 N N . SER B 1 370 ? -9.164 -30.906 0.661 1 94 370 SER B N 1
ATOM 6224 C CA . SER B 1 370 ? -9.594 -29.656 1.276 1 94 370 SER B CA 1
ATOM 6225 C C . SER B 1 370 ? -8.93 -29.453 2.633 1 94 370 SER B C 1
ATOM 6227 O O . SER B 1 370 ? -8.375 -30.391 3.207 1 94 370 SER B O 1
ATOM 6229 N N . LEU B 1 371 ? -8.953 -28.219 3.051 1 87.25 371 LEU B N 1
ATOM 6230 C CA . LEU B 1 371 ? -8.32 -27.859 4.312 1 87.25 371 LEU B CA 1
ATOM 6231 C C . LEU B 1 371 ? -8.898 -28.672 5.465 1 87.25 371 LEU B C 1
ATOM 6233 O O . LEU B 1 371 ? -8.18 -29.016 6.41 1 87.25 371 LEU B O 1
ATOM 6237 N N . ASP B 1 372 ? -10.156 -28.953 5.438 1 88.81 372 ASP B N 1
ATOM 6238 C CA . ASP B 1 372 ? -10.812 -29.734 6.496 1 88.81 372 ASP B CA 1
ATOM 6239 C C . ASP B 1 372 ? -10.891 -31.203 6.125 1 88.81 372 ASP B C 1
ATOM 6241 O O . ASP B 1 372 ? -11.539 -32 6.824 1 88.81 372 ASP B O 1
ATOM 6245 N N . GLY B 1 373 ? -10.258 -31.547 5.0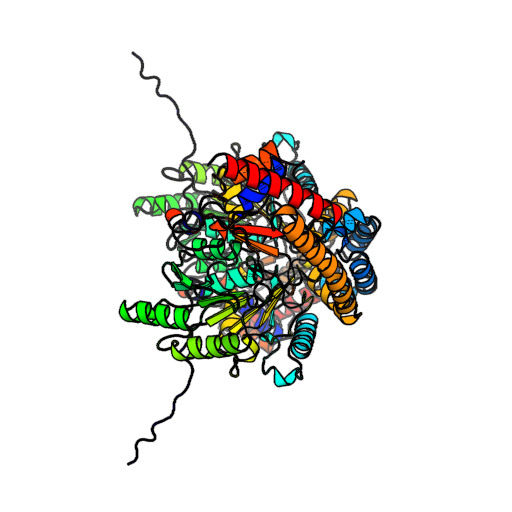62 1 92 373 GLY B N 1
ATOM 6246 C CA . GLY B 1 373 ? -10.297 -32.938 4.594 1 92 373 GLY B CA 1
ATOM 6247 C C . GLY B 1 373 ? -9.352 -33.844 5.348 1 92 373 GLY B C 1
ATOM 6248 O O . GLY B 1 373 ? -8.453 -33.375 6.051 1 92 373 GLY B O 1
ATOM 6249 N N . GLN B 1 374 ? -9.555 -35.062 5.164 1 94 374 GLN B N 1
ATOM 6250 C CA . GLN B 1 374 ? -8.766 -36.062 5.844 1 94 374 GLN B CA 1
ATOM 6251 C C . GLN B 1 374 ? -7.312 -36.062 5.383 1 94 374 GLN B C 1
ATOM 6253 O O . GLN B 1 374 ? -6.395 -36.219 6.184 1 94 374 GLN B O 1
ATOM 6258 N N . LEU B 1 375 ? -7.148 -35.844 4.137 1 96.44 375 LEU B N 1
ATOM 6259 C CA . LEU B 1 375 ? -5.797 -35.906 3.592 1 96.44 375 LEU B CA 1
ATOM 6260 C C . LEU B 1 375 ? -4.918 -34.781 4.184 1 96.44 375 LEU B C 1
ATOM 6262 O O . LEU B 1 375 ? -3.754 -35.031 4.512 1 96.44 375 LEU B O 1
ATOM 6266 N N . PHE B 1 376 ? -5.457 -33.594 4.219 1 95.25 376 PHE B N 1
ATOM 6267 C CA . PHE B 1 376 ? -4.672 -32.5 4.762 1 95.25 376 PHE B CA 1
ATOM 6268 C C . PHE B 1 376 ? -4.25 -32.781 6.195 1 95.25 376 PHE B C 1
ATOM 6270 O O . PHE B 1 376 ? -3.092 -32.594 6.562 1 95.25 376 PHE B O 1
ATOM 6277 N N . ARG B 1 377 ? -5.145 -33.281 6.973 1 93.81 377 ARG B N 1
ATOM 6278 C CA . ARG B 1 377 ? -4.852 -33.625 8.359 1 93.81 377 ARG B CA 1
ATOM 6279 C C . ARG B 1 377 ? -3.771 -34.719 8.43 1 93.81 377 ARG B C 1
ATOM 6281 O O . ARG B 1 377 ? -2.82 -34.594 9.203 1 93.81 377 ARG B O 1
ATOM 6288 N N . GLU B 1 378 ? -3.965 -35.719 7.664 1 95.5 378 GLU B N 1
ATOM 6289 C CA . GLU B 1 378 ? -3.01 -36.844 7.637 1 95.5 378 GLU B CA 1
ATOM 6290 C C . GLU B 1 378 ? -1.626 -36.344 7.207 1 95.5 378 GLU B C 1
ATOM 6292 O O . GLU B 1 378 ? -0.618 -36.75 7.809 1 95.5 378 GLU B O 1
ATOM 6297 N N . ALA B 1 379 ? -1.57 -35.531 6.203 1 96.94 379 ALA B N 1
ATOM 6298 C CA . ALA B 1 379 ? -0.31 -35.031 5.668 1 96.94 379 ALA B CA 1
ATOM 6299 C C . ALA B 1 379 ? 0.425 -34.188 6.703 1 96.94 379 ALA B C 1
ATOM 6301 O O . ALA B 1 379 ? 1.623 -34.375 6.93 1 96.94 379 ALA B O 1
ATOM 6302 N N . VAL B 1 380 ? -0.306 -33.312 7.363 1 95 380 VAL B N 1
ATOM 6303 C CA . VAL B 1 380 ? 0.312 -32.344 8.258 1 95 380 VAL B CA 1
ATOM 6304 C C . VAL B 1 380 ? 0.609 -33 9.609 1 95 380 VAL B C 1
ATOM 6306 O O . VAL B 1 380 ? 1.733 -32.906 10.109 1 95 380 VAL B O 1
ATOM 6309 N N . GLN B 1 381 ? -0.32 -33.688 10.141 1 93.31 381 GLN B N 1
ATOM 6310 C CA . GLN B 1 381 ? -0.215 -34.156 11.516 1 93.31 381 GLN B CA 1
ATOM 6311 C C . GLN B 1 381 ? 0.581 -35.469 11.594 1 93.31 381 GLN B C 1
ATOM 6313 O O . GLN B 1 381 ? 1.343 -35.688 12.539 1 93.31 381 GLN B O 1
ATOM 6318 N N . THR B 1 382 ? 0.424 -36.312 10.656 1 95.5 382 THR B N 1
ATOM 6319 C CA . THR B 1 382 ? 1.031 -37.625 10.734 1 95.5 382 THR B CA 1
ATOM 6320 C C . THR B 1 382 ? 2.338 -37.656 9.953 1 95.5 382 THR B C 1
ATOM 6322 O O . THR B 1 382 ? 3.328 -38.25 10.414 1 95.5 382 THR B O 1
ATOM 6325 N N . HIS B 1 383 ? 2.328 -37.031 8.812 1 97.25 383 HIS B N 1
ATOM 6326 C CA . HIS B 1 383 ? 3.477 -37.219 7.93 1 97.25 383 HIS B CA 1
ATOM 6327 C C . HIS B 1 383 ? 4.352 -35.969 7.895 1 97.25 383 HIS B C 1
ATOM 6329 O O . HIS B 1 383 ? 5.461 -36 7.363 1 97.25 383 HIS B O 1
ATOM 6335 N N . GLY B 1 384 ? 3.857 -34.844 8.352 1 96.31 384 GLY B N 1
ATOM 6336 C CA . GLY B 1 384 ? 4.668 -33.656 8.523 1 96.31 384 GLY B CA 1
ATOM 6337 C C . GLY B 1 384 ? 4.977 -32.938 7.219 1 96.31 384 GLY B C 1
ATOM 6338 O O . GLY B 1 384 ? 6.109 -32.531 6.988 1 96.31 384 GLY B O 1
ATOM 6339 N N . VAL B 1 385 ? 4.023 -32.875 6.355 1 97 385 VAL B N 1
ATOM 6340 C CA . VAL B 1 385 ? 4.18 -32.156 5.086 1 97 385 VAL B CA 1
ATOM 6341 C C . VAL B 1 385 ? 2.914 -31.359 4.781 1 97 385 VAL B C 1
ATOM 6343 O O . VAL B 1 385 ? 1.807 -31.781 5.117 1 97 385 VAL B O 1
ATOM 6346 N N . MET B 1 386 ? 3.107 -30.219 4.191 1 95.56 386 MET B N 1
ATOM 6347 C CA . MET B 1 386 ? 1.972 -29.344 3.916 1 95.56 386 MET B CA 1
ATOM 6348 C C . MET B 1 386 ? 1.898 -29 2.434 1 95.56 386 MET B C 1
ATOM 6350 O O . MET B 1 386 ? 2.924 -28.734 1.798 1 95.56 386 MET B O 1
ATOM 6354 N N . TYR B 1 387 ? 0.742 -29.047 1.896 1 96.12 387 TYR B N 1
ATOM 6355 C CA . TYR B 1 387 ? 0.435 -28.594 0.545 1 96.12 387 TYR B CA 1
ATOM 6356 C C . TYR B 1 387 ? -0.645 -27.516 0.567 1 96.12 387 TYR B C 1
ATOM 6358 O O . TYR B 1 387 ? -1.195 -27.203 1.625 1 96.12 387 TYR B O 1
ATOM 6366 N N . VAL B 1 388 ? -0.914 -26.859 -0.57 1 95.69 388 VAL B N 1
ATOM 6367 C CA . VAL B 1 388 ? -2.029 -25.922 -0.668 1 95.69 388 VAL B CA 1
ATOM 6368 C C . VAL B 1 388 ? -3.248 -26.641 -1.258 1 95.69 388 VAL B C 1
ATOM 6370 O O . VAL B 1 388 ? -3.193 -27.156 -2.379 1 95.69 388 VAL B O 1
ATOM 6373 N N . PRO B 1 389 ? -4.352 -26.672 -0.499 1 95.94 389 PRO B N 1
ATOM 6374 C CA . PRO B 1 389 ? -5.582 -27.219 -1.072 1 95.94 389 PRO B CA 1
ATOM 6375 C C . PRO B 1 389 ? -6.012 -26.5 -2.346 1 95.94 389 PRO B C 1
ATOM 6377 O O . PRO B 1 389 ? -6.074 -25.266 -2.367 1 95.94 389 PRO B O 1
ATOM 6380 N N . GLY B 1 390 ? -6.289 -27.266 -3.344 1 96.19 390 GLY B N 1
ATOM 6381 C CA . GLY B 1 390 ? -6.648 -26.688 -4.625 1 96.19 390 GLY B CA 1
ATOM 6382 C C . GLY B 1 390 ? -7.938 -25.891 -4.574 1 96.19 390 GLY B C 1
ATOM 6383 O O . GLY B 1 390 ? -8.125 -24.953 -5.359 1 96.19 390 GLY B O 1
ATOM 6384 N N . GLU B 1 391 ? -8.812 -26.203 -3.652 1 95 391 GLU B N 1
ATOM 6385 C CA . GLU B 1 391 ? -10.125 -25.562 -3.562 1 95 391 GLU B CA 1
ATOM 6386 C C . GLU B 1 391 ? -9.992 -24.047 -3.395 1 95 391 GLU B C 1
ATOM 6388 O O . GLU B 1 391 ? -10.883 -23.297 -3.777 1 95 391 GLU B O 1
ATOM 6393 N N . PHE B 1 392 ? -8.859 -23.578 -2.848 1 93.62 392 PHE B N 1
ATOM 6394 C CA . PHE B 1 392 ? -8.641 -22.156 -2.631 1 93.62 392 PHE B CA 1
ATOM 6395 C C . PHE B 1 392 ? -8.562 -21.422 -3.959 1 93.62 392 PHE B C 1
ATOM 6397 O O . PHE B 1 392 ? -8.789 -20.203 -4.012 1 93.62 392 PHE B O 1
ATOM 6404 N N . SER B 1 393 ? -8.258 -22.141 -5.02 1 96.19 393 SER B N 1
ATOM 6405 C CA . SER B 1 393 ? -7.938 -21.5 -6.293 1 96.19 393 SER B CA 1
ATOM 6406 C C . SER B 1 393 ? -9.148 -21.453 -7.215 1 96.19 393 SER B C 1
ATOM 6408 O O . SER B 1 393 ? -9.023 -21.172 -8.406 1 96.19 393 SER B O 1
ATOM 6410 N N . PHE B 1 394 ? -10.328 -21.75 -6.648 1 96.12 394 PHE B N 1
ATOM 6411 C CA . PHE B 1 394 ? -11.562 -21.734 -7.422 1 96.12 394 PHE B CA 1
ATOM 6412 C C . PHE B 1 394 ? -12.539 -20.703 -6.852 1 96.12 394 PHE B C 1
ATOM 6414 O O . PHE B 1 394 ? -12.68 -20.594 -5.633 1 96.12 394 PHE B O 1
ATOM 6421 N N . ALA B 1 395 ? -13.094 -19.953 -7.707 1 94.69 395 ALA B N 1
ATOM 6422 C CA . ALA B 1 395 ? -14.148 -19.031 -7.309 1 94.69 395 ALA B CA 1
ATOM 6423 C C . ALA B 1 395 ? -15.477 -19.75 -7.129 1 94.69 395 ALA B C 1
ATOM 6425 O O . ALA B 1 395 ? -15.648 -20.875 -7.598 1 94.69 395 ALA B O 1
ATOM 6426 N N . GLY B 1 396 ? -16.391 -19.062 -6.418 1 89.44 396 GLY B N 1
ATOM 6427 C CA . GLY B 1 396 ? -17.719 -19.609 -6.238 1 89.44 396 GLY B CA 1
ATOM 6428 C C . GLY B 1 396 ? -17.938 -20.234 -4.879 1 89.44 396 GLY B C 1
ATOM 6429 O O . GLY B 1 396 ? -17.094 -20.109 -3.992 1 89.44 396 GLY B O 1
ATOM 6430 N N . GLU B 1 397 ? -18.984 -20.953 -4.766 1 88.12 397 GLU B N 1
ATOM 6431 C CA . GLU B 1 397 ? -19.344 -21.594 -3.498 1 88.12 397 GLU B CA 1
ATOM 6432 C C . GLU B 1 397 ? -18.438 -22.797 -3.219 1 88.12 397 GLU B C 1
ATOM 6434 O O . GLU B 1 397 ? -18.125 -23.562 -4.129 1 88.12 397 GLU B O 1
ATOM 6439 N N . ARG B 1 398 ? -18.047 -22.922 -2.059 1 84.44 398 ARG B N 1
ATOM 6440 C CA . ARG B 1 398 ? -17.109 -23.969 -1.643 1 84.44 398 ARG B CA 1
ATOM 6441 C C . ARG B 1 398 ? -17.609 -25.344 -2.041 1 84.44 398 ARG B C 1
ATOM 6443 O O . ARG B 1 398 ? -16.828 -26.188 -2.5 1 84.44 398 ARG B O 1
ATOM 6450 N N . ALA B 1 399 ? -18.938 -25.531 -1.917 1 85.31 399 ALA B N 1
ATOM 6451 C CA . ALA B 1 399 ? -19.516 -26.844 -2.16 1 85.31 399 ALA B CA 1
ATOM 6452 C C . ALA B 1 399 ? -19.391 -27.25 -3.625 1 85.31 399 ALA B C 1
ATOM 6454 O O . ALA B 1 399 ? -19.438 -28.438 -3.957 1 85.31 399 ALA B O 1
ATOM 6455 N N . GLU B 1 400 ? -19.109 -26.266 -4.469 1 89.25 400 GLU B N 1
ATOM 6456 C CA . GLU B 1 400 ? -19.062 -26.531 -5.902 1 89.25 400 GLU B CA 1
ATOM 6457 C C . GLU B 1 400 ? -17.625 -26.625 -6.395 1 89.25 400 GLU B C 1
ATOM 6459 O O . GLU B 1 400 ? -17.375 -26.953 -7.555 1 89.25 400 GLU B O 1
ATOM 6464 N N . ARG B 1 401 ? -16.672 -26.359 -5.562 1 92.5 401 ARG B N 1
ATOM 6465 C CA . ARG B 1 401 ? -15.258 -26.344 -5.945 1 92.5 401 ARG B CA 1
ATOM 6466 C C . ARG B 1 401 ? -14.672 -27.75 -5.957 1 92.5 401 ARG B C 1
ATOM 6468 O O . ARG B 1 401 ? -14.969 -28.562 -5.078 1 92.5 401 ARG B O 1
ATOM 6475 N N . PRO B 1 402 ? -13.859 -28.016 -6.984 1 94.69 402 PRO B N 1
ATOM 6476 C CA . PRO B 1 402 ? -13.133 -29.281 -6.895 1 94.69 402 PRO B CA 1
ATOM 6477 C C . PRO B 1 402 ? -12.297 -29.391 -5.621 1 94.69 402 PRO B C 1
ATOM 6479 O O . PRO B 1 402 ? -11.703 -28.406 -5.18 1 94.69 402 PRO B O 1
ATOM 6482 N N . ASN B 1 403 ? -12.273 -30.609 -5.055 1 95.69 403 ASN B N 1
ATOM 6483 C CA . ASN B 1 403 ? -11.562 -30.781 -3.791 1 95.69 403 ASN B CA 1
ATOM 6484 C C . ASN B 1 403 ? -10.578 -31.938 -3.852 1 95.69 403 ASN B C 1
ATOM 6486 O O . ASN B 1 403 ? -10.328 -32.594 -2.842 1 95.69 403 ASN B O 1
ATOM 6490 N N . HIS B 1 404 ? -10.078 -32.25 -5.051 1 96.88 404 HIS B N 1
ATOM 6491 C CA . HIS B 1 404 ? -9.141 -33.344 -5.191 1 96.88 404 HIS B CA 1
ATOM 6492 C C . HIS B 1 404 ? -7.852 -32.906 -5.875 1 96.88 404 HIS B C 1
ATOM 6494 O O . HIS B 1 404 ? -7.172 -33.719 -6.516 1 96.88 404 HIS B O 1
ATOM 6500 N N . GLN B 1 405 ? -7.582 -31.625 -5.816 1 97.56 405 GLN B N 1
ATOM 6501 C CA . GLN B 1 405 ? -6.363 -31.062 -6.402 1 97.56 405 GLN B CA 1
ATOM 6502 C C . GLN B 1 405 ? -5.535 -30.328 -5.355 1 97.56 405 GLN B C 1
ATOM 6504 O O . GLN B 1 405 ? -6.062 -29.906 -4.328 1 97.56 405 GLN B O 1
ATOM 6509 N N . MET B 1 406 ? -4.266 -30.219 -5.602 1 97.56 406 MET B N 1
ATOM 6510 C CA . MET B 1 406 ? -3.373 -29.5 -4.703 1 97.56 406 MET B CA 1
ATOM 6511 C C . MET B 1 406 ? -2.273 -28.781 -5.48 1 97.56 406 MET B C 1
ATOM 6513 O O . MET B 1 406 ? -1.886 -29.219 -6.562 1 97.56 406 MET B O 1
ATOM 6517 N N . ARG B 1 407 ? -1.804 -27.672 -4.992 1 97.56 407 ARG B N 1
ATOM 6518 C CA . ARG B 1 407 ? -0.634 -26.969 -5.504 1 97.56 407 ARG B CA 1
ATOM 6519 C C . ARG B 1 407 ? 0.605 -27.281 -4.672 1 97.56 407 ARG B C 1
ATOM 6521 O O . ARG B 1 407 ? 0.581 -27.172 -3.445 1 97.56 407 ARG B O 1
ATOM 6528 N N . LEU B 1 408 ? 1.624 -27.641 -5.312 1 97.88 408 LEU B N 1
ATOM 6529 C CA . LEU B 1 408 ? 2.91 -27.938 -4.691 1 97.88 408 LEU B CA 1
ATOM 6530 C C . LEU B 1 408 ? 3.977 -26.953 -5.156 1 97.88 408 LEU B C 1
ATOM 6532 O O . LEU B 1 408 ? 4.125 -26.719 -6.355 1 97.88 408 LEU B O 1
ATOM 6536 N N . SER B 1 409 ? 4.719 -26.438 -4.238 1 96.94 409 SER B N 1
ATOM 6537 C CA . SER B 1 409 ? 5.734 -25.453 -4.57 1 96.94 409 SER B CA 1
ATOM 6538 C C . SER B 1 409 ? 7.141 -26.031 -4.461 1 96.94 409 SER B C 1
ATOM 6540 O O . SER B 1 409 ? 7.438 -26.781 -3.521 1 96.94 409 SER B O 1
ATOM 6542 N N . TYR B 1 410 ? 7.988 -25.766 -5.391 1 96.81 410 TYR B N 1
ATOM 6543 C CA . TYR B 1 410 ? 9.398 -26.125 -5.305 1 96.81 410 TYR B CA 1
ATOM 6544 C C . TYR B 1 410 ? 10.258 -24.891 -5.043 1 96.81 410 TYR B C 1
ATOM 6546 O O . TYR B 1 410 ? 11.469 -24.922 -5.273 1 96.81 410 TYR B O 1
ATOM 6554 N N . GLY B 1 411 ? 9.656 -23.844 -4.594 1 93.62 411 GLY B N 1
ATOM 6555 C CA . GLY B 1 411 ? 10.336 -22.562 -4.414 1 93.62 411 GLY B CA 1
ATOM 6556 C C . GLY B 1 411 ? 11.242 -22.547 -3.193 1 93.62 411 GLY B C 1
ATOM 6557 O O . GLY B 1 411 ? 12.352 -22.016 -3.25 1 93.62 411 GLY B O 1
ATOM 6558 N N . VAL B 1 412 ? 10.852 -23.172 -2.102 1 90.69 412 VAL B N 1
ATOM 6559 C CA . VAL B 1 412 ? 11.508 -22.953 -0.814 1 90.69 412 VAL B CA 1
ATOM 6560 C C . VAL B 1 412 ? 12.484 -24.094 -0.534 1 90.69 412 VAL B C 1
ATOM 6562 O O . VAL B 1 412 ? 13.656 -23.859 -0.231 1 90.69 412 VAL B O 1
ATOM 6565 N N . GLN B 1 413 ? 12.039 -25.344 -0.667 1 93.94 413 GLN B N 1
ATOM 6566 C CA . GLN B 1 413 ? 12.828 -26.516 -0.285 1 93.94 413 GLN B CA 1
ATOM 6567 C C . GLN B 1 413 ? 13.953 -26.766 -1.279 1 93.94 413 GLN B C 1
ATOM 6569 O O . GLN B 1 413 ? 13.82 -26.453 -2.467 1 93.94 413 GLN B O 1
ATOM 6574 N N . ASP B 1 414 ? 14.992 -27.281 -0.815 1 95.12 414 ASP B N 1
ATOM 6575 C CA . ASP B 1 414 ? 16.016 -27.797 -1.725 1 95.12 414 ASP B CA 1
ATOM 6576 C C . ASP B 1 414 ? 15.633 -29.156 -2.271 1 95.12 414 ASP B C 1
ATOM 6578 O O . ASP B 1 414 ? 14.562 -29.688 -1.965 1 95.12 414 ASP B O 1
ATOM 6582 N N . ALA B 1 415 ? 16.484 -29.703 -3.076 1 96.94 415 ALA B N 1
ATOM 6583 C CA . ALA B 1 415 ? 16.172 -30.953 -3.764 1 96.94 415 ALA B CA 1
ATOM 6584 C C . ALA B 1 415 ? 15.891 -32.062 -2.766 1 96.94 415 ALA B C 1
ATOM 6586 O O . ALA B 1 415 ? 14.969 -32.875 -2.965 1 96.94 415 ALA B O 1
ATOM 6587 N N . ALA B 1 416 ? 16.672 -32.125 -1.718 1 97.56 416 ALA B N 1
ATOM 6588 C CA . ALA B 1 416 ? 16.484 -33.156 -0.699 1 97.56 416 ALA B CA 1
ATOM 6589 C C . ALA B 1 416 ? 15.156 -32.969 0.027 1 97.56 416 ALA B C 1
ATOM 6591 O O . ALA B 1 416 ? 14.445 -33.938 0.285 1 97.56 416 ALA B O 1
ATOM 6592 N N . GLY B 1 417 ? 14.875 -31.734 0.381 1 97 417 GLY B N 1
ATOM 6593 C CA . GLY B 1 417 ? 13.609 -31.438 1.02 1 97 417 GLY B CA 1
ATOM 6594 C C . GLY B 1 417 ? 12.414 -31.719 0.128 1 97 417 GLY B C 1
ATOM 6595 O O . GLY B 1 417 ? 11.367 -32.156 0.602 1 97 417 GLY B O 1
ATOM 6596 N N . ILE B 1 418 ? 12.555 -31.422 -1.131 1 98.06 418 ILE B N 1
ATOM 6597 C CA . ILE B 1 418 ? 11.5 -31.719 -2.102 1 98.06 418 ILE B CA 1
ATOM 6598 C C . ILE B 1 418 ? 11.25 -33.219 -2.168 1 98.06 418 ILE B C 1
ATOM 6600 O O . ILE B 1 418 ? 10.102 -33.656 -2.086 1 98.06 418 ILE B O 1
ATOM 6604 N N . ASP B 1 419 ? 12.297 -33.906 -2.271 1 98.56 419 ASP B N 1
ATOM 6605 C CA . ASP B 1 419 ? 12.18 -35.375 -2.361 1 98.56 419 ASP B CA 1
ATOM 6606 C C . ASP B 1 419 ? 11.5 -35.938 -1.124 1 98.56 419 ASP B C 1
ATOM 6608 O O . ASP B 1 419 ? 10.531 -36.719 -1.238 1 98.56 419 ASP B O 1
ATOM 6612 N N . LEU B 1 420 ? 11.953 -35.531 0.052 1 98.38 420 LEU B N 1
ATOM 6613 C CA . LEU B 1 420 ? 11.391 -36 1.307 1 98.38 420 LEU B CA 1
ATOM 6614 C C . LEU B 1 420 ? 9.93 -35.562 1.452 1 98.38 420 LEU B C 1
ATOM 6616 O O . LEU B 1 420 ? 9.086 -36.344 1.892 1 98.38 420 LEU B O 1
ATOM 6620 N N . GLY B 1 421 ? 9.664 -34.344 1.135 1 98.31 421 GLY B N 1
ATOM 6621 C CA . GLY B 1 421 ? 8.297 -33.844 1.199 1 98.31 421 GLY B CA 1
ATOM 6622 C C . GLY B 1 421 ? 7.352 -34.625 0.297 1 98.31 421 GLY B C 1
ATOM 6623 O O . GLY B 1 421 ? 6.242 -34.969 0.708 1 98.31 421 GLY B O 1
ATOM 6624 N N . MET B 1 422 ? 7.805 -34.906 -0.867 1 98.62 422 MET B N 1
ATOM 6625 C CA . MET B 1 422 ? 6.992 -35.625 -1.826 1 98.62 422 MET B CA 1
ATOM 6626 C C . MET B 1 422 ? 6.789 -37.094 -1.368 1 98.62 422 MET B C 1
ATOM 6628 O O . MET B 1 422 ? 5.707 -37.656 -1.541 1 98.62 422 MET B O 1
ATOM 6632 N N . GLN B 1 423 ? 7.809 -37.656 -0.828 1 98.62 423 GLN B N 1
ATOM 6633 C CA . GLN B 1 423 ? 7.711 -39 -0.27 1 98.62 423 GLN B CA 1
ATOM 6634 C C . GLN B 1 423 ? 6.668 -39.062 0.843 1 98.62 423 GLN B C 1
ATOM 6636 O O . GLN B 1 423 ? 5.82 -39.969 0.862 1 98.62 423 GLN B O 1
ATOM 6641 N N . ARG B 1 424 ? 6.742 -38.125 1.697 1 98.31 424 ARG B N 1
ATOM 6642 C CA . ARG B 1 424 ? 5.809 -38.062 2.814 1 98.31 424 ARG B CA 1
ATOM 6643 C C . ARG B 1 424 ? 4.383 -37.812 2.322 1 98.31 424 ARG B C 1
ATOM 6645 O O . ARG B 1 424 ? 3.436 -38.406 2.842 1 98.31 424 ARG B O 1
ATOM 6652 N N . LEU B 1 425 ? 4.273 -36.969 1.374 1 98.38 425 LEU B N 1
ATOM 6653 C CA . LEU B 1 425 ? 2.957 -36.625 0.833 1 98.38 425 LEU B CA 1
ATOM 6654 C C . LEU B 1 425 ? 2.34 -37.875 0.16 1 98.38 425 LEU B C 1
ATOM 6656 O O . LEU B 1 425 ? 1.146 -38.125 0.318 1 98.38 425 LEU B O 1
ATOM 6660 N N . ALA B 1 426 ? 3.152 -38.594 -0.567 1 98.25 426 ALA B N 1
ATOM 6661 C CA . ALA B 1 426 ? 2.672 -39.812 -1.212 1 98.25 426 ALA B CA 1
ATOM 6662 C C . ALA B 1 426 ? 2.207 -40.844 -0.178 1 98.25 426 ALA B C 1
ATOM 6664 O O . ALA B 1 426 ? 1.212 -41.531 -0.389 1 98.25 426 ALA B O 1
ATOM 6665 N N . ALA B 1 427 ? 2.936 -40.938 0.893 1 97.81 427 ALA B N 1
ATOM 6666 C CA . ALA B 1 427 ? 2.543 -41.844 1.973 1 97.81 427 ALA B CA 1
ATOM 6667 C C . ALA B 1 427 ? 1.186 -41.438 2.551 1 97.81 427 ALA B C 1
ATOM 6669 O O . ALA B 1 427 ? 0.353 -42.312 2.84 1 97.81 427 ALA B O 1
ATOM 6670 N N . ALA B 1 428 ? 0.98 -40.188 2.738 1 97.5 428 ALA B N 1
ATOM 6671 C CA . ALA B 1 428 ? -0.304 -39.688 3.229 1 97.5 428 ALA B CA 1
ATOM 6672 C C . ALA B 1 428 ? -1.431 -40.031 2.258 1 97.5 428 ALA B C 1
ATOM 6674 O O . ALA B 1 428 ? -2.508 -40.469 2.676 1 97.5 428 ALA B O 1
ATOM 6675 N N . VAL B 1 429 ? -1.202 -39.844 0.985 1 97.5 429 VAL B N 1
ATOM 6676 C CA . VAL B 1 429 ? -2.199 -40.125 -0.045 1 97.5 429 VAL B CA 1
ATOM 6677 C C . VAL B 1 429 ? -2.553 -41.594 -0.034 1 97.5 429 VAL B C 1
ATOM 6679 O O . VAL B 1 429 ? -3.732 -41.969 -0.056 1 97.5 429 VAL B O 1
ATOM 6682 N N . LYS B 1 430 ? -1.57 -42.438 0.057 1 96 430 LYS B N 1
ATOM 6683 C CA . LYS B 1 430 ? -1.782 -43.875 0.067 1 96 430 LYS B CA 1
ATOM 6684 C C . LYS B 1 430 ? -2.562 -44.312 1.305 1 96 430 LYS B C 1
ATOM 6686 O O . LYS B 1 430 ? -3.424 -45.188 1.227 1 96 430 LYS B O 1
ATOM 6691 N N . SER B 1 431 ? -2.213 -43.656 2.355 1 94.44 431 SER B N 1
ATOM 6692 C CA . SER B 1 431 ? -2.904 -44 3.602 1 94.44 431 SER B CA 1
ATOM 6693 C C . SER B 1 431 ? -4.395 -43.688 3.502 1 94.44 431 SER B C 1
ATOM 6695 O O . SER B 1 431 ? -5.227 -44.469 3.971 1 94.44 431 SER B O 1
ATOM 6697 N N . VAL B 1 432 ? -4.73 -42.562 2.932 1 93.44 432 VAL B N 1
ATOM 6698 C CA . VAL B 1 432 ? -6.121 -42.125 2.84 1 93.44 432 VAL B CA 1
ATOM 6699 C C . VAL B 1 432 ? -6.852 -42.969 1.793 1 93.44 432 VAL B C 1
ATOM 6701 O O . VAL B 1 432 ? -8.031 -43.281 1.962 1 93.44 432 VAL B O 1
ATOM 6704 N N . LEU B 1 433 ? -6.172 -43.312 0.708 1 90.88 433 LEU B N 1
ATOM 6705 C CA . LEU B 1 433 ? -6.777 -44.125 -0.349 1 90.88 433 LEU B CA 1
ATOM 6706 C C . LEU B 1 433 ? -7.016 -45.531 0.122 1 90.88 433 LEU B C 1
ATOM 6708 O O . LEU B 1 433 ? -7.941 -46.219 -0.346 1 90.88 433 LEU B O 1
ATOM 6712 N N . ALA B 1 434 ? -6.199 -46.031 0.958 1 84.12 434 ALA B N 1
ATOM 6713 C CA . ALA B 1 434 ? -6.352 -47.375 1.493 1 84.12 434 ALA B CA 1
ATOM 6714 C C . ALA B 1 434 ? -7.543 -47.469 2.445 1 84.12 434 ALA B C 1
ATOM 6716 O O . ALA B 1 434 ? -8.094 -48.531 2.67 1 84.12 434 ALA B O 1
ATOM 6717 N N . GLU B 1 435 ? -7.949 -46.438 2.986 1 73.81 435 GLU B N 1
ATOM 6718 C CA . GLU B 1 435 ? -9.055 -46.375 3.934 1 73.81 435 GLU B CA 1
ATOM 6719 C C . GLU B 1 435 ? -10.398 -46.281 3.211 1 73.81 435 GLU B C 1
ATOM 6721 O O . GLU B 1 435 ? -11.453 -46.531 3.814 1 73.81 435 GLU B O 1
ATOM 6726 N N . VAL B 1 436 ? -10.312 -46.094 1.987 1 65.12 436 VAL B N 1
ATOM 6727 C CA . VAL B 1 436 ? -11.57 -46 1.243 1 65.12 436 VAL B CA 1
ATOM 6728 C C . VAL B 1 436 ? -11.82 -47.312 0.513 1 65.12 436 VAL B C 1
ATOM 6730 O O . VAL B 1 436 ? -10.891 -47.938 -0.027 1 65.12 436 VAL B O 1
#

Secondary structure (DSSP, 8-state):
---------PPPPP---HHHHHH-S-HHHHHHHHHHH-TTSEES---PPPGGGS-HHHHHHHHHHHHHSHHHHHHHHS---SS--HHHHHHHHHHHHHHHTS-GGGG---GGGEEEEEHHHHHHHHHHHHH--TT-EEEEEES--HHHHHHHHHTT-EEEEEEEETTEE-HHHHHHHHHHHHHTT-GGGEEEEEEE-SS-TTT-PPPPHHHHHHHHHHHHHH-SSSPPEEEEE-TTTT-B-SS-----SGGG-TTSSSEEEEEESTTTT-GGG-EEEEE--HHHHHHHHHHHHHHHSSS-HHHHHHHHHHHHTTHHHHHHHHHHHHHHHHHHHHHHHHHHHHTTSTT-EE---SBSSEEEEE--TT---STTSHHHHIIIIIS-EE-EEGGGG--S-GGGS--SEEEEE-SSS-HHHHHHHHHHHHHHHHHHHHT-/---------PPPPP---HHHHHH-S-HHHHHHHHHHH-TTSEES---PPPGGGS-HHHHHHHHHHHHHSHHHHHHHHS---SS--HHHHHHHHHHHHHHHTS-GGGG---GGGEEEESHHHHHHHHHHHHH--TT-EEEEEES--HHHHHHHHHTT-EEEEEEEETTEE-HHHHHHHHHHHHHTT-GGGEEEEEEE-SS-TTT-PPPPHHHHHHHHHHHHHH-SSSPPEEEEE-TTTT-B-SS-----SGGG-TTSSSEEEEEESTTTT-GGG--EEEE--HHHHHHHHHHHHHHHSSS-HHHHHHHHHHHHTTHHHHHHHHHHHHHHHHHHHHHHHHHHHHTTSTT-EE---SBSSEEEEE--TT---STTSHHHHIIIIIS-EE-EEGGGG--S-GGGS--SEEEEE-SSS-HHHHHHHHHHHHHHHHHHHHT-

Sequence (872 aa):
MSTQQENTNAPPPSRLSLRRHWGGDQPISFLMQQGVANPDCISLAAGLVDQGSLPASEVQAALQEMLADDHLAKRALQYGTTHGNAELRGQLLGHLARLEHVDVDALGVDVNQVILTTGSQQLLSIVGEILLDPDDIVLVAAPTYFVYLGTLNGLGARIIPVATDEDGMRMDALAAKLEEIEAAGDLDRVKLIYLVSYYENPSGISLSAQRRAEAVAIAQRWSKSQRIYILEDAAYRELRYDGPELPSIWSFDTDRQTVILAKTFSKTFAPGLRIGFGVVPAELERPICDRKGNEDFGSANFNQHLLSQVFRMGLYDSHVASLREMYTAKRDAMLKAAETYFGNIPGVSWVHPYGGLYVWMTLPESSDTSLDGQLFREAVQTHGVMYVPGEFSFAGERAERPNHQMRLSYGVQDAAGIDLGMQRLAAAVKSVLAEVMSTQQENTNAPPPSRLSLRRHWGGDQPISFLMQQGVANPDCISLAAGLVDQGSLPASEVQAALQEMLADDHLAKRALQYGTTHGNAELRGQLLGHLARLEHVDVDALGVDVNQVILTTGSQQLLSIVGEILLDPDDIVLVAAPTYFVYLGTLNGLGARIIPVATDEDGMRMDALAAKLEEIEAAGDLDRVKLIYLVSYYENPSGISLSAQRRAEAVAIAQRWSKSQRIYILEDAAYRELRYDGPELPSIWSFDTDRQTVILAKTFSKTFAPGLRIGFGVVPAELERPICDRKGNEDFGSANFNQHLLSQVFRMGLYDSHVASLREMYTAKRDAMLKAAETYFGNIPGVSWVHPYGGLYVWMTLPESSDTSLDGQLFREAVQTHGVMYVPGEFSFAGERAERPNHQMRLSYGVQDAAGIDLGMQRLAAAVKSVLAEV

pLDDT: mean 93.77, std 10.74, range [22.33, 98.88]

Organism: NCBI:txid2527985